Protein AF-A0A1Q7PVW9-F1 (afdb_monomer)

Foldseek 3Di:
DAFEEEEEDDFDPLLVVLQVVDPRYDYDYDYHDDPVVLLVPLCRGQEYAYEDSHAADLSSLVSNLNHAEYFYLADDPVSHPLVSCLQQNHFYFFQNQLLQVLLLVVVVVVVCCLQQVVVVCVVCVVVVHDCVVVRDGDALAAAEEEEEDCPSNVLSNLLVSVVSNYQYEYEDPPDDPVSCVVSVHHYDPDLLVSQLRHLEYEYADADDPCQQQCAALVSLVNHAFQGEYEYLHEARSHDPVSQLVCLVVSSYVAYEDQYHPDPPDDPPHPLVPRSSYHYHPNCSQVDPSSSSSSSNRRSNQVSCCVPVVDSCRGPLFFHQADDCLFRVLLLVQLLLQLLVQLVVCVLQVFPDWQEKEKEAAQLRVRRQRQSLLSNLLSNCPPVDDNSRRDRRHSVVVCVVVNYHGYYDYDDPDDARQKMWMWIDGQPDIWIWIWGRGRPDQTFTQDTRPWGWTGRSDPDKDKFKFFQDPCLVVVLVVLCVVVVKAWPDWTKTDPDHRGIIMIITDIPDDDDVVSVVVNCPDPGTDRQQVVQQVQQAALLPHGARAPEEAEDLDLVVVLSVLQSCLVVVFDEQEAALSHDNPCSQHHNGGYRYYLLNQQDKDQAPLVQQKTKGWQNHAQVVVQVRQVVSQWGPQFDALCRRRGGNQQCQQQLGGDQLCQQQNTQVSFFAKWFWQASNSDTDIFGDDPDDDDDDDDDPPDGPSVVRGNNSQVGTRTTMTMTHIGRRFPWKKKKKFFDLDPVLQLVLQLVLSVDPPFRWSGKDKDAQVLVVQLVVQAPDDQDDPNTGIIIMTMGGDPDDPVVNVVVVVVSSVVRDGPDDMDMQTDPVSVVSVVRSNSSRVVVVSVVVSVCVVVVDDDPDDDDDDDSVCPVVVVVVVVVVCVVVVD

pLDDT: mean 86.73, std 10.55, range [31.95, 98.62]

Mean predicted aligned error: 18.57 Å

Radius of gyration: 44.7 Å; Cα contacts (8 Å, |Δi|>4): 1752; chains: 1; bounding box: 101×56×129 Å

Sequence (882 aa):
MTYRVLVTDEIDAEGVALLSAEPQILVDEVPTLQKDELLSRIAEYDAIVGRSATRISADLLEKGRKLKVVGRAGVGVDNIALDTATSLGVAVINAPAGNTIAVVELFFGTVISLLRHIPRADSSMHAGKWERSALLGSELKGRTLGIVGLGRIGGEVATRARAFGMNVIAYDPYIAQSRFEALRVHETDSLETLLEQSSILTLHTPLTDETTGMIGKREIARLPRQSIVVNMARGGIVDERALLEALASKHLLGAVVDAYEKEPLAVDHPLRTLPNVLLTPHIGASTAEAQRNVAGDVCMAVRDALLSGELSRSINVADVGGQWTEVEPALTLARRAAAVGRAILATQGTRVVQRVDVRSGAALTAARSAILASAARGLLEGTVEQELLNLINARASAEARGIDLSTTETVAQDNPYAVEVRLSGGMQEIAIAGTAQPGAAPRLSRIGAFHVDVQPRDTLLILTNNDVPGVIGRVGTLLGEAGVNIAEYHQARLAQGGQALAAVSVDGDISENVRQSLLRLPDVSSDRAVREAYETDASGLHLVPELVARPESVAEVIELLQLAAADRMPITSAGAQTSTTAASITDRGILLSLRSLDRISAIDERARTITVGAGALVGDVKRMAAASGLLFAPDPTSEEESTIGGAIACNASGARTFKYGATRKHVQRLKVVLANGELAEFRRTNLEKNTVGYAFAHDPIDWFIGSEGTLGIIVEAELALLPLPAHVVGLAIFFQTEADALRFVAETRESRILEPRCIEYFDDQAINIARAAASGGIMPDGAVAMVYVEQEIQDDLDSTLGKWADVIESVASDFEPLVFDGEARLREARKFRHSVPSTMNERGGRYREAGGRKVSTDWAVPYAKLAEAIRIARALATERGI

Structure (mmCIF, N/CA/C/O backbone):
data_AF-A0A1Q7PVW9-F1
#
_entry.id   AF-A0A1Q7PVW9-F1
#
loop_
_atom_site.group_PDB
_atom_site.id
_atom_site.type_symbol
_atom_site.label_atom_id
_atom_site.label_alt_id
_atom_site.label_comp_id
_atom_site.label_asym_id
_atom_site.label_entity_id
_atom_site.label_seq_id
_atom_site.pdbx_PDB_ins_code
_atom_site.Cartn_x
_atom_site.Cartn_y
_atom_site.Cartn_z
_atom_site.occupancy
_atom_site.B_iso_or_equiv
_atom_site.auth_seq_id
_atom_site.auth_comp_id
_atom_site.auth_asym_id
_atom_site.auth_atom_id
_atom_site.pdbx_PDB_model_num
ATOM 1 N N . MET A 1 1 ? 30.109 -21.024 0.059 1.00 62.34 1 MET A N 1
ATOM 2 C CA . MET A 1 1 ? 29.294 -21.583 -1.042 1.00 62.34 1 MET A CA 1
ATOM 3 C C . MET A 1 1 ? 30.062 -21.373 -2.334 1.00 62.34 1 MET A C 1
ATOM 5 O O . MET A 1 1 ? 30.836 -20.426 -2.384 1.00 62.34 1 MET A O 1
ATOM 9 N N . THR A 1 2 ? 29.885 -22.243 -3.324 1.00 90.12 2 THR A N 1
ATOM 10 C CA . THR A 1 2 ? 30.529 -22.120 -4.639 1.00 90.12 2 THR A CA 1
ATOM 11 C C . THR A 1 2 ? 29.435 -21.956 -5.687 1.00 90.12 2 THR A C 1
ATOM 13 O O . THR A 1 2 ? 28.542 -22.799 -5.744 1.00 90.12 2 THR A O 1
ATOM 16 N N . TYR A 1 3 ? 29.489 -20.878 -6.466 1.00 96.81 3 TYR A N 1
ATOM 17 C CA . TYR A 1 3 ? 28.557 -20.578 -7.550 1.00 96.81 3 TYR A CA 1
ATOM 18 C C . TYR A 1 3 ? 29.007 -21.238 -8.850 1.00 96.81 3 TYR A C 1
ATOM 20 O O . TYR A 1 3 ? 30.200 -21.253 -9.147 1.00 96.81 3 TYR A O 1
ATOM 28 N N . ARG A 1 4 ? 28.071 -21.757 -9.646 1.00 97.38 4 ARG A N 1
ATOM 29 C CA . ARG A 1 4 ? 28.349 -22.293 -10.987 1.00 97.38 4 ARG A CA 1
ATOM 30 C C . ARG A 1 4 ? 27.828 -21.353 -12.063 1.00 97.38 4 ARG A C 1
ATOM 32 O O . ARG A 1 4 ? 26.653 -20.993 -12.052 1.00 97.38 4 ARG A O 1
ATOM 39 N N . VAL A 1 5 ? 28.678 -21.002 -13.020 1.00 97.75 5 VAL A N 1
ATOM 40 C CA . VAL A 1 5 ? 28.346 -20.102 -14.129 1.00 97.75 5 VAL A CA 1
ATOM 41 C C . VAL A 1 5 ? 28.509 -20.843 -15.448 1.00 97.75 5 VAL A C 1
ATOM 43 O O . VAL A 1 5 ? 29.594 -21.331 -15.756 1.00 97.75 5 VAL A O 1
ATOM 46 N N . LEU A 1 6 ? 27.429 -20.925 -16.223 1.00 97.12 6 LEU A N 1
ATOM 47 C CA . LEU A 1 6 ? 27.451 -21.453 -17.582 1.00 97.12 6 LEU A CA 1
ATOM 48 C C . LEU A 1 6 ? 27.782 -20.314 -18.541 1.00 97.12 6 LEU A C 1
ATOM 50 O O . LEU A 1 6 ? 26.981 -19.396 -18.705 1.00 97.12 6 LEU A O 1
ATOM 54 N N . VAL A 1 7 ? 28.933 -20.371 -19.193 1.00 96.50 7 VAL A N 1
ATOM 55 C CA . VAL A 1 7 ? 29.276 -19.453 -20.280 1.00 96.50 7 VAL A CA 1
ATOM 56 C C . VAL A 1 7 ? 28.961 -20.165 -21.586 1.00 96.50 7 VAL A C 1
ATOM 58 O O . VAL A 1 7 ? 29.478 -21.245 -21.858 1.00 96.50 7 VAL A O 1
ATOM 61 N N . THR A 1 8 ? 28.059 -19.589 -22.369 1.00 92.88 8 THR A N 1
ATOM 62 C CA . THR A 1 8 ? 27.657 -20.106 -23.676 1.00 92.88 8 THR A CA 1
ATOM 63 C C . THR A 1 8 ? 27.771 -19.025 -24.736 1.00 92.88 8 THR A C 1
ATOM 65 O O . THR A 1 8 ? 27.933 -17.845 -24.429 1.00 92.88 8 THR A O 1
ATOM 68 N N . ASP A 1 9 ? 27.657 -19.429 -25.997 1.00 87.69 9 ASP A N 1
ATOM 69 C CA . ASP A 1 9 ? 28.074 -18.633 -27.146 1.00 87.69 9 ASP A CA 1
ATOM 70 C C . ASP A 1 9 ? 29.575 -18.273 -27.082 1.00 87.69 9 ASP A C 1
ATOM 72 O O . ASP A 1 9 ? 30.289 -18.595 -26.136 1.00 87.69 9 ASP A O 1
ATOM 76 N N . GLU A 1 10 ? 30.092 -17.635 -28.129 1.00 85.94 10 GLU A N 1
ATOM 77 C CA . GLU A 1 10 ? 31.491 -17.197 -28.164 1.00 85.94 10 GLU A CA 1
ATOM 78 C C . GLU A 1 10 ? 31.646 -15.876 -27.386 1.00 85.94 10 GLU A C 1
ATOM 80 O O . GLU A 1 10 ? 31.389 -14.788 -27.923 1.00 85.94 10 GLU A O 1
ATOM 85 N N . ILE A 1 11 ? 31.993 -15.987 -26.098 1.00 91.38 11 ILE A N 1
ATOM 86 C CA . ILE A 1 11 ? 32.322 -14.876 -25.191 1.00 91.38 11 ILE A CA 1
ATOM 87 C C . ILE A 1 11 ? 33.837 -14.664 -25.188 1.00 91.38 11 ILE A C 1
ATOM 89 O O . ILE A 1 11 ? 34.609 -15.613 -25.257 1.00 91.38 11 ILE A O 1
ATOM 93 N N . ASP A 1 12 ? 34.272 -13.406 -25.125 1.00 92.06 12 ASP A N 1
ATOM 94 C CA . ASP A 1 12 ? 35.699 -13.101 -25.107 1.00 92.06 12 ASP A CA 1
ATOM 95 C C . ASP A 1 12 ? 36.374 -13.597 -23.815 1.00 92.06 12 ASP A C 1
ATOM 97 O O . ASP A 1 12 ? 35.885 -13.354 -22.704 1.00 92.06 12 ASP A O 1
ATOM 101 N N . ALA A 1 13 ? 37.522 -14.260 -23.970 1.00 91.25 13 ALA A N 1
ATOM 102 C CA . ALA A 1 13 ? 38.263 -14.890 -22.884 1.00 91.25 13 ALA A CA 1
ATOM 103 C C . ALA A 1 13 ? 38.698 -13.903 -21.785 1.00 91.25 13 ALA A C 1
ATOM 105 O O . ALA A 1 13 ? 38.773 -14.296 -20.620 1.00 91.25 13 ALA A O 1
ATOM 106 N N . GLU A 1 14 ? 38.948 -12.626 -22.112 1.00 90.75 14 GLU A N 1
ATOM 107 C CA . GLU A 1 14 ? 39.280 -11.605 -21.105 1.00 90.75 14 GLU A CA 1
ATOM 108 C C . GLU A 1 14 ? 38.119 -11.389 -20.122 1.00 90.75 14 GLU A C 1
ATOM 110 O O . GLU A 1 14 ? 38.348 -11.234 -18.923 1.00 90.75 14 GLU A O 1
ATOM 115 N N . GLY A 1 15 ? 36.871 -11.434 -20.601 1.00 91.19 15 GLY A N 1
ATOM 116 C CA . GLY A 1 15 ? 35.687 -11.333 -19.748 1.00 91.19 15 GLY A CA 1
ATOM 117 C C . GLY A 1 15 ? 35.511 -12.568 -18.865 1.00 91.19 15 GLY A C 1
ATOM 118 O O . GLY A 1 15 ? 35.320 -12.451 -17.655 1.00 91.19 15 GLY A O 1
ATOM 119 N N . VAL A 1 16 ? 35.649 -13.761 -19.449 1.00 94.81 16 VAL A N 1
ATOM 120 C CA . VAL A 1 16 ? 35.502 -15.045 -18.738 1.00 94.81 16 VAL A CA 1
ATOM 121 C C . VAL A 1 16 ? 36.567 -15.225 -17.650 1.00 94.81 16 VAL A C 1
ATOM 123 O O . VAL A 1 16 ? 36.291 -15.784 -16.581 1.00 94.81 16 VAL A O 1
ATOM 126 N N . ALA A 1 17 ? 37.770 -14.687 -17.865 1.00 94.12 17 ALA A N 1
ATOM 127 C CA . ALA A 1 17 ? 38.839 -14.681 -16.873 1.00 94.12 17 ALA A CA 1
ATOM 128 C C . ALA A 1 17 ? 38.452 -13.939 -15.580 1.00 94.12 17 ALA A C 1
ATOM 130 O O . ALA A 1 17 ? 38.894 -14.339 -14.506 1.00 94.12 17 ALA A O 1
ATOM 131 N N . LEU A 1 18 ? 37.589 -12.917 -15.647 1.00 94.56 18 LEU A N 1
ATOM 132 C CA . LEU A 1 18 ? 37.127 -12.164 -14.470 1.00 94.56 18 LEU A CA 1
ATOM 133 C C . LEU A 1 18 ? 36.229 -13.000 -13.553 1.00 94.56 18 LEU A C 1
ATOM 135 O O . LEU A 1 18 ? 36.230 -12.789 -12.344 1.00 94.56 18 LEU A O 1
ATOM 139 N N . LEU A 1 19 ? 35.483 -13.951 -14.121 1.00 95.56 19 LEU A N 1
ATOM 140 C CA . LEU A 1 19 ? 34.695 -14.925 -13.362 1.00 95.56 19 LEU A CA 1
ATOM 141 C C . LEU A 1 19 ? 35.597 -16.029 -12.806 1.00 95.56 19 LEU A C 1
ATOM 143 O O . LEU A 1 19 ? 35.513 -16.367 -11.630 1.00 95.56 19 LEU A O 1
ATOM 147 N N . SER A 1 20 ? 36.491 -16.553 -13.646 1.00 93.38 20 SER A N 1
ATOM 148 C CA . SER A 1 20 ? 37.379 -17.674 -13.304 1.00 93.38 20 SER A CA 1
ATOM 149 C C . SER A 1 20 ? 38.458 -17.309 -12.275 1.00 93.38 20 SER A C 1
ATOM 151 O O . SER A 1 20 ? 39.026 -18.195 -11.640 1.00 93.38 20 SER A O 1
ATOM 153 N N . ALA A 1 21 ? 38.761 -16.017 -12.111 1.00 94.06 21 ALA A N 1
ATOM 154 C CA . ALA A 1 21 ? 39.705 -15.520 -11.111 1.00 94.06 21 ALA A CA 1
ATOM 155 C C . ALA A 1 21 ? 39.177 -15.630 -9.669 1.00 94.06 21 ALA A C 1
ATOM 157 O O . ALA A 1 21 ? 39.972 -15.613 -8.728 1.00 94.06 21 ALA A O 1
ATOM 158 N N . GLU A 1 22 ? 37.860 -15.751 -9.483 1.00 95.56 22 GLU A N 1
ATOM 159 C CA . GLU A 1 22 ? 37.242 -15.793 -8.162 1.00 95.56 22 GLU A CA 1
ATOM 160 C C . GLU A 1 22 ? 37.124 -17.237 -7.649 1.00 95.56 22 GLU A C 1
ATOM 162 O O . GLU A 1 22 ? 36.429 -18.054 -8.253 1.00 95.56 22 GLU A O 1
ATOM 167 N N . PRO A 1 23 ? 37.701 -17.582 -6.482 1.00 92.75 23 PRO A N 1
ATOM 168 C CA . PRO A 1 23 ? 37.709 -18.961 -5.976 1.00 92.75 23 PRO A CA 1
ATOM 169 C C . PRO A 1 23 ? 36.314 -19.488 -5.600 1.00 92.75 23 PRO A C 1
ATOM 171 O O . PRO A 1 23 ? 36.133 -20.683 -5.369 1.00 92.75 23 PRO A O 1
ATOM 174 N N . GLN A 1 24 ? 35.329 -18.595 -5.493 1.00 95.81 24 GLN A N 1
ATOM 175 C CA . GLN A 1 24 ? 33.940 -18.922 -5.184 1.00 95.81 24 GLN A CA 1
ATOM 176 C C . GLN A 1 24 ? 33.100 -19.189 -6.443 1.00 95.81 24 GLN A C 1
ATOM 178 O O . GLN A 1 24 ? 31.929 -19.535 -6.297 1.00 95.81 24 GLN A O 1
ATOM 183 N N . ILE A 1 25 ? 33.663 -19.052 -7.650 1.00 97.06 25 ILE A N 1
ATOM 184 C CA . ILE A 1 25 ? 32.966 -19.224 -8.928 1.00 97.06 25 ILE A CA 1
ATOM 185 C C . ILE A 1 25 ? 33.615 -20.360 -9.732 1.00 97.06 25 ILE A C 1
ATOM 187 O O . ILE A 1 25 ? 34.820 -20.382 -9.955 1.00 97.06 25 ILE A O 1
ATOM 191 N N . LEU A 1 26 ? 32.799 -21.307 -10.192 1.00 96.69 26 LEU A N 1
ATOM 192 C CA . LEU A 1 26 ? 33.175 -22.341 -11.155 1.00 96.69 26 LEU A CA 1
ATOM 193 C C . LEU A 1 26 ? 32.547 -22.011 -12.505 1.00 96.69 26 LEU A C 1
ATOM 195 O O . LEU A 1 26 ? 31.324 -21.900 -12.605 1.00 96.69 26 LEU A O 1
ATOM 199 N N . VAL A 1 27 ? 33.381 -21.870 -13.530 1.00 96.81 27 VAL A N 1
ATOM 200 C CA . VAL A 1 27 ? 32.951 -21.521 -14.885 1.00 96.81 27 VAL A CA 1
ATOM 201 C C . VAL A 1 27 ? 32.973 -22.761 -15.771 1.00 96.81 27 VAL A C 1
ATOM 203 O O . VAL A 1 27 ? 34.021 -23.382 -15.933 1.00 96.81 27 VAL A O 1
ATOM 206 N N . ASP A 1 28 ? 31.829 -23.084 -16.374 1.00 95.50 28 ASP A N 1
ATOM 207 C CA . ASP A 1 28 ? 31.721 -24.088 -17.432 1.00 95.50 28 ASP A CA 1
ATOM 208 C C . ASP A 1 28 ? 31.485 -23.367 -18.764 1.00 95.50 28 ASP A C 1
ATOM 210 O O . ASP A 1 28 ? 30.413 -22.806 -18.990 1.00 95.50 28 ASP A O 1
ATOM 214 N N . GLU A 1 29 ? 32.487 -23.373 -19.641 1.00 94.56 29 GLU A N 1
ATOM 215 C CA . GLU A 1 29 ? 32.414 -22.736 -20.958 1.00 94.56 29 GLU A CA 1
ATOM 216 C C . GLU A 1 29 ? 32.063 -23.767 -22.038 1.00 94.56 29 GLU A C 1
ATOM 218 O O . GLU A 1 29 ? 32.711 -24.809 -22.174 1.00 94.56 29 GLU A O 1
ATOM 223 N N . VAL A 1 30 ? 30.996 -23.501 -22.792 1.00 92.88 30 VAL A N 1
ATOM 224 C CA . VAL A 1 30 ? 30.458 -24.396 -23.824 1.00 92.88 30 VAL A CA 1
ATOM 225 C C . VAL A 1 30 ? 30.102 -23.610 -25.090 1.00 92.88 30 VAL A C 1
ATOM 227 O O . VAL A 1 30 ? 29.722 -22.444 -25.002 1.00 92.88 30 VAL A O 1
ATOM 230 N N . PRO A 1 31 ? 30.152 -24.223 -26.288 1.00 89.69 31 PRO A N 1
ATOM 231 C CA . PRO A 1 31 ? 29.614 -23.587 -27.491 1.00 89.69 31 PRO A CA 1
ATOM 232 C C . PRO A 1 31 ? 28.099 -23.349 -27.362 1.00 89.69 31 PRO A C 1
ATOM 234 O O . PRO A 1 31 ? 27.455 -23.845 -26.436 1.00 89.69 31 PRO A O 1
ATOM 237 N N . THR A 1 32 ? 27.504 -22.622 -28.313 1.00 89.69 32 THR A N 1
ATOM 238 C CA . THR A 1 32 ? 26.041 -22.477 -28.389 1.00 89.69 32 THR A CA 1
ATOM 239 C C . THR A 1 32 ? 25.376 -23.856 -28.417 1.00 89.69 32 THR A C 1
ATOM 241 O O . THR A 1 32 ? 25.562 -24.633 -29.358 1.00 89.69 32 THR A O 1
ATOM 244 N N . LEU A 1 33 ? 24.601 -24.160 -27.376 1.00 89.38 33 LEU A N 1
ATOM 245 C CA . LEU A 1 33 ? 23.923 -25.444 -27.223 1.00 89.38 33 LEU A CA 1
ATOM 246 C C . LEU A 1 33 ? 22.551 -25.437 -27.903 1.00 89.38 33 LEU A C 1
ATOM 248 O O . LEU A 1 33 ? 21.877 -24.410 -27.996 1.00 89.38 33 LEU A O 1
ATOM 252 N N . GLN A 1 34 ? 22.100 -26.616 -28.336 1.00 89.56 34 GLN A N 1
ATOM 253 C CA . GLN A 1 34 ? 20.711 -26.793 -28.756 1.00 89.56 34 GLN A CA 1
ATOM 254 C C . GLN A 1 34 ? 19.773 -26.676 -27.553 1.00 89.56 34 GLN A C 1
ATOM 256 O O . GLN A 1 34 ? 20.136 -27.021 -26.426 1.00 89.56 34 GLN A O 1
ATOM 261 N N . LYS A 1 35 ? 18.537 -26.232 -27.807 1.00 89.00 35 LYS A N 1
ATOM 262 C CA . LYS A 1 35 ? 17.540 -25.946 -26.767 1.00 89.00 35 LYS A CA 1
ATOM 263 C C . LYS A 1 35 ? 17.397 -27.084 -25.747 1.00 89.00 35 LYS A C 1
ATOM 265 O O . LYS A 1 35 ? 17.509 -26.841 -24.550 1.00 89.00 35 LYS A O 1
ATOM 270 N N . ASP A 1 36 ? 17.181 -28.314 -26.207 1.00 91.12 36 ASP A N 1
ATOM 271 C CA . ASP A 1 36 ? 16.920 -29.454 -25.317 1.00 91.12 36 ASP A CA 1
ATOM 272 C C . ASP A 1 36 ? 18.126 -29.809 -24.436 1.00 91.12 36 ASP A C 1
ATOM 274 O O . ASP A 1 36 ? 17.965 -30.154 -23.263 1.00 91.12 36 ASP A O 1
ATOM 278 N N . GLU A 1 37 ? 19.340 -29.662 -24.970 1.00 92.00 37 GLU A N 1
ATOM 279 C CA . GLU A 1 37 ? 20.573 -29.892 -24.221 1.00 92.00 37 GLU A CA 1
ATOM 280 C C . GLU A 1 37 ? 20.774 -28.818 -23.149 1.00 92.00 37 GLU A C 1
ATOM 282 O O . GLU A 1 37 ? 21.044 -29.145 -21.991 1.00 92.00 37 GLU A O 1
ATOM 287 N N . LEU A 1 38 ? 20.558 -27.549 -23.494 1.00 92.50 38 LEU A N 1
ATOM 288 C CA . LEU A 1 38 ? 20.647 -26.434 -22.555 1.00 92.50 38 LEU A CA 1
ATOM 289 C C . LEU A 1 38 ? 19.640 -26.585 -21.400 1.00 92.50 38 LEU A C 1
ATOM 291 O O . LEU A 1 38 ? 20.003 -26.459 -20.229 1.00 92.50 38 LEU A O 1
ATOM 295 N N . LEU A 1 39 ? 18.395 -26.961 -21.717 1.00 93.19 39 LEU A N 1
ATOM 296 C CA . LEU A 1 39 ? 17.345 -27.231 -20.730 1.00 93.19 39 LEU A CA 1
ATOM 297 C C . LEU A 1 39 ? 17.681 -28.389 -19.779 1.00 93.19 39 LEU A C 1
ATOM 299 O O . LEU A 1 39 ? 17.154 -28.422 -18.668 1.00 93.19 39 LEU A O 1
ATOM 303 N N . SER A 1 40 ? 18.507 -29.351 -20.201 1.00 92.06 40 SER A N 1
ATOM 304 C CA . SER A 1 40 ? 18.904 -30.489 -19.361 1.00 92.06 40 SER A CA 1
ATOM 305 C C . SER A 1 40 ? 19.981 -30.139 -18.328 1.00 92.06 40 SER A C 1
ATOM 307 O O . SER A 1 40 ? 20.092 -30.825 -17.316 1.00 92.06 40 SER A O 1
ATOM 309 N N . ARG A 1 41 ? 20.743 -29.061 -18.558 1.00 92.56 41 ARG A N 1
ATOM 310 C CA . ARG A 1 41 ? 21.899 -28.666 -17.736 1.00 92.56 41 ARG A CA 1
ATOM 311 C C . ARG A 1 41 ? 21.617 -27.479 -16.813 1.00 92.56 41 ARG A C 1
ATOM 313 O O . ARG A 1 41 ? 22.177 -27.407 -15.725 1.00 92.56 41 ARG A O 1
ATOM 320 N N . ILE A 1 42 ? 20.742 -26.556 -17.226 1.00 95.44 42 ILE A N 1
ATOM 321 C CA . ILE A 1 42 ? 20.575 -25.239 -16.582 1.00 95.44 42 ILE A CA 1
ATOM 322 C C . ILE A 1 42 ? 20.211 -25.293 -15.087 1.00 95.44 42 ILE A C 1
ATOM 324 O O . ILE A 1 42 ? 20.562 -24.388 -14.338 1.00 95.44 42 ILE A O 1
ATOM 328 N N . ALA A 1 43 ? 19.559 -26.367 -14.627 1.00 93.62 43 ALA A N 1
ATOM 329 C CA . ALA A 1 43 ? 19.161 -26.540 -13.227 1.00 93.62 43 ALA A CA 1
ATOM 330 C C . ALA A 1 43 ? 20.346 -26.582 -12.239 1.00 93.62 43 ALA A C 1
ATOM 332 O O . 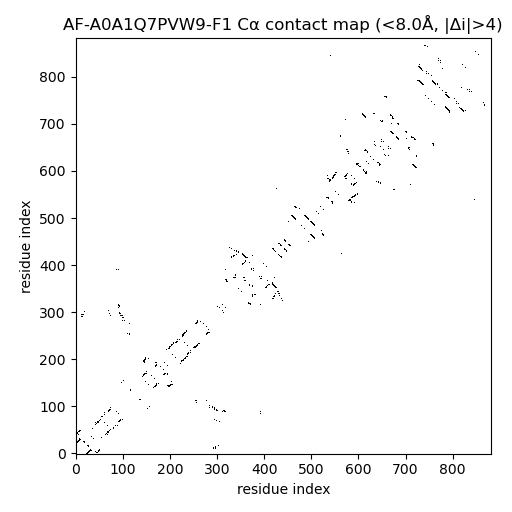ALA A 1 43 ? 20.152 -26.404 -11.034 1.00 93.62 43 ALA A O 1
ATOM 333 N N . GLU A 1 44 ? 21.565 -26.829 -12.725 1.00 93.75 44 GLU A N 1
ATOM 334 C CA . GLU A 1 44 ? 22.769 -26.901 -11.897 1.00 93.75 44 GLU A CA 1
ATOM 335 C C . GLU A 1 44 ? 23.503 -25.564 -11.725 1.00 93.75 44 GLU A C 1
ATOM 337 O O . GLU A 1 44 ? 24.430 -25.508 -10.913 1.00 93.75 44 GLU A O 1
ATOM 342 N N . TYR A 1 45 ? 23.105 -24.518 -12.455 1.00 97.00 45 TYR A N 1
ATOM 343 C CA . TYR A 1 45 ? 23.840 -23.257 -12.559 1.00 97.00 45 TYR A CA 1
ATOM 344 C C . TYR A 1 45 ? 23.176 -22.110 -11.795 1.00 97.00 45 TYR A C 1
ATOM 346 O O . TYR A 1 45 ? 21.955 -21.965 -11.794 1.00 97.00 45 TYR A O 1
ATOM 354 N N . ASP A 1 46 ? 24.008 -21.267 -11.186 1.00 96.81 46 ASP A N 1
ATOM 355 C CA . ASP A 1 46 ? 23.619 -20.028 -10.510 1.00 96.81 46 ASP A CA 1
ATOM 356 C C . ASP A 1 46 ? 23.598 -18.833 -11.470 1.00 96.81 46 ASP A C 1
ATOM 358 O O . ASP A 1 46 ? 22.884 -17.861 -11.236 1.00 96.81 46 ASP A O 1
ATOM 362 N N . ALA A 1 47 ? 24.350 -18.887 -12.571 1.00 97.25 47 ALA A N 1
ATOM 363 C CA . ALA A 1 47 ? 24.245 -17.895 -13.632 1.00 97.25 47 ALA A CA 1
ATOM 364 C C . ALA A 1 47 ? 24.489 -18.491 -15.018 1.00 97.25 47 ALA A C 1
ATOM 366 O O . ALA A 1 47 ? 25.153 -19.517 -15.167 1.00 97.25 47 ALA A O 1
ATOM 367 N N . ILE A 1 48 ? 23.975 -17.806 -16.036 1.00 97.50 48 ILE A N 1
ATOM 368 C CA . ILE A 1 48 ? 24.290 -18.060 -17.442 1.00 97.50 48 ILE A CA 1
ATOM 369 C C . ILE A 1 48 ? 24.761 -16.764 -18.094 1.00 97.50 48 ILE A C 1
ATOM 371 O O . ILE A 1 48 ? 24.117 -15.729 -17.939 1.00 97.50 48 ILE A O 1
ATOM 375 N N . VAL A 1 49 ? 25.873 -16.810 -18.820 1.00 96.75 49 VAL A N 1
ATOM 376 C CA . VAL A 1 49 ? 26.392 -15.696 -19.619 1.00 96.75 49 VAL A CA 1
ATOM 377 C C . VAL A 1 49 ? 26.366 -16.107 -21.081 1.00 96.75 49 VAL A C 1
ATOM 379 O O . VAL A 1 49 ? 26.897 -17.156 -21.429 1.00 96.75 49 VAL A O 1
ATOM 382 N N . GLY A 1 50 ? 25.738 -15.301 -21.933 1.00 93.19 50 GLY A N 1
ATOM 383 C CA . GLY A 1 50 ? 25.596 -15.615 -23.351 1.00 93.19 50 GLY A CA 1
ATOM 384 C C . GLY A 1 50 ? 25.430 -14.399 -24.254 1.00 93.19 50 GLY A C 1
ATOM 385 O O . GLY A 1 50 ? 25.400 -13.242 -23.813 1.00 93.19 50 GLY A O 1
ATOM 386 N N . ARG A 1 51 ? 25.322 -14.671 -25.557 1.00 88.81 51 ARG A N 1
ATOM 387 C CA . ARG A 1 51 ? 25.124 -13.689 -26.625 1.00 88.81 51 ARG A CA 1
ATOM 388 C C . ARG A 1 51 ? 23.720 -13.823 -27.235 1.00 88.81 51 ARG A C 1
ATOM 390 O O . ARG A 1 51 ? 22.750 -14.048 -26.517 1.00 88.81 51 ARG A O 1
ATOM 397 N N . SER A 1 52 ? 23.575 -13.505 -28.527 1.00 83.94 52 SER A N 1
ATOM 398 C CA . SER A 1 52 ? 22.298 -13.513 -29.262 1.00 83.94 52 SER A CA 1
ATOM 399 C C . SER A 1 52 ? 21.887 -14.902 -29.717 1.00 83.94 52 SER A C 1
ATOM 401 O O . SER A 1 52 ? 20.709 -15.101 -30.003 1.00 83.94 52 SER A O 1
ATOM 403 N N . ALA A 1 53 ? 22.835 -15.833 -29.829 1.00 85.25 53 ALA A N 1
ATOM 404 C CA . ALA A 1 53 ? 22.566 -17.152 -30.378 1.00 85.25 53 ALA A CA 1
ATOM 405 C C . ALA A 1 53 ? 21.798 -18.017 -29.371 1.00 85.25 53 ALA A C 1
ATOM 407 O O . ALA A 1 53 ? 20.825 -18.677 -29.740 1.00 85.25 53 ALA A O 1
ATOM 408 N N . THR A 1 54 ? 22.163 -17.949 -28.090 1.00 89.88 54 THR A N 1
ATOM 409 C CA . THR A 1 54 ? 21.418 -18.628 -27.033 1.00 89.88 54 THR A CA 1
ATOM 410 C C . THR A 1 54 ? 20.147 -17.863 -26.662 1.00 89.88 54 THR A C 1
ATOM 412 O O . THR A 1 54 ? 20.183 -16.696 -26.270 1.00 89.88 54 THR A O 1
ATOM 415 N N . ARG A 1 55 ? 18.988 -18.526 -26.762 1.00 90.69 55 ARG A N 1
ATOM 416 C CA . ARG A 1 55 ? 17.692 -17.965 -26.356 1.00 90.69 55 ARG A CA 1
ATOM 417 C C . ARG A 1 55 ? 17.381 -18.322 -24.902 1.00 90.69 55 ARG A C 1
ATOM 419 O O . ARG A 1 55 ? 17.252 -19.496 -24.570 1.00 90.69 55 ARG A O 1
ATOM 426 N N . ILE A 1 56 ? 17.197 -17.307 -24.062 1.00 94.75 56 ILE A N 1
ATOM 427 C CA . ILE A 1 56 ? 16.820 -17.437 -22.648 1.00 94.75 56 ILE A CA 1
ATOM 428 C C . ILE A 1 56 ? 15.291 -17.378 -22.557 1.00 94.75 56 ILE A C 1
ATOM 430 O O . ILE A 1 56 ? 14.694 -16.344 -22.264 1.00 94.75 56 ILE A O 1
ATOM 434 N N . SER A 1 57 ? 14.634 -18.476 -22.920 1.00 93.69 57 SER A N 1
ATOM 435 C CA . SER A 1 57 ? 13.172 -18.586 -22.936 1.00 93.69 57 SER A CA 1
ATOM 436 C C . SER A 1 57 ? 12.577 -18.858 -21.547 1.00 93.69 57 SER A C 1
ATOM 438 O O . SER A 1 57 ? 13.288 -19.230 -20.615 1.00 93.69 57 SER A O 1
ATOM 440 N N . ALA A 1 58 ? 11.258 -18.688 -21.410 1.00 93.81 58 ALA A N 1
ATOM 441 C CA . ALA A 1 58 ? 10.545 -18.908 -20.148 1.00 93.81 58 ALA A CA 1
ATOM 442 C C . ALA A 1 58 ? 10.761 -20.324 -19.580 1.00 93.81 58 ALA A C 1
ATOM 444 O O . ALA A 1 58 ? 11.105 -20.474 -18.414 1.00 93.81 58 ALA A O 1
ATOM 445 N N . ASP A 1 59 ? 10.689 -21.351 -20.430 1.00 93.88 59 ASP A N 1
ATOM 446 C CA . ASP A 1 59 ? 10.937 -22.750 -20.053 1.00 93.88 59 ASP A CA 1
ATOM 447 C C . ASP A 1 59 ? 12.372 -23.016 -19.565 1.00 93.88 59 ASP A C 1
ATOM 449 O O . ASP A 1 59 ? 12.592 -23.902 -18.738 1.00 93.88 59 ASP A O 1
ATOM 453 N N . LEU A 1 60 ? 13.355 -22.251 -20.049 1.00 95.25 60 LEU A N 1
ATOM 454 C CA . LEU A 1 60 ? 14.733 -22.317 -19.567 1.00 95.25 60 LEU A CA 1
ATOM 455 C C . LEU A 1 60 ? 14.865 -21.710 -18.176 1.00 95.25 60 LEU A C 1
ATOM 457 O O . LEU A 1 60 ? 15.473 -22.326 -17.301 1.00 95.25 60 LEU A O 1
ATOM 461 N N . LEU A 1 61 ? 14.270 -20.536 -17.967 1.00 94.69 61 LEU A N 1
ATOM 462 C CA . LEU A 1 61 ? 14.277 -19.849 -16.678 1.00 94.69 61 LEU A CA 1
ATOM 463 C C . LEU A 1 61 ? 13.539 -20.670 -15.609 1.00 94.69 61 LEU A C 1
ATOM 465 O O . LEU A 1 61 ? 14.064 -20.860 -14.518 1.00 94.69 61 LEU A O 1
ATOM 469 N N . GLU A 1 62 ? 12.384 -21.249 -15.944 1.00 92.69 62 GLU A N 1
ATOM 470 C CA . GLU A 1 62 ? 11.602 -22.112 -15.047 1.00 92.69 62 GLU A CA 1
ATOM 471 C C . GLU A 1 62 ? 12.343 -23.403 -14.651 1.00 92.69 62 GLU A C 1
ATOM 473 O O . GLU A 1 62 ? 12.209 -23.892 -13.525 1.00 92.69 62 GLU A O 1
ATOM 478 N N . LYS A 1 63 ? 13.152 -23.974 -15.557 1.00 94.56 63 LYS A N 1
ATOM 479 C CA . LYS A 1 63 ? 14.013 -25.128 -15.238 1.00 94.56 63 LYS A CA 1
ATOM 480 C C . LYS A 1 63 ? 15.261 -24.742 -14.446 1.00 94.56 63 LYS A C 1
ATOM 482 O O . LYS A 1 63 ? 15.777 -25.573 -13.695 1.00 94.56 63 LYS A O 1
ATOM 487 N N . GLY A 1 64 ? 15.746 -23.511 -14.594 1.00 92.38 64 GLY A N 1
ATOM 488 C CA . GLY A 1 64 ? 16.909 -22.958 -13.902 1.00 92.38 64 GLY A CA 1
ATOM 489 C C . GLY A 1 64 ? 16.630 -22.631 -12.436 1.00 92.38 64 GLY A C 1
ATOM 490 O O . GLY A 1 64 ? 16.755 -21.488 -12.028 1.00 92.38 64 GLY A O 1
ATOM 491 N N . ARG A 1 65 ? 16.275 -23.626 -11.615 1.00 86.19 65 ARG A N 1
ATOM 492 C CA . ARG A 1 65 ? 15.838 -23.417 -10.217 1.00 86.19 65 ARG A CA 1
ATOM 493 C C . ARG A 1 65 ? 16.866 -22.734 -9.307 1.00 86.19 65 ARG A C 1
ATOM 495 O O . ARG A 1 65 ? 16.488 -22.197 -8.275 1.00 86.19 65 ARG A O 1
ATOM 502 N N . LYS A 1 66 ? 18.152 -22.798 -9.659 1.00 92.38 66 LYS A N 1
ATOM 503 C CA . LYS A 1 66 ? 19.249 -22.131 -8.938 1.00 92.38 66 LYS A CA 1
ATOM 504 C C . LYS A 1 66 ? 19.656 -20.801 -9.561 1.00 92.38 66 LYS A C 1
ATOM 506 O O . LYS A 1 66 ? 20.481 -20.102 -8.983 1.00 92.38 66 LYS A O 1
ATOM 511 N N . LEU A 1 67 ? 19.125 -20.478 -10.738 1.00 94.62 67 LEU A N 1
ATOM 512 C CA . LEU A 1 67 ? 19.578 -19.354 -11.534 1.00 94.62 67 LEU A CA 1
ATOM 513 C C . LEU A 1 67 ? 19.270 -18.049 -10.797 1.00 94.62 67 LEU A C 1
ATOM 515 O O . LEU A 1 67 ? 18.137 -17.788 -10.411 1.00 94.62 67 LEU A O 1
ATOM 519 N N . LYS A 1 68 ? 20.299 -17.230 -10.609 1.00 93.25 68 LYS A N 1
ATOM 520 C CA . LYS A 1 68 ? 20.244 -15.919 -9.956 1.00 93.25 68 LYS A CA 1
ATOM 521 C C . LYS A 1 68 ? 20.466 -14.795 -10.952 1.00 93.25 68 LYS A C 1
ATOM 523 O O . LYS A 1 68 ? 19.900 -13.720 -10.781 1.00 93.25 68 LYS A O 1
ATOM 528 N N . VAL A 1 69 ? 21.293 -15.031 -11.975 1.00 95.50 69 VAL A N 1
ATOM 529 C CA . VAL A 1 69 ? 21.716 -13.995 -12.925 1.00 95.50 69 VAL A CA 1
ATOM 530 C C . VAL A 1 69 ? 21.792 -14.535 -14.356 1.00 95.50 69 VAL A C 1
ATOM 532 O O . VAL A 1 69 ? 22.335 -15.607 -14.613 1.00 95.50 69 VAL A O 1
ATOM 535 N N . VAL A 1 70 ? 21.292 -13.755 -15.308 1.00 97.06 70 VAL A N 1
ATOM 536 C CA . VAL A 1 70 ? 21.491 -13.914 -16.750 1.00 97.06 70 VAL A CA 1
ATOM 537 C C . VAL A 1 70 ? 22.334 -12.738 -17.235 1.00 97.06 70 VAL A C 1
ATOM 539 O O . VAL A 1 70 ? 21.891 -11.592 -17.208 1.00 97.06 70 VAL A O 1
ATOM 542 N N . GLY A 1 71 ? 23.551 -13.019 -17.689 1.00 95.44 71 GLY A N 1
ATOM 543 C CA . GLY A 1 71 ? 24.436 -12.054 -18.326 1.00 95.44 71 GLY A CA 1
ATOM 544 C C . GLY A 1 71 ? 24.290 -12.082 -19.845 1.00 95.44 71 GLY A C 1
ATOM 545 O O . GLY A 1 71 ? 24.543 -13.098 -20.489 1.00 95.44 71 GLY A O 1
ATOM 546 N N . ARG A 1 72 ? 23.934 -10.950 -20.444 1.00 93.06 72 ARG A N 1
ATOM 547 C CA . ARG A 1 72 ? 23.905 -10.743 -21.889 1.00 93.06 72 ARG A CA 1
ATOM 548 C C . ARG A 1 72 ? 25.106 -9.912 -22.335 1.00 93.06 72 ARG A C 1
ATOM 550 O O . ARG A 1 72 ? 25.134 -8.699 -22.144 1.00 93.06 72 ARG A O 1
ATOM 557 N N . ALA A 1 73 ? 26.070 -10.546 -23.001 1.00 89.31 73 ALA A N 1
ATOM 558 C CA . ALA A 1 73 ? 27.180 -9.862 -23.668 1.00 89.31 73 ALA A CA 1
ATOM 559 C C . ALA A 1 73 ? 26.669 -9.157 -24.939 1.00 89.31 73 ALA A C 1
ATOM 561 O O . ALA A 1 73 ? 26.697 -9.688 -26.054 1.00 89.31 73 ALA A O 1
ATOM 562 N N . GLY A 1 74 ? 26.084 -7.979 -24.743 1.00 83.12 74 GLY A N 1
ATOM 563 C CA . GLY A 1 74 ? 25.451 -7.163 -25.771 1.00 83.12 74 GLY A CA 1
ATOM 564 C C . GLY A 1 74 ? 24.447 -6.183 -25.168 1.00 83.12 74 GLY A C 1
ATOM 565 O O . GLY A 1 74 ? 24.247 -6.149 -23.959 1.00 83.12 74 GLY A O 1
ATOM 566 N N . VAL A 1 75 ? 23.810 -5.379 -26.020 1.00 77.62 75 VAL A N 1
ATOM 567 C CA . VAL A 1 75 ? 22.856 -4.344 -25.577 1.00 77.62 75 VAL A CA 1
ATOM 568 C C . VAL A 1 75 ? 21.414 -4.833 -25.629 1.00 77.62 75 VAL A C 1
ATOM 570 O O . VAL A 1 75 ? 20.649 -4.596 -24.699 1.00 77.62 75 VAL A O 1
ATOM 573 N N . GLY A 1 76 ? 21.037 -5.488 -26.731 1.00 74.62 76 GLY A N 1
ATOM 574 C CA . GLY A 1 76 ? 19.692 -6.026 -26.926 1.00 74.62 76 GLY A CA 1
ATOM 575 C C . GLY A 1 76 ? 19.440 -7.251 -26.056 1.00 74.62 76 GLY A C 1
ATOM 576 O O . GLY A 1 76 ? 20.316 -8.106 -25.913 1.00 74.62 76 GLY A O 1
ATOM 577 N N . VAL A 1 77 ? 18.234 -7.323 -25.498 1.00 82.44 77 VAL A N 1
ATOM 578 C CA . VAL A 1 77 ? 17.761 -8.419 -24.638 1.00 82.44 77 VAL A CA 1
ATOM 579 C C . VAL A 1 77 ? 16.552 -9.135 -25.241 1.00 82.44 77 VAL A C 1
ATOM 581 O O . VAL A 1 77 ? 15.856 -9.871 -24.554 1.00 82.44 77 VAL A O 1
ATOM 584 N N . ASP A 1 78 ? 16.330 -8.967 -26.546 1.00 80.25 78 ASP A N 1
ATOM 585 C CA . ASP A 1 78 ? 15.177 -9.499 -27.290 1.00 80.25 78 ASP A CA 1
ATOM 586 C C . ASP A 1 78 ? 15.115 -11.042 -27.272 1.00 80.25 78 ASP A C 1
ATOM 588 O O . ASP A 1 78 ? 14.068 -11.656 -27.474 1.00 80.25 78 ASP A O 1
ATOM 592 N N . ASN A 1 79 ? 16.249 -11.697 -27.001 1.00 85.62 79 ASN A N 1
ATOM 593 C CA . ASN A 1 79 ? 16.365 -13.145 -26.841 1.00 85.62 79 ASN A CA 1
ATOM 594 C C . ASN A 1 79 ? 16.101 -13.643 -25.406 1.00 85.62 79 ASN A C 1
ATOM 596 O O . ASN A 1 79 ? 16.299 -14.834 -25.152 1.00 85.62 79 ASN A O 1
ATOM 600 N N . ILE A 1 80 ? 15.668 -12.772 -24.487 1.00 91.94 80 ILE A N 1
ATOM 601 C CA . ILE A 1 80 ? 15.431 -13.074 -23.069 1.00 91.94 80 ILE A CA 1
ATOM 602 C C . ILE A 1 80 ? 13.957 -12.845 -22.718 1.00 91.94 80 ILE A C 1
ATOM 604 O O . ILE A 1 80 ? 13.403 -11.779 -22.968 1.00 91.94 80 ILE A O 1
ATOM 608 N N . ALA A 1 81 ? 13.320 -13.836 -22.091 1.00 90.50 81 ALA A N 1
ATOM 609 C CA . ALA A 1 81 ? 11.982 -13.703 -21.516 1.00 90.50 81 ALA A CA 1
ATOM 610 C C . ALA A 1 81 ? 12.034 -12.881 -20.212 1.00 90.50 81 ALA A C 1
ATOM 612 O O . ALA A 1 81 ? 12.069 -13.435 -19.112 1.00 90.50 81 ALA A O 1
ATOM 613 N N . LEU A 1 82 ? 12.087 -11.551 -20.346 1.00 87.25 82 LEU A N 1
ATOM 614 C CA . LEU A 1 82 ? 12.345 -10.619 -19.243 1.00 87.25 82 LEU A CA 1
ATOM 615 C C . LEU A 1 82 ? 11.291 -10.689 -18.130 1.00 87.25 82 LEU A C 1
ATOM 617 O O . LEU A 1 82 ? 11.652 -10.703 -16.955 1.00 87.25 82 LEU A O 1
ATOM 621 N N . ASP A 1 83 ? 10.009 -10.795 -18.478 1.00 82.88 83 ASP A N 1
ATOM 622 C CA . ASP A 1 83 ? 8.923 -10.883 -17.491 1.00 82.88 83 ASP A CA 1
ATOM 623 C C . ASP A 1 83 ? 9.032 -12.157 -16.649 1.00 82.88 83 ASP A C 1
ATOM 625 O O . ASP A 1 83 ? 8.902 -12.120 -15.425 1.00 82.88 83 ASP A O 1
ATOM 629 N N . THR A 1 84 ? 9.357 -13.285 -17.289 1.00 87.94 84 THR A N 1
ATOM 630 C CA . THR A 1 84 ? 9.585 -14.552 -16.590 1.00 87.94 84 THR A CA 1
ATOM 631 C C . THR A 1 84 ? 10.802 -14.451 -15.676 1.00 87.94 84 THR A C 1
ATOM 633 O O . THR A 1 84 ? 10.708 -14.834 -14.510 1.00 87.94 84 THR A O 1
ATOM 636 N N . ALA A 1 85 ? 11.912 -13.880 -16.158 1.00 89.12 85 ALA A N 1
ATOM 637 C CA . ALA A 1 85 ? 13.116 -13.678 -15.351 1.00 89.12 85 ALA A CA 1
ATOM 638 C C . ALA A 1 85 ? 12.805 -12.822 -14.118 1.00 89.12 85 ALA A C 1
ATOM 640 O O . ALA A 1 85 ? 13.151 -13.198 -13.000 1.00 89.12 85 ALA A O 1
ATOM 641 N N . THR A 1 86 ? 12.061 -11.731 -14.311 1.00 84.75 86 THR A N 1
ATOM 642 C CA . THR A 1 86 ? 11.594 -10.864 -13.228 1.00 84.75 86 THR A CA 1
ATOM 643 C C . THR A 1 86 ? 10.728 -11.632 -12.242 1.00 84.75 86 THR A C 1
ATOM 645 O O . THR A 1 86 ? 11.012 -11.590 -11.056 1.00 84.75 86 THR A O 1
ATOM 648 N N . SER A 1 87 ? 9.725 -12.390 -12.691 1.00 80.94 87 SER A N 1
ATOM 649 C CA . SER A 1 87 ? 8.836 -13.145 -11.793 1.00 80.94 87 SER A CA 1
ATOM 650 C C . SER A 1 87 ? 9.582 -14.166 -10.922 1.00 80.94 87 SER A C 1
ATOM 652 O O . SER A 1 87 ? 9.278 -14.314 -9.737 1.00 80.94 87 SER A O 1
ATOM 654 N N . LEU A 1 88 ? 10.614 -14.800 -11.486 1.00 84.44 88 LEU A N 1
ATOM 655 C CA . LEU A 1 88 ? 11.458 -15.792 -10.819 1.00 84.44 88 LEU A CA 1
ATOM 656 C C . LEU A 1 88 ? 12.586 -15.165 -9.985 1.00 84.44 88 LEU A C 1
ATOM 658 O O . LEU A 1 88 ? 13.354 -15.892 -9.363 1.00 84.44 88 LEU A O 1
ATOM 662 N N . GLY A 1 89 ? 12.707 -13.833 -9.964 1.00 83.50 89 GLY A N 1
ATOM 663 C CA . GLY A 1 89 ? 13.761 -13.140 -9.225 1.00 83.50 89 GLY A CA 1
ATOM 664 C C . GLY A 1 89 ? 15.156 -13.308 -9.838 1.00 83.50 89 GLY A C 1
ATOM 665 O O . GLY A 1 89 ? 16.149 -13.192 -9.125 1.00 83.50 89 GLY A O 1
ATOM 666 N N . VAL A 1 90 ? 15.250 -13.573 -11.140 1.00 91.69 90 VAL A N 1
ATOM 667 C CA . VAL A 1 90 ? 16.514 -13.708 -11.873 1.00 91.69 90 VAL A CA 1
ATOM 668 C C . VAL A 1 90 ? 16.938 -12.344 -12.417 1.00 91.69 90 VAL A C 1
ATOM 670 O O . VAL A 1 90 ? 16.212 -11.720 -13.195 1.00 91.69 90 VAL A O 1
ATOM 673 N N . ALA A 1 91 ? 18.124 -11.877 -12.024 1.00 91.19 91 ALA A N 1
ATOM 674 C CA . ALA A 1 91 ? 18.688 -10.618 -12.501 1.00 91.19 91 ALA A CA 1
ATOM 675 C C . ALA A 1 91 ? 19.062 -10.745 -13.977 1.00 91.19 91 ALA A C 1
ATOM 677 O O . ALA A 1 91 ? 19.727 -11.706 -14.357 1.00 91.19 91 ALA A O 1
ATOM 678 N N . VAL A 1 92 ? 18.688 -9.779 -14.810 1.00 93.19 92 VAL A N 1
ATOM 679 C CA . VAL A 1 92 ? 19.130 -9.726 -16.208 1.00 93.19 92 VAL A CA 1
ATOM 680 C C . VAL A 1 92 ? 20.079 -8.554 -16.362 1.00 93.19 92 VAL A C 1
ATOM 682 O O . VAL A 1 92 ? 19.696 -7.410 -16.156 1.00 93.19 92 VAL A O 1
ATOM 685 N N . ILE A 1 93 ? 21.320 -8.831 -16.737 1.00 92.44 93 ILE A N 1
ATOM 686 C CA . ILE A 1 93 ? 22.383 -7.836 -16.871 1.00 92.44 93 ILE A CA 1
ATOM 687 C C . ILE A 1 93 ? 22.808 -7.780 -18.333 1.00 92.44 93 ILE A C 1
ATOM 689 O O . ILE A 1 93 ? 23.055 -8.816 -18.943 1.00 92.44 93 ILE A O 1
ATOM 693 N N . ASN A 1 94 ? 22.922 -6.580 -18.898 1.00 89.31 94 ASN A N 1
ATOM 694 C CA . ASN A 1 94 ? 23.444 -6.364 -20.247 1.00 89.31 94 ASN A CA 1
ATOM 695 C C . ASN A 1 94 ? 24.691 -5.459 -20.224 1.00 89.31 94 ASN A C 1
ATOM 697 O O . ASN A 1 94 ? 25.116 -4.988 -19.170 1.00 89.31 94 ASN A O 1
ATOM 701 N N . ALA A 1 95 ? 25.294 -5.219 -21.390 1.00 84.75 95 ALA A N 1
ATOM 702 C CA . ALA A 1 95 ? 26.492 -4.389 -21.536 1.00 84.75 95 ALA A CA 1
ATOM 703 C C . ALA A 1 95 ? 26.244 -3.225 -22.520 1.00 84.75 95 ALA A C 1
ATOM 705 O O . ALA A 1 95 ? 26.660 -3.284 -23.680 1.00 84.75 95 ALA A O 1
ATOM 706 N N . PRO A 1 96 ? 25.540 -2.158 -22.092 1.00 73.56 96 PRO A N 1
ATOM 707 C CA . PRO A 1 96 ? 25.056 -1.093 -22.974 1.00 73.56 96 PRO A CA 1
ATOM 708 C C . PRO A 1 96 ? 26.149 -0.132 -23.464 1.00 73.56 96 PRO A C 1
ATOM 710 O O . PRO A 1 96 ? 25.922 0.606 -24.420 1.00 73.56 96 PRO A O 1
ATOM 713 N N . ALA A 1 97 ? 27.310 -0.086 -22.804 1.00 73.81 97 ALA A N 1
ATOM 714 C CA . ALA A 1 97 ? 28.390 0.837 -23.150 1.00 73.81 97 ALA A CA 1
ATOM 715 C C . ALA A 1 97 ? 29.351 0.251 -24.196 1.00 73.81 97 ALA A C 1
ATOM 717 O O . ALA A 1 97 ? 29.759 0.969 -25.116 1.00 73.81 97 ALA A O 1
ATOM 718 N N . GLY A 1 98 ? 29.668 -1.044 -24.083 1.00 78.88 98 GLY A N 1
ATOM 719 C CA . GLY A 1 98 ? 30.786 -1.678 -24.783 1.00 78.88 98 GLY A CA 1
ATOM 720 C C . GLY A 1 98 ? 30.752 -1.630 -26.314 1.00 78.88 98 GLY A C 1
ATOM 721 O O . GLY A 1 98 ? 31.809 -1.699 -26.935 1.00 78.88 98 GLY A O 1
ATOM 722 N N . ASN A 1 99 ? 29.584 -1.442 -26.940 1.00 83.88 99 ASN A N 1
ATOM 723 C CA . ASN A 1 99 ? 29.445 -1.402 -28.402 1.00 83.88 99 ASN A CA 1
ATOM 724 C C . ASN A 1 99 ? 29.280 0.006 -29.005 1.00 83.88 99 ASN A C 1
ATOM 726 O O . ASN A 1 99 ? 29.142 0.125 -30.222 1.00 83.88 99 ASN A O 1
ATOM 730 N N . THR A 1 100 ? 29.278 1.067 -28.189 1.00 86.88 100 THR A N 1
ATOM 731 C CA . THR A 1 100 ? 28.906 2.421 -28.643 1.00 86.88 100 THR A CA 1
ATOM 732 C C . THR A 1 100 ? 29.779 2.889 -29.809 1.00 86.88 100 THR A C 1
ATOM 734 O O . THR A 1 100 ? 29.263 3.330 -30.833 1.00 86.88 100 THR A O 1
ATOM 737 N N . ILE A 1 101 ? 31.102 2.765 -29.676 1.00 92.69 101 ILE A N 1
ATOM 738 C CA . ILE A 1 101 ? 32.056 3.261 -30.677 1.00 92.69 101 ILE A CA 1
ATOM 739 C C . ILE A 1 101 ? 31.978 2.467 -31.986 1.00 92.69 101 ILE A C 1
ATOM 741 O O . ILE A 1 101 ? 31.988 3.078 -33.050 1.00 92.69 101 ILE A O 1
ATOM 745 N N . ALA A 1 102 ? 31.801 1.145 -31.916 1.00 93.38 102 ALA A N 1
ATOM 746 C CA . ALA A 1 102 ? 31.678 0.294 -33.100 1.00 93.38 102 ALA A CA 1
ATOM 747 C C . ALA A 1 102 ? 30.491 0.709 -33.990 1.00 93.38 102 ALA A C 1
ATOM 749 O O . ALA A 1 102 ? 30.648 0.872 -35.202 1.00 93.38 102 ALA A O 1
ATOM 750 N N . VAL A 1 103 ? 29.327 0.983 -33.385 1.00 91.88 103 VAL A N 1
ATOM 751 C CA . VAL A 1 103 ? 28.135 1.436 -34.123 1.00 91.88 103 VAL A CA 1
ATOM 752 C C . VAL A 1 103 ? 28.365 2.818 -34.735 1.00 91.88 103 VAL A C 1
ATOM 754 O O . VAL A 1 103 ? 27.986 3.068 -35.877 1.00 91.88 103 VAL A O 1
ATOM 757 N N . VAL A 1 104 ? 29.006 3.724 -33.992 1.00 96.06 104 VAL A N 1
ATOM 758 C CA . VAL A 1 104 ? 29.309 5.088 -34.456 1.00 96.06 104 VAL A CA 1
ATOM 759 C C . VAL A 1 104 ? 30.253 5.059 -35.659 1.00 96.06 104 VAL A C 1
ATOM 761 O O . VAL A 1 104 ? 30.029 5.768 -36.639 1.00 96.06 104 VAL A O 1
ATOM 764 N N . GLU A 1 105 ? 31.299 4.238 -35.617 1.00 96.69 105 GLU A N 1
ATOM 765 C CA . GLU A 1 105 ? 32.240 4.079 -36.728 1.00 96.69 105 GLU A CA 1
ATOM 766 C C . GLU A 1 105 ? 31.562 3.471 -37.958 1.00 96.69 105 GLU A C 1
ATOM 768 O O . GLU A 1 105 ? 31.733 3.983 -39.070 1.00 96.69 105 GLU A O 1
ATOM 773 N N . LEU A 1 106 ? 30.719 2.449 -37.763 1.00 97.38 106 LEU A N 1
ATOM 774 C CA . LEU A 1 106 ? 29.930 1.855 -38.841 1.00 97.38 106 LEU A CA 1
ATOM 775 C C . LEU A 1 106 ? 28.960 2.869 -39.464 1.00 97.38 106 LEU A C 1
ATOM 777 O O . LEU A 1 106 ? 28.838 2.922 -40.690 1.00 97.38 106 LEU A O 1
ATOM 781 N N . PHE A 1 107 ? 28.311 3.715 -38.660 1.00 97.81 107 PHE A N 1
ATOM 782 C CA . PHE A 1 107 ? 27.444 4.788 -39.150 1.00 97.81 107 PHE A CA 1
ATOM 783 C C . PHE A 1 107 ? 28.187 5.697 -40.139 1.00 97.81 107 PHE A C 1
ATOM 785 O O . PHE A 1 107 ? 27.751 5.862 -41.279 1.00 97.81 107 PHE A O 1
ATOM 792 N N . PHE A 1 108 ? 29.349 6.240 -39.761 1.00 97.75 108 PHE A N 1
ATOM 793 C CA . PHE A 1 108 ? 30.113 7.097 -40.674 1.00 97.75 108 PHE A CA 1
ATOM 794 C C . PHE A 1 108 ? 30.624 6.322 -41.890 1.00 97.75 108 PHE A C 1
ATOM 796 O O . PHE A 1 108 ? 30.517 6.815 -43.015 1.00 97.75 108 PHE A O 1
ATOM 803 N N . GLY A 1 109 ? 31.130 5.102 -41.689 1.00 97.12 109 GLY A N 1
ATOM 804 C CA . GLY A 1 109 ? 31.627 4.251 -42.768 1.00 97.12 109 GLY A CA 1
ATOM 805 C C . GLY A 1 109 ? 30.562 3.971 -43.830 1.00 97.12 109 GLY A C 1
ATOM 806 O O . GLY A 1 109 ? 30.816 4.128 -45.026 1.00 97.12 109 GLY A O 1
ATOM 807 N N . THR A 1 110 ? 29.348 3.622 -43.411 1.00 97.25 110 THR A N 1
ATOM 808 C CA . THR A 1 110 ? 28.231 3.298 -44.311 1.00 97.25 110 THR A CA 1
ATOM 809 C C . THR A 1 110 ? 27.632 4.529 -44.981 1.00 97.25 110 THR A C 1
ATOM 811 O O . THR A 1 110 ? 27.396 4.498 -46.188 1.00 97.25 110 THR A O 1
ATOM 814 N N . VAL A 1 111 ? 27.443 5.638 -44.259 1.00 96.88 111 VAL A N 1
ATOM 815 C CA . VAL A 1 111 ? 26.909 6.878 -44.840 1.00 96.88 111 VAL A CA 1
ATOM 816 C C . VAL A 1 111 ? 27.871 7.440 -45.889 1.00 96.88 111 VAL A C 1
ATOM 818 O O . VAL A 1 111 ? 27.444 7.799 -46.989 1.00 96.88 111 VAL A O 1
ATOM 821 N N . ILE A 1 112 ? 29.179 7.460 -45.605 1.00 96.62 112 ILE A N 1
ATOM 822 C CA . ILE A 1 112 ? 30.200 7.857 -46.587 1.00 96.62 112 ILE A CA 1
ATOM 823 C C . ILE A 1 112 ? 30.197 6.885 -47.771 1.00 96.62 112 ILE A C 1
ATOM 825 O O . ILE A 1 112 ? 30.211 7.323 -48.921 1.00 96.62 112 ILE A O 1
ATOM 829 N N . SER A 1 113 ? 30.128 5.577 -47.512 1.00 96.19 113 SER A N 1
ATOM 830 C CA . SER A 1 113 ? 30.082 4.553 -48.562 1.00 96.19 113 SER A CA 1
ATOM 831 C C . SER A 1 113 ? 28.888 4.719 -49.494 1.00 96.19 113 SER A C 1
ATOM 833 O O . SER A 1 113 ? 29.049 4.608 -50.710 1.00 96.19 113 SER A O 1
ATOM 835 N N . LEU A 1 114 ? 27.716 5.043 -48.949 1.00 95.50 114 LEU A N 1
ATOM 836 C CA . LEU A 1 114 ? 26.503 5.301 -49.715 1.00 95.50 114 LEU A CA 1
ATOM 837 C C . LEU A 1 114 ? 26.646 6.572 -50.568 1.00 95.50 114 LEU A C 1
ATOM 839 O O . LEU A 1 114 ? 26.453 6.519 -51.781 1.00 95.50 114 LEU A O 1
ATOM 843 N N . LEU A 1 115 ? 27.061 7.694 -49.965 1.00 95.25 115 LEU A N 1
ATOM 844 C CA . LEU A 1 115 ? 27.222 8.989 -50.648 1.00 95.25 115 LEU A CA 1
ATOM 845 C C . LEU A 1 115 ? 28.309 8.984 -51.728 1.00 95.25 115 LEU A C 1
ATOM 847 O O . LEU A 1 115 ? 28.289 9.823 -52.630 1.00 95.25 115 LEU A O 1
ATOM 851 N N . ARG A 1 116 ? 29.290 8.085 -51.614 1.00 95.06 116 ARG A N 1
ATOM 852 C CA . ARG A 1 116 ? 30.431 7.960 -52.530 1.00 95.06 116 ARG A CA 1
ATOM 853 C C . ARG A 1 116 ? 30.350 6.726 -53.428 1.00 95.06 116 ARG A C 1
ATOM 855 O O . ARG A 1 116 ? 31.277 6.495 -54.198 1.00 95.06 116 ARG A O 1
ATOM 862 N N . HIS A 1 117 ? 29.255 5.969 -53.352 1.00 94.25 117 HIS A N 1
ATOM 863 C CA . HIS A 1 117 ? 29.017 4.742 -54.115 1.00 94.25 117 HIS A CA 1
ATOM 864 C C . HIS A 1 117 ? 30.124 3.684 -53.968 1.00 94.25 117 HIS A C 1
ATOM 866 O O . HIS A 1 117 ? 30.380 2.937 -54.912 1.00 94.25 117 HIS A O 1
ATOM 872 N N . ILE A 1 118 ? 30.778 3.602 -52.803 1.00 95.38 118 ILE A N 1
ATOM 873 C CA . ILE A 1 118 ? 31.954 2.741 -52.585 1.00 95.38 118 ILE A CA 1
ATOM 874 C C . ILE A 1 118 ? 31.669 1.267 -52.922 1.00 95.38 118 ILE A C 1
ATOM 876 O O . ILE A 1 118 ? 32.430 0.716 -53.715 1.00 95.38 118 ILE A O 1
ATOM 880 N N . PRO A 1 119 ? 30.573 0.631 -52.447 1.00 92.88 119 PRO A N 1
ATOM 881 C CA . PRO A 1 119 ? 30.327 -0.786 -52.734 1.00 92.88 119 PRO A CA 1
ATOM 882 C C . PRO A 1 119 ? 30.173 -1.075 -54.232 1.00 92.88 119 PRO A C 1
ATOM 884 O O . PRO A 1 119 ? 30.682 -2.069 -54.745 1.00 92.88 119 PRO A O 1
ATOM 887 N N . ARG A 1 120 ? 29.505 -0.175 -54.966 1.00 92.19 120 ARG A N 1
ATOM 888 C CA . ARG A 1 120 ? 29.357 -0.292 -56.420 1.00 92.19 120 ARG A CA 1
ATOM 889 C C . ARG A 1 120 ? 30.677 -0.034 -57.138 1.00 92.19 120 ARG A C 1
ATOM 891 O O . ARG A 1 120 ? 30.985 -0.748 -58.087 1.00 92.19 120 ARG A O 1
ATOM 898 N N . ALA A 1 121 ? 31.428 0.981 -56.714 1.00 94.44 121 ALA A N 1
ATOM 899 C CA . ALA A 1 121 ? 32.726 1.307 -57.290 1.00 94.44 121 ALA A CA 1
ATOM 900 C C . ALA A 1 121 ? 33.664 0.097 -57.208 1.00 94.44 121 ALA A C 1
ATOM 902 O O . ALA A 1 121 ? 34.171 -0.347 -58.237 1.00 94.44 121 ALA A O 1
ATOM 903 N N . ASP A 1 122 ? 33.794 -0.482 -56.016 1.00 95.69 122 ASP A N 1
ATOM 904 C CA . ASP A 1 122 ? 34.601 -1.671 -55.745 1.00 95.69 122 ASP A CA 1
ATOM 905 C C . ASP A 1 122 ? 34.144 -2.885 -56.571 1.00 95.69 122 ASP A C 1
ATOM 907 O O . ASP A 1 122 ? 34.912 -3.431 -57.368 1.00 95.69 122 ASP A O 1
ATOM 911 N N . SER A 1 123 ? 32.853 -3.228 -56.500 1.00 93.75 123 SER A N 1
ATOM 912 C CA . SER A 1 123 ? 32.279 -4.337 -57.270 1.00 93.75 123 SER A CA 1
ATOM 913 C C . SER A 1 123 ? 32.478 -4.167 -58.783 1.00 93.75 123 SER A C 1
ATOM 915 O O . SER A 1 123 ? 32.800 -5.128 -59.485 1.00 93.75 123 SER A O 1
ATOM 917 N N . SER A 1 124 ? 32.347 -2.941 -59.305 1.00 95.12 124 SER A N 1
ATOM 918 C CA . SER A 1 124 ? 32.552 -2.653 -60.729 1.00 95.12 124 SER A CA 1
ATOM 919 C C . SER A 1 124 ? 34.008 -2.852 -61.158 1.00 95.12 124 SER A C 1
ATOM 921 O O . SER A 1 124 ? 34.247 -3.425 -62.221 1.00 95.12 124 SER A O 1
ATOM 923 N N . MET A 1 125 ? 34.967 -2.459 -60.314 1.00 97.50 125 MET A N 1
ATOM 924 C CA . MET A 1 125 ? 36.398 -2.636 -60.560 1.00 97.50 125 MET A CA 1
ATOM 925 C C . MET A 1 125 ? 36.782 -4.118 -60.548 1.00 97.50 125 MET A C 1
ATOM 927 O O . MET A 1 125 ? 37.465 -4.577 -61.463 1.00 97.50 125 MET A O 1
ATOM 931 N N . HIS A 1 126 ? 36.281 -4.890 -59.578 1.00 97.25 126 HIS A N 1
ATOM 932 C CA . HIS A 1 126 ? 36.453 -6.347 -59.540 1.00 97.25 126 HIS A CA 1
ATOM 933 C C . HIS A 1 126 ? 35.823 -7.052 -60.750 1.00 97.25 126 HIS A C 1
ATOM 935 O O . HIS A 1 126 ? 36.350 -8.055 -61.226 1.00 97.25 126 HIS A O 1
ATOM 941 N N . ALA A 1 127 ? 34.738 -6.499 -61.296 1.00 96.56 127 ALA A N 1
ATOM 942 C CA . ALA A 1 127 ? 34.119 -6.958 -62.537 1.00 96.56 127 ALA A CA 1
ATOM 943 C C . ALA A 1 127 ? 34.824 -6.451 -63.817 1.00 96.56 127 ALA A C 1
ATOM 945 O O . ALA A 1 127 ? 34.309 -6.661 -64.916 1.00 96.56 127 ALA A O 1
ATOM 946 N N . GLY A 1 128 ? 35.969 -5.763 -63.703 1.00 96.44 128 GLY A N 1
ATOM 947 C CA . GLY A 1 128 ? 36.753 -5.252 -64.834 1.00 96.44 128 GLY A CA 1
ATOM 948 C C . GLY A 1 128 ? 36.168 -4.013 -65.525 1.00 96.44 128 GLY A C 1
ATOM 949 O O . GLY A 1 128 ? 36.559 -3.694 -66.647 1.00 96.44 128 GLY A O 1
ATOM 950 N N . LYS A 1 129 ? 35.219 -3.315 -64.892 1.00 96.50 129 LYS A N 1
ATOM 951 C CA . LYS A 1 129 ? 34.594 -2.090 -65.414 1.00 96.50 129 LYS A CA 1
ATOM 952 C C . LYS A 1 129 ? 35.313 -0.841 -64.901 1.00 96.50 129 LYS A C 1
ATOM 954 O O . LYS A 1 129 ? 35.947 -0.858 -63.853 1.00 96.50 129 LYS A O 1
ATOM 959 N N . TRP A 1 130 ? 35.150 0.275 -65.616 1.00 95.31 130 TRP A N 1
ATOM 960 C CA . TRP A 1 130 ? 35.654 1.593 -65.214 1.00 95.31 130 TRP A CA 1
ATOM 961 C C . TRP A 1 130 ? 34.527 2.638 -65.242 1.00 95.31 130 TRP A C 1
ATOM 963 O O . TRP A 1 130 ? 34.331 3.346 -66.229 1.00 95.31 130 TRP A O 1
ATOM 973 N N . GLU A 1 131 ? 33.750 2.727 -64.159 1.00 92.62 131 GLU A N 1
ATOM 974 C CA . GLU A 1 131 ? 32.501 3.513 -64.104 1.00 92.62 131 GLU A CA 1
ATOM 975 C C . GLU A 1 131 ? 32.674 4.956 -63.578 1.00 92.62 131 GLU A C 1
ATOM 977 O O . GLU A 1 131 ? 31.731 5.540 -63.051 1.00 92.62 131 GLU A O 1
ATOM 982 N N . ARG A 1 132 ? 33.857 5.577 -63.728 1.00 93.25 132 ARG A N 1
ATOM 983 C CA . ARG A 1 132 ? 34.175 6.898 -63.132 1.00 93.25 132 ARG A CA 1
ATOM 984 C C . ARG A 1 132 ? 33.105 7.973 -63.376 1.00 93.25 132 ARG A C 1
ATOM 986 O O . ARG A 1 132 ? 32.811 8.744 -62.469 1.00 93.25 132 ARG A O 1
ATOM 993 N N . SER A 1 133 ? 32.546 8.055 -64.583 1.00 91.12 133 SER A N 1
ATOM 994 C CA . SER A 1 133 ? 31.530 9.060 -64.932 1.00 91.12 133 SER A CA 1
ATOM 995 C C . SER A 1 133 ? 30.143 8.776 -64.341 1.00 91.12 133 SER A C 1
ATOM 997 O O . SER A 1 133 ? 29.357 9.706 -64.197 1.00 91.12 133 SER A O 1
ATOM 999 N N . ALA A 1 134 ? 29.838 7.523 -63.986 1.00 87.62 134 ALA A N 1
ATOM 1000 C CA . ALA A 1 134 ? 28.549 7.104 -63.429 1.00 87.62 134 ALA A CA 1
ATOM 1001 C C . ALA A 1 134 ? 28.504 7.141 -61.887 1.00 87.62 134 ALA A C 1
ATOM 1003 O O . ALA A 1 134 ? 27.446 6.912 -61.305 1.00 87.62 134 ALA A O 1
ATOM 1004 N N . LEU A 1 135 ? 29.635 7.424 -61.230 1.00 91.56 135 LEU A N 1
ATOM 1005 C CA . LEU A 1 135 ? 29.813 7.382 -59.773 1.00 91.56 135 LEU A CA 1
ATOM 1006 C C . LEU A 1 135 ? 30.066 8.784 -59.189 1.00 91.56 135 LEU A C 1
ATOM 1008 O O . LEU A 1 135 ? 31.003 9.002 -58.417 1.00 91.56 135 LEU A O 1
ATOM 1012 N N . LEU A 1 136 ? 29.240 9.758 -59.580 1.00 92.25 136 LEU A N 1
ATOM 1013 C CA . LEU A 1 136 ? 29.289 11.111 -59.024 1.00 92.25 136 LEU A CA 1
ATOM 1014 C C . LEU A 1 136 ? 28.671 11.128 -57.617 1.00 92.25 136 LEU A C 1
ATOM 1016 O O . LEU A 1 136 ? 27.454 11.093 -57.473 1.00 92.25 136 LEU A O 1
ATOM 1020 N N . GLY A 1 137 ? 29.521 11.186 -56.592 1.00 92.56 137 GLY A N 1
ATOM 1021 C CA . GLY A 1 137 ? 29.094 11.228 -55.190 1.00 92.56 137 GLY A CA 1
ATOM 1022 C C . GLY A 1 137 ? 28.837 12.636 -54.642 1.00 92.56 137 GLY A C 1
ATOM 1023 O O . GLY A 1 137 ? 28.906 13.631 -55.363 1.00 92.56 137 GLY A O 1
ATOM 1024 N N . SER A 1 138 ? 28.591 12.725 -53.332 1.00 92.88 138 SER A N 1
ATOM 1025 C CA . SER A 1 138 ? 28.418 14.003 -52.621 1.00 92.88 138 SER A CA 1
ATOM 1026 C C . SER A 1 138 ? 29.081 14.028 -51.237 1.00 92.88 138 SER A C 1
ATOM 1028 O O . SER A 1 138 ? 29.525 12.999 -50.727 1.00 92.88 138 SER A O 1
ATOM 1030 N N . GLU A 1 139 ? 29.202 15.225 -50.657 1.00 95.50 139 GLU A N 1
ATOM 1031 C CA . GLU A 1 139 ? 29.913 15.476 -49.396 1.00 95.50 139 GLU A CA 1
ATOM 1032 C C . GLU A 1 139 ? 28.972 15.515 -48.181 1.00 95.50 139 GLU A C 1
ATOM 1034 O O . GLU A 1 139 ? 27.772 15.758 -48.319 1.00 95.50 139 GLU A O 1
ATOM 1039 N N . LEU A 1 140 ? 29.535 15.301 -46.983 1.00 96.81 140 LEU A N 1
ATOM 1040 C CA . LEU A 1 140 ? 28.845 15.484 -45.698 1.00 96.81 140 LEU A CA 1
ATOM 1041 C C . LEU A 1 140 ? 28.830 16.947 -45.233 1.00 96.81 140 LEU A C 1
ATOM 1043 O O . LEU A 1 140 ? 27.876 17.377 -44.591 1.00 96.81 140 LEU A O 1
ATOM 1047 N N . LYS A 1 141 ? 29.877 17.717 -45.549 1.00 97.50 141 LYS A N 1
ATOM 1048 C CA . LYS A 1 141 ? 30.037 19.097 -45.081 1.00 97.50 141 LYS A CA 1
ATOM 1049 C C . LYS A 1 141 ? 28.830 19.954 -45.477 1.00 97.50 141 LYS A C 1
ATOM 1051 O O . LYS A 1 141 ? 28.430 19.972 -46.637 1.00 97.50 141 LYS A O 1
ATOM 1056 N N . GLY A 1 142 ? 28.268 20.678 -44.512 1.00 95.81 142 GLY A N 1
ATOM 1057 C CA . GLY A 1 142 ? 27.112 21.557 -44.706 1.00 95.81 142 GLY A CA 1
ATOM 1058 C C . GLY A 1 142 ? 25.754 20.850 -44.779 1.00 95.81 142 GLY A C 1
ATOM 1059 O O . GLY A 1 142 ? 24.734 21.534 -44.789 1.00 95.81 142 GLY A O 1
ATOM 1060 N N . ARG A 1 143 ? 25.704 19.509 -44.794 1.00 97.25 143 ARG A N 1
ATOM 1061 C CA . ARG A 1 143 ? 24.445 18.760 -44.666 1.00 97.25 143 ARG A CA 1
ATOM 1062 C C . ARG A 1 143 ? 23.922 18.815 -43.234 1.00 97.25 143 ARG A C 1
ATOM 1064 O O . ARG A 1 143 ? 24.702 18.854 -42.282 1.00 97.25 143 ARG A O 1
ATOM 1071 N N . THR A 1 144 ? 22.602 18.753 -43.098 1.00 98.50 144 THR A N 1
ATOM 1072 C CA . THR A 1 144 ? 21.933 18.639 -41.799 1.00 98.50 144 THR A CA 1
ATOM 1073 C C . THR A 1 144 ? 21.714 17.172 -41.445 1.00 98.50 144 THR A C 1
ATOM 1075 O O . THR A 1 144 ? 21.044 16.454 -42.197 1.00 98.50 144 THR A O 1
ATOM 1078 N N . LEU A 1 145 ? 22.287 16.742 -40.320 1.00 98.62 145 LEU A N 1
ATOM 1079 C CA . LEU A 1 145 ? 22.056 15.450 -39.683 1.00 98.62 145 LEU A CA 1
ATOM 1080 C C . LEU A 1 145 ? 20.986 15.612 -38.604 1.00 98.62 145 LEU A C 1
ATOM 1082 O O . LEU A 1 145 ? 21.219 16.315 -37.621 1.00 98.62 145 LEU A O 1
ATOM 1086 N N . GLY A 1 146 ? 19.850 14.948 -38.788 1.00 98.50 146 GLY A N 1
ATOM 1087 C CA . GLY A 1 146 ? 18.835 14.781 -37.759 1.00 98.50 146 GLY A CA 1
ATOM 1088 C C . GLY A 1 146 ? 19.020 13.480 -37.005 1.00 98.50 146 GLY A C 1
ATOM 1089 O O . GLY A 1 146 ? 19.102 12.409 -37.609 1.00 98.50 146 GLY A O 1
ATOM 1090 N N . ILE A 1 147 ? 19.076 13.585 -35.684 1.00 98.38 147 ILE A N 1
ATOM 1091 C CA . ILE A 1 147 ? 19.264 12.466 -34.767 1.00 98.38 147 ILE A CA 1
ATOM 1092 C C . ILE A 1 147 ? 17.988 12.287 -33.945 1.00 98.38 147 ILE A C 1
ATOM 1094 O O . ILE A 1 147 ? 17.620 13.168 -33.171 1.00 98.38 147 ILE A O 1
ATOM 1098 N N . VAL A 1 148 ? 17.329 11.138 -34.088 1.00 95.50 148 VAL A N 1
ATOM 1099 C CA . VAL A 1 148 ? 16.213 10.742 -33.217 1.00 95.50 148 VAL A CA 1
ATOM 1100 C C . VAL A 1 148 ? 16.771 9.833 -32.127 1.00 95.50 148 VAL A C 1
ATOM 1102 O O . VAL A 1 148 ? 17.252 8.736 -32.420 1.00 95.50 148 VAL A O 1
ATOM 1105 N N . GLY A 1 149 ? 16.741 10.309 -30.881 1.00 86.44 149 GLY A N 1
ATOM 1106 C CA . GLY A 1 149 ? 17.392 9.678 -29.729 1.00 86.44 149 GLY A CA 1
ATOM 1107 C C . GLY A 1 149 ? 18.829 10.171 -29.517 1.00 86.44 149 GLY A C 1
ATOM 1108 O O . GLY A 1 149 ? 19.758 9.778 -30.226 1.00 86.44 149 GLY A O 1
ATOM 1109 N N . LEU A 1 150 ? 19.043 10.996 -28.489 1.00 88.06 150 LEU A N 1
ATOM 1110 C CA . LEU A 1 150 ? 20.332 11.594 -28.117 1.00 88.06 150 LEU A CA 1
ATOM 1111 C C . LEU A 1 150 ? 20.985 10.858 -26.931 1.00 88.06 150 LEU A C 1
ATOM 1113 O O . LEU A 1 150 ? 21.626 11.448 -26.053 1.00 88.06 150 LEU A O 1
ATOM 1117 N N . GLY A 1 151 ? 20.850 9.530 -26.929 1.00 81.69 151 GLY A N 1
ATOM 1118 C CA . GLY A 1 151 ? 21.487 8.622 -25.976 1.00 81.69 151 GLY A CA 1
ATOM 1119 C C . GLY A 1 151 ? 23.011 8.522 -26.146 1.00 81.69 151 GLY A C 1
ATOM 1120 O O . GLY A 1 151 ? 23.683 9.460 -26.583 1.00 81.69 151 GLY A O 1
ATOM 1121 N N . ARG A 1 152 ? 23.600 7.376 -25.778 1.00 83.38 152 ARG A N 1
ATOM 1122 C CA . ARG A 1 152 ? 25.059 7.149 -25.879 1.00 83.38 152 ARG A CA 1
ATOM 1123 C C . ARG A 1 152 ? 25.550 7.207 -27.329 1.00 83.38 152 ARG A C 1
ATOM 1125 O O . ARG A 1 152 ? 26.394 8.034 -27.654 1.00 83.38 152 ARG A O 1
ATOM 1132 N N . ILE A 1 153 ? 24.964 6.385 -28.200 1.00 87.19 153 ILE A N 1
ATOM 1133 C CA . ILE A 1 153 ? 25.337 6.312 -29.622 1.00 87.19 153 ILE A CA 1
ATOM 1134 C C . ILE A 1 153 ? 25.016 7.632 -30.331 1.00 87.19 153 ILE A C 1
ATOM 1136 O O . ILE A 1 153 ? 25.900 8.205 -30.961 1.00 87.19 153 ILE A O 1
ATOM 1140 N N . GLY A 1 154 ? 23.796 8.160 -30.167 1.00 91.50 154 GLY A N 1
ATOM 1141 C CA . GLY A 1 154 ? 23.393 9.430 -30.782 1.00 91.50 154 GLY A CA 1
ATOM 1142 C C . GLY A 1 154 ? 24.312 10.600 -30.410 1.00 91.50 154 GLY A C 1
ATOM 1143 O O . GLY A 1 154 ? 24.689 11.385 -31.278 1.00 91.50 154 GLY A O 1
ATOM 1144 N N . GLY A 1 155 ? 24.757 10.687 -29.150 1.00 91.81 155 GLY A N 1
ATOM 1145 C CA . GLY A 1 155 ? 25.705 11.718 -28.715 1.00 91.81 155 GLY A CA 1
ATOM 1146 C C . GLY A 1 155 ? 27.108 11.579 -29.323 1.00 91.81 155 GLY A C 1
ATOM 1147 O O . GLY A 1 155 ? 27.712 12.573 -29.736 1.00 91.81 155 GLY A O 1
ATOM 1148 N N . GLU A 1 156 ? 27.625 10.354 -29.443 1.00 94.81 156 GLU A N 1
ATOM 1149 C CA . GLU A 1 156 ? 28.924 10.089 -30.081 1.00 94.81 156 GLU A CA 1
ATOM 1150 C C . GLU A 1 156 ? 28.884 10.313 -31.604 1.00 94.81 156 GLU A C 1
ATOM 1152 O O . GLU A 1 156 ? 29.857 10.822 -32.181 1.00 94.81 156 GLU A O 1
ATOM 1157 N N . VAL A 1 157 ? 27.749 10.000 -32.245 1.00 97.38 157 VAL A N 1
ATOM 1158 C CA . VAL A 1 157 ? 27.458 10.352 -33.644 1.00 97.38 157 VAL A CA 1
ATOM 1159 C C . VAL A 1 157 ? 27.444 11.870 -33.808 1.00 97.38 157 VAL A C 1
ATOM 1161 O O . VAL A 1 157 ? 28.163 12.393 -34.659 1.00 97.38 157 VAL A O 1
ATOM 1164 N N . ALA A 1 158 ? 26.702 12.596 -32.967 1.00 96.69 158 ALA A N 1
ATOM 1165 C CA . ALA A 1 158 ? 26.626 14.055 -33.011 1.00 96.69 158 ALA A CA 1
ATOM 1166 C C . ALA A 1 158 ? 28.009 14.714 -32.896 1.00 96.69 158 ALA A C 1
ATOM 1168 O O . ALA A 1 158 ? 28.368 15.589 -33.689 1.00 96.69 158 ALA A O 1
ATOM 1169 N N . THR A 1 159 ? 28.812 14.249 -31.937 1.00 95.19 159 THR A N 1
ATOM 1170 C CA . THR A 1 159 ? 30.156 14.774 -31.669 1.00 95.19 159 THR A CA 1
ATOM 1171 C C . THR A 1 159 ? 31.062 14.656 -32.896 1.00 95.19 159 THR A C 1
ATOM 1173 O O . THR A 1 159 ? 31.700 15.633 -33.294 1.00 95.19 159 THR A O 1
ATOM 1176 N N . ARG A 1 160 ? 31.086 13.487 -33.548 1.00 97.19 160 ARG A N 1
ATOM 1177 C CA . ARG A 1 160 ? 31.897 13.254 -34.757 1.00 97.19 160 ARG A CA 1
ATOM 1178 C C . ARG A 1 160 ? 31.313 13.920 -36.000 1.00 97.19 160 ARG A C 1
ATOM 1180 O O . ARG A 1 160 ? 32.076 14.422 -36.820 1.00 97.19 160 ARG A O 1
ATOM 1187 N N . ALA A 1 161 ? 29.990 14.013 -36.129 1.00 97.38 161 ALA A N 1
ATOM 1188 C CA . ALA A 1 161 ? 29.339 14.658 -37.274 1.00 97.38 161 ALA A CA 1
ATOM 1189 C C . ALA A 1 161 ? 29.733 16.138 -37.387 1.00 97.38 161 ALA A C 1
ATOM 1191 O O . ALA A 1 161 ? 29.982 16.649 -38.481 1.00 97.38 161 ALA A O 1
ATOM 1192 N N . ARG A 1 162 ? 29.900 16.814 -36.246 1.00 94.81 162 ARG A N 1
ATOM 1193 C CA . ARG A 1 162 ? 30.417 18.188 -36.199 1.00 94.81 162 ARG A CA 1
ATOM 1194 C C . ARG A 1 162 ? 31.853 18.298 -36.716 1.00 94.81 162 ARG A C 1
ATOM 1196 O O . ARG A 1 162 ? 32.174 19.279 -37.381 1.00 94.81 162 ARG A O 1
ATOM 1203 N N . ALA A 1 163 ? 32.701 17.293 -36.484 1.00 95.19 163 ALA A N 1
ATOM 1204 C CA . ALA A 1 163 ? 34.057 17.257 -37.041 1.00 95.19 163 ALA A CA 1
ATOM 1205 C C . ALA A 1 163 ? 34.060 17.121 -38.578 1.00 95.19 163 ALA A C 1
ATOM 1207 O O . ALA A 1 163 ? 34.954 17.647 -39.237 1.00 95.19 163 ALA A O 1
ATOM 1208 N N . PHE A 1 164 ? 33.022 16.509 -39.161 1.00 96.38 164 PHE A N 1
ATOM 1209 C CA . PHE A 1 164 ? 32.777 16.500 -40.611 1.00 96.38 164 PHE A CA 1
ATOM 1210 C C . PHE A 1 164 ? 32.153 17.806 -41.148 1.00 96.38 164 PHE A C 1
ATOM 1212 O O . PHE A 1 164 ? 31.900 17.922 -42.348 1.00 96.38 164 PHE A O 1
ATOM 1219 N N . GLY A 1 165 ? 31.916 18.805 -40.291 1.00 96.56 165 GLY A N 1
ATOM 1220 C CA . GLY A 1 165 ? 31.327 20.090 -40.672 1.00 96.56 165 GLY A CA 1
ATOM 1221 C C . GLY A 1 165 ? 29.835 20.011 -41.005 1.00 96.56 165 GLY A C 1
ATOM 1222 O O . GLY A 1 165 ? 29.366 20.775 -41.849 1.00 96.56 165 GLY A O 1
ATOM 1223 N N . MET A 1 166 ? 29.109 19.066 -40.404 1.00 98.19 166 MET A N 1
ATOM 1224 C CA . MET A 1 166 ? 27.654 18.939 -40.535 1.00 98.19 166 MET A CA 1
ATOM 1225 C C . MET A 1 166 ? 26.919 19.873 -39.566 1.00 98.19 166 MET A C 1
ATOM 1227 O O . MET A 1 166 ? 27.420 20.170 -38.479 1.00 98.19 166 MET A O 1
ATOM 1231 N N . ASN A 1 167 ? 25.698 20.267 -39.929 1.00 97.69 167 ASN A N 1
ATOM 1232 C CA . ASN A 1 167 ? 24.750 20.876 -38.996 1.00 97.69 167 ASN A CA 1
ATOM 1233 C C . ASN A 1 167 ? 24.029 19.746 -38.254 1.00 97.69 167 ASN A C 1
ATOM 1235 O O . ASN A 1 167 ? 23.447 18.881 -38.904 1.00 97.69 167 ASN A O 1
ATOM 1239 N N . VAL A 1 168 ? 24.080 19.715 -36.923 1.00 98.25 168 VAL A N 1
ATOM 1240 C CA . VAL A 1 168 ? 23.489 18.619 -36.137 1.00 98.25 168 VAL A CA 1
ATOM 1241 C C . VAL A 1 168 ? 22.281 19.130 -35.367 1.00 98.25 168 VAL A C 1
ATOM 1243 O O . VAL A 1 168 ? 22.411 20.038 -34.543 1.00 98.25 168 VAL A O 1
ATOM 1246 N N . ILE A 1 169 ? 21.130 18.520 -35.643 1.00 98.19 169 ILE A N 1
ATOM 1247 C CA . ILE A 1 169 ? 19.874 18.727 -34.924 1.00 98.19 169 ILE A CA 1
ATOM 1248 C C . ILE A 1 169 ? 19.433 17.404 -34.290 1.00 98.19 169 ILE A C 1
ATOM 1250 O O . ILE A 1 169 ? 19.716 16.332 -34.834 1.00 98.19 169 ILE A O 1
ATOM 1254 N N . ALA A 1 170 ? 18.760 17.456 -33.146 1.00 97.12 170 ALA A N 1
ATOM 1255 C CA . ALA A 1 170 ? 18.292 16.254 -32.466 1.00 97.12 170 ALA A CA 1
ATOM 1256 C C . ALA A 1 170 ? 16.936 16.442 -31.785 1.00 97.12 170 ALA A C 1
ATOM 1258 O O . ALA A 1 170 ? 16.599 17.535 -31.335 1.00 97.12 170 ALA A O 1
ATOM 1259 N N . TYR A 1 171 ? 16.204 15.336 -31.684 1.00 94.19 171 TYR A N 1
ATOM 1260 C CA . TYR A 1 171 ? 14.955 15.220 -30.943 1.00 94.19 171 TYR A CA 1
ATOM 1261 C C . TYR A 1 171 ? 15.055 14.027 -29.992 1.00 94.19 171 TYR A C 1
ATOM 1263 O O . TYR A 1 171 ? 15.304 12.896 -30.427 1.00 94.19 171 TYR A O 1
ATOM 1271 N N . ASP A 1 172 ? 14.881 14.287 -28.699 1.00 88.12 172 ASP A N 1
ATOM 1272 C CA . ASP A 1 172 ? 14.795 13.267 -27.657 1.00 88.12 172 ASP A CA 1
ATOM 1273 C C . ASP A 1 172 ? 14.002 13.826 -26.461 1.00 88.12 172 ASP A C 1
ATOM 1275 O O . ASP A 1 172 ? 14.546 14.637 -25.710 1.00 88.12 172 ASP A O 1
ATOM 1279 N N . PRO A 1 173 ? 12.733 13.422 -26.269 1.00 78.88 173 PRO A N 1
ATOM 1280 C CA . PRO A 1 173 ? 11.891 13.962 -25.201 1.00 78.88 173 PRO A CA 1
ATOM 1281 C C . PRO A 1 173 ? 12.311 13.488 -23.798 1.00 78.88 173 PRO A C 1
ATOM 1283 O O . PRO A 1 173 ? 11.780 13.977 -22.803 1.00 78.88 173 PRO A O 1
ATOM 1286 N N . TYR A 1 174 ? 13.252 12.543 -23.702 1.00 75.94 174 TYR A N 1
ATOM 1287 C CA . TYR A 1 174 ? 13.673 11.904 -22.454 1.00 75.94 174 TYR A CA 1
ATOM 1288 C C . TYR A 1 174 ? 15.043 12.385 -21.958 1.00 75.94 174 TYR A C 1
ATOM 1290 O O . TYR A 1 174 ? 15.579 11.860 -20.979 1.00 75.94 174 TYR A O 1
ATOM 1298 N N . ILE A 1 175 ? 15.629 13.388 -22.615 1.00 72.94 175 ILE A N 1
ATOM 1299 C CA . ILE A 1 175 ? 16.937 13.948 -22.281 1.00 72.94 175 ILE A CA 1
ATOM 1300 C C . ILE A 1 175 ? 16.803 15.409 -21.846 1.00 72.94 175 ILE A C 1
ATOM 1302 O O . ILE A 1 175 ? 16.111 16.205 -22.465 1.00 72.94 175 ILE A O 1
ATOM 1306 N N . ALA A 1 176 ? 17.527 15.785 -20.790 1.00 71.69 176 ALA A N 1
ATOM 1307 C CA . ALA A 1 176 ? 17.557 17.163 -20.307 1.00 71.69 176 ALA A CA 1
ATOM 1308 C C . ALA A 1 176 ? 18.288 18.118 -21.272 1.00 71.69 176 ALA A C 1
ATOM 1310 O O . ALA A 1 176 ? 19.319 17.756 -21.851 1.00 71.69 176 ALA A O 1
ATOM 1311 N N . GLN A 1 177 ? 17.832 19.377 -21.320 1.00 76.62 177 GLN A N 1
ATOM 1312 C CA . GLN A 1 177 ? 18.413 20.475 -22.115 1.00 76.62 177 GLN A CA 1
ATOM 1313 C C . GLN A 1 177 ? 19.945 20.551 -22.028 1.00 76.62 177 GLN A C 1
ATOM 1315 O O . GLN A 1 177 ? 20.641 20.721 -23.029 1.00 76.62 177 GLN A O 1
ATOM 1320 N N . SER A 1 178 ? 20.486 20.376 -20.820 1.00 77.25 178 SER A N 1
ATOM 1321 C CA . SER A 1 178 ? 21.920 20.475 -20.537 1.00 77.25 178 SER A CA 1
ATOM 1322 C C . SER A 1 178 ? 22.768 19.499 -21.358 1.00 77.25 178 SER A C 1
ATOM 1324 O O . SER A 1 178 ? 23.925 19.791 -21.664 1.00 77.25 178 SER A O 1
ATOM 1326 N N . ARG A 1 179 ? 22.215 18.349 -21.770 1.00 77.12 179 ARG A N 1
ATOM 1327 C CA . ARG A 1 179 ? 22.916 17.390 -22.635 1.00 77.12 179 ARG A CA 1
ATOM 1328 C C . ARG A 1 179 ? 23.025 17.891 -24.075 1.00 77.12 179 ARG A C 1
ATOM 1330 O O . ARG A 1 179 ? 24.080 17.712 -24.683 1.00 77.12 179 ARG A O 1
ATOM 1337 N N . PHE A 1 180 ? 21.987 18.536 -24.609 1.00 87.94 180 PHE A N 1
ATOM 1338 C CA . PHE A 1 180 ? 22.028 19.163 -25.936 1.00 87.94 180 PHE A CA 1
ATOM 1339 C C . PHE A 1 180 ? 23.084 20.271 -25.977 1.00 87.94 180 PHE A C 1
ATOM 1341 O O . PHE A 1 180 ? 23.929 20.300 -26.876 1.00 87.94 180 PHE A O 1
ATOM 1348 N N . GLU A 1 181 ? 23.108 21.118 -24.944 1.00 88.75 181 GLU A N 1
ATOM 1349 C CA . GLU A 1 181 ? 24.101 22.183 -24.778 1.00 88.75 181 GLU A CA 1
ATOM 1350 C C . GLU A 1 181 ? 25.529 21.629 -24.689 1.00 88.75 181 GLU A C 1
ATOM 1352 O O . GLU A 1 181 ? 26.421 22.088 -25.408 1.00 88.75 181 GLU A O 1
ATOM 1357 N N . ALA A 1 182 ? 25.744 20.596 -23.864 1.00 84.19 182 ALA A N 1
ATOM 1358 C CA . ALA A 1 182 ? 27.051 19.964 -23.684 1.00 84.19 182 ALA A CA 1
ATOM 1359 C C . ALA A 1 182 ? 27.602 19.375 -24.992 1.00 84.19 182 ALA A C 1
ATOM 1361 O O . ALA A 1 182 ? 28.784 19.539 -25.307 1.00 84.19 182 ALA A O 1
ATOM 1362 N N . LEU A 1 183 ? 26.742 18.733 -25.787 1.00 88.94 183 LEU A N 1
ATOM 1363 C CA . LEU A 1 183 ? 27.105 18.162 -27.088 1.00 88.94 183 LEU A CA 1
ATOM 1364 C C . LEU A 1 183 ? 27.155 19.213 -28.212 1.00 88.94 183 LEU A C 1
ATOM 1366 O O . LEU A 1 183 ? 27.654 18.927 -29.307 1.00 88.94 183 LEU A O 1
ATOM 1370 N N . ARG A 1 184 ? 26.706 20.446 -27.935 1.00 92.19 184 ARG A N 1
ATOM 1371 C CA . ARG A 1 184 ? 26.540 21.546 -28.899 1.00 92.19 184 ARG A CA 1
ATOM 1372 C C . ARG A 1 184 ? 25.676 21.123 -30.088 1.00 92.19 184 ARG A C 1
ATOM 1374 O O . ARG A 1 184 ? 26.050 21.329 -31.245 1.00 92.19 184 ARG A O 1
ATOM 1381 N N . VAL A 1 185 ? 24.556 20.484 -29.772 1.00 93.75 185 VAL A N 1
ATOM 1382 C CA . VAL A 1 185 ? 23.534 20.030 -30.716 1.00 93.75 185 VAL A CA 1
ATOM 1383 C C . VAL A 1 185 ? 22.317 20.928 -30.568 1.00 93.75 185 VAL A C 1
ATOM 1385 O O . VAL A 1 185 ? 21.936 21.274 -29.454 1.00 93.75 185 VAL A O 1
ATOM 1388 N N . HIS A 1 186 ? 21.710 21.306 -31.689 1.00 93.75 186 HIS A N 1
ATOM 1389 C CA . HIS A 1 186 ? 20.465 22.060 -31.662 1.00 93.75 186 H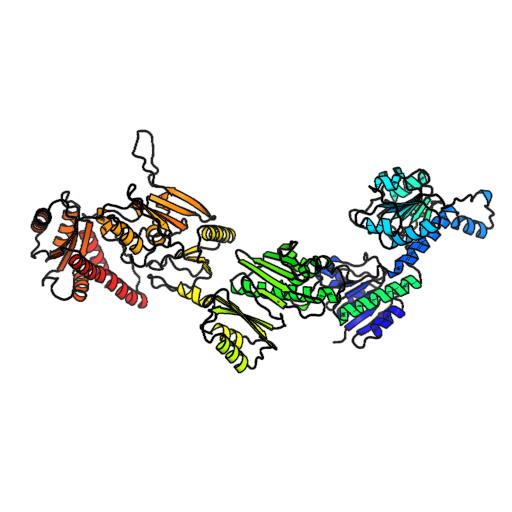IS A CA 1
ATOM 1390 C C . HIS A 1 186 ? 19.298 21.110 -31.395 1.00 93.75 186 HIS A C 1
ATOM 1392 O O . HIS A 1 186 ? 19.048 20.189 -32.171 1.00 93.75 186 HIS A O 1
ATOM 1398 N N . GLU A 1 187 ? 18.599 21.327 -30.292 1.00 94.25 187 GLU A N 1
ATOM 1399 C CA . GLU A 1 187 ? 17.341 20.643 -30.025 1.00 94.25 187 GLU A CA 1
ATOM 1400 C C . GLU A 1 187 ? 16.236 21.171 -30.942 1.00 94.25 187 GLU A C 1
ATOM 1402 O O . GLU A 1 187 ? 16.205 22.356 -31.284 1.00 94.25 187 GLU A O 1
ATOM 1407 N N . THR A 1 188 ? 15.335 20.285 -31.349 1.00 94.50 188 THR A N 1
ATOM 1408 C CA . THR A 1 188 ? 14.120 20.638 -32.085 1.00 94.50 188 THR A CA 1
ATOM 1409 C C . THR A 1 188 ? 12.890 20.401 -31.221 1.00 94.50 188 THR A C 1
ATOM 1411 O O . THR A 1 188 ? 12.776 19.335 -30.624 1.00 94.50 188 THR A O 1
ATOM 1414 N N . ASP A 1 189 ? 11.924 21.318 -31.263 1.00 87.62 189 ASP A N 1
ATOM 1415 C CA . ASP A 1 189 ? 10.700 21.259 -30.443 1.00 87.62 189 ASP A CA 1
ATOM 1416 C C . ASP A 1 189 ? 9.821 20.018 -30.696 1.00 87.62 189 ASP A C 1
ATOM 1418 O O . ASP A 1 189 ? 8.977 19.658 -29.878 1.00 87.62 189 ASP A O 1
ATOM 1422 N N . SER A 1 190 ? 9.971 19.376 -31.857 1.00 93.69 190 SER A N 1
ATOM 1423 C CA . SER A 1 190 ? 9.210 18.186 -32.238 1.00 93.69 190 SER A CA 1
ATOM 1424 C C . SER A 1 190 ? 9.995 17.300 -33.202 1.00 93.69 190 SER A C 1
ATOM 1426 O O . SER A 1 190 ? 10.847 17.786 -33.958 1.00 93.69 190 SER A O 1
ATOM 1428 N N . LEU A 1 191 ? 9.645 16.007 -33.234 1.00 93.69 191 LEU A N 1
ATOM 1429 C CA . LEU A 1 191 ? 10.090 15.082 -34.280 1.00 93.69 191 LEU A CA 1
ATOM 1430 C C . LEU A 1 191 ? 9.759 15.658 -35.658 1.00 93.69 191 LEU A C 1
ATOM 1432 O O . LEU A 1 191 ? 10.546 15.566 -36.599 1.00 93.69 191 LEU A O 1
ATOM 1436 N N . GLU A 1 192 ? 8.606 16.311 -35.768 1.00 97.19 192 GLU A N 1
ATOM 1437 C CA . GLU A 1 192 ? 8.162 16.933 -36.986 1.00 97.19 192 GLU A CA 1
ATOM 1438 C C . GLU A 1 192 ? 9.151 17.967 -37.539 1.00 97.19 192 GLU A C 1
ATOM 1440 O O . GLU A 1 192 ? 9.505 17.905 -38.721 1.00 97.19 192 GLU A O 1
ATOM 1445 N N . THR A 1 193 ? 9.586 18.905 -36.702 1.00 97.25 193 THR A N 1
ATOM 1446 C CA . THR A 1 193 ? 10.554 19.943 -37.076 1.00 97.25 193 THR A CA 1
ATOM 1447 C C . THR A 1 193 ? 11.891 19.326 -37.478 1.00 97.25 193 THR A C 1
ATOM 1449 O O . THR A 1 193 ? 12.508 19.761 -38.453 1.00 97.25 193 THR A O 1
ATOM 1452 N N . LEU A 1 194 ? 12.327 18.279 -36.769 1.00 98.25 194 LEU A N 1
ATOM 1453 C CA . LEU A 1 194 ? 13.551 17.558 -37.102 1.00 98.25 194 LEU A CA 1
ATOM 1454 C C . LEU A 1 194 ? 13.483 16.954 -38.504 1.00 98.25 194 LEU A C 1
ATOM 1456 O O . LEU A 1 194 ? 14.398 17.158 -39.304 1.00 98.25 194 LEU A O 1
ATOM 1460 N N . LEU A 1 195 ? 12.404 16.237 -38.825 1.00 98.44 195 LEU A N 1
ATOM 1461 C CA . LEU A 1 195 ? 12.243 15.572 -40.120 1.00 98.44 195 LEU A CA 1
ATOM 1462 C C . LEU A 1 195 ? 12.326 16.572 -41.282 1.00 98.44 195 LEU A C 1
ATOM 1464 O O . LEU A 1 195 ? 13.072 16.343 -42.230 1.00 98.44 195 LEU A O 1
ATOM 1468 N N . GLU A 1 196 ? 11.646 17.715 -41.186 1.00 98.19 196 GLU A N 1
ATOM 1469 C CA . GLU A 1 196 ? 11.623 18.729 -42.255 1.00 98.19 196 GLU A CA 1
ATOM 1470 C C . GLU A 1 196 ? 13.001 19.333 -42.564 1.00 98.19 196 GLU A C 1
ATOM 1472 O O . GLU A 1 196 ? 13.248 19.793 -43.678 1.00 98.19 196 GLU A O 1
ATOM 1477 N N . GLN A 1 197 ? 13.918 19.312 -41.597 1.00 97.69 197 GLN A N 1
ATOM 1478 C CA . GLN A 1 197 ? 15.260 19.885 -41.723 1.00 97.69 197 GLN A CA 1
ATOM 1479 C C . GLN A 1 197 ? 16.342 18.830 -42.010 1.00 97.69 197 GLN A C 1
ATOM 1481 O O . GLN A 1 197 ? 17.477 19.178 -42.346 1.00 97.69 197 GLN A O 1
ATOM 1486 N N . SER A 1 198 ? 16.016 17.540 -41.898 1.00 98.38 198 SER A N 1
ATOM 1487 C CA . SER A 1 198 ? 16.983 16.439 -41.940 1.00 98.38 198 SER A CA 1
ATOM 1488 C C . SER A 1 198 ? 17.315 15.994 -43.360 1.00 98.38 198 SER A C 1
ATOM 1490 O O . SER A 1 198 ? 16.543 15.297 -44.017 1.00 98.38 198 SER A O 1
ATOM 1492 N N . SER A 1 199 ? 18.523 16.314 -43.823 1.00 97.56 199 SER A N 1
ATOM 1493 C CA . SER A 1 199 ? 19.053 15.749 -45.076 1.00 97.56 199 SER A CA 1
ATOM 1494 C C . SER A 1 199 ? 19.591 14.322 -44.902 1.00 97.56 199 SER A C 1
ATOM 1496 O O . SER A 1 199 ? 19.634 13.541 -45.852 1.00 97.56 199 SER A O 1
ATOM 1498 N N . ILE A 1 200 ? 19.994 13.971 -43.681 1.00 98.56 200 ILE A N 1
ATOM 1499 C CA . ILE A 1 200 ? 20.315 12.611 -43.248 1.00 98.56 200 ILE A CA 1
ATOM 1500 C C . ILE A 1 200 ? 19.592 12.416 -41.919 1.00 98.56 200 ILE A C 1
ATOM 1502 O O . ILE A 1 200 ? 19.804 13.204 -41.002 1.00 98.56 200 ILE A O 1
ATOM 1506 N N . LEU A 1 201 ? 18.733 11.408 -41.831 1.00 98.62 201 LEU A N 1
ATOM 1507 C CA . LEU A 1 201 ? 18.023 11.012 -40.619 1.00 98.62 201 LEU A CA 1
ATOM 1508 C C . LEU A 1 201 ? 18.673 9.746 -40.062 1.00 98.62 201 LEU A C 1
ATOM 1510 O O . LEU A 1 201 ? 18.808 8.766 -40.794 1.00 98.62 201 LEU A O 1
ATOM 1514 N N . THR A 1 202 ? 19.043 9.748 -38.784 1.00 98.44 202 THR A N 1
ATOM 1515 C CA . THR A 1 202 ? 19.550 8.564 -38.080 1.00 98.44 202 THR A CA 1
ATOM 1516 C C . THR A 1 202 ? 18.771 8.308 -36.799 1.00 98.44 202 THR A C 1
ATOM 1518 O O . THR A 1 202 ? 18.375 9.244 -36.101 1.00 98.44 202 THR A O 1
ATOM 1521 N N . LEU A 1 203 ? 18.550 7.030 -36.506 1.00 96.94 203 LEU A N 1
ATOM 1522 C CA . LEU A 1 203 ? 17.715 6.567 -35.403 1.00 96.94 203 LEU A CA 1
ATOM 1523 C C . LEU A 1 203 ? 18.581 5.845 -34.374 1.00 96.94 203 LEU A C 1
ATOM 1525 O O . LEU A 1 203 ? 19.337 4.937 -34.721 1.00 96.94 203 LEU A O 1
ATOM 1529 N N . HIS A 1 204 ? 18.457 6.247 -33.111 1.00 91.75 204 HIS A N 1
ATOM 1530 C CA . HIS A 1 204 ? 19.186 5.687 -31.972 1.00 91.75 204 HIS A CA 1
ATOM 1531 C C . HIS A 1 204 ? 18.273 5.506 -30.754 1.00 91.75 204 HIS A C 1
ATOM 1533 O O . HIS A 1 204 ? 18.677 5.746 -29.615 1.00 91.75 204 HIS A O 1
ATOM 1539 N N . THR A 1 205 ? 17.037 5.080 -31.003 1.00 84.62 205 THR A N 1
ATOM 1540 C CA . THR A 1 205 ? 16.031 4.786 -29.980 1.00 84.62 205 THR A CA 1
ATOM 1541 C C . THR A 1 205 ? 15.909 3.275 -29.737 1.00 84.62 205 THR A C 1
ATOM 1543 O O . THR A 1 205 ? 16.222 2.474 -30.623 1.00 84.62 205 THR A O 1
ATOM 1546 N N . PRO A 1 206 ? 15.487 2.843 -28.534 1.00 79.38 206 PRO A N 1
ATOM 1547 C CA . PRO A 1 206 ? 15.048 1.465 -28.320 1.00 79.38 206 PRO A CA 1
ATOM 1548 C C . PRO A 1 206 ? 13.759 1.178 -29.109 1.00 79.38 206 PRO A C 1
ATOM 1550 O O . PRO A 1 206 ? 13.058 2.111 -29.501 1.00 79.38 206 PRO A O 1
ATOM 1553 N N . LEU A 1 207 ? 13.430 -0.102 -29.309 1.00 81.12 207 LEU A N 1
ATOM 1554 C CA . LEU A 1 207 ? 12.125 -0.515 -29.831 1.00 81.12 207 LEU A CA 1
ATOM 1555 C C . LEU A 1 207 ? 11.134 -0.644 -28.665 1.00 81.12 207 LEU A C 1
ATOM 1557 O O . LEU A 1 207 ? 11.354 -1.437 -27.753 1.00 81.12 207 LEU A O 1
ATOM 1561 N N . THR A 1 208 ? 10.076 0.155 -28.691 1.00 76.50 208 THR A N 1
ATOM 1562 C CA . THR A 1 208 ? 8.986 0.210 -27.710 1.00 76.50 208 THR A CA 1
ATOM 1563 C C . THR A 1 208 ? 7.662 0.384 -28.453 1.00 76.50 208 THR A C 1
ATOM 1565 O O . THR A 1 208 ? 7.660 0.606 -29.667 1.00 76.50 208 THR A O 1
ATOM 1568 N N . ASP A 1 209 ? 6.532 0.345 -27.748 1.00 74.62 209 ASP A N 1
ATOM 1569 C CA . ASP A 1 209 ? 5.225 0.638 -28.354 1.00 74.62 209 ASP A CA 1
ATOM 1570 C C . ASP A 1 209 ? 5.172 2.048 -28.976 1.00 74.62 209 ASP A C 1
ATOM 1572 O O . ASP A 1 209 ? 4.523 2.248 -29.999 1.00 74.62 209 ASP A O 1
ATOM 1576 N N . GLU A 1 210 ? 5.905 3.014 -28.411 1.00 77.25 210 GLU A N 1
ATOM 1577 C CA . GLU A 1 210 ? 5.995 4.387 -28.931 1.00 77.25 210 GLU A CA 1
ATOM 1578 C C . GLU A 1 210 ? 6.883 4.508 -30.176 1.00 77.25 210 GLU A C 1
ATOM 1580 O O . GLU A 1 210 ? 6.639 5.357 -31.032 1.00 77.25 210 GLU A O 1
ATOM 1585 N N . THR A 1 211 ? 7.945 3.701 -30.272 1.00 86.56 211 THR A N 1
ATOM 1586 C CA . THR A 1 211 ? 8.931 3.798 -31.363 1.00 86.56 211 THR A CA 1
ATOM 1587 C C . THR A 1 211 ? 8.689 2.805 -32.493 1.00 86.56 211 THR A C 1
ATOM 1589 O O . THR A 1 211 ? 9.275 2.952 -33.567 1.00 86.56 211 THR A O 1
ATOM 1592 N N . THR A 1 212 ? 7.809 1.823 -32.290 1.00 90.00 212 THR A N 1
ATOM 1593 C CA . THR A 1 212 ? 7.401 0.865 -33.321 1.00 90.00 212 THR A CA 1
ATOM 1594 C C . THR A 1 212 ? 6.666 1.588 -34.448 1.00 90.00 212 THR A C 1
ATOM 1596 O O . THR A 1 212 ? 5.632 2.216 -34.240 1.00 90.00 212 THR A O 1
ATOM 1599 N N . GLY A 1 213 ? 7.208 1.510 -35.663 1.00 91.75 213 GLY A N 1
ATOM 1600 C CA . GLY A 1 213 ? 6.668 2.169 -36.849 1.00 91.75 213 GLY A CA 1
ATOM 1601 C C . GLY A 1 213 ? 6.724 3.698 -36.798 1.00 91.75 213 GLY A C 1
ATOM 1602 O O . GLY A 1 213 ? 6.052 4.346 -37.598 1.00 91.75 213 GLY A O 1
ATOM 1603 N N . MET A 1 214 ? 7.511 4.281 -35.883 1.00 93.81 214 MET A N 1
ATOM 1604 C CA . MET A 1 214 ? 7.601 5.732 -35.681 1.00 93.81 214 MET A CA 1
ATOM 1605 C C . MET A 1 214 ? 7.979 6.476 -36.963 1.00 93.81 214 MET A C 1
ATOM 1607 O O . MET A 1 214 ? 7.496 7.580 -37.193 1.00 93.81 214 MET A O 1
ATOM 1611 N N . ILE A 1 215 ? 8.835 5.890 -37.804 1.00 97.81 215 ILE A N 1
ATOM 1612 C CA . ILE A 1 215 ? 9.177 6.450 -39.113 1.00 97.81 215 ILE A CA 1
ATOM 1613 C C . ILE A 1 215 ? 8.390 5.704 -40.190 1.00 97.81 215 ILE A C 1
ATOM 1615 O O . ILE A 1 215 ? 8.878 4.750 -40.803 1.00 97.81 215 ILE A O 1
ATOM 1619 N N . GLY A 1 216 ? 7.152 6.150 -40.402 1.00 97.50 216 GLY A N 1
ATOM 1620 C CA . GLY A 1 216 ? 6.235 5.618 -41.400 1.00 97.50 216 GLY A CA 1
ATOM 1621 C C . GLY A 1 216 ? 6.181 6.446 -42.685 1.00 97.50 216 GLY A C 1
ATOM 1622 O O . GLY A 1 216 ? 6.997 7.331 -42.959 1.00 97.50 216 GLY A O 1
ATOM 1623 N N . LYS A 1 217 ? 5.162 6.175 -43.507 1.00 97.75 217 LYS A N 1
ATOM 1624 C CA . LYS A 1 217 ? 4.942 6.863 -44.793 1.00 97.75 217 LYS A CA 1
ATOM 1625 C C . LYS A 1 217 ? 4.768 8.375 -44.643 1.00 97.75 217 LYS A C 1
ATOM 1627 O O . LYS A 1 217 ? 5.269 9.132 -45.475 1.00 97.75 217 LYS A O 1
ATOM 1632 N N . ARG A 1 218 ? 4.050 8.813 -43.605 1.00 97.81 218 ARG A N 1
ATOM 1633 C CA . ARG A 1 218 ? 3.809 10.234 -43.324 1.00 97.81 218 ARG A CA 1
ATOM 1634 C C . ARG A 1 218 ? 5.117 10.932 -42.958 1.00 97.81 218 ARG A C 1
ATOM 1636 O O . ARG A 1 218 ? 5.391 12.010 -43.474 1.00 97.81 218 ARG A O 1
ATOM 1643 N N . GLU A 1 219 ? 5.929 10.314 -42.115 1.00 98.19 219 GLU A N 1
ATOM 1644 C CA . GLU A 1 219 ? 7.164 10.891 -41.589 1.00 98.19 219 GLU A CA 1
ATOM 1645 C C . GLU A 1 219 ? 8.228 10.972 -42.683 1.00 98.19 219 GLU A C 1
ATOM 1647 O O . GLU A 1 219 ? 8.840 12.023 -42.876 1.00 98.19 219 GLU A O 1
ATOM 1652 N N . ILE A 1 220 ? 8.365 9.915 -43.491 1.00 98.31 220 ILE A N 1
ATOM 1653 C CA . ILE A 1 220 ? 9.261 9.910 -44.652 1.00 98.31 220 ILE A CA 1
ATOM 1654 C C . ILE A 1 220 ? 8.870 10.993 -45.667 1.00 98.31 220 ILE A C 1
ATOM 1656 O O . ILE A 1 220 ? 9.745 11.647 -46.235 1.00 98.31 220 ILE A O 1
ATOM 1660 N N . ALA A 1 221 ? 7.573 11.236 -45.884 1.00 97.50 221 ALA A N 1
ATOM 1661 C CA . ALA A 1 221 ? 7.114 12.283 -46.798 1.00 97.50 221 ALA A CA 1
ATOM 1662 C C . ALA A 1 221 ? 7.493 13.705 -46.343 1.00 97.50 221 ALA A C 1
ATOM 1664 O O . ALA A 1 221 ? 7.552 14.608 -47.178 1.00 97.50 221 ALA A O 1
ATOM 1665 N N . ARG A 1 222 ? 7.763 13.907 -45.046 1.00 98.06 222 ARG A N 1
ATOM 1666 C CA . ARG A 1 222 ? 8.179 15.200 -44.476 1.00 98.06 222 ARG A CA 1
ATOM 1667 C C . ARG A 1 222 ? 9.681 15.438 -44.575 1.00 98.06 222 ARG A C 1
ATOM 1669 O O . ARG A 1 222 ? 10.107 16.585 -44.494 1.00 98.06 222 ARG A O 1
ATOM 1676 N N . LEU A 1 223 ? 10.473 14.388 -44.799 1.00 98.38 223 LEU A N 1
ATOM 1677 C CA . LEU A 1 223 ? 11.888 14.551 -45.115 1.00 98.38 223 LEU A CA 1
ATOM 1678 C C . LEU A 1 223 ? 12.052 15.334 -46.431 1.00 98.38 223 LEU A C 1
ATOM 1680 O O . LEU A 1 223 ? 11.303 15.093 -47.388 1.00 98.38 223 LEU A O 1
ATOM 1684 N N . PRO A 1 224 ? 13.063 16.217 -46.529 1.00 97.94 224 PRO A N 1
ATOM 1685 C CA . PRO A 1 224 ? 13.484 16.795 -47.795 1.00 97.94 224 PRO A CA 1
ATOM 1686 C C . PRO A 1 224 ? 13.664 15.732 -48.887 1.00 97.94 224 PRO A C 1
ATOM 1688 O O . PRO A 1 224 ? 14.098 14.603 -48.646 1.00 97.94 224 PRO A O 1
ATOM 1691 N N . ARG A 1 225 ? 13.364 16.098 -50.138 1.00 96.69 225 ARG A N 1
ATOM 1692 C CA . ARG A 1 225 ? 13.671 15.217 -51.273 1.00 96.69 225 ARG A CA 1
ATOM 1693 C C . ARG A 1 225 ? 15.177 14.980 -51.332 1.00 96.69 225 ARG A C 1
ATOM 1695 O O . ARG A 1 225 ? 15.954 15.908 -51.126 1.00 96.69 225 ARG A O 1
ATOM 1702 N N . GLN A 1 226 ? 15.573 13.766 -51.705 1.00 95.25 226 GLN A N 1
ATOM 1703 C CA . GLN A 1 226 ? 16.966 13.309 -51.724 1.00 95.25 226 GLN A CA 1
ATOM 1704 C C . GLN A 1 226 ? 17.607 13.193 -50.324 1.00 95.25 226 GLN A C 1
ATOM 1706 O O . GLN A 1 226 ? 18.834 13.231 -50.210 1.00 95.25 226 GLN A O 1
ATOM 1711 N N . SER A 1 227 ? 16.808 13.016 -49.267 1.00 97.94 227 SER A N 1
ATOM 1712 C CA . SER A 1 227 ? 17.324 12.665 -47.937 1.00 97.94 227 SER A CA 1
ATOM 1713 C C . SER A 1 227 ? 17.769 11.202 -47.843 1.00 97.94 227 SER A C 1
ATOM 1715 O O . SER A 1 227 ? 17.383 10.361 -48.660 1.00 97.94 227 SER A O 1
ATOM 1717 N N . ILE A 1 228 ? 18.589 10.897 -46.836 1.00 98.44 228 ILE A N 1
ATOM 1718 C CA . ILE A 1 228 ? 19.012 9.534 -46.481 1.00 98.44 228 ILE A CA 1
ATOM 1719 C C . ILE A 1 228 ? 18.385 9.142 -45.145 1.00 98.44 228 ILE A C 1
ATOM 1721 O O . ILE A 1 228 ? 18.395 9.945 -44.216 1.00 98.44 228 ILE A O 1
ATOM 1725 N N . VAL A 1 229 ? 17.894 7.907 -45.036 1.00 98.56 229 VAL A N 1
ATOM 1726 C CA . VAL A 1 229 ? 17.422 7.323 -43.769 1.00 98.56 229 VAL A CA 1
ATOM 1727 C C . VAL A 1 229 ? 18.378 6.220 -43.322 1.00 98.56 229 VAL A C 1
ATOM 1729 O O . VAL A 1 229 ? 18.725 5.340 -44.108 1.00 98.56 229 VAL A O 1
ATOM 1732 N N . VAL A 1 230 ? 18.808 6.264 -42.063 1.00 98.56 230 VAL A N 1
ATOM 1733 C CA . VAL A 1 230 ? 19.732 5.298 -41.462 1.00 98.56 230 VAL A CA 1
ATOM 1734 C C . VAL A 1 230 ? 19.081 4.660 -40.240 1.00 98.56 230 VAL A C 1
ATOM 1736 O O . VAL A 1 230 ? 18.772 5.349 -39.268 1.00 98.56 230 VAL A O 1
ATOM 1739 N N . ASN A 1 231 ? 18.909 3.338 -40.276 1.00 96.75 231 ASN A N 1
ATOM 1740 C CA . ASN A 1 231 ? 18.478 2.554 -39.124 1.00 96.75 231 ASN A CA 1
ATOM 1741 C C . ASN A 1 231 ? 19.534 1.504 -38.759 1.00 96.75 231 ASN A C 1
ATOM 1743 O O . ASN A 1 231 ? 19.667 0.468 -39.412 1.00 96.75 231 ASN A O 1
ATOM 1747 N N . MET A 1 232 ? 20.267 1.791 -37.685 1.00 93.81 232 MET A N 1
ATOM 1748 C CA . MET A 1 232 ? 21.222 0.876 -37.048 1.00 93.81 232 MET A CA 1
ATOM 1749 C C . MET A 1 232 ? 20.866 0.610 -35.581 1.00 93.81 232 MET A C 1
ATOM 1751 O O . MET A 1 232 ? 21.714 0.191 -34.796 1.00 93.81 232 MET A O 1
ATOM 1755 N N . ALA A 1 233 ? 19.632 0.929 -35.185 1.00 88.69 233 ALA A N 1
ATOM 1756 C CA . ALA A 1 233 ? 19.179 0.784 -33.812 1.00 88.69 233 ALA A CA 1
ATOM 1757 C C . ALA A 1 233 ? 18.452 -0.546 -33.619 1.00 88.69 233 ALA A C 1
ATOM 1759 O O . ALA A 1 233 ? 19.003 -1.462 -33.007 1.00 88.69 233 ALA A O 1
ATOM 1760 N N . ARG A 1 234 ? 17.223 -0.660 -34.127 1.00 88.12 234 ARG A N 1
ATOM 1761 C CA . ARG A 1 234 ? 16.386 -1.863 -34.033 1.00 88.12 234 ARG A CA 1
ATOM 1762 C C . ARG A 1 234 ? 15.482 -1.990 -35.255 1.00 88.12 234 ARG A C 1
ATOM 1764 O O . ARG A 1 234 ? 15.055 -0.983 -35.825 1.00 88.12 234 ARG A O 1
ATOM 1771 N N . GLY A 1 235 ? 15.175 -3.228 -35.632 1.00 90.56 235 GLY A N 1
ATOM 1772 C CA . GLY A 1 235 ? 14.137 -3.524 -36.615 1.00 90.56 235 GLY A CA 1
ATOM 1773 C C . GLY A 1 235 ? 12.773 -3.012 -36.158 1.00 90.56 235 GLY A C 1
ATOM 1774 O O . GLY A 1 235 ? 12.507 -2.968 -34.962 1.00 90.56 235 GLY A O 1
ATOM 1775 N N . GLY A 1 236 ? 11.924 -2.594 -37.095 1.00 90.94 236 GLY A N 1
ATOM 1776 C CA . GLY A 1 236 ? 10.567 -2.121 -36.800 1.00 90.94 236 GLY A CA 1
ATOM 1777 C C . GLY A 1 236 ? 10.435 -0.654 -36.380 1.00 90.94 236 GLY A C 1
ATOM 1778 O O . GLY A 1 236 ? 9.313 -0.175 -36.297 1.00 90.94 236 GLY A O 1
ATOM 1779 N N . ILE A 1 237 ? 11.525 0.099 -36.166 1.00 94.69 237 ILE A N 1
ATOM 1780 C CA . ILE A 1 237 ? 11.430 1.560 -35.929 1.00 94.69 237 ILE A CA 1
ATOM 1781 C C . ILE A 1 237 ? 11.035 2.300 -37.221 1.00 94.69 237 ILE A C 1
ATOM 1783 O O . ILE A 1 237 ? 10.244 3.246 -37.205 1.00 94.69 237 ILE A O 1
ATOM 1787 N N . VAL A 1 238 ? 11.595 1.864 -38.351 1.00 97.31 238 VAL A N 1
ATOM 1788 C CA . VAL A 1 238 ? 11.219 2.332 -39.691 1.00 97.31 238 VAL A CA 1
ATOM 1789 C C . VAL A 1 238 ? 10.289 1.304 -40.306 1.00 97.31 238 VAL A C 1
ATOM 1791 O O . VAL A 1 238 ? 10.653 0.133 -40.365 1.00 97.31 238 VAL A O 1
ATOM 1794 N N . ASP A 1 239 ? 9.141 1.747 -40.815 1.00 96.38 239 ASP A N 1
ATOM 1795 C CA . ASP A 1 239 ? 8.261 0.898 -41.619 1.00 96.38 239 ASP A CA 1
ATOM 1796 C C . ASP A 1 239 ? 8.989 0.507 -42.917 1.00 96.38 239 ASP A C 1
ATOM 1798 O O . ASP A 1 239 ? 9.236 1.343 -43.799 1.00 96.38 239 ASP A O 1
ATOM 1802 N N . GLU A 1 240 ? 9.350 -0.775 -43.042 1.00 94.25 240 GLU A N 1
ATOM 1803 C CA . GLU A 1 240 ? 10.123 -1.275 -44.183 1.00 94.25 240 GLU A CA 1
ATOM 1804 C C . GLU A 1 240 ? 9.373 -1.113 -45.517 1.00 94.25 240 GLU A C 1
ATOM 1806 O O . GLU A 1 240 ? 9.998 -0.896 -46.561 1.00 94.25 240 GLU A O 1
ATOM 1811 N N . ARG A 1 241 ? 8.033 -1.147 -45.513 1.00 94.06 241 ARG A N 1
ATOM 1812 C CA . ARG A 1 241 ? 7.216 -0.932 -46.719 1.00 94.06 241 ARG A CA 1
ATOM 1813 C C . ARG A 1 241 ? 7.237 0.532 -47.130 1.00 94.06 241 ARG A C 1
ATOM 1815 O O . ARG A 1 241 ? 7.437 0.831 -48.308 1.00 94.06 241 ARG A O 1
ATOM 1822 N N . ALA A 1 242 ? 7.080 1.444 -46.175 1.00 96.62 242 ALA A N 1
ATOM 1823 C CA . ALA A 1 242 ? 7.165 2.878 -46.434 1.00 96.62 242 ALA A CA 1
ATOM 1824 C C . ALA A 1 242 ? 8.558 3.273 -46.954 1.00 96.62 242 ALA A C 1
ATOM 1826 O O . ALA A 1 242 ? 8.671 4.058 -47.902 1.00 96.62 242 ALA A O 1
ATOM 1827 N N . LEU A 1 243 ? 9.615 2.679 -46.390 1.00 96.94 243 LEU A N 1
ATOM 1828 C CA . LEU A 1 243 ? 10.991 2.864 -46.845 1.00 96.94 243 LEU A CA 1
ATOM 1829 C C . LEU A 1 243 ? 11.170 2.406 -48.300 1.00 96.94 243 LEU A C 1
ATOM 1831 O O . LEU A 1 243 ? 11.715 3.148 -49.121 1.00 96.94 243 LEU A O 1
ATOM 1835 N N . LEU A 1 244 ? 10.665 1.216 -48.644 1.00 95.69 244 LEU A N 1
ATOM 1836 C CA . LEU A 1 244 ? 10.697 0.676 -50.005 1.00 95.69 244 LEU A CA 1
ATOM 1837 C C . LEU A 1 244 ? 9.987 1.587 -51.016 1.00 95.69 244 LEU A C 1
ATOM 1839 O O . LEU A 1 244 ? 10.554 1.892 -52.068 1.00 95.69 244 LEU A O 1
ATOM 1843 N N . GLU A 1 245 ? 8.778 2.059 -50.702 1.00 95.25 245 GLU A N 1
ATOM 1844 C CA . GLU A 1 245 ? 8.018 2.977 -51.564 1.00 95.25 245 GLU A CA 1
ATOM 1845 C C . GLU A 1 245 ? 8.774 4.296 -51.807 1.00 95.25 245 GLU A C 1
ATOM 1847 O O . GLU A 1 245 ? 8.835 4.806 -52.934 1.00 95.25 245 GLU A O 1
ATOM 1852 N N . ALA A 1 246 ? 9.389 4.851 -50.763 1.00 96.81 246 ALA A N 1
ATOM 1853 C CA . ALA A 1 246 ? 10.116 6.114 -50.840 1.00 96.81 246 ALA A CA 1
ATOM 1854 C C . ALA A 1 246 ? 11.434 6.005 -51.626 1.00 96.81 246 ALA A C 1
ATOM 1856 O O . ALA A 1 246 ? 11.812 6.936 -52.345 1.00 96.81 246 ALA A O 1
ATOM 1857 N N . LEU A 1 247 ? 12.114 4.859 -51.541 1.00 96.12 247 LEU A N 1
ATOM 1858 C CA . LEU A 1 247 ? 13.299 4.554 -52.345 1.00 96.12 247 LEU A CA 1
ATOM 1859 C C . LEU A 1 247 ? 12.933 4.322 -53.816 1.00 96.12 247 LEU A C 1
ATOM 1861 O O . LEU A 1 247 ? 13.566 4.893 -54.704 1.00 96.12 247 LEU A O 1
ATOM 1865 N N . ALA A 1 248 ? 11.879 3.545 -54.086 1.00 92.75 248 ALA A N 1
ATOM 1866 C CA . ALA A 1 248 ? 11.411 3.264 -55.444 1.00 92.75 248 ALA A CA 1
ATOM 1867 C C . ALA A 1 248 ? 10.941 4.537 -56.174 1.00 92.75 248 ALA A C 1
ATOM 1869 O O . ALA A 1 248 ? 11.231 4.729 -57.356 1.00 92.75 248 ALA A O 1
ATOM 1870 N N . SER A 1 249 ? 10.267 5.443 -55.459 1.00 93.94 249 SER A N 1
ATOM 1871 C CA . SER A 1 249 ? 9.827 6.746 -55.982 1.00 93.94 249 SER A CA 1
ATOM 1872 C C . SER A 1 249 ? 10.945 7.793 -56.088 1.00 93.94 249 SER A C 1
ATOM 1874 O O . SER A 1 249 ? 10.701 8.891 -56.594 1.00 93.94 249 SER A O 1
ATOM 1876 N N . LYS A 1 250 ? 12.172 7.469 -55.648 1.00 93.81 250 LYS A N 1
ATOM 1877 C CA . LYS A 1 250 ? 13.329 8.383 -55.578 1.00 93.81 250 LYS A CA 1
ATOM 1878 C C . LYS A 1 250 ? 13.079 9.627 -54.719 1.00 93.81 250 LYS A C 1
ATOM 1880 O O . LYS A 1 250 ? 13.717 10.664 -54.926 1.00 93.81 250 LYS A O 1
ATOM 1885 N N . HIS A 1 251 ? 12.141 9.544 -53.774 1.00 96.44 251 HIS A N 1
ATOM 1886 C CA . HIS A 1 251 ? 11.978 10.568 -52.745 1.00 96.44 251 HIS A CA 1
ATOM 1887 C C . HIS A 1 251 ? 13.200 10.580 -51.827 1.00 96.44 251 HIS A C 1
ATOM 1889 O O . HIS A 1 251 ? 13.757 11.644 -51.570 1.00 96.44 251 HIS A O 1
ATOM 1895 N N . LEU A 1 252 ? 13.673 9.395 -51.432 1.00 97.81 252 LEU A N 1
ATOM 1896 C CA . LEU A 1 252 ? 14.939 9.220 -50.724 1.00 97.81 252 LEU A CA 1
ATOM 1897 C C . LEU A 1 252 ? 16.095 9.030 -51.710 1.00 97.81 252 LEU A C 1
ATOM 1899 O O . LEU A 1 252 ? 15.971 8.316 -52.707 1.00 97.81 252 LEU A O 1
ATOM 1903 N N . LEU A 1 253 ? 17.239 9.645 -51.401 1.00 95.81 253 LEU A N 1
ATOM 1904 C CA . LEU A 1 253 ? 18.495 9.413 -52.119 1.00 95.81 253 LEU A CA 1
ATOM 1905 C C . LEU A 1 253 ? 18.982 7.981 -51.882 1.00 95.81 253 LEU A C 1
ATOM 1907 O O . LEU A 1 253 ? 19.452 7.331 -52.813 1.00 95.81 253 LEU A O 1
ATOM 1911 N N . GLY A 1 254 ? 18.834 7.482 -50.656 1.00 96.56 254 GLY A N 1
ATOM 1912 C CA . GLY A 1 254 ? 19.190 6.121 -50.286 1.00 96.56 254 GLY A CA 1
ATOM 1913 C C . GLY A 1 254 ? 18.893 5.808 -48.825 1.00 96.56 254 GLY A C 1
ATOM 1914 O O . GLY A 1 254 ? 18.384 6.658 -48.093 1.00 96.56 254 GLY A O 1
ATOM 1915 N N . ALA A 1 255 ? 19.218 4.589 -48.407 1.00 98.00 255 ALA A N 1
ATOM 1916 C CA . ALA A 1 255 ? 19.052 4.152 -47.026 1.00 98.00 255 ALA A CA 1
ATOM 1917 C C . ALA A 1 255 ? 20.205 3.258 -46.559 1.00 98.00 255 ALA A C 1
ATOM 1919 O O . ALA A 1 255 ? 20.854 2.594 -47.369 1.00 98.00 255 ALA A O 1
ATOM 1920 N N . VAL A 1 256 ? 20.438 3.230 -45.248 1.00 97.88 256 VAL A N 1
ATOM 1921 C CA . VAL A 1 256 ? 21.323 2.258 -44.597 1.00 97.88 256 VAL A CA 1
ATOM 1922 C C . VAL A 1 256 ? 20.523 1.498 -43.548 1.00 97.88 256 VAL A C 1
ATOM 1924 O O . VAL A 1 256 ? 19.902 2.122 -42.688 1.00 97.88 256 VAL A O 1
ATOM 1927 N N . VAL A 1 257 ? 20.533 0.168 -43.623 1.00 97.25 257 VAL A N 1
ATOM 1928 C CA . VAL A 1 257 ? 19.784 -0.703 -42.709 1.00 97.25 257 VAL A CA 1
ATOM 1929 C C . VAL A 1 257 ? 20.718 -1.784 -42.171 1.00 97.25 257 VAL A C 1
ATOM 1931 O O . VAL A 1 257 ? 21.273 -2.564 -42.946 1.00 97.25 257 VAL A O 1
ATOM 1934 N N . ASP A 1 258 ? 20.897 -1.806 -40.850 1.00 95.62 258 ASP A N 1
ATOM 1935 C CA . ASP A 1 258 ? 21.664 -2.843 -40.140 1.00 95.62 258 ASP A CA 1
ATOM 1936 C C . ASP A 1 258 ? 20.763 -3.757 -39.293 1.00 95.62 258 ASP A C 1
ATOM 1938 O O . ASP A 1 258 ? 21.115 -4.910 -39.086 1.00 95.62 258 ASP A O 1
ATOM 1942 N N . ALA A 1 259 ? 19.589 -3.281 -38.861 1.00 91.62 259 ALA A N 1
ATOM 1943 C CA . ALA A 1 259 ? 18.620 -4.054 -38.079 1.00 91.62 259 ALA A CA 1
ATOM 1944 C C . ALA A 1 259 ? 17.269 -4.152 -38.808 1.00 91.62 259 ALA A C 1
ATOM 1946 O O . ALA A 1 259 ? 16.798 -3.158 -39.368 1.00 91.62 259 ALA A O 1
ATOM 1947 N N . TYR A 1 260 ? 16.643 -5.331 -38.780 1.00 93.25 260 TYR A N 1
ATOM 1948 C CA . TYR A 1 260 ? 15.473 -5.676 -39.606 1.00 93.25 260 TYR A CA 1
ATOM 1949 C C . TYR A 1 260 ? 14.301 -6.160 -38.752 1.00 93.25 260 TYR A C 1
ATOM 1951 O O . TYR A 1 260 ? 14.513 -6.748 -37.695 1.00 93.25 260 TYR A O 1
ATOM 1959 N N . GLU A 1 261 ? 13.059 -5.965 -39.209 1.00 90.38 261 GLU A N 1
ATOM 1960 C CA . GLU A 1 261 ? 11.863 -6.484 -38.514 1.00 90.38 261 GLU A CA 1
ATOM 1961 C C . GLU A 1 261 ? 11.938 -8.000 -38.299 1.00 90.38 261 GLU A C 1
ATOM 1963 O O . GLU A 1 261 ? 11.516 -8.527 -37.268 1.00 90.38 261 GLU A O 1
ATOM 1968 N N . LYS A 1 262 ? 12.501 -8.711 -39.280 1.00 89.69 262 LYS A N 1
ATOM 1969 C CA . LYS A 1 262 ? 12.744 -10.147 -39.212 1.00 89.69 262 LYS A CA 1
ATOM 1970 C C . LYS A 1 262 ? 14.180 -10.468 -39.593 1.00 89.69 262 LYS A C 1
ATOM 1972 O O . LYS A 1 262 ? 14.589 -10.287 -40.739 1.00 89.69 262 LYS A O 1
ATOM 1977 N N . GLU A 1 263 ? 14.905 -11.041 -38.641 1.00 85.94 263 GLU A N 1
ATOM 1978 C CA . GLU A 1 263 ? 16.289 -11.472 -38.815 1.00 85.94 263 GLU A CA 1
ATOM 1979 C C . GLU A 1 263 ? 16.394 -13.008 -38.750 1.00 85.94 263 GLU A C 1
ATOM 1981 O O . GLU A 1 263 ? 15.814 -13.616 -37.846 1.00 85.94 263 GLU A O 1
ATOM 1986 N N . PRO A 1 264 ? 17.112 -13.668 -39.684 1.00 90.06 264 PRO A N 1
ATOM 1987 C CA . PRO A 1 264 ? 17.827 -13.104 -40.838 1.00 90.06 264 PRO A CA 1
ATOM 1988 C C . PRO A 1 264 ? 16.908 -12.546 -41.940 1.00 90.06 264 PRO A C 1
ATOM 1990 O O . PRO A 1 264 ? 15.821 -13.075 -42.178 1.00 90.06 264 PRO A O 1
ATOM 1993 N N . LEU A 1 265 ? 17.388 -11.531 -42.670 1.00 91.44 265 LEU A N 1
ATOM 1994 C CA . LEU A 1 265 ? 16.659 -10.936 -43.796 1.00 91.44 265 LEU A CA 1
ATOM 1995 C C . LEU A 1 265 ? 16.394 -11.978 -44.896 1.00 91.44 265 LEU A C 1
ATOM 1997 O O . LEU A 1 265 ? 17.336 -12.599 -45.401 1.00 91.44 265 LEU A O 1
ATOM 2001 N N . ALA A 1 266 ? 15.136 -12.123 -45.322 1.00 93.31 266 ALA A N 1
ATOM 2002 C CA . ALA A 1 266 ? 14.730 -13.096 -46.340 1.00 93.31 266 ALA A CA 1
ATOM 2003 C C . ALA A 1 266 ? 15.513 -12.939 -47.658 1.00 93.31 266 ALA A C 1
ATOM 2005 O O . ALA A 1 266 ? 15.881 -11.830 -48.048 1.00 93.31 266 ALA A O 1
ATOM 2006 N N . VAL A 1 267 ? 15.793 -14.052 -48.345 1.00 93.06 267 VAL A N 1
ATOM 2007 C CA . VAL A 1 267 ? 16.628 -14.078 -49.567 1.00 93.06 267 VAL A CA 1
ATOM 2008 C C . VAL A 1 267 ? 16.000 -13.275 -50.709 1.00 93.06 267 VAL A C 1
ATOM 2010 O O . VAL A 1 267 ? 16.710 -12.616 -51.462 1.00 93.06 267 VAL A O 1
ATOM 2013 N N . ASP A 1 268 ? 14.677 -13.297 -50.807 1.00 92.88 268 ASP A N 1
ATOM 2014 C CA . ASP A 1 268 ? 13.853 -12.616 -51.805 1.00 92.88 268 ASP A CA 1
ATOM 2015 C C . ASP A 1 268 ? 13.380 -11.220 -51.358 1.00 92.88 268 ASP A C 1
ATOM 2017 O O . ASP A 1 268 ? 12.551 -10.601 -52.025 1.00 92.88 268 ASP A O 1
ATOM 2021 N N . HIS A 1 269 ? 13.911 -10.693 -50.248 1.00 93.75 269 HIS A N 1
ATOM 2022 C CA . HIS A 1 269 ? 13.479 -9.402 -49.719 1.00 93.75 269 HIS A CA 1
ATOM 2023 C C . HIS A 1 269 ? 13.756 -8.245 -50.706 1.00 93.75 269 HIS A C 1
ATOM 2025 O O . HIS A 1 269 ? 14.909 -8.085 -51.129 1.00 93.75 269 HIS A O 1
ATOM 2031 N N . PRO A 1 270 ? 12.775 -7.370 -51.024 1.00 92.81 270 PRO A N 1
ATOM 2032 C CA . PRO A 1 270 ? 12.926 -6.337 -52.057 1.00 92.81 270 PRO A CA 1
ATOM 2033 C C . PRO A 1 270 ? 14.105 -5.376 -51.847 1.00 92.81 270 PRO A C 1
ATOM 2035 O O . PRO A 1 270 ? 14.750 -4.981 -52.822 1.00 92.81 270 PRO A O 1
ATOM 2038 N N . LEU A 1 271 ? 14.445 -5.055 -50.588 1.00 91.56 271 LEU A N 1
ATOM 2039 C CA . LEU A 1 271 ? 15.580 -4.178 -50.251 1.00 91.56 271 LEU A CA 1
ATOM 2040 C C . LEU A 1 271 ? 16.906 -4.666 -50.853 1.00 91.56 271 LEU A C 1
ATOM 2042 O O . LEU A 1 271 ? 17.746 -3.844 -51.207 1.00 91.56 271 LEU A O 1
ATOM 2046 N N . ARG A 1 272 ? 17.087 -5.985 -51.020 1.00 92.44 272 ARG A N 1
ATOM 2047 C CA . ARG A 1 272 ? 18.325 -6.583 -51.551 1.00 92.44 272 ARG A CA 1
ATOM 2048 C C . ARG A 1 272 ? 18.614 -6.203 -53.005 1.00 92.44 272 ARG A C 1
ATOM 2050 O O . ARG A 1 272 ? 19.741 -6.369 -53.458 1.00 92.44 272 ARG A O 1
ATOM 2057 N N . THR A 1 273 ? 17.611 -5.726 -53.741 1.00 88.94 273 THR A N 1
ATOM 2058 C CA . THR A 1 273 ? 17.726 -5.401 -55.173 1.00 88.94 273 THR A CA 1
ATOM 2059 C C . THR A 1 273 ? 17.913 -3.909 -55.451 1.00 88.94 273 THR A C 1
ATOM 2061 O O . THR A 1 273 ? 18.205 -3.528 -56.587 1.00 88.94 273 THR A O 1
ATOM 2064 N N . LEU A 1 274 ? 17.758 -3.049 -54.438 1.00 89.94 274 LEU A N 1
ATOM 2065 C CA . LEU A 1 274 ? 17.810 -1.602 -54.616 1.00 89.94 274 LEU A CA 1
ATOM 2066 C C . LEU A 1 274 ? 19.265 -1.095 -54.643 1.00 89.94 274 LEU A C 1
ATOM 2068 O O . LEU A 1 274 ? 20.011 -1.317 -53.693 1.00 89.94 274 LEU A O 1
ATOM 2072 N N . PRO A 1 275 ? 19.688 -0.365 -55.695 1.00 83.25 275 PRO A N 1
ATOM 2073 C CA . PRO A 1 275 ? 21.089 0.031 -55.879 1.00 83.25 275 PRO A CA 1
ATOM 2074 C C . PRO A 1 275 ? 21.551 1.167 -54.951 1.00 83.25 275 PRO A C 1
ATOM 2076 O O . PRO A 1 275 ? 22.743 1.457 -54.882 1.00 83.25 275 PRO A O 1
ATOM 2079 N N . ASN A 1 276 ? 20.618 1.845 -54.284 1.00 86.38 276 ASN A N 1
ATOM 2080 C CA . ASN A 1 276 ? 20.850 2.966 -53.375 1.00 86.38 276 ASN A CA 1
ATOM 2081 C C . ASN A 1 276 ? 20.546 2.605 -51.910 1.00 86.38 276 ASN A C 1
ATOM 2083 O O . ASN A 1 276 ? 20.200 3.476 -51.114 1.00 86.38 276 ASN A O 1
ATOM 2087 N N . VAL A 1 277 ? 20.674 1.326 -51.556 1.00 94.69 277 VAL A N 1
ATOM 2088 C CA . VAL A 1 277 ? 20.521 0.837 -50.185 1.00 94.69 277 VAL A CA 1
ATOM 2089 C C . VAL A 1 277 ? 21.780 0.085 -49.778 1.00 94.69 277 VAL A C 1
ATOM 2091 O O . VAL A 1 277 ? 22.268 -0.766 -50.519 1.00 94.69 277 VAL A O 1
ATOM 2094 N N . LEU A 1 278 ? 22.308 0.401 -48.598 1.00 95.69 278 LEU A N 1
ATOM 2095 C CA . LEU A 1 278 ? 23.392 -0.352 -47.978 1.00 95.69 278 LEU A CA 1
ATOM 2096 C C . LEU A 1 278 ? 22.795 -1.228 -46.876 1.00 95.69 278 LEU A C 1
ATOM 2098 O O . LEU A 1 278 ? 22.191 -0.722 -45.933 1.00 95.69 278 LEU A O 1
ATOM 2102 N N . LEU A 1 279 ? 22.953 -2.540 -47.033 1.00 95.62 279 LEU A N 1
ATOM 2103 C CA . LEU A 1 279 ? 22.455 -3.548 -46.105 1.00 95.62 279 LEU A CA 1
ATOM 2104 C C . LEU A 1 279 ? 23.630 -4.215 -45.405 1.00 95.62 279 LEU A C 1
ATOM 2106 O O . LEU A 1 279 ? 24.538 -4.720 -46.070 1.00 95.62 279 LEU A O 1
ATOM 2110 N N . THR A 1 280 ? 23.592 -4.258 -44.082 1.00 96.06 280 THR A N 1
ATOM 2111 C CA . THR A 1 280 ? 24.548 -5.015 -43.273 1.00 96.06 280 THR A CA 1
ATOM 2112 C C . THR A 1 280 ? 23.806 -6.001 -42.368 1.00 96.06 280 THR A C 1
ATOM 2114 O O . THR A 1 280 ? 22.663 -5.737 -41.997 1.00 96.06 280 THR A O 1
ATOM 2117 N N . PRO A 1 281 ? 24.370 -7.188 -42.076 1.00 93.62 281 PRO A N 1
ATOM 2118 C CA . PRO A 1 281 ? 23.661 -8.234 -41.341 1.00 93.62 281 PRO A CA 1
ATOM 2119 C C . PRO A 1 281 ? 23.804 -8.047 -39.821 1.00 93.62 281 PRO A C 1
ATOM 2121 O O . PRO A 1 281 ? 24.374 -8.906 -39.153 1.00 93.62 281 PRO A O 1
ATOM 2124 N N . HIS A 1 282 ? 23.319 -6.922 -39.292 1.00 91.06 282 HIS A N 1
ATOM 2125 C CA . HIS A 1 282 ? 23.336 -6.583 -37.864 1.00 91.06 282 HIS A CA 1
ATOM 2126 C C . HIS A 1 282 ? 24.738 -6.625 -37.239 1.00 91.06 282 HIS A C 1
ATOM 2128 O O . HIS A 1 282 ? 24.993 -7.281 -36.227 1.00 91.06 282 HIS A O 1
ATOM 2134 N N . ILE A 1 283 ? 25.681 -5.921 -37.867 1.00 91.62 283 ILE A N 1
ATOM 2135 C CA . ILE A 1 283 ? 27.102 -5.922 -37.487 1.00 91.62 283 ILE A CA 1
ATOM 2136 C C . ILE A 1 283 ? 27.530 -4.682 -36.702 1.00 91.62 283 ILE A C 1
ATOM 2138 O O . ILE A 1 283 ? 28.721 -4.535 -36.438 1.00 91.62 283 ILE A O 1
ATOM 2142 N N . GLY A 1 284 ? 26.607 -3.808 -36.290 1.00 88.62 284 GLY A N 1
ATOM 2143 C CA . GLY A 1 284 ? 26.931 -2.589 -35.540 1.00 88.62 284 GLY A CA 1
ATOM 2144 C C . GLY A 1 284 ? 27.837 -2.805 -34.322 1.00 88.62 284 GLY A C 1
ATOM 2145 O O . GLY A 1 284 ? 28.665 -1.955 -34.016 1.00 88.62 284 GLY A O 1
ATOM 2146 N N . ALA A 1 285 ? 27.731 -3.953 -33.649 1.00 83.75 285 ALA A N 1
ATOM 2147 C CA . ALA A 1 285 ? 28.564 -4.314 -32.497 1.00 83.75 285 ALA A CA 1
ATOM 2148 C C . ALA A 1 285 ? 29.667 -5.347 -32.813 1.00 83.75 285 ALA A C 1
ATOM 2150 O O . ALA A 1 285 ? 30.327 -5.847 -31.901 1.00 83.75 285 ALA A O 1
ATOM 2151 N N . SER A 1 286 ? 29.858 -5.723 -34.077 1.00 87.88 286 SER A N 1
ATOM 2152 C CA . SER A 1 286 ? 30.709 -6.852 -34.477 1.00 87.88 286 SER A CA 1
ATOM 2153 C C . SER A 1 286 ? 32.166 -6.435 -34.703 1.00 87.88 286 SER A C 1
ATOM 2155 O O . SER A 1 286 ? 32.705 -6.606 -35.793 1.00 87.88 286 SER A O 1
ATOM 2157 N N . THR A 1 287 ? 32.813 -5.899 -33.665 1.00 90.12 287 THR A N 1
ATOM 2158 C CA . THR A 1 287 ? 34.260 -5.602 -33.640 1.00 90.12 287 THR A CA 1
ATOM 2159 C C . THR A 1 287 ? 34.941 -6.296 -32.463 1.00 90.12 287 THR A C 1
ATOM 2161 O O . THR A 1 287 ? 34.295 -6.567 -31.451 1.00 90.12 287 THR A O 1
ATOM 2164 N N . ALA A 1 288 ? 36.243 -6.577 -32.5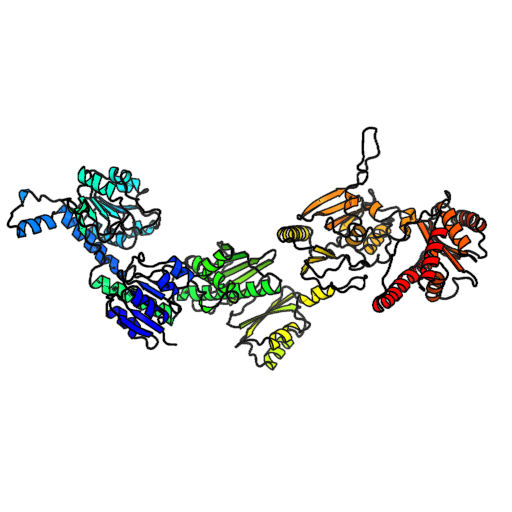68 1.00 89.69 288 ALA A N 1
ATOM 2165 C CA . ALA A 1 288 ? 36.995 -7.242 -31.500 1.00 89.69 288 ALA A CA 1
ATOM 2166 C C . ALA A 1 288 ? 36.992 -6.423 -30.195 1.00 89.69 288 ALA A C 1
ATOM 2168 O O . ALA A 1 288 ? 36.859 -6.971 -29.106 1.00 89.69 288 ALA A O 1
ATOM 2169 N N . GLU A 1 289 ? 37.091 -5.098 -30.296 1.00 91.44 289 GLU A N 1
ATOM 2170 C CA . GLU A 1 289 ? 37.004 -4.164 -29.173 1.00 91.44 289 GLU A CA 1
ATOM 2171 C C . GLU A 1 289 ? 35.624 -4.210 -28.520 1.00 91.44 289 GLU A C 1
ATOM 2173 O O . GLU A 1 289 ? 35.528 -4.304 -27.299 1.00 91.44 289 GLU A O 1
ATOM 2178 N N . ALA A 1 290 ? 34.552 -4.180 -29.319 1.00 88.56 290 ALA A N 1
ATOM 2179 C CA . ALA A 1 290 ? 33.201 -4.240 -28.784 1.00 88.56 290 ALA A CA 1
ATOM 2180 C C . ALA A 1 290 ? 32.945 -5.574 -28.081 1.00 88.56 290 ALA A C 1
ATOM 2182 O O . ALA A 1 290 ? 32.370 -5.559 -26.997 1.00 88.56 290 ALA A O 1
ATOM 2183 N N . GLN A 1 291 ? 33.405 -6.697 -28.648 1.00 88.44 291 GLN A N 1
ATOM 2184 C CA . GLN A 1 291 ? 33.271 -8.018 -28.026 1.00 88.44 291 GLN A CA 1
ATOM 2185 C C . GLN A 1 291 ? 34.008 -8.119 -26.690 1.00 88.44 291 GLN A C 1
ATOM 2187 O O . GLN A 1 291 ? 33.409 -8.560 -25.709 1.00 88.44 291 GLN A O 1
ATOM 2192 N N . ARG A 1 292 ? 35.251 -7.629 -26.617 1.00 89.44 292 ARG A N 1
ATOM 2193 C CA . ARG A 1 292 ? 36.006 -7.556 -25.358 1.00 89.44 292 ARG A CA 1
ATOM 2194 C C . ARG A 1 292 ? 35.304 -6.702 -24.311 1.00 89.44 292 ARG A C 1
ATOM 2196 O O . ARG A 1 292 ? 35.094 -7.152 -23.188 1.00 89.44 292 ARG A O 1
ATOM 2203 N N . ASN A 1 293 ? 34.876 -5.498 -24.688 1.00 88.19 293 ASN A N 1
ATOM 2204 C CA . ASN A 1 293 ? 34.234 -4.570 -23.760 1.00 88.19 293 ASN A CA 1
ATOM 2205 C C . ASN A 1 293 ? 32.921 -5.135 -23.204 1.00 88.19 293 ASN A C 1
ATOM 2207 O O . ASN A 1 293 ? 32.710 -5.113 -21.995 1.00 88.19 293 ASN A O 1
ATOM 2211 N N . VAL A 1 294 ? 32.044 -5.675 -24.064 1.00 89.38 294 VAL A N 1
ATOM 2212 C CA . VAL A 1 294 ? 30.758 -6.223 -23.597 1.00 89.38 294 VAL A CA 1
ATOM 2213 C C . VAL A 1 294 ? 30.932 -7.488 -22.759 1.00 89.38 294 VAL A C 1
ATOM 2215 O O . VAL A 1 294 ? 30.160 -7.693 -21.824 1.00 89.38 294 VAL A O 1
ATOM 2218 N N . ALA A 1 295 ? 31.934 -8.320 -23.065 1.00 91.38 295 ALA A N 1
ATOM 2219 C CA . ALA A 1 295 ? 32.268 -9.497 -22.270 1.00 91.38 295 ALA A CA 1
ATOM 2220 C C . ALA A 1 295 ? 32.800 -9.104 -20.885 1.00 91.38 295 ALA A C 1
ATOM 2222 O O . ALA A 1 295 ? 32.332 -9.640 -19.882 1.00 91.38 295 ALA A O 1
ATOM 2223 N N . GLY A 1 296 ? 33.721 -8.138 -20.815 1.00 91.50 296 GLY A N 1
ATOM 2224 C CA . GLY A 1 296 ? 34.241 -7.607 -19.555 1.00 91.50 296 GLY A CA 1
ATOM 2225 C C . GLY A 1 296 ? 33.140 -7.001 -18.686 1.00 91.50 296 GLY A C 1
ATOM 2226 O O . GLY A 1 296 ? 32.969 -7.413 -17.538 1.00 91.50 296 GLY A O 1
ATOM 2227 N N . ASP A 1 297 ? 32.350 -6.079 -19.245 1.00 88.44 297 ASP A N 1
ATOM 2228 C CA . ASP A 1 297 ? 31.259 -5.394 -18.540 1.00 88.44 297 ASP A CA 1
ATOM 2229 C C . ASP A 1 297 ? 30.270 -6.387 -17.916 1.00 88.44 297 ASP A C 1
ATOM 2231 O O . ASP A 1 297 ? 29.946 -6.286 -16.727 1.00 88.44 297 ASP A O 1
ATOM 2235 N N . VAL A 1 298 ? 29.809 -7.366 -18.706 1.00 92.88 298 VAL A N 1
ATOM 2236 C CA . VAL A 1 298 ? 28.803 -8.328 -18.246 1.00 92.88 298 VAL A CA 1
ATOM 2237 C C . VAL A 1 298 ? 29.380 -9.324 -17.244 1.00 92.88 298 VAL A C 1
ATOM 2239 O O . VAL A 1 298 ? 28.729 -9.613 -16.245 1.00 92.88 298 VAL A O 1
ATOM 2242 N N . CYS A 1 299 ? 30.600 -9.826 -17.455 1.00 95.00 299 CYS A N 1
ATOM 2243 C CA . CYS A 1 299 ? 31.206 -10.811 -16.560 1.00 95.00 299 CYS A CA 1
ATOM 2244 C C . CYS A 1 299 ? 31.536 -10.198 -15.194 1.00 95.00 299 CYS A C 1
ATOM 2246 O O . CYS A 1 299 ? 31.261 -10.823 -14.172 1.00 95.00 299 CYS A O 1
ATOM 2248 N N . MET A 1 300 ? 32.031 -8.952 -15.154 1.00 93.44 300 MET A N 1
ATOM 2249 C CA . MET A 1 300 ? 32.199 -8.216 -13.893 1.00 93.44 300 MET A CA 1
ATOM 2250 C C . MET A 1 300 ? 30.868 -8.044 -13.170 1.00 93.44 300 MET A C 1
ATOM 2252 O O . MET A 1 300 ? 30.772 -8.304 -11.979 1.00 93.44 300 MET A O 1
ATOM 2256 N N . ALA A 1 301 ? 29.830 -7.626 -13.890 1.00 90.50 301 ALA A N 1
ATOM 2257 C CA . ALA A 1 301 ? 28.526 -7.381 -13.296 1.00 90.50 301 ALA A CA 1
ATOM 2258 C C . ALA A 1 301 ? 27.867 -8.670 -12.768 1.00 90.50 301 ALA A C 1
ATOM 2260 O O . ALA A 1 301 ? 27.275 -8.659 -11.694 1.00 90.50 301 ALA A O 1
ATOM 2261 N N . VAL A 1 302 ? 28.010 -9.794 -13.479 1.00 95.25 302 VAL A N 1
ATOM 2262 C CA . VAL A 1 302 ? 27.549 -11.116 -13.019 1.00 95.25 302 VAL A CA 1
ATOM 2263 C C . VAL A 1 302 ? 28.324 -11.563 -11.780 1.00 95.25 302 VAL A C 1
ATOM 2265 O O . VAL A 1 302 ? 27.713 -12.040 -10.825 1.00 95.25 302 VAL A O 1
ATOM 2268 N N . ARG A 1 303 ? 29.650 -11.377 -11.759 1.00 95.06 303 ARG A N 1
ATOM 2269 C CA . ARG A 1 303 ? 30.485 -11.644 -10.580 1.00 95.06 303 ARG A CA 1
ATOM 2270 C C . ARG A 1 303 ? 29.994 -10.847 -9.373 1.00 95.06 303 ARG A C 1
ATOM 2272 O O . ARG A 1 303 ? 29.743 -11.433 -8.324 1.00 95.06 303 ARG A O 1
ATOM 2279 N N . ASP A 1 304 ? 29.843 -9.535 -9.524 1.00 91.06 304 ASP A N 1
ATOM 2280 C CA . ASP A 1 304 ? 29.440 -8.637 -8.439 1.00 91.06 304 ASP A CA 1
ATOM 2281 C C . ASP A 1 304 ? 28.028 -9.010 -7.938 1.00 91.06 304 ASP A C 1
ATOM 2283 O O . ASP A 1 304 ? 27.815 -9.195 -6.740 1.00 91.06 304 ASP A O 1
ATOM 2287 N N . ALA A 1 305 ? 27.085 -9.289 -8.843 1.00 90.44 305 ALA A N 1
ATOM 2288 C CA . ALA A 1 305 ? 25.745 -9.755 -8.484 1.00 90.44 305 ALA A CA 1
ATOM 2289 C C . ALA A 1 305 ? 25.746 -11.074 -7.683 1.00 90.44 305 ALA A C 1
ATOM 2291 O O . ALA A 1 305 ? 24.950 -11.229 -6.757 1.00 90.44 305 ALA A O 1
ATOM 2292 N N . LEU A 1 306 ? 26.635 -12.021 -8.001 1.00 92.00 306 LEU A N 1
ATOM 2293 C CA . LEU A 1 306 ? 26.742 -13.292 -7.276 1.00 92.00 306 LEU A CA 1
ATOM 2294 C C . LEU A 1 306 ? 27.447 -13.148 -5.918 1.00 92.00 306 LEU A C 1
ATOM 2296 O O . LEU A 1 306 ? 27.026 -13.770 -4.940 1.00 92.00 306 LEU A O 1
ATOM 2300 N N . LEU A 1 307 ? 28.522 -12.358 -5.851 1.00 90.88 307 LEU A N 1
ATOM 2301 C CA . LEU A 1 307 ? 29.386 -12.272 -4.669 1.00 90.88 307 LEU A CA 1
ATOM 2302 C C . LEU A 1 307 ? 28.923 -11.225 -3.651 1.00 90.88 307 LEU A C 1
ATOM 2304 O O . LEU A 1 307 ? 28.940 -11.500 -2.452 1.00 90.88 307 LEU A O 1
ATOM 2308 N N . SER A 1 308 ? 28.518 -10.038 -4.107 1.00 80.75 308 SER A N 1
ATOM 2309 C CA . SER A 1 308 ? 28.106 -8.920 -3.246 1.00 80.75 308 SER A CA 1
ATOM 2310 C C . SER A 1 308 ? 26.597 -8.669 -3.257 1.00 80.75 308 SER A C 1
ATOM 2312 O O . SER A 1 308 ? 26.096 -7.943 -2.399 1.00 80.75 308 SER A O 1
ATOM 2314 N N . GLY A 1 309 ? 25.860 -9.264 -4.202 1.00 80.69 309 GLY A N 1
ATOM 2315 C CA . GLY A 1 309 ? 24.442 -8.966 -4.400 1.00 80.69 309 GLY A CA 1
ATOM 2316 C C . GLY A 1 309 ? 24.202 -7.602 -5.052 1.00 80.69 309 GLY A C 1
ATOM 2317 O O . GLY A 1 309 ? 23.091 -7.079 -4.963 1.00 80.69 309 GLY A O 1
ATOM 2318 N N . GLU A 1 310 ? 25.222 -7.006 -5.680 1.00 81.25 310 GLU A N 1
ATOM 2319 C CA . GLU A 1 310 ? 25.088 -5.733 -6.383 1.00 81.25 310 GLU A CA 1
ATOM 2320 C C . GLU A 1 310 ? 24.273 -5.914 -7.668 1.00 81.25 310 GLU A C 1
ATOM 2322 O O . GLU A 1 310 ? 24.715 -6.524 -8.640 1.00 81.25 310 GLU A O 1
ATOM 2327 N N . LEU A 1 311 ? 23.068 -5.344 -7.682 1.00 81.69 311 LEU A N 1
ATOM 2328 C CA . LEU A 1 311 ? 22.130 -5.465 -8.800 1.00 81.69 311 LEU A CA 1
ATOM 2329 C C . LEU A 1 311 ? 21.926 -4.152 -9.571 1.00 81.69 311 LEU A C 1
ATOM 2331 O O . LEU A 1 311 ? 21.028 -4.058 -10.405 1.00 81.69 311 LEU A O 1
ATOM 2335 N N . SER A 1 312 ? 22.769 -3.145 -9.325 1.00 73.12 312 SER A N 1
ATOM 2336 C CA . SER A 1 312 ? 22.699 -1.804 -9.936 1.00 73.12 312 SER A CA 1
ATOM 2337 C C . SER A 1 312 ? 22.749 -1.821 -11.472 1.00 73.12 312 SER A C 1
ATOM 2339 O O . SER A 1 312 ? 22.240 -0.912 -12.123 1.00 73.12 312 SER A O 1
ATOM 2341 N N . ARG A 1 313 ? 23.353 -2.862 -12.058 1.00 79.81 313 ARG A N 1
ATOM 2342 C CA . ARG A 1 313 ? 23.502 -3.056 -13.512 1.00 79.81 313 ARG A CA 1
ATOM 2343 C C . ARG A 1 313 ? 22.428 -3.965 -14.120 1.00 79.81 313 ARG A C 1
ATOM 2345 O O . ARG A 1 313 ? 22.501 -4.286 -15.305 1.00 79.81 313 ARG A O 1
ATOM 2352 N N . SER A 1 314 ? 21.462 -4.411 -13.319 1.00 85.31 314 SER A N 1
ATOM 2353 C CA . SER A 1 314 ? 20.366 -5.263 -13.774 1.00 85.31 314 SER A CA 1
ATOM 2354 C C . SER A 1 314 ? 19.278 -4.426 -14.441 1.00 85.31 314 SER A C 1
ATOM 2356 O O . SER A 1 314 ? 18.799 -3.452 -13.871 1.00 85.31 314 SER A O 1
ATOM 2358 N N . ILE A 1 315 ? 18.843 -4.824 -15.635 1.00 83.19 315 ILE A N 1
ATOM 2359 C CA . ILE A 1 315 ? 17.832 -4.099 -16.418 1.00 83.19 315 ILE A CA 1
ATOM 2360 C C . ILE A 1 315 ? 16.400 -4.321 -15.922 1.00 83.19 315 ILE A C 1
ATOM 2362 O O . ILE A 1 315 ? 15.512 -3.545 -16.254 1.00 83.19 315 ILE A O 1
ATOM 2366 N N . ASN A 1 316 ? 16.166 -5.380 -15.145 1.00 83.31 316 ASN A N 1
ATOM 2367 C CA . ASN A 1 316 ? 14.871 -5.695 -14.540 1.00 83.31 316 ASN A CA 1
ATOM 2368 C C . ASN A 1 316 ? 14.827 -5.429 -13.030 1.00 83.31 316 ASN A C 1
ATOM 2370 O O . ASN A 1 316 ? 13.958 -5.944 -12.333 1.00 83.31 316 ASN A O 1
ATOM 2374 N N . VAL A 1 317 ? 15.765 -4.635 -12.514 1.00 79.19 317 VAL A N 1
ATOM 2375 C CA . VAL A 1 317 ? 15.711 -4.122 -11.142 1.00 79.19 317 VAL A CA 1
ATOM 2376 C C . VAL A 1 317 ? 15.206 -2.693 -11.174 1.00 79.19 317 VAL A C 1
ATOM 2378 O O . VAL A 1 317 ? 15.500 -1.933 -12.094 1.00 79.19 317 VAL A O 1
ATOM 2381 N N . ALA A 1 318 ? 14.421 -2.333 -10.162 1.00 67.00 318 ALA A N 1
ATOM 2382 C CA . ALA A 1 318 ? 14.013 -0.958 -9.940 1.00 67.00 318 ALA A CA 1
ATOM 2383 C C . ALA A 1 318 ? 15.246 -0.037 -9.903 1.00 67.00 318 ALA A C 1
ATOM 2385 O O . ALA A 1 318 ? 16.190 -0.337 -9.175 1.00 67.00 318 ALA A O 1
ATOM 2386 N N . ASP A 1 319 ? 15.224 1.062 -10.667 1.00 68.75 319 ASP A N 1
ATOM 2387 C CA . ASP A 1 319 ? 16.362 1.985 -10.763 1.00 68.75 319 ASP A CA 1
ATOM 2388 C C . ASP A 1 319 ? 16.887 2.354 -9.367 1.00 68.75 319 ASP A C 1
ATOM 2390 O O . ASP A 1 319 ? 16.146 2.841 -8.501 1.00 68.75 319 ASP A O 1
ATOM 2394 N N . VAL A 1 320 ? 18.161 2.027 -9.151 1.00 65.38 320 VAL A N 1
ATOM 2395 C CA . VAL A 1 320 ? 18.848 2.203 -7.874 1.00 65.38 320 VAL A CA 1
ATOM 2396 C C . VAL A 1 320 ? 19.370 3.630 -7.739 1.00 65.38 320 VAL A C 1
ATOM 2398 O O . VAL A 1 320 ? 19.560 4.060 -6.611 1.00 65.38 320 VAL A O 1
ATOM 2401 N N . GLY A 1 321 ? 19.550 4.364 -8.847 1.00 58.53 321 GLY A N 1
ATOM 2402 C CA . GLY A 1 321 ? 19.920 5.780 -8.883 1.00 58.53 321 GLY A CA 1
ATOM 2403 C C . GLY A 1 321 ? 21.088 6.181 -7.970 1.00 58.53 321 GLY A C 1
ATOM 2404 O O . GLY A 1 321 ? 20.883 6.519 -6.810 1.00 58.53 321 GLY A O 1
ATOM 2405 N N . GLY A 1 322 ? 22.308 6.242 -8.510 1.00 65.44 322 GLY A N 1
ATOM 2406 C CA . GLY A 1 322 ? 23.525 6.584 -7.752 1.00 65.44 322 GLY A CA 1
ATOM 2407 C C . GLY A 1 322 ? 24.461 5.386 -7.566 1.00 65.44 322 GLY A C 1
ATOM 2408 O O . GLY A 1 322 ? 24.296 4.358 -8.225 1.00 65.44 322 GLY A O 1
ATOM 2409 N N . GLN A 1 323 ? 25.483 5.513 -6.711 1.00 74.44 323 GLN A N 1
ATOM 2410 C CA . GLN A 1 323 ? 26.377 4.388 -6.404 1.00 74.44 323 GLN A CA 1
ATOM 2411 C C . GLN A 1 323 ? 25.722 3.439 -5.395 1.00 74.44 323 GLN A C 1
ATOM 2413 O O . GLN A 1 323 ? 25.124 3.884 -4.417 1.00 74.44 323 GLN A O 1
ATOM 2418 N N . TRP A 1 324 ? 25.885 2.123 -5.578 1.00 79.12 324 TRP A N 1
ATOM 2419 C CA . TRP A 1 324 ? 25.293 1.117 -4.684 1.00 79.12 324 TRP A CA 1
ATOM 2420 C C . TRP A 1 324 ? 25.646 1.355 -3.209 1.00 79.12 324 TRP A C 1
ATOM 2422 O O . TRP A 1 324 ? 24.780 1.289 -2.343 1.00 79.12 324 TRP A O 1
ATOM 2432 N N . THR A 1 325 ? 26.898 1.719 -2.926 1.00 78.44 325 THR A N 1
ATOM 2433 C CA . THR A 1 325 ? 27.398 2.015 -1.573 1.00 78.44 325 THR A CA 1
ATOM 2434 C C . THR A 1 325 ? 26.727 3.215 -0.902 1.00 78.44 325 THR A C 1
ATOM 2436 O O . THR A 1 325 ? 26.739 3.309 0.322 1.00 78.44 325 THR A O 1
ATOM 2439 N N . GLU A 1 326 ? 26.158 4.142 -1.674 1.00 82.75 326 GLU A N 1
ATOM 2440 C CA . GLU A 1 326 ? 25.430 5.304 -1.145 1.00 82.75 326 GLU A CA 1
ATOM 2441 C C . GLU A 1 326 ? 23.980 4.953 -0.792 1.00 82.75 326 GLU A C 1
ATOM 2443 O O . GLU A 1 326 ? 23.401 5.538 0.121 1.00 82.75 326 GLU A O 1
ATOM 2448 N N . VAL A 1 327 ? 23.399 3.983 -1.502 1.00 85.94 327 VAL A N 1
ATOM 2449 C CA . VAL A 1 327 ? 21.970 3.651 -1.437 1.00 85.94 327 VAL A CA 1
ATOM 2450 C C . VAL A 1 327 ? 21.698 2.420 -0.568 1.00 85.94 327 VAL A C 1
ATOM 2452 O O . VAL A 1 327 ? 20.634 2.330 0.045 1.00 85.94 327 VAL A O 1
ATOM 2455 N N . GLU A 1 328 ? 22.651 1.490 -0.457 1.00 88.81 328 GLU A N 1
ATOM 2456 C CA . GLU A 1 328 ? 22.527 0.242 0.313 1.00 88.81 328 GLU A CA 1
ATOM 2457 C C . GLU A 1 328 ? 21.990 0.452 1.743 1.00 88.81 328 GLU A C 1
ATOM 2459 O O . GLU A 1 328 ? 21.015 -0.227 2.091 1.00 88.81 328 GLU A O 1
ATOM 2464 N N . PRO A 1 329 ? 22.471 1.436 2.536 1.00 91.56 329 PRO A N 1
ATOM 2465 C CA . PRO A 1 329 ? 21.938 1.662 3.878 1.00 91.56 329 PRO A CA 1
ATOM 2466 C C . PRO A 1 329 ? 20.439 1.997 3.875 1.00 91.56 329 PRO A C 1
ATOM 2468 O O . PRO A 1 329 ? 19.703 1.579 4.772 1.00 91.56 329 PRO A O 1
ATOM 2471 N N . ALA A 1 330 ? 19.964 2.724 2.856 1.00 92.25 330 ALA A N 1
ATOM 2472 C CA . ALA A 1 330 ? 18.561 3.104 2.711 1.00 92.25 330 ALA A CA 1
ATOM 2473 C C . ALA A 1 330 ? 17.690 1.914 2.288 1.00 92.25 330 ALA A C 1
ATOM 2475 O O . ALA A 1 330 ? 16.575 1.766 2.793 1.00 92.25 330 ALA A O 1
ATOM 2476 N N . LEU A 1 331 ? 18.204 1.030 1.423 1.00 92.19 331 LEU A N 1
ATOM 2477 C CA . LEU A 1 331 ? 17.528 -0.221 1.064 1.00 92.19 331 LEU A CA 1
ATOM 2478 C C . LEU A 1 331 ? 17.370 -1.118 2.293 1.00 92.19 331 LEU A C 1
ATOM 2480 O O . LEU A 1 331 ? 16.271 -1.621 2.547 1.00 92.19 331 LEU A O 1
ATOM 2484 N N . THR A 1 332 ? 18.439 -1.278 3.075 1.00 91.38 332 THR A N 1
ATOM 2485 C CA . THR A 1 332 ? 18.437 -2.058 4.317 1.00 91.38 332 THR A CA 1
ATOM 2486 C C . THR A 1 332 ? 17.446 -1.479 5.326 1.00 91.38 332 THR A C 1
ATOM 2488 O O . THR A 1 332 ? 16.621 -2.216 5.873 1.00 91.38 332 THR A O 1
ATOM 2491 N N . LEU A 1 333 ? 17.451 -0.157 5.520 1.00 94.19 333 LEU A N 1
ATOM 2492 C CA . LEU A 1 333 ? 16.512 0.527 6.406 1.00 94.19 333 LEU A CA 1
ATOM 2493 C C . LEU A 1 333 ? 15.053 0.322 5.977 1.00 94.19 333 LEU A C 1
ATOM 2495 O O . LEU A 1 333 ? 14.231 -0.053 6.808 1.00 94.19 333 LEU A O 1
ATOM 2499 N N . ALA A 1 334 ? 14.729 0.518 4.696 1.00 95.06 334 ALA A N 1
ATOM 2500 C CA . ALA A 1 334 ? 13.365 0.391 4.182 1.00 95.06 334 ALA A CA 1
ATOM 2501 C C . ALA A 1 334 ? 12.811 -1.033 4.326 1.00 95.06 334 ALA A C 1
ATOM 2503 O O . ALA A 1 334 ? 11.683 -1.221 4.785 1.00 95.06 334 ALA A O 1
ATOM 2504 N N . ARG A 1 335 ? 13.628 -2.045 4.008 1.00 93.62 335 ARG A N 1
ATOM 2505 C CA . ARG A 1 335 ? 13.281 -3.459 4.207 1.00 93.62 335 ARG A CA 1
ATOM 2506 C C . ARG A 1 335 ? 12.952 -3.744 5.670 1.00 93.62 335 ARG A C 1
ATOM 2508 O O . ARG A 1 335 ? 11.912 -4.325 5.976 1.00 93.62 335 ARG A O 1
ATOM 2515 N N . ARG A 1 336 ? 13.826 -3.327 6.591 1.00 92.00 336 ARG A N 1
ATOM 2516 C CA . ARG A 1 336 ? 13.638 -3.575 8.029 1.00 92.00 336 ARG A CA 1
ATOM 2517 C C . ARG A 1 336 ? 12.454 -2.796 8.592 1.00 92.00 336 ARG A C 1
ATOM 2519 O O . ARG A 1 336 ? 11.676 -3.359 9.353 1.00 92.00 336 ARG A O 1
ATOM 2526 N N . ALA A 1 337 ? 12.273 -1.545 8.180 1.00 94.44 337 ALA A N 1
ATOM 2527 C CA . ALA A 1 337 ? 11.135 -0.717 8.560 1.00 94.44 337 ALA A CA 1
ATOM 2528 C C . ALA A 1 337 ? 9.801 -1.361 8.144 1.00 94.44 337 ALA A C 1
ATOM 2530 O O . ALA A 1 337 ? 8.886 -1.453 8.962 1.00 94.44 337 ALA A O 1
ATOM 2531 N N . ALA A 1 338 ? 9.713 -1.893 6.920 1.00 94.06 338 ALA A N 1
ATOM 2532 C CA . ALA A 1 338 ? 8.538 -2.630 6.459 1.00 94.06 338 ALA A CA 1
ATOM 2533 C C . ALA A 1 338 ? 8.297 -3.920 7.266 1.00 94.06 338 ALA A C 1
ATOM 2535 O O . ALA A 1 338 ? 7.167 -4.205 7.659 1.00 94.06 338 ALA A O 1
ATOM 2536 N N . ALA A 1 339 ? 9.350 -4.684 7.571 1.00 89.62 339 ALA A N 1
ATOM 2537 C CA . ALA A 1 339 ? 9.230 -5.894 8.386 1.00 89.62 339 ALA A CA 1
ATOM 2538 C C . ALA A 1 339 ? 8.738 -5.591 9.816 1.00 89.62 339 ALA A C 1
ATOM 2540 O O . ALA A 1 339 ? 7.864 -6.294 10.328 1.00 89.62 339 ALA A O 1
ATOM 2541 N N . VAL A 1 340 ? 9.251 -4.521 10.438 1.00 90.44 340 VAL A N 1
ATOM 2542 C CA . VAL A 1 340 ? 8.813 -4.036 11.759 1.00 90.44 340 VAL A CA 1
ATOM 2543 C C . VAL A 1 340 ? 7.357 -3.583 11.715 1.00 90.44 340 VAL A C 1
ATOM 2545 O O . VAL A 1 340 ? 6.556 -4.025 12.537 1.00 90.44 340 VAL A O 1
ATOM 2548 N N . GLY A 1 341 ? 6.993 -2.746 10.741 1.00 90.00 341 GLY A N 1
ATOM 2549 C CA . GLY A 1 341 ? 5.622 -2.268 10.587 1.00 90.00 341 GLY A CA 1
ATOM 2550 C C . GLY A 1 341 ? 4.634 -3.422 10.397 1.00 90.00 341 GLY A C 1
ATOM 2551 O O . GLY A 1 341 ? 3.613 -3.466 11.078 1.00 90.00 341 GLY A O 1
ATOM 2552 N N . ARG A 1 342 ? 4.970 -4.411 9.554 1.00 88.19 342 ARG A N 1
ATOM 2553 C CA . ARG A 1 342 ? 4.160 -5.624 9.377 1.00 88.19 342 ARG A CA 1
ATOM 2554 C C . ARG A 1 342 ? 3.992 -6.375 10.691 1.00 88.19 342 ARG A C 1
ATOM 2556 O O . ARG A 1 342 ? 2.881 -6.782 11.012 1.00 88.19 342 ARG A O 1
ATOM 2563 N N . ALA A 1 343 ? 5.081 -6.597 11.429 1.00 81.38 343 ALA A N 1
ATOM 2564 C CA . ALA A 1 343 ? 5.028 -7.326 12.690 1.00 81.38 343 ALA A CA 1
ATOM 2565 C C . ALA A 1 343 ? 4.106 -6.629 13.702 1.00 81.38 343 ALA A C 1
ATOM 2567 O O . ALA A 1 343 ? 3.297 -7.297 14.341 1.00 81.38 343 ALA A O 1
ATOM 2568 N N . ILE A 1 344 ? 4.167 -5.297 13.797 1.00 84.81 344 ILE A N 1
ATOM 2569 C CA . ILE A 1 344 ? 3.294 -4.514 14.681 1.00 84.81 344 ILE A CA 1
ATOM 2570 C C . ILE A 1 344 ? 1.833 -4.595 14.222 1.00 84.81 344 ILE A C 1
ATOM 2572 O O . ILE A 1 344 ? 0.970 -4.934 15.029 1.00 84.81 344 ILE A O 1
ATOM 2576 N N . LEU A 1 345 ? 1.549 -4.382 12.934 1.00 78.81 345 LEU A N 1
ATOM 2577 C CA . LEU A 1 345 ? 0.195 -4.527 12.382 1.00 78.81 345 LEU A CA 1
ATOM 2578 C C . LEU A 1 345 ? -0.379 -5.930 12.643 1.00 78.81 345 LEU A C 1
ATOM 2580 O O . LEU A 1 345 ? -1.530 -6.067 13.050 1.00 78.81 345 LEU A O 1
ATOM 2584 N N . ALA A 1 346 ? 0.439 -6.977 12.515 1.00 71.75 346 ALA A N 1
ATOM 2585 C CA . ALA A 1 346 ? 0.029 -8.343 12.828 1.00 71.75 346 ALA A CA 1
ATOM 2586 C C . ALA A 1 346 ? -0.344 -8.526 14.310 1.00 71.75 346 ALA A C 1
ATOM 2588 O O . ALA A 1 346 ? -1.315 -9.221 14.608 1.00 71.75 346 ALA A O 1
ATOM 2589 N N . THR A 1 347 ? 0.376 -7.888 15.246 1.00 67.50 347 THR A N 1
ATOM 2590 C CA . THR A 1 347 ? 0.005 -7.914 16.679 1.00 67.50 347 THR A CA 1
ATOM 2591 C C . THR A 1 347 ? -1.298 -7.183 16.978 1.00 67.50 347 THR A C 1
ATOM 2593 O O . THR A 1 347 ? -1.964 -7.526 17.947 1.00 67.50 347 THR A O 1
ATOM 2596 N N . GLN A 1 348 ? -1.678 -6.230 16.129 1.00 71.19 348 GLN A N 1
ATOM 2597 C CA . GLN A 1 348 ? -2.925 -5.475 16.219 1.00 71.19 348 GLN A CA 1
ATOM 25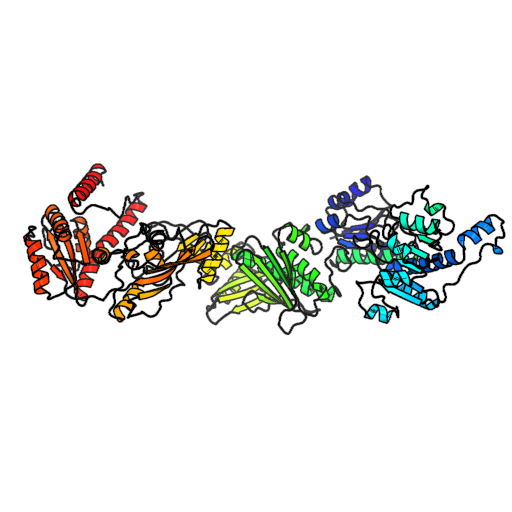98 C C . GLN A 1 348 ? -4.082 -6.154 15.454 1.00 71.19 348 GLN A C 1
ATOM 2600 O O . GLN A 1 348 ? -5.161 -5.583 15.317 1.00 71.19 348 GLN A O 1
ATOM 2605 N N . GLY A 1 349 ? -3.879 -7.377 14.946 1.00 63.16 349 GLY A N 1
ATOM 2606 C CA . GLY A 1 349 ? -4.907 -8.165 14.259 1.00 63.16 349 GLY A CA 1
ATOM 2607 C C . GLY A 1 349 ? -4.971 -7.974 12.740 1.00 63.16 349 GLY A C 1
ATOM 2608 O O . GLY A 1 349 ? -5.735 -8.679 12.076 1.00 63.16 349 GLY A O 1
ATOM 2609 N N . THR A 1 350 ? -4.145 -7.101 12.157 1.00 69.00 350 THR A N 1
ATOM 2610 C CA . THR A 1 350 ? -4.087 -6.898 10.702 1.00 69.00 350 THR A CA 1
ATOM 2611 C C . THR A 1 350 ? -3.347 -8.050 10.026 1.00 69.00 350 THR A C 1
ATOM 2613 O O . THR A 1 350 ? -2.131 -8.199 10.142 1.00 69.00 350 THR A O 1
ATOM 2616 N N . ARG A 1 351 ? -4.094 -8.882 9.289 1.00 66.50 351 ARG A N 1
ATOM 2617 C CA . ARG A 1 351 ? -3.545 -10.042 8.559 1.00 66.50 351 ARG A CA 1
ATOM 2618 C C . ARG A 1 351 ? -3.077 -9.717 7.142 1.00 66.50 351 ARG A C 1
ATOM 2620 O O . ARG A 1 351 ? -2.242 -10.441 6.609 1.00 66.50 351 ARG A O 1
ATOM 2627 N N . VAL A 1 352 ? -3.620 -8.663 6.532 1.00 73.50 352 VAL A N 1
ATOM 2628 C CA . VAL A 1 352 ? -3.324 -8.265 5.150 1.00 73.50 352 VAL A CA 1
ATOM 2629 C C . VAL A 1 352 ? -3.007 -6.775 5.124 1.00 73.50 352 VAL A C 1
ATOM 2631 O O . VAL A 1 352 ? -3.831 -5.955 5.519 1.00 73.50 352 VAL A O 1
ATOM 2634 N N . VAL A 1 353 ? -1.810 -6.432 4.651 1.00 84.75 353 VAL A N 1
ATOM 2635 C CA . VAL A 1 353 ? -1.430 -5.047 4.344 1.00 84.75 353 VAL A CA 1
ATOM 2636 C C . VAL A 1 353 ? -1.923 -4.736 2.936 1.00 84.75 353 VAL A C 1
ATOM 2638 O O . VAL A 1 353 ? -1.641 -5.492 2.013 1.00 84.75 353 VAL A O 1
ATOM 2641 N N . GLN A 1 354 ? -2.672 -3.650 2.779 1.00 88.12 354 GLN A N 1
ATOM 2642 C CA . GLN A 1 354 ? -3.262 -3.222 1.508 1.00 88.12 354 GLN A CA 1
ATOM 2643 C C . GLN A 1 354 ? -2.398 -2.185 0.790 1.00 88.12 354 GLN A C 1
ATOM 2645 O O . GLN A 1 354 ? -2.475 -2.083 -0.429 1.00 88.12 354 GLN A O 1
ATOM 2650 N N . ARG A 1 355 ? -1.576 -1.421 1.523 1.00 91.75 355 ARG A N 1
ATOM 2651 C CA . ARG A 1 355 ? -0.749 -0.355 0.947 1.00 91.75 355 ARG A CA 1
ATOM 2652 C C . ARG A 1 355 ? 0.623 -0.236 1.608 1.00 91.75 355 ARG A C 1
ATOM 2654 O O . ARG A 1 355 ? 0.738 -0.361 2.828 1.00 91.75 355 ARG A O 1
ATOM 2661 N N . VAL A 1 356 ? 1.637 0.064 0.795 1.00 95.56 356 VAL A N 1
ATOM 2662 C CA . VAL A 1 356 ? 2.982 0.497 1.202 1.00 95.56 356 VAL A CA 1
ATOM 2663 C C . VAL A 1 356 ? 3.278 1.851 0.568 1.00 95.56 356 VAL A C 1
ATOM 2665 O O . VAL A 1 356 ? 3.351 1.957 -0.654 1.00 95.56 356 VAL A O 1
ATOM 2668 N N . ASP A 1 357 ? 3.496 2.872 1.391 1.00 94.56 357 ASP A N 1
ATOM 2669 C CA . ASP A 1 357 ? 3.996 4.176 0.952 1.00 94.56 357 ASP A CA 1
ATOM 2670 C C . ASP A 1 357 ? 5.423 4.388 1.461 1.00 94.56 357 ASP A C 1
ATOM 2672 O O . ASP A 1 357 ? 5.713 4.187 2.643 1.00 94.56 357 ASP A O 1
ATOM 2676 N N . VAL A 1 358 ? 6.322 4.800 0.569 1.00 94.50 358 VAL A N 1
ATOM 2677 C CA . VAL A 1 358 ? 7.702 5.157 0.916 1.00 94.50 358 VAL A CA 1
ATOM 2678 C C . VAL A 1 358 ? 7.936 6.640 0.682 1.00 94.50 358 VAL A C 1
ATOM 2680 O O . VAL A 1 358 ? 7.690 7.169 -0.404 1.00 94.50 358 VAL A O 1
ATOM 2683 N N . ARG A 1 359 ? 8.496 7.300 1.695 1.00 91.75 359 ARG A N 1
ATOM 2684 C CA . ARG A 1 359 ? 8.962 8.687 1.634 1.00 91.75 359 ARG A CA 1
ATOM 2685 C C . ARG A 1 359 ? 10.463 8.716 1.849 1.00 91.75 359 ARG A C 1
ATOM 2687 O O . ARG A 1 359 ? 10.972 8.095 2.780 1.00 91.75 359 ARG A O 1
ATOM 2694 N N . SER A 1 360 ? 11.172 9.451 1.000 1.00 89.44 360 SER A N 1
ATOM 2695 C CA . SER A 1 360 ? 12.630 9.561 1.057 1.00 89.44 360 SER A CA 1
ATOM 2696 C C . SER A 1 360 ? 13.081 11.021 1.071 1.00 89.44 360 SER A C 1
ATOM 2698 O O . SER A 1 360 ? 12.438 11.893 0.482 1.00 89.44 360 SER A O 1
ATOM 2700 N N . GLY A 1 361 ? 14.215 11.282 1.719 1.00 88.06 361 GLY A N 1
ATOM 2701 C CA . GLY A 1 361 ? 14.889 12.577 1.691 1.00 88.06 361 GLY A CA 1
ATOM 2702 C C . GLY A 1 361 ? 15.453 12.928 0.309 1.00 88.06 361 GLY A C 1
ATOM 2703 O O . GLY A 1 361 ? 15.538 12.086 -0.591 1.00 88.06 361 GLY A O 1
ATOM 2704 N N . ALA A 1 362 ? 15.847 14.194 0.141 1.00 85.81 362 ALA A N 1
ATOM 2705 C CA . ALA A 1 362 ? 16.254 14.751 -1.149 1.00 85.81 362 ALA A CA 1
ATOM 2706 C C . ALA A 1 362 ? 17.442 14.013 -1.795 1.00 85.81 362 ALA A C 1
ATOM 2708 O O . ALA A 1 362 ? 17.419 13.798 -3.008 1.00 85.81 362 ALA A O 1
ATOM 2709 N N . ALA A 1 363 ? 18.429 13.568 -1.004 1.00 86.00 363 ALA A N 1
ATOM 2710 C CA . ALA A 1 363 ? 19.607 12.860 -1.517 1.00 86.00 363 ALA A CA 1
ATOM 2711 C C . ALA A 1 363 ? 19.292 11.439 -2.015 1.00 86.00 363 ALA A C 1
ATOM 2713 O O . ALA A 1 363 ? 20.056 10.883 -2.794 1.00 86.00 363 ALA A O 1
ATOM 2714 N N . LEU A 1 364 ? 18.151 10.869 -1.618 1.00 87.50 364 LEU A N 1
ATOM 2715 C CA . LEU A 1 364 ? 17.711 9.525 -2.003 1.00 87.50 364 LEU A CA 1
ATOM 2716 C C . LEU A 1 364 ? 16.671 9.538 -3.135 1.00 87.50 364 LEU A C 1
ATOM 2718 O O . LEU A 1 364 ? 16.094 8.504 -3.466 1.00 87.50 364 LEU A O 1
ATOM 2722 N N . THR A 1 365 ? 16.413 10.702 -3.740 1.00 83.12 365 THR A N 1
ATOM 2723 C CA . THR A 1 365 ? 15.376 10.869 -4.771 1.00 83.12 365 THR A CA 1
ATOM 2724 C C . THR A 1 365 ? 15.596 9.966 -5.983 1.00 83.12 365 THR A C 1
ATOM 2726 O O . THR A 1 365 ? 14.640 9.371 -6.475 1.00 83.12 365 THR A O 1
ATOM 2729 N N . ALA A 1 366 ? 16.846 9.813 -6.426 1.00 81.19 366 ALA A N 1
ATOM 2730 C CA . ALA A 1 366 ? 17.184 8.951 -7.558 1.00 81.19 366 ALA A CA 1
ATOM 2731 C C . ALA A 1 366 ? 16.934 7.457 -7.264 1.00 81.19 366 ALA A C 1
ATOM 2733 O O . ALA A 1 366 ? 16.632 6.699 -8.176 1.00 81.19 366 ALA A O 1
ATOM 2734 N N . ALA A 1 367 ? 16.986 7.051 -5.992 1.00 86.19 367 ALA A N 1
ATOM 2735 C CA . ALA A 1 367 ? 16.876 5.662 -5.551 1.00 86.19 367 ALA A CA 1
ATOM 2736 C C . ALA A 1 367 ? 15.461 5.235 -5.116 1.00 86.19 367 ALA A C 1
ATOM 2738 O O . ALA A 1 367 ? 15.266 4.114 -4.640 1.00 86.19 367 ALA A O 1
ATOM 2739 N N . ARG A 1 368 ? 14.452 6.112 -5.229 1.00 87.25 368 ARG A N 1
ATOM 2740 C CA . ARG A 1 368 ? 13.095 5.890 -4.679 1.00 87.25 368 ARG A CA 1
ATOM 2741 C C . ARG A 1 368 ? 12.477 4.558 -5.097 1.00 87.25 368 ARG A C 1
ATOM 2743 O O . ARG A 1 368 ? 11.878 3.875 -4.270 1.00 87.25 368 ARG A O 1
ATOM 2750 N N . SER A 1 369 ? 12.642 4.188 -6.365 1.00 86.69 369 SER A N 1
ATOM 2751 C CA . SER A 1 369 ? 12.085 2.951 -6.917 1.00 86.69 369 SER A CA 1
ATOM 2752 C C . SER A 1 369 ? 12.691 1.713 -6.245 1.00 86.69 369 SER A C 1
ATOM 2754 O O . SER A 1 369 ? 11.959 0.805 -5.844 1.00 86.69 369 SER A O 1
ATOM 2756 N N . ALA A 1 370 ? 14.013 1.697 -6.052 1.00 88.81 370 ALA A N 1
ATOM 2757 C CA . ALA A 1 370 ? 14.708 0.620 -5.354 1.00 88.81 370 ALA A CA 1
ATOM 2758 C C . ALA A 1 370 ? 14.364 0.571 -3.857 1.00 88.81 370 ALA A C 1
ATOM 2760 O O . ALA A 1 370 ? 14.169 -0.514 -3.307 1.00 88.81 370 ALA A O 1
ATOM 2761 N N . ILE A 1 371 ? 14.215 1.726 -3.198 1.00 93.06 371 ILE A N 1
ATOM 2762 C CA . ILE A 1 371 ? 13.796 1.799 -1.788 1.00 93.06 371 ILE A CA 1
ATOM 2763 C C . ILE A 1 371 ? 12.377 1.233 -1.625 1.00 93.06 371 ILE A C 1
ATOM 2765 O O . ILE A 1 371 ? 12.144 0.431 -0.721 1.00 93.06 371 ILE A O 1
ATOM 2769 N N . LEU A 1 372 ? 11.450 1.570 -2.531 1.00 93.62 372 LEU A N 1
ATOM 2770 C CA . LEU A 1 372 ? 10.100 0.997 -2.563 1.00 93.62 372 LEU A CA 1
ATOM 2771 C C . LEU A 1 372 ? 10.129 -0.522 -2.771 1.00 93.62 372 LEU A C 1
ATOM 2773 O O . LEU A 1 372 ? 9.455 -1.251 -2.046 1.00 93.62 372 LEU A O 1
ATOM 2777 N N . ALA A 1 373 ? 10.940 -1.014 -3.712 1.00 91.00 373 ALA A N 1
ATOM 2778 C CA . ALA A 1 373 ? 11.121 -2.450 -3.922 1.00 91.00 373 ALA A CA 1
ATOM 2779 C C . ALA A 1 373 ? 11.676 -3.149 -2.670 1.00 91.00 373 ALA A C 1
ATOM 2781 O O . ALA A 1 373 ? 11.224 -4.237 -2.312 1.00 91.00 373 ALA A O 1
ATOM 2782 N N . SER A 1 374 ? 12.608 -2.506 -1.964 1.00 93.38 374 SER A N 1
ATOM 2783 C CA . SER A 1 374 ? 13.170 -3.018 -0.714 1.00 93.38 374 SER A CA 1
ATOM 2784 C C . SER A 1 374 ? 12.142 -3.045 0.422 1.00 93.38 374 SER A C 1
ATOM 2786 O O . SER A 1 374 ? 12.065 -4.029 1.157 1.00 93.38 374 SER A O 1
ATOM 2788 N N . ALA A 1 375 ? 11.295 -2.017 0.537 1.00 95.31 375 ALA A N 1
ATOM 2789 C CA . ALA A 1 375 ? 10.176 -2.004 1.478 1.00 95.31 375 ALA A CA 1
ATOM 2790 C C . ALA A 1 375 ? 9.159 -3.115 1.162 1.00 95.31 375 ALA A C 1
ATOM 2792 O O . ALA A 1 375 ? 8.776 -3.867 2.056 1.00 95.31 375 ALA A O 1
ATOM 2793 N N . ALA A 1 376 ? 8.781 -3.287 -0.110 1.00 91.88 376 ALA A N 1
ATOM 2794 C CA . ALA A 1 376 ? 7.902 -4.374 -0.547 1.00 91.88 376 ALA A CA 1
ATOM 2795 C C . ALA A 1 376 ? 8.496 -5.755 -0.218 1.00 91.88 376 ALA A C 1
ATOM 2797 O O . ALA A 1 376 ? 7.797 -6.635 0.281 1.00 91.88 376 ALA A O 1
ATOM 2798 N N . ARG A 1 377 ? 9.810 -5.931 -0.412 1.00 91.06 377 ARG A N 1
ATOM 2799 C CA . ARG A 1 377 ? 10.530 -7.149 -0.018 1.00 91.06 377 ARG A CA 1
ATOM 2800 C C . ARG A 1 377 ? 10.415 -7.385 1.489 1.00 91.06 377 ARG A C 1
ATOM 2802 O O . ARG A 1 377 ? 9.984 -8.451 1.918 1.00 91.06 377 ARG A O 1
ATOM 2809 N N . GLY A 1 378 ? 10.731 -6.358 2.276 1.00 88.81 378 GLY A N 1
ATOM 2810 C CA . GLY A 1 378 ? 10.641 -6.388 3.731 1.00 88.81 378 GLY A CA 1
ATOM 2811 C C . GLY A 1 378 ? 9.248 -6.736 4.237 1.00 88.81 378 GLY A C 1
ATOM 2812 O O . GLY A 1 378 ? 9.140 -7.497 5.193 1.00 88.81 378 GLY A O 1
ATOM 2813 N N . LEU A 1 379 ? 8.195 -6.255 3.567 1.00 90.56 379 LEU A N 1
ATOM 2814 C CA . LEU A 1 379 ? 6.798 -6.596 3.844 1.00 90.56 379 LEU A CA 1
ATOM 2815 C C . LEU A 1 379 ? 6.466 -8.060 3.517 1.00 90.56 379 LEU A C 1
ATOM 2817 O O . LEU A 1 379 ? 5.722 -8.693 4.261 1.00 90.56 379 LEU A O 1
ATOM 2821 N N . LEU A 1 380 ? 6.998 -8.622 2.438 1.00 83.69 380 LEU A N 1
ATOM 2822 C CA . LEU A 1 380 ? 6.654 -9.982 2.007 1.00 83.69 380 LEU A CA 1
ATOM 2823 C C . LEU A 1 380 ? 7.464 -11.078 2.730 1.00 83.69 380 LEU A C 1
ATOM 2825 O O . LEU A 1 380 ? 7.055 -12.243 2.752 1.00 83.69 380 LEU A O 1
ATOM 2829 N N . GLU A 1 381 ? 8.575 -10.729 3.377 1.00 77.44 381 GLU A N 1
ATOM 2830 C CA . GLU A 1 381 ? 9.404 -11.665 4.148 1.00 77.44 381 GLU A CA 1
ATOM 2831 C C . GLU A 1 381 ? 8.626 -12.407 5.247 1.00 77.44 381 GLU A C 1
ATOM 2833 O O . GLU A 1 381 ? 8.049 -11.803 6.141 1.00 77.44 381 GLU A O 1
ATOM 2838 N N . GLY A 1 382 ? 8.618 -13.742 5.210 1.00 63.72 382 GLY A N 1
ATOM 2839 C CA . GLY A 1 382 ? 7.868 -14.569 6.168 1.00 63.72 382 GLY A CA 1
ATOM 2840 C C . GLY A 1 382 ? 6.413 -14.853 5.769 1.00 63.72 382 GLY A C 1
ATOM 2841 O O . GLY A 1 382 ? 5.746 -15.623 6.451 1.00 63.72 382 GLY A O 1
ATOM 2842 N N . THR A 1 383 ? 5.938 -14.287 4.653 1.00 62.06 383 THR A N 1
ATOM 2843 C CA . THR A 1 383 ? 4.660 -14.661 4.004 1.00 62.06 383 THR A CA 1
ATOM 2844 C C . THR A 1 383 ? 4.860 -15.417 2.687 1.00 62.06 383 THR A C 1
ATOM 2846 O O . THR A 1 383 ? 3.961 -16.115 2.224 1.00 62.06 383 THR A O 1
ATOM 2849 N N . VAL A 1 384 ? 6.049 -15.294 2.093 1.00 59.06 384 VAL A N 1
ATOM 2850 C CA . VAL A 1 384 ? 6.480 -15.952 0.855 1.00 59.06 384 VAL A CA 1
ATOM 2851 C C . VAL A 1 384 ? 7.760 -16.741 1.145 1.00 59.06 384 VAL A C 1
ATOM 2853 O O . VAL A 1 384 ? 8.544 -16.334 2.008 1.00 59.06 384 VAL A O 1
ATOM 2856 N N . GLU A 1 385 ? 7.981 -17.857 0.442 1.00 51.56 385 GLU A N 1
ATOM 2857 C CA . GLU A 1 385 ? 9.250 -18.594 0.503 1.00 51.56 385 GLU A CA 1
ATOM 2858 C C . GLU A 1 385 ? 10.425 -17.651 0.195 1.00 51.56 385 GLU A C 1
ATOM 2860 O O . GLU A 1 385 ? 10.474 -17.006 -0.855 1.00 51.56 385 GLU A O 1
ATOM 2865 N N . GLN A 1 386 ? 11.363 -17.543 1.142 1.00 51.69 386 GLN A N 1
ATOM 2866 C CA . GLN A 1 386 ? 12.429 -16.534 1.119 1.00 51.69 386 GLN A CA 1
ATOM 2867 C C . GLN A 1 386 ? 13.387 -16.677 -0.071 1.00 51.69 386 GLN A C 1
ATOM 2869 O O . GLN A 1 386 ? 14.002 -15.689 -0.467 1.00 51.69 386 GLN A O 1
ATOM 2874 N N . GLU A 1 387 ? 13.514 -17.877 -0.642 1.00 49.72 387 GLU A N 1
ATOM 2875 C CA . GLU A 1 387 ? 14.477 -18.166 -1.712 1.00 49.72 387 GLU A CA 1
ATOM 2876 C C . GLU A 1 387 ? 14.122 -17.498 -3.047 1.00 49.72 387 GLU A C 1
ATOM 2878 O O . GLU A 1 387 ? 15.008 -17.283 -3.871 1.00 49.72 387 GLU A O 1
ATOM 2883 N N . LEU A 1 388 ? 12.859 -17.102 -3.239 1.00 57.72 388 LEU A N 1
ATOM 2884 C CA . LEU A 1 388 ? 12.388 -16.499 -4.486 1.00 57.72 388 LEU A CA 1
ATOM 2885 C C . LEU A 1 388 ? 12.232 -14.979 -4.404 1.00 57.72 388 LEU A C 1
ATOM 2887 O O . LEU A 1 388 ? 12.092 -14.348 -5.441 1.00 57.72 388 LEU A O 1
ATOM 2891 N N . LEU A 1 389 ? 12.241 -14.365 -3.215 1.00 75.62 389 LEU A N 1
ATOM 2892 C CA . LEU A 1 389 ? 11.892 -12.951 -3.038 1.00 75.62 389 LEU A CA 1
ATOM 2893 C C . LEU A 1 389 ? 13.129 -12.038 -2.923 1.00 75.62 389 LEU A C 1
ATOM 2895 O O . LEU A 1 389 ? 13.886 -12.090 -1.947 1.00 75.62 389 LEU A O 1
ATOM 2899 N N . ASN A 1 390 ? 13.299 -11.118 -3.874 1.00 81.12 390 ASN A N 1
ATOM 2900 C CA . ASN A 1 390 ? 14.412 -10.163 -3.904 1.00 81.12 390 ASN A CA 1
ATOM 2901 C C . ASN A 1 390 ? 14.009 -8.800 -4.514 1.00 81.12 390 ASN A C 1
ATOM 2903 O O . ASN A 1 390 ? 12.836 -8.545 -4.762 1.00 81.12 390 ASN A O 1
ATOM 2907 N N . LEU A 1 391 ? 14.971 -7.888 -4.721 1.00 82.62 391 LEU A N 1
ATOM 2908 C CA . LEU A 1 391 ? 14.702 -6.530 -5.232 1.00 82.62 391 LEU A CA 1
ATOM 2909 C C . LEU A 1 391 ? 14.114 -6.497 -6.654 1.00 82.62 391 LEU A C 1
ATOM 2911 O O . LEU A 1 391 ? 13.519 -5.490 -7.029 1.00 82.62 391 LEU A O 1
ATOM 2915 N N . ILE A 1 392 ? 14.272 -7.575 -7.426 1.00 81.12 392 ILE A N 1
ATOM 2916 C CA . ILE A 1 392 ? 13.763 -7.702 -8.797 1.00 81.12 392 ILE A CA 1
ATOM 2917 C C . ILE A 1 392 ? 12.253 -7.922 -8.754 1.00 81.12 392 ILE A C 1
ATOM 2919 O O . ILE A 1 392 ? 11.483 -7.208 -9.390 1.00 81.12 392 ILE A O 1
ATOM 2923 N N . ASN A 1 393 ? 11.818 -8.906 -7.966 1.00 77.62 393 ASN A N 1
ATOM 2924 C CA . ASN A 1 393 ? 10.451 -9.406 -8.028 1.00 77.62 393 ASN A CA 1
ATOM 2925 C C . ASN A 1 393 ? 9.561 -8.951 -6.871 1.00 77.62 393 ASN A C 1
ATOM 2927 O O . ASN A 1 393 ? 8.362 -9.223 -6.898 1.00 77.62 393 ASN A O 1
ATOM 2931 N N . ALA A 1 394 ? 10.107 -8.253 -5.871 1.00 85.75 394 ALA A N 1
ATOM 2932 C CA . ALA A 1 394 ? 9.354 -7.819 -4.699 1.00 85.75 394 ALA A CA 1
ATOM 2933 C C . ALA A 1 394 ? 8.160 -6.924 -5.045 1.00 85.75 394 ALA A C 1
ATOM 2935 O O . ALA A 1 394 ? 7.081 -7.119 -4.489 1.00 85.75 394 ALA A O 1
ATOM 2936 N N . ARG A 1 395 ? 8.327 -5.980 -5.982 1.00 85.94 395 ARG A N 1
ATOM 2937 C CA . ARG A 1 395 ? 7.236 -5.085 -6.402 1.00 85.94 395 ARG A CA 1
ATOM 2938 C C . ARG A 1 395 ? 6.124 -5.847 -7.106 1.00 85.94 395 ARG A C 1
ATOM 2940 O O . ARG A 1 395 ? 4.999 -5.853 -6.621 1.00 85.94 395 ARG A O 1
ATOM 2947 N N . ALA A 1 396 ? 6.472 -6.573 -8.168 1.00 77.00 396 ALA A N 1
ATOM 2948 C CA . ALA A 1 396 ? 5.523 -7.392 -8.916 1.00 77.00 396 ALA A CA 1
ATOM 2949 C C . ALA A 1 396 ? 4.817 -8.419 -8.010 1.00 77.00 396 ALA A C 1
ATOM 2951 O O . ALA A 1 396 ? 3.615 -8.636 -8.122 1.00 77.00 396 ALA A O 1
ATOM 2952 N N . SER A 1 397 ? 5.544 -9.012 -7.057 1.00 78.88 397 SER A N 1
ATOM 2953 C CA . SER A 1 397 ? 4.983 -9.952 -6.081 1.00 78.88 397 SER A CA 1
ATOM 2954 C C . SER A 1 397 ? 3.991 -9.299 -5.120 1.00 78.88 397 SER A C 1
ATOM 2956 O O . SER A 1 397 ? 3.028 -9.956 -4.718 1.00 78.88 397 SER A O 1
ATOM 2958 N N . ALA A 1 398 ? 4.224 -8.048 -4.723 1.00 82.25 398 ALA A N 1
ATOM 2959 C CA . ALA A 1 398 ? 3.320 -7.303 -3.855 1.00 82.25 398 ALA A CA 1
ATOM 2960 C C . ALA A 1 398 ? 2.071 -6.846 -4.625 1.00 82.25 398 ALA A C 1
ATOM 2962 O O . ALA A 1 398 ? 0.953 -7.114 -4.190 1.00 82.25 398 ALA A O 1
ATOM 2963 N N . GLU A 1 399 ? 2.250 -6.263 -5.810 1.00 80.62 399 GLU A N 1
ATOM 2964 C CA . GLU A 1 399 ? 1.162 -5.811 -6.688 1.00 80.62 399 GLU A CA 1
ATOM 2965 C C . GLU A 1 399 ? 0.248 -6.980 -7.101 1.00 80.62 399 GLU A C 1
ATOM 2967 O O . GLU A 1 399 ? -0.974 -6.877 -7.015 1.00 80.62 399 GLU A O 1
ATOM 2972 N N . ALA A 1 400 ? 0.816 -8.150 -7.428 1.00 71.62 400 ALA A N 1
ATOM 2973 C CA . ALA A 1 400 ? 0.052 -9.367 -7.733 1.00 71.62 400 ALA A CA 1
ATOM 2974 C C . ALA A 1 400 ? -0.796 -9.882 -6.553 1.00 71.62 400 ALA A C 1
ATOM 2976 O O . ALA A 1 400 ? -1.723 -10.666 -6.750 1.00 71.62 400 ALA A O 1
ATOM 2977 N N . ARG A 1 401 ? -0.490 -9.451 -5.323 1.00 77.31 401 ARG A N 1
ATOM 2978 C CA . ARG A 1 401 ? -1.260 -9.746 -4.103 1.00 77.31 401 ARG A CA 1
ATOM 2979 C C . ARG A 1 401 ? -2.253 -8.634 -3.750 1.00 77.31 401 ARG A C 1
ATOM 2981 O O . ARG A 1 401 ? -2.855 -8.687 -2.683 1.00 77.31 401 ARG A O 1
ATOM 2988 N N . GLY A 1 402 ? -2.436 -7.653 -4.636 1.00 74.56 402 GLY A N 1
ATOM 2989 C CA . GLY A 1 402 ? -3.340 -6.522 -4.435 1.00 74.56 402 GLY A CA 1
ATOM 2990 C C . GLY A 1 402 ? -2.799 -5.460 -3.479 1.00 74.56 402 GLY A C 1
ATOM 2991 O O . GLY A 1 402 ? -3.590 -4.701 -2.927 1.00 74.56 402 GLY A O 1
ATOM 2992 N N . ILE A 1 403 ? -1.481 -5.419 -3.256 1.00 86.69 403 ILE A N 1
ATOM 2993 C CA . ILE A 1 403 ? -0.841 -4.405 -2.414 1.00 86.69 403 ILE A CA 1
ATOM 2994 C C . ILE A 1 403 ? -0.528 -3.186 -3.278 1.00 86.69 403 ILE A C 1
ATOM 2996 O O . ILE A 1 403 ? 0.246 -3.277 -4.230 1.00 86.69 403 ILE A O 1
ATOM 3000 N N . ASP A 1 404 ? -1.105 -2.046 -2.920 1.00 87.38 404 ASP A N 1
ATOM 3001 C CA . ASP A 1 404 ? -0.824 -0.758 -3.545 1.00 87.38 404 ASP A CA 1
ATOM 3002 C C . ASP A 1 404 ? 0.558 -0.250 -3.107 1.00 87.38 404 ASP A C 1
ATOM 3004 O O . ASP A 1 404 ? 0.850 -0.155 -1.912 1.00 87.38 404 ASP A O 1
ATOM 3008 N N . LEU A 1 405 ? 1.429 0.054 -4.069 1.00 91.31 405 LEU A N 1
ATOM 3009 C CA . LEU A 1 405 ? 2.783 0.542 -3.821 1.00 91.31 405 LEU A CA 1
ATOM 3010 C C . LEU A 1 405 ? 2.900 1.986 -4.305 1.00 91.31 405 LEU A C 1
ATOM 3012 O O . LEU A 1 405 ? 2.791 2.259 -5.499 1.00 91.31 405 LEU A O 1
ATOM 3016 N N . SER A 1 406 ? 3.195 2.909 -3.393 1.00 91.38 406 SER A N 1
ATOM 3017 C CA . SER A 1 406 ? 3.365 4.323 -3.724 1.00 91.38 406 SER A CA 1
ATOM 3018 C C . SER A 1 406 ? 4.662 4.910 -3.183 1.00 91.38 406 SER A C 1
ATOM 3020 O O . SER A 1 406 ? 5.216 4.475 -2.175 1.00 91.38 406 SER A O 1
ATOM 3022 N N . THR A 1 407 ? 5.141 5.949 -3.861 1.00 87.81 407 THR A N 1
ATOM 3023 C CA . THR A 1 407 ? 6.188 6.834 -3.346 1.00 87.81 407 THR A CA 1
ATOM 3024 C C . THR A 1 407 ? 5.641 8.242 -3.264 1.00 87.81 407 THR A C 1
ATOM 3026 O O . THR A 1 407 ? 5.124 8.748 -4.261 1.00 87.81 407 THR A O 1
ATOM 3029 N N . THR A 1 408 ? 5.807 8.887 -2.116 1.00 78.19 408 THR A N 1
ATOM 3030 C CA . THR A 1 408 ? 5.399 10.280 -1.921 1.00 78.19 408 THR A CA 1
ATOM 3031 C C . THR A 1 408 ? 6.630 11.162 -1.731 1.00 78.19 408 THR A C 1
ATOM 3033 O O . THR A 1 408 ? 7.608 10.767 -1.089 1.00 78.19 408 THR A O 1
ATOM 3036 N N . GLU A 1 409 ? 6.601 12.368 -2.300 1.00 63.97 409 GLU A N 1
ATOM 3037 C CA . GLU A 1 409 ? 7.691 13.322 -2.132 1.00 63.97 409 GLU A CA 1
ATOM 3038 C C . GLU A 1 409 ? 7.690 13.930 -0.728 1.00 63.97 409 GLU A C 1
ATOM 3040 O O . GLU A 1 409 ? 6.666 14.405 -0.244 1.00 63.97 409 GLU A O 1
ATOM 3045 N N . THR A 1 410 ? 8.891 14.041 -0.159 1.00 57.69 410 THR A N 1
ATOM 3046 C CA . THR A 1 410 ? 9.227 14.918 0.973 1.00 57.69 410 THR A CA 1
ATOM 3047 C C . THR A 1 410 ? 8.700 14.467 2.340 1.00 57.69 410 THR A C 1
ATOM 3049 O O . THR A 1 410 ? 7.513 14.530 2.651 1.00 57.69 410 THR A O 1
ATOM 3052 N N . VAL A 1 411 ? 9.629 14.121 3.236 1.00 52.88 411 VAL A N 1
ATOM 3053 C CA . VAL A 1 411 ? 9.407 14.310 4.674 1.00 52.88 411 VAL A CA 1
ATOM 3054 C C . VAL A 1 411 ? 9.666 15.789 4.954 1.00 52.88 411 VAL A C 1
ATOM 3056 O O . VAL A 1 411 ? 10.736 16.296 4.623 1.00 52.88 411 VAL A O 1
ATOM 3059 N N . ALA A 1 412 ? 8.709 16.501 5.544 1.00 48.66 412 ALA A N 1
ATOM 3060 C CA . ALA A 1 412 ? 8.960 17.840 6.066 1.00 48.66 412 ALA A CA 1
ATOM 3061 C C . ALA A 1 412 ? 9.848 17.733 7.326 1.00 48.66 412 ALA A C 1
ATOM 3063 O O . ALA A 1 412 ? 9.307 17.722 8.425 1.00 48.66 412 ALA A O 1
ATOM 3064 N N . GLN A 1 413 ? 11.175 17.562 7.166 1.00 51.97 413 GLN A N 1
ATOM 3065 C CA . GLN A 1 413 ? 12.223 17.705 8.203 1.00 51.97 413 GLN A CA 1
ATOM 3066 C C . GLN A 1 413 ? 13.664 17.598 7.630 1.00 51.97 413 GLN A C 1
ATOM 3068 O O . GLN A 1 413 ? 13.898 16.943 6.618 1.00 51.97 413 GLN A O 1
ATOM 3073 N N . ASP A 1 414 ? 14.629 18.224 8.317 1.00 61.66 414 ASP A N 1
ATOM 3074 C CA . ASP A 1 414 ? 15.994 18.637 7.911 1.00 61.66 414 ASP A CA 1
ATOM 3075 C C . ASP A 1 414 ? 17.024 17.566 7.442 1.00 61.66 414 ASP A C 1
ATOM 3077 O O . ASP A 1 414 ? 18.195 17.904 7.255 1.00 61.66 414 ASP A O 1
ATOM 3081 N N . ASN A 1 415 ? 16.667 16.286 7.241 1.00 82.44 415 ASN A N 1
ATOM 3082 C CA . ASN A 1 415 ? 17.648 15.228 6.916 1.00 82.44 415 ASN A CA 1
ATOM 3083 C C . ASN A 1 415 ? 17.550 14.710 5.458 1.00 82.44 415 ASN A C 1
ATOM 3085 O O . ASN A 1 415 ? 16.572 14.043 5.106 1.00 82.44 415 ASN A O 1
ATOM 3089 N N . PRO A 1 416 ? 18.584 14.915 4.612 1.00 87.12 416 PRO A N 1
ATOM 3090 C CA . PRO A 1 416 ? 18.564 14.502 3.206 1.00 87.12 416 PRO A CA 1
ATOM 3091 C C . PRO A 1 416 ? 18.567 12.978 2.984 1.00 87.12 416 PRO A C 1
ATOM 3093 O O . PRO A 1 416 ? 18.208 12.544 1.891 1.00 87.12 416 PRO A O 1
ATOM 3096 N N . TYR A 1 417 ? 18.918 12.184 4.002 1.00 90.38 417 TYR A N 1
ATOM 3097 C CA . TYR A 1 417 ? 18.985 10.716 3.973 1.00 90.38 417 TYR A CA 1
ATOM 3098 C C . TYR A 1 417 ? 17.895 10.042 4.827 1.00 90.38 417 TYR A C 1
ATOM 3100 O O . TYR A 1 417 ? 18.054 8.901 5.268 1.00 90.38 417 TYR A O 1
ATOM 3108 N N . ALA A 1 418 ? 16.798 10.748 5.114 1.00 92.06 418 ALA A N 1
ATOM 3109 C CA . ALA A 1 418 ? 15.655 10.171 5.814 1.00 92.06 418 ALA A CA 1
ATOM 3110 C C . ALA A 1 418 ? 14.898 9.164 4.932 1.00 92.06 418 ALA A C 1
ATOM 3112 O O . ALA A 1 418 ? 14.734 9.378 3.729 1.00 92.06 418 ALA A O 1
ATOM 3113 N N . VAL A 1 419 ? 14.388 8.099 5.550 1.00 94.00 419 VAL A N 1
ATOM 3114 C CA . VAL A 1 419 ? 13.463 7.136 4.937 1.00 94.00 419 VAL A CA 1
ATOM 3115 C C . VAL A 1 419 ? 12.306 6.904 5.904 1.00 94.00 419 VAL A C 1
ATOM 3117 O O . VAL A 1 419 ? 12.532 6.597 7.072 1.00 94.00 419 VAL A O 1
ATOM 3120 N N . GLU A 1 420 ? 11.072 7.031 5.425 1.00 94.56 420 GLU A N 1
ATOM 3121 C CA . GLU A 1 420 ? 9.855 6.645 6.141 1.00 94.56 420 GLU A CA 1
ATOM 3122 C C . GLU A 1 420 ? 9.093 5.617 5.303 1.00 94.56 420 GLU A C 1
ATOM 3124 O O . GLU A 1 420 ? 8.810 5.846 4.128 1.00 94.56 420 GLU A O 1
ATOM 3129 N N . VAL A 1 421 ? 8.769 4.482 5.920 1.00 96.62 421 VAL A N 1
ATOM 3130 C CA . VAL A 1 421 ? 7.919 3.436 5.353 1.00 96.62 421 VAL A CA 1
ATOM 3131 C C . VAL A 1 421 ? 6.607 3.430 6.115 1.00 96.62 421 VAL A C 1
ATOM 3133 O O . VAL A 1 421 ? 6.589 3.295 7.340 1.00 96.62 421 VAL A O 1
ATOM 3136 N N . ARG A 1 422 ? 5.507 3.559 5.387 1.00 95.88 422 ARG A N 1
ATOM 3137 C CA . ARG A 1 422 ? 4.152 3.559 5.918 1.00 95.88 422 ARG A CA 1
ATOM 3138 C C . ARG A 1 422 ? 3.394 2.367 5.365 1.00 95.88 422 ARG A C 1
ATOM 3140 O O . ARG A 1 422 ? 3.390 2.140 4.159 1.00 95.88 422 ARG A O 1
ATOM 3147 N N . LEU A 1 423 ? 2.788 1.602 6.261 1.00 94.44 423 LEU A N 1
ATOM 3148 C CA . LEU A 1 423 ? 1.996 0.425 5.935 1.00 94.44 423 LEU A CA 1
ATOM 3149 C C . LEU A 1 423 ? 0.572 0.636 6.421 1.00 94.44 423 LEU A C 1
ATOM 3151 O O . LEU A 1 423 ? 0.382 1.047 7.567 1.00 94.44 423 LEU A O 1
ATOM 3155 N N . SER A 1 424 ? -0.398 0.289 5.582 1.00 89.62 424 SER A N 1
ATOM 3156 C CA . SER A 1 424 ? -1.821 0.428 5.898 1.00 89.62 424 SER A CA 1
ATOM 3157 C C . SER A 1 424 ? -2.552 -0.883 5.596 1.00 89.62 424 SER A C 1
ATOM 3159 O O . SER A 1 424 ? -2.315 -1.509 4.558 1.00 89.62 424 SER A O 1
ATOM 3161 N N . GLY A 1 425 ? -3.433 -1.318 6.496 1.00 77.69 425 GLY A N 1
ATOM 3162 C CA . GLY A 1 425 ? -4.282 -2.498 6.323 1.00 77.69 425 GLY A CA 1
ATOM 3163 C C . GLY A 1 425 ? -5.572 -2.368 7.129 1.00 77.69 425 GLY A C 1
ATOM 3164 O O . GLY A 1 425 ? -5.535 -2.249 8.353 1.00 77.69 425 GLY A O 1
ATOM 3165 N N . GLY A 1 426 ? -6.718 -2.367 6.443 1.00 74.38 426 GLY A N 1
ATOM 3166 C CA . GLY A 1 426 ? -8.001 -2.058 7.076 1.00 74.38 426 GLY A CA 1
ATOM 3167 C C . GLY A 1 426 ? -7.992 -0.646 7.671 1.00 74.38 426 GLY A C 1
ATOM 3168 O O . GLY A 1 426 ? -7.648 0.313 6.989 1.00 74.38 426 GLY A O 1
ATOM 3169 N N . MET A 1 427 ? -8.333 -0.536 8.957 1.00 69.88 427 MET A N 1
ATOM 3170 C CA . MET A 1 427 ? -8.352 0.723 9.724 1.00 69.88 427 MET A CA 1
ATOM 3171 C C . MET A 1 427 ? -6.990 1.101 10.326 1.00 69.88 427 MET A C 1
ATOM 3173 O O . MET A 1 427 ? -6.851 2.140 10.964 1.00 69.88 427 MET A O 1
ATOM 3177 N N . GLN A 1 428 ? -5.998 0.216 10.220 1.00 79.38 428 GLN A N 1
ATOM 3178 C CA . GLN A 1 428 ? -4.727 0.373 10.912 1.00 79.38 428 GLN A CA 1
ATOM 3179 C C . GLN A 1 428 ? -3.659 0.891 9.962 1.00 79.38 428 GLN A C 1
ATOM 3181 O O . GLN A 1 428 ? -3.480 0.393 8.849 1.00 79.38 428 GLN A O 1
ATOM 3186 N N . GLU A 1 429 ? -2.906 1.872 10.443 1.00 88.69 429 GLU A N 1
ATOM 3187 C CA . GLU A 1 429 ? -1.732 2.402 9.771 1.00 88.69 429 GLU A CA 1
ATOM 3188 C C . GLU A 1 429 ? -0.568 2.471 10.756 1.00 88.69 429 GLU A C 1
ATOM 3190 O O . GLU A 1 429 ? -0.729 2.809 11.931 1.00 88.69 429 GLU A O 1
ATOM 3195 N N . ILE A 1 430 ? 0.633 2.190 10.259 1.00 92.25 430 ILE A N 1
ATOM 3196 C CA . ILE A 1 430 ? 1.861 2.462 10.990 1.00 92.25 430 ILE A CA 1
ATOM 3197 C C . ILE A 1 430 ? 2.918 3.068 10.077 1.00 92.25 430 ILE A C 1
ATOM 3199 O O . ILE A 1 430 ? 3.140 2.610 8.958 1.00 92.25 430 ILE A O 1
ATOM 3203 N N . ALA A 1 431 ? 3.604 4.089 10.587 1.00 94.62 431 ALA A N 1
ATOM 3204 C CA . ALA A 1 431 ? 4.745 4.712 9.933 1.00 94.62 431 ALA A CA 1
ATOM 3205 C C . ALA A 1 431 ? 6.019 4.454 10.740 1.00 94.62 431 ALA A C 1
ATOM 3207 O O . ALA A 1 431 ? 6.080 4.759 11.935 1.00 94.62 431 ALA A O 1
ATOM 3208 N N . ILE A 1 432 ? 7.036 3.921 10.073 1.00 95.31 432 ILE A N 1
ATOM 3209 C CA . ILE A 1 432 ? 8.358 3.636 10.623 1.00 95.31 432 ILE A CA 1
ATOM 3210 C C . ILE A 1 432 ? 9.365 4.515 9.887 1.00 95.31 432 ILE A C 1
ATOM 3212 O O . ILE A 1 432 ? 9.456 4.444 8.663 1.00 95.31 432 ILE A O 1
ATOM 3216 N N . ALA A 1 433 ? 10.110 5.345 10.612 1.00 94.19 433 ALA A N 1
ATOM 3217 C CA . ALA A 1 433 ? 11.085 6.258 10.027 1.00 94.19 433 ALA A CA 1
ATOM 3218 C C . ALA A 1 433 ? 12.493 6.018 10.571 1.00 94.19 433 ALA A C 1
ATOM 3220 O O . ALA A 1 433 ? 12.682 5.515 11.682 1.00 94.19 433 ALA A O 1
ATOM 3221 N N . GLY A 1 434 ? 13.486 6.396 9.774 1.00 93.75 434 GLY A N 1
ATOM 3222 C CA . GLY A 1 434 ? 14.892 6.288 10.116 1.00 93.75 434 GLY A CA 1
ATOM 3223 C C . GLY A 1 434 ? 15.787 7.136 9.225 1.00 93.75 434 GLY A C 1
ATOM 3224 O O . GLY A 1 434 ? 15.325 7.848 8.331 1.00 93.75 434 GLY A O 1
ATOM 3225 N N . THR A 1 435 ? 17.087 7.042 9.475 1.00 93.25 435 THR A N 1
ATOM 3226 C CA . THR A 1 435 ? 18.133 7.745 8.731 1.00 93.25 435 THR A CA 1
ATOM 3227 C C . THR A 1 435 ? 19.164 6.747 8.211 1.00 93.25 435 THR A C 1
ATOM 3229 O O . THR A 1 435 ? 19.552 5.803 8.903 1.00 93.25 435 THR A O 1
ATOM 3232 N N . ALA A 1 436 ? 19.587 6.937 6.962 1.00 91.12 436 ALA A N 1
ATOM 3233 C CA . ALA A 1 436 ? 20.469 6.020 6.245 1.00 91.12 436 ALA A CA 1
ATOM 3234 C C . ALA A 1 436 ? 21.609 6.783 5.557 1.00 91.12 436 ALA A C 1
ATOM 3236 O O . ALA A 1 436 ? 21.641 6.928 4.338 1.00 91.12 436 ALA A O 1
ATOM 3237 N N . GLN A 1 437 ? 22.523 7.331 6.357 1.00 89.06 437 GLN A N 1
ATOM 3238 C CA . GLN A 1 437 ? 23.632 8.124 5.837 1.00 89.06 437 GLN A CA 1
ATOM 3239 C C . GLN A 1 437 ? 24.720 7.220 5.222 1.00 89.06 437 GLN A C 1
ATOM 3241 O O . GLN A 1 437 ? 25.124 6.252 5.871 1.00 89.06 437 GLN A O 1
ATOM 3246 N N . PRO A 1 438 ? 25.237 7.534 4.017 1.00 86.44 438 PRO A N 1
ATOM 3247 C CA . PRO A 1 438 ? 26.312 6.768 3.393 1.00 86.44 438 PRO A CA 1
ATOM 3248 C C . PRO A 1 438 ? 27.524 6.614 4.318 1.00 86.44 438 PRO A C 1
ATOM 3250 O O . PRO A 1 438 ? 27.982 7.584 4.924 1.00 86.44 438 PRO A O 1
ATOM 3253 N N . GLY A 1 439 ? 28.043 5.389 4.430 1.00 83.25 439 GLY A N 1
ATOM 3254 C CA . GLY A 1 439 ? 29.191 5.065 5.286 1.00 83.25 439 GLY A CA 1
ATOM 3255 C C . GLY A 1 439 ? 28.886 4.932 6.785 1.00 83.25 439 GLY A C 1
ATOM 3256 O O . GLY A 1 439 ? 29.796 4.625 7.553 1.00 83.25 439 GLY A O 1
ATOM 3257 N N . ALA A 1 440 ? 27.634 5.120 7.211 1.00 85.94 440 ALA A N 1
ATOM 3258 C CA . ALA A 1 440 ? 27.178 4.868 8.575 1.00 85.94 440 ALA A CA 1
ATOM 3259 C C . ALA A 1 440 ? 26.128 3.747 8.606 1.00 85.94 440 ALA A C 1
ATOM 3261 O O . ALA A 1 440 ? 25.425 3.497 7.628 1.00 85.94 440 ALA A O 1
ATOM 3262 N N . ALA A 1 441 ? 26.002 3.072 9.749 1.00 86.94 441 ALA A N 1
ATOM 3263 C CA . ALA A 1 441 ? 24.946 2.084 9.936 1.00 86.94 441 ALA A CA 1
ATOM 3264 C C . ALA A 1 441 ? 23.562 2.768 9.945 1.00 86.94 441 ALA A C 1
ATOM 3266 O O . ALA A 1 441 ? 23.404 3.781 10.634 1.00 86.94 441 ALA A O 1
ATOM 3267 N N . PRO A 1 442 ? 22.551 2.224 9.239 1.00 92.31 442 PRO A N 1
ATOM 3268 C CA . PRO A 1 442 ? 21.209 2.792 9.248 1.00 92.31 442 PRO A CA 1
ATOM 3269 C C . PRO A 1 442 ? 20.590 2.697 10.644 1.00 92.31 442 PRO A C 1
ATOM 3271 O O . PRO A 1 442 ? 20.823 1.724 11.369 1.00 92.31 442 PRO A O 1
ATOM 3274 N N . ARG A 1 443 ? 19.774 3.686 11.019 1.00 93.00 443 ARG A N 1
ATOM 3275 C CA . ARG A 1 443 ? 19.096 3.720 12.325 1.00 93.00 443 ARG A CA 1
ATOM 3276 C C . ARG A 1 443 ? 17.612 4.007 12.172 1.00 93.00 443 ARG A C 1
ATOM 3278 O O . ARG A 1 443 ? 17.222 4.844 11.361 1.00 93.00 443 ARG A O 1
ATOM 3285 N N . LEU A 1 444 ? 16.789 3.334 12.971 1.00 94.00 444 LEU A N 1
ATOM 3286 C CA . LEU A 1 444 ? 15.386 3.693 13.155 1.00 94.00 444 LEU A CA 1
ATOM 3287 C C . LEU A 1 444 ? 15.314 4.893 14.096 1.00 94.00 444 LEU A C 1
ATOM 3289 O O . LEU A 1 444 ? 15.846 4.824 15.199 1.00 94.00 444 LEU A O 1
ATOM 3293 N N . SER A 1 445 ? 14.647 5.959 13.662 1.00 93.19 445 SER A N 1
ATOM 3294 C CA . SER A 1 445 ? 14.437 7.187 14.435 1.00 93.19 445 SER A CA 1
ATOM 3295 C C . SER A 1 445 ? 13.016 7.292 15.004 1.00 93.19 445 SER A C 1
ATOM 3297 O O . SER A 1 445 ? 12.760 8.040 15.950 1.00 93.19 445 SER A O 1
ATOM 3299 N N . ARG A 1 446 ? 12.055 6.553 14.429 1.00 93.00 446 ARG A N 1
ATOM 3300 C CA . ARG A 1 446 ? 10.649 6.599 14.846 1.00 93.00 446 ARG A CA 1
ATOM 3301 C C . ARG A 1 446 ? 9.898 5.310 14.520 1.00 93.00 446 ARG A C 1
ATOM 3303 O O . ARG A 1 446 ? 10.013 4.783 13.418 1.00 93.00 446 ARG A O 1
ATOM 3310 N N . ILE A 1 447 ? 9.071 4.846 15.454 1.00 93.50 447 ILE A N 1
ATOM 3311 C CA . ILE A 1 447 ? 8.138 3.721 15.288 1.00 93.50 447 ILE A CA 1
ATOM 3312 C C . ILE A 1 447 ? 6.753 4.204 15.725 1.00 93.50 447 ILE A C 1
ATOM 3314 O O . ILE A 1 447 ? 6.509 4.411 16.914 1.00 93.50 447 ILE A O 1
ATOM 3318 N N . GLY A 1 448 ? 5.843 4.436 14.776 1.00 90.00 448 GLY A N 1
ATOM 3319 C CA . GLY A 1 448 ? 4.548 5.054 15.067 1.00 90.00 448 GLY A CA 1
ATOM 3320 C C . GLY A 1 448 ? 4.728 6.433 15.711 1.00 90.00 448 GLY A C 1
ATOM 3321 O O . GLY A 1 448 ? 5.381 7.309 15.141 1.00 90.00 448 GLY A O 1
ATOM 3322 N N . ALA A 1 449 ? 4.181 6.624 16.911 1.00 86.81 449 ALA A N 1
ATOM 3323 C CA . ALA A 1 449 ? 4.334 7.861 17.683 1.00 86.81 449 ALA A CA 1
ATOM 3324 C C . ALA A 1 449 ? 5.634 7.927 18.518 1.00 86.81 449 ALA A C 1
ATOM 3326 O O . ALA A 1 449 ? 5.976 8.984 19.049 1.00 86.81 449 ALA A O 1
ATOM 3327 N N . PHE A 1 450 ? 6.368 6.819 18.654 1.00 89.88 450 PHE A N 1
ATOM 3328 C CA . PHE A 1 450 ? 7.525 6.722 19.544 1.00 89.88 450 PHE A CA 1
ATOM 3329 C C . PHE A 1 450 ? 8.815 7.123 18.828 1.00 89.88 450 PHE A C 1
ATOM 3331 O O . PHE A 1 450 ? 9.146 6.566 17.782 1.00 89.88 450 PHE A O 1
ATOM 3338 N N . HIS A 1 451 ? 9.565 8.056 19.417 1.00 91.12 451 HIS A N 1
ATOM 3339 C CA . HIS A 1 451 ? 10.912 8.401 18.963 1.00 91.12 451 HIS A CA 1
ATOM 3340 C C . HIS A 1 451 ? 11.897 7.380 19.516 1.00 91.12 451 HIS A C 1
ATOM 3342 O O . HIS A 1 451 ? 11.995 7.213 20.729 1.00 91.12 451 HIS A O 1
ATOM 3348 N N . VAL A 1 452 ? 12.597 6.695 18.622 1.00 92.00 452 VAL A N 1
ATOM 3349 C CA . VAL A 1 452 ? 13.586 5.668 18.954 1.00 92.00 452 VAL A CA 1
ATOM 3350 C C . VAL A 1 452 ? 14.909 6.024 18.292 1.00 92.00 452 VAL A C 1
ATOM 3352 O O . VAL A 1 452 ? 14.991 6.944 17.493 1.00 92.00 452 VAL A O 1
ATOM 3355 N N . ASP A 1 453 ? 15.960 5.314 18.652 1.00 91.56 453 ASP A N 1
ATOM 3356 C CA . ASP A 1 453 ? 17.284 5.453 18.062 1.00 91.56 453 ASP A CA 1
ATOM 3357 C C . ASP A 1 453 ? 17.982 4.114 18.255 1.00 91.56 453 ASP A C 1
ATOM 3359 O O . ASP A 1 453 ? 18.518 3.837 19.327 1.00 91.56 453 ASP A O 1
ATOM 3363 N N . VAL A 1 454 ? 17.812 3.228 17.276 1.00 91.38 454 VAL A N 1
ATOM 3364 C CA . VAL A 1 454 ? 18.290 1.844 17.340 1.00 91.38 454 VAL A CA 1
ATOM 3365 C C . VAL A 1 454 ? 18.702 1.369 15.955 1.00 91.38 454 VAL A C 1
ATOM 3367 O O . VAL A 1 454 ? 18.051 1.679 14.952 1.00 91.38 454 VAL A O 1
ATOM 3370 N N . GLN A 1 455 ? 19.783 0.599 15.878 1.00 90.25 455 GLN A N 1
ATOM 3371 C CA . GLN A 1 455 ? 20.159 -0.068 14.634 1.00 90.25 455 GLN A CA 1
ATOM 3372 C C . GLN A 1 455 ? 19.224 -1.270 14.382 1.00 90.25 455 GLN A C 1
ATOM 3374 O O . GLN A 1 455 ? 19.158 -2.158 15.238 1.00 90.25 455 GLN A O 1
ATOM 3379 N N . PRO A 1 456 ? 18.540 -1.367 13.224 1.00 82.50 456 PRO A N 1
ATOM 3380 C CA . PRO A 1 456 ? 17.674 -2.497 12.902 1.00 82.50 456 PRO A CA 1
ATOM 3381 C C . PRO A 1 456 ? 18.505 -3.718 12.473 1.00 82.50 456 PRO A C 1
ATOM 3383 O O . PRO A 1 456 ? 18.657 -4.005 11.283 1.00 82.50 456 PRO A O 1
ATOM 3386 N N . ARG A 1 457 ? 19.087 -4.409 13.459 1.00 81.88 457 ARG A N 1
ATOM 3387 C CA . ARG A 1 457 ? 19.858 -5.651 13.281 1.00 81.88 457 ARG A CA 1
ATOM 3388 C C . ARG A 1 457 ? 18.952 -6.830 12.902 1.00 81.88 457 ARG A C 1
ATOM 3390 O O . ARG A 1 457 ? 17.744 -6.668 12.742 1.00 81.88 457 ARG A O 1
ATOM 3397 N N . ASP A 1 458 ? 19.545 -8.012 12.736 1.00 74.88 458 ASP A N 1
ATOM 3398 C CA . ASP A 1 458 ? 18.826 -9.221 12.319 1.00 74.88 458 ASP A CA 1
ATOM 3399 C C . ASP A 1 458 ? 17.646 -9.559 13.232 1.00 74.88 458 ASP A C 1
ATOM 3401 O O . ASP A 1 458 ? 16.547 -9.790 12.722 1.00 74.88 458 ASP A O 1
ATOM 3405 N N . THR A 1 459 ? 17.847 -9.460 14.549 1.00 83.75 459 THR A N 1
ATOM 3406 C CA . THR A 1 459 ? 16.806 -9.677 15.558 1.00 83.75 459 THR A CA 1
ATOM 3407 C C . THR A 1 459 ? 16.548 -8.396 16.347 1.00 83.75 459 THR A C 1
ATOM 3409 O O . THR A 1 459 ? 17.376 -7.952 17.146 1.00 83.75 459 THR A O 1
ATOM 3412 N N . LEU A 1 460 ? 15.369 -7.811 16.132 1.00 86.38 460 LEU A N 1
ATOM 3413 C CA . LEU A 1 460 ? 14.882 -6.621 16.827 1.00 86.38 460 LEU A CA 1
ATOM 3414 C C . LEU A 1 460 ? 13.580 -6.957 17.560 1.00 86.38 460 LEU A C 1
ATOM 3416 O O . LEU A 1 460 ? 12.574 -7.296 16.937 1.00 86.38 460 LEU A O 1
ATOM 3420 N N . LEU A 1 461 ? 13.596 -6.847 18.886 1.00 86.62 461 LEU A N 1
ATOM 3421 C CA . LEU A 1 461 ? 12.420 -6.986 19.736 1.00 86.62 461 LEU A CA 1
ATOM 3422 C C . LEU A 1 461 ? 11.739 -5.629 19.906 1.00 86.62 461 LEU A C 1
ATOM 3424 O O . LEU A 1 461 ? 12.380 -4.658 20.304 1.00 86.62 461 LEU A O 1
ATOM 3428 N N . ILE A 1 462 ? 10.432 -5.582 19.650 1.00 87.25 462 ILE A N 1
ATOM 3429 C CA . ILE A 1 462 ? 9.582 -4.421 19.925 1.00 87.25 462 ILE A CA 1
ATOM 3430 C C . ILE A 1 462 ? 8.583 -4.811 21.013 1.00 87.25 462 ILE A C 1
ATOM 3432 O O . ILE A 1 462 ? 7.796 -5.738 20.826 1.00 87.25 462 ILE A O 1
ATOM 3436 N N . LEU A 1 463 ? 8.623 -4.118 22.150 1.00 85.19 463 LEU A N 1
ATOM 3437 C CA . LEU A 1 463 ? 7.747 -4.367 23.296 1.00 85.19 463 LEU A CA 1
ATOM 3438 C C . LEU A 1 463 ? 6.972 -3.093 23.627 1.00 85.19 463 LEU A C 1
ATOM 3440 O O . LEU A 1 463 ? 7.577 -2.054 23.875 1.00 85.19 463 LEU A O 1
ATOM 3444 N N . THR A 1 464 ? 5.644 -3.175 23.670 1.00 83.06 464 THR A N 1
ATOM 3445 C CA . THR A 1 464 ? 4.788 -2.095 24.179 1.00 83.06 464 THR A CA 1
ATOM 3446 C C . THR A 1 464 ? 4.484 -2.323 25.652 1.00 83.06 464 THR A C 1
ATOM 3448 O O . THR A 1 464 ? 4.005 -3.393 26.035 1.00 83.06 464 THR A O 1
ATOM 3451 N N . ASN A 1 465 ? 4.745 -1.322 26.483 1.00 77.69 465 ASN A N 1
ATOM 3452 C CA . ASN A 1 465 ? 4.599 -1.403 27.932 1.00 77.69 465 ASN A CA 1
ATOM 3453 C C . ASN A 1 465 ? 4.047 -0.098 28.519 1.00 77.69 465 ASN A C 1
ATOM 3455 O O . ASN A 1 465 ? 3.973 0.923 27.840 1.00 77.69 465 ASN A O 1
ATOM 3459 N N . ASN A 1 466 ? 3.694 -0.121 29.802 1.00 77.50 466 ASN A N 1
ATOM 3460 C CA . ASN A 1 466 ? 3.481 1.106 30.575 1.00 77.50 466 ASN A CA 1
ATOM 3461 C C . ASN A 1 466 ? 4.804 1.540 31.234 1.00 77.50 466 ASN A C 1
ATOM 3463 O O . ASN A 1 466 ? 5.578 0.688 31.684 1.00 77.50 466 ASN A O 1
ATOM 3467 N N . ASP A 1 467 ? 5.084 2.847 31.282 1.00 80.50 467 ASP A N 1
ATOM 3468 C CA . ASP A 1 467 ? 6.294 3.426 31.897 1.00 80.50 467 ASP A CA 1
ATOM 3469 C C . ASP A 1 467 ? 6.218 3.360 33.433 1.00 80.50 467 ASP A C 1
ATOM 3471 O O . ASP A 1 467 ? 5.930 4.350 34.106 1.00 80.50 467 ASP A O 1
ATOM 3475 N N . VAL A 1 468 ? 6.439 2.168 33.996 1.00 79.88 468 VAL A N 1
ATOM 3476 C CA . VAL A 1 468 ? 6.424 1.914 35.444 1.00 79.88 468 VAL A CA 1
ATOM 3477 C C . VAL A 1 468 ? 7.778 1.396 35.950 1.00 79.88 468 VAL A C 1
ATOM 3479 O O . VAL A 1 468 ? 8.544 0.787 35.195 1.00 79.88 468 VAL A O 1
ATOM 3482 N N . PRO A 1 469 ? 8.116 1.601 37.238 1.00 81.75 469 PRO A N 1
ATOM 3483 C CA . PRO A 1 469 ? 9.376 1.118 37.788 1.00 81.75 469 PRO A CA 1
ATOM 3484 C C . PRO A 1 469 ? 9.602 -0.394 37.598 1.00 81.75 469 PRO A C 1
ATOM 3486 O O . PRO A 1 469 ? 8.770 -1.244 37.928 1.00 81.75 469 PRO A O 1
ATOM 3489 N N . GLY A 1 470 ? 10.794 -0.730 37.100 1.00 83.12 470 GLY A N 1
ATOM 3490 C CA . GLY A 1 470 ? 11.308 -2.098 37.023 1.00 83.12 470 GLY A CA 1
ATOM 3491 C C . GLY A 1 470 ? 11.065 -2.849 35.710 1.00 83.12 470 GLY A C 1
ATOM 3492 O O . GLY A 1 470 ? 11.607 -3.943 35.577 1.00 83.12 470 GLY A O 1
ATOM 3493 N N . VAL A 1 471 ? 10.343 -2.290 34.729 1.00 81.06 471 VAL A N 1
ATOM 3494 C CA . VAL A 1 471 ? 10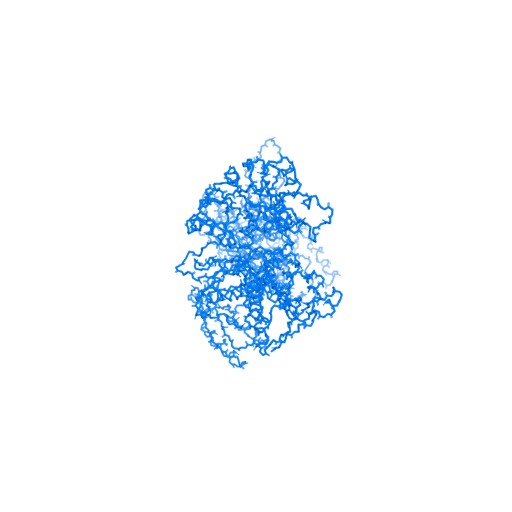.094 -2.973 33.437 1.00 81.06 471 VAL A CA 1
ATOM 3495 C C . VAL A 1 471 ? 11.394 -3.302 32.704 1.00 81.06 471 VAL A C 1
ATOM 3497 O O . VAL A 1 471 ? 11.626 -4.459 32.364 1.00 81.06 471 VAL A O 1
ATOM 3500 N N . ILE A 1 472 ? 12.283 -2.314 32.543 1.00 88.12 472 ILE A N 1
ATOM 3501 C CA . ILE A 1 472 ? 13.594 -2.498 31.891 1.00 88.12 472 ILE A CA 1
ATOM 3502 C C . ILE A 1 472 ? 14.402 -3.596 32.598 1.00 88.12 472 ILE A C 1
ATOM 3504 O O . ILE A 1 472 ? 14.977 -4.467 31.950 1.00 88.12 472 ILE A O 1
ATOM 3508 N N . GLY A 1 473 ? 14.404 -3.594 33.937 1.00 87.75 473 GLY A N 1
ATOM 3509 C CA . GLY A 1 473 ? 15.114 -4.597 34.733 1.00 87.75 473 GLY A CA 1
ATOM 3510 C C . GLY A 1 473 ? 14.558 -6.009 34.542 1.00 87.75 473 GLY A C 1
ATOM 3511 O O . GLY A 1 473 ? 15.333 -6.949 34.385 1.00 87.75 473 GLY A O 1
ATOM 3512 N N . ARG A 1 474 ? 13.228 -6.163 34.500 1.00 87.31 474 ARG A N 1
ATOM 3513 C CA . ARG A 1 474 ? 12.563 -7.455 34.263 1.00 87.31 474 ARG A CA 1
ATOM 3514 C C . ARG A 1 474 ? 12.863 -8.002 32.868 1.00 87.31 474 ARG A C 1
ATOM 3516 O O . ARG A 1 474 ? 13.240 -9.164 32.753 1.00 87.31 474 ARG A O 1
ATOM 3523 N N . VAL A 1 475 ? 12.759 -7.165 31.833 1.00 87.94 475 VAL A N 1
ATOM 3524 C CA . VAL A 1 475 ? 13.087 -7.546 30.447 1.00 87.94 475 VAL A CA 1
ATOM 3525 C C . VAL A 1 475 ? 14.558 -7.951 30.331 1.00 87.94 475 VAL A C 1
ATOM 3527 O O . VAL A 1 475 ? 14.858 -9.021 29.805 1.00 87.94 475 VAL A O 1
ATOM 3530 N N . GLY A 1 476 ? 15.473 -7.139 30.869 1.00 90.31 476 GLY A N 1
ATOM 3531 C CA . GLY A 1 476 ? 16.908 -7.426 30.839 1.00 90.31 476 GLY A CA 1
ATOM 3532 C C . GLY A 1 476 ? 17.284 -8.705 31.590 1.00 90.31 476 GLY A C 1
ATOM 3533 O O . GLY A 1 476 ? 18.066 -9.503 31.082 1.00 90.31 476 GLY A O 1
ATOM 3534 N N . THR A 1 477 ? 16.688 -8.935 32.764 1.00 91.31 477 THR A N 1
ATOM 3535 C CA . THR A 1 477 ? 16.926 -10.154 33.558 1.00 91.31 477 THR A CA 1
ATOM 3536 C C . THR A 1 477 ? 16.463 -11.395 32.803 1.00 91.31 477 THR A C 1
ATOM 3538 O O . THR A 1 477 ? 17.226 -12.345 32.682 1.00 91.31 477 THR A O 1
ATOM 3541 N N . LEU A 1 478 ? 15.259 -11.364 32.224 1.00 89.94 478 LEU A N 1
ATOM 3542 C CA . LEU A 1 478 ? 14.695 -12.496 31.487 1.00 89.94 478 LEU A CA 1
ATOM 3543 C C . LEU A 1 478 ? 15.546 -12.865 30.263 1.00 89.94 478 LEU A C 1
ATOM 3545 O O . LEU A 1 478 ? 15.824 -14.042 30.036 1.00 89.94 478 LEU A O 1
ATOM 3549 N N . LEU A 1 479 ? 15.995 -11.870 29.490 1.00 90.25 479 LEU A N 1
ATOM 3550 C CA . LEU A 1 479 ? 16.890 -12.102 28.351 1.00 90.25 479 LEU A CA 1
ATOM 3551 C C . LEU A 1 479 ? 18.250 -12.653 28.804 1.00 90.25 479 LEU A C 1
ATOM 3553 O O . LEU A 1 479 ? 18.742 -13.616 28.217 1.00 90.25 479 LEU A O 1
ATOM 3557 N N . GLY A 1 480 ? 18.819 -12.105 29.881 1.00 91.31 480 GLY A N 1
ATOM 3558 C CA . GLY A 1 480 ? 20.084 -12.574 30.448 1.00 91.31 480 GLY A CA 1
ATOM 3559 C C . GLY A 1 480 ? 20.018 -14.012 30.972 1.00 91.31 480 GLY A C 1
ATOM 3560 O O . GLY A 1 480 ? 20.909 -14.809 30.686 1.00 91.31 480 GLY A O 1
ATOM 3561 N N . GLU A 1 481 ? 18.946 -14.379 31.678 1.00 91.44 481 GLU A N 1
ATOM 3562 C CA . GLU A 1 481 ? 18.696 -15.750 32.152 1.00 91.44 481 GLU A CA 1
ATOM 3563 C C . GLU A 1 481 ? 18.527 -16.744 30.997 1.00 91.44 481 GLU A C 1
ATOM 3565 O O . GLU A 1 481 ? 18.924 -17.904 31.106 1.00 91.44 481 GLU A O 1
ATOM 3570 N N . ALA A 1 482 ? 17.987 -16.284 29.867 1.00 89.12 482 ALA A N 1
ATOM 3571 C CA . ALA A 1 482 ? 17.880 -17.064 28.641 1.00 89.12 482 ALA A CA 1
ATOM 3572 C C . ALA A 1 482 ? 19.191 -17.139 27.832 1.00 89.12 482 ALA A C 1
ATOM 3574 O O . ALA A 1 482 ? 19.215 -17.777 26.780 1.00 89.12 482 ALA A O 1
ATOM 3575 N N . GLY A 1 483 ? 20.269 -16.496 28.295 1.00 90.94 483 GLY A N 1
ATOM 3576 C CA . GLY A 1 483 ? 21.555 -16.448 27.598 1.00 90.94 483 GLY A CA 1
ATOM 3577 C C . GLY A 1 483 ? 21.557 -15.564 26.347 1.00 90.94 483 GLY A C 1
ATOM 3578 O O . GLY A 1 483 ? 22.424 -15.730 25.492 1.00 90.94 483 GLY A O 1
ATOM 3579 N N . VAL A 1 484 ? 20.599 -14.642 26.221 1.00 91.00 484 VAL A N 1
ATOM 3580 C CA . VAL A 1 484 ? 20.484 -13.721 25.084 1.00 91.00 484 VAL A CA 1
ATOM 3581 C C . VAL A 1 484 ? 21.210 -12.417 25.406 1.00 91.00 484 VAL A C 1
ATOM 3583 O O . VAL A 1 484 ? 20.848 -11.711 26.349 1.00 91.00 484 VAL A O 1
ATOM 3586 N N . ASN A 1 485 ? 22.216 -12.068 24.601 1.00 91.75 485 ASN A N 1
ATOM 3587 C CA . ASN A 1 485 ? 22.932 -10.805 24.755 1.00 91.75 485 ASN A CA 1
ATOM 3588 C C . ASN A 1 485 ? 22.151 -9.638 24.130 1.00 91.75 485 ASN A C 1
ATOM 3590 O O . ASN A 1 485 ? 21.631 -9.751 23.019 1.00 91.75 485 ASN A O 1
ATOM 3594 N N . ILE A 1 486 ? 22.097 -8.503 24.830 1.00 91.81 486 ILE A N 1
ATOM 3595 C CA . ILE A 1 486 ? 21.460 -7.273 24.346 1.00 91.81 486 ILE A CA 1
ATOM 3596 C C . ILE A 1 486 ? 22.538 -6.392 23.712 1.00 91.81 486 ILE A C 1
ATOM 3598 O O . ILE A 1 486 ? 23.418 -5.889 24.410 1.00 91.81 486 ILE A O 1
ATOM 3602 N N . ALA A 1 487 ? 22.460 -6.193 22.398 1.00 90.69 487 ALA A N 1
ATOM 3603 C CA . ALA A 1 487 ? 23.381 -5.335 21.657 1.00 90.69 487 ALA A CA 1
ATOM 3604 C C . ALA A 1 487 ? 23.023 -3.851 21.815 1.00 90.69 487 ALA A C 1
ATOM 3606 O O . ALA A 1 487 ? 23.903 -3.007 21.966 1.00 90.69 487 ALA A O 1
ATOM 3607 N N . GLU A 1 488 ? 21.729 -3.530 21.784 1.00 90.94 488 GLU A N 1
ATOM 3608 C CA . GLU A 1 488 ? 21.230 -2.171 21.967 1.00 90.94 488 GLU A CA 1
ATOM 3609 C C . GLU A 1 488 ? 19.833 -2.193 22.599 1.00 90.94 488 GLU A C 1
ATOM 3611 O O . GLU A 1 488 ? 19.009 -3.038 22.259 1.00 90.94 488 GLU A O 1
ATOM 3616 N N . TYR A 1 489 ? 19.558 -1.264 23.515 1.00 91.50 489 TYR A N 1
ATOM 3617 C CA . TYR A 1 489 ? 18.256 -1.120 24.166 1.00 91.50 489 TYR A CA 1
ATOM 3618 C C . TYR A 1 489 ? 17.863 0.353 24.173 1.00 91.50 489 TYR A C 1
ATOM 3620 O O . TYR A 1 489 ? 18.545 1.169 24.792 1.00 91.50 489 TYR A O 1
ATOM 3628 N N . HIS A 1 490 ? 16.724 0.686 23.568 1.00 92.38 490 HIS A N 1
ATOM 3629 C CA . HIS A 1 490 ? 16.149 2.023 23.650 1.00 92.38 490 HIS A CA 1
ATOM 3630 C C . HIS A 1 490 ? 14.717 1.963 24.185 1.00 92.38 490 HIS A C 1
ATOM 3632 O O . HIS A 1 490 ? 13.843 1.336 23.590 1.00 92.38 490 HIS A O 1
ATOM 3638 N N . GLN A 1 491 ? 14.476 2.646 25.308 1.00 90.44 491 GLN A N 1
ATOM 3639 C CA . GLN A 1 491 ? 13.137 2.894 25.838 1.00 90.44 491 GLN A CA 1
ATOM 3640 C C . GLN A 1 491 ? 12.616 4.264 25.387 1.00 90.44 491 GLN A C 1
ATOM 3642 O O . GLN A 1 491 ? 13.144 5.296 25.797 1.00 90.44 491 GLN A O 1
ATOM 3647 N N . ALA A 1 492 ? 11.539 4.271 24.612 1.00 88.88 492 ALA A N 1
ATOM 3648 C CA . ALA A 1 492 ? 10.801 5.468 24.237 1.00 88.88 492 ALA A CA 1
ATOM 3649 C C . ALA A 1 492 ? 9.514 5.588 25.062 1.00 88.88 492 ALA A C 1
ATOM 3651 O O . ALA A 1 492 ? 8.879 4.582 25.378 1.00 88.88 492 ALA A O 1
ATOM 3652 N N . ARG A 1 493 ? 9.096 6.813 25.391 1.00 84.81 493 ARG A N 1
ATOM 3653 C CA . ARG A 1 493 ? 7.831 7.097 26.091 1.00 84.81 493 ARG A CA 1
ATOM 3654 C C . ARG A 1 493 ? 7.148 8.323 25.500 1.00 84.81 493 ARG A C 1
ATOM 3656 O O . ARG A 1 493 ? 7.834 9.263 25.108 1.00 84.81 493 ARG A O 1
ATOM 3663 N N . LEU A 1 494 ? 5.816 8.320 25.461 1.00 77.00 494 LEU A N 1
ATOM 3664 C CA . LEU A 1 494 ? 5.030 9.475 24.994 1.00 77.00 494 LEU A CA 1
ATOM 3665 C C . LEU A 1 494 ? 4.835 10.518 26.100 1.00 77.00 494 LEU A C 1
ATOM 3667 O O . LEU A 1 494 ? 4.886 11.718 25.848 1.00 77.00 494 LEU A O 1
ATOM 3671 N N . ALA A 1 495 ? 4.654 10.056 27.336 1.00 73.56 495 ALA A N 1
ATOM 3672 C CA . ALA A 1 495 ? 4.550 10.878 28.533 1.00 73.56 495 ALA A CA 1
ATOM 3673 C C . ALA A 1 495 ? 5.075 10.092 29.741 1.00 73.56 495 ALA A C 1
ATOM 3675 O O . ALA A 1 495 ? 5.106 8.860 29.726 1.00 73.56 495 ALA A O 1
ATOM 3676 N N . GLN A 1 496 ? 5.490 10.795 30.795 1.00 70.44 496 GLN A N 1
ATOM 3677 C CA . GLN A 1 496 ? 5.907 10.156 32.044 1.00 70.44 496 GLN A CA 1
ATOM 3678 C C . GLN A 1 496 ? 4.745 9.349 32.642 1.00 70.44 496 GLN A C 1
ATOM 3680 O O . GLN A 1 496 ? 3.663 9.895 32.843 1.00 70.44 496 GLN A O 1
ATOM 3685 N N . GLY A 1 497 ? 4.971 8.062 32.930 1.00 61.88 497 GLY A N 1
ATOM 3686 C CA . GLY A 1 497 ? 3.941 7.167 33.477 1.00 61.88 497 GLY A CA 1
ATOM 3687 C C . GLY A 1 497 ? 2.878 6.700 32.471 1.00 61.88 497 GLY A C 1
ATOM 3688 O O . GLY A 1 497 ? 1.928 6.032 32.870 1.00 61.88 497 GLY A O 1
ATOM 3689 N N . GLY A 1 498 ? 3.012 7.059 31.189 1.00 72.62 498 GLY A N 1
ATOM 3690 C CA . GLY A 1 498 ? 2.099 6.664 30.114 1.00 72.62 498 GLY A CA 1
ATOM 3691 C C . GLY A 1 498 ? 2.580 5.439 29.332 1.00 72.62 498 GLY A C 1
ATOM 3692 O O . GLY A 1 498 ? 3.381 4.638 29.816 1.00 72.62 498 GLY A O 1
ATOM 3693 N N . GLN A 1 499 ? 2.108 5.310 28.090 1.00 80.75 499 GLN A N 1
ATOM 3694 C CA . GLN A 1 499 ? 2.577 4.271 27.173 1.00 80.75 499 GLN A CA 1
ATOM 3695 C C . GLN A 1 499 ? 4.049 4.467 26.799 1.00 80.75 499 GLN A C 1
ATOM 3697 O O . GLN A 1 499 ? 4.526 5.587 26.566 1.00 80.75 499 GLN A O 1
ATOM 3702 N N . ALA A 1 500 ? 4.744 3.345 26.685 1.00 83.81 500 ALA A N 1
ATOM 3703 C CA . ALA A 1 500 ? 6.145 3.264 26.345 1.00 83.81 500 ALA A CA 1
ATOM 3704 C C . ALA A 1 500 ? 6.398 2.115 25.354 1.00 83.81 500 ALA A C 1
ATOM 3706 O O . ALA A 1 500 ? 5.626 1.158 25.261 1.00 83.81 500 ALA A O 1
ATOM 3707 N N . LEU A 1 501 ? 7.479 2.242 24.590 1.00 90.62 501 LEU A N 1
ATOM 3708 C CA . LEU A 1 501 ? 7.928 1.258 23.616 1.00 90.62 501 LEU A CA 1
ATOM 3709 C C . LEU A 1 501 ? 9.413 0.988 23.841 1.00 90.62 501 LEU A C 1
ATOM 3711 O O . LEU A 1 501 ? 10.226 1.911 23.798 1.00 90.62 501 LEU A O 1
ATOM 3715 N N . ALA A 1 502 ? 9.765 -0.272 24.073 1.00 89.94 502 ALA A N 1
ATOM 3716 C CA . ALA A 1 502 ? 11.146 -0.724 24.088 1.00 89.94 502 ALA A CA 1
ATOM 3717 C C . ALA A 1 502 ? 11.505 -1.311 22.721 1.00 89.94 502 ALA A C 1
ATOM 3719 O O . ALA A 1 502 ? 10.840 -2.236 22.249 1.00 89.94 502 ALA A O 1
ATOM 3720 N N . ALA A 1 503 ? 12.563 -0.790 22.106 1.00 91.00 503 ALA A N 1
ATOM 3721 C CA . ALA A 1 503 ? 13.194 -1.372 20.931 1.00 91.00 503 ALA A CA 1
ATOM 3722 C C . ALA A 1 503 ? 14.547 -1.960 21.351 1.00 91.00 503 ALA A C 1
ATOM 3724 O O . ALA A 1 503 ? 15.437 -1.229 21.791 1.00 91.00 503 ALA A O 1
ATOM 3725 N N . VAL A 1 504 ? 14.676 -3.284 21.271 1.00 90.19 504 VAL A N 1
ATOM 3726 C CA . VAL A 1 504 ? 15.815 -4.031 21.821 1.00 90.19 504 VAL A CA 1
ATOM 3727 C C . VAL A 1 504 ? 16.437 -4.889 20.728 1.00 90.19 504 VAL A C 1
ATOM 3729 O O . VAL A 1 504 ? 15.844 -5.872 20.285 1.00 90.19 504 VAL A O 1
ATOM 3732 N N . SER A 1 505 ? 17.636 -4.522 20.292 1.00 89.06 505 SER A N 1
ATOM 3733 C CA . SER A 1 505 ? 18.440 -5.333 19.379 1.00 89.06 505 SER A CA 1
ATOM 3734 C C . SER A 1 505 ? 19.230 -6.353 20.185 1.00 89.06 505 SER A C 1
ATOM 3736 O O . SER A 1 505 ? 19.929 -5.996 21.136 1.00 89.06 505 SER A O 1
ATOM 3738 N N . VAL A 1 506 ? 19.136 -7.620 19.799 1.00 89.25 506 VAL A N 1
ATOM 3739 C CA . VAL A 1 506 ? 19.786 -8.741 20.489 1.00 89.25 506 VAL A CA 1
ATOM 3740 C C . VAL A 1 506 ? 20.706 -9.501 19.543 1.00 89.25 506 VAL A C 1
ATOM 3742 O O . VAL A 1 506 ? 20.532 -9.450 18.324 1.00 89.25 506 VAL A O 1
ATOM 3745 N N . ASP A 1 507 ? 21.679 -10.210 20.107 1.00 87.25 507 ASP A N 1
ATOM 3746 C CA . ASP A 1 507 ? 22.536 -11.108 19.339 1.00 87.25 507 ASP A CA 1
ATOM 3747 C C . ASP A 1 507 ? 21.888 -12.497 19.235 1.00 87.25 507 ASP A C 1
ATOM 3749 O O . ASP A 1 507 ? 21.559 -13.119 20.248 1.00 87.25 507 ASP A O 1
ATOM 3753 N N . GLY A 1 508 ? 21.737 -12.997 18.006 1.00 82.06 508 GLY A N 1
ATOM 3754 C CA . GLY A 1 508 ? 21.138 -14.304 17.720 1.00 82.06 508 GLY A CA 1
ATOM 3755 C C . GLY A 1 508 ? 19.606 -14.301 17.668 1.00 82.06 508 GLY A C 1
ATOM 3756 O O . GLY A 1 508 ? 18.960 -13.252 17.656 1.00 82.06 508 GLY A O 1
ATOM 3757 N N . ASP A 1 509 ? 19.021 -15.496 17.600 1.00 79.56 509 ASP A N 1
ATOM 3758 C CA . ASP A 1 509 ? 17.573 -15.693 17.502 1.00 79.56 509 ASP A CA 1
ATOM 3759 C C . ASP A 1 509 ? 16.907 -15.813 18.880 1.00 79.56 509 ASP A C 1
ATOM 3761 O O . ASP A 1 509 ? 17.472 -16.351 19.835 1.00 79.56 509 ASP A O 1
ATOM 3765 N N . ILE A 1 510 ? 15.651 -15.370 18.974 1.00 80.94 510 ILE A N 1
ATOM 3766 C CA . ILE A 1 510 ? 14.828 -15.514 20.180 1.00 80.94 510 ILE A CA 1
ATOM 3767 C C . ILE A 1 510 ? 13.975 -16.776 20.071 1.00 80.94 510 ILE A C 1
ATOM 3769 O O . ILE A 1 510 ? 13.143 -16.904 19.175 1.00 80.94 510 ILE A O 1
ATOM 3773 N N . SER A 1 511 ? 14.135 -17.696 21.025 1.00 81.69 511 SER A N 1
ATOM 3774 C CA . SER A 1 511 ? 13.272 -18.878 21.099 1.00 81.69 511 SER A CA 1
ATOM 3775 C C . SER A 1 511 ? 11.825 -18.510 21.454 1.00 81.69 511 SER A C 1
ATOM 3777 O O . SER A 1 511 ? 11.566 -17.567 22.208 1.00 81.69 511 SER A O 1
ATOM 3779 N N . GLU A 1 512 ? 10.863 -19.309 20.985 1.00 74.25 512 GLU A N 1
ATOM 3780 C CA . GLU A 1 512 ? 9.440 -19.092 21.286 1.00 74.25 512 GLU A CA 1
ATOM 3781 C C . GLU A 1 512 ? 9.156 -19.115 22.802 1.00 74.25 512 GLU A C 1
ATOM 3783 O O . GLU A 1 512 ? 8.319 -18.361 23.288 1.00 74.25 512 GLU A O 1
ATOM 3788 N N . ASN A 1 513 ? 9.902 -19.900 23.588 1.00 74.88 513 ASN A N 1
ATOM 3789 C CA . ASN A 1 513 ? 9.742 -19.927 25.047 1.00 74.88 513 ASN A CA 1
ATOM 3790 C C . ASN A 1 513 ? 10.116 -18.583 25.708 1.00 74.88 513 ASN A C 1
ATOM 3792 O O . ASN A 1 513 ? 9.417 -18.095 26.601 1.00 74.88 513 ASN A O 1
ATOM 3796 N N . VAL A 1 514 ? 11.195 -17.949 25.238 1.00 80.00 514 VAL A N 1
ATOM 3797 C CA . VAL A 1 514 ? 11.615 -16.618 25.707 1.00 80.00 514 VAL A CA 1
ATOM 3798 C C . VAL A 1 514 ? 10.572 -15.575 25.313 1.00 80.00 514 VAL A C 1
ATOM 3800 O O . VAL A 1 514 ? 10.156 -14.779 26.154 1.00 80.00 514 VAL A O 1
ATOM 3803 N N . ARG A 1 515 ? 10.060 -15.642 24.078 1.00 77.75 515 ARG A N 1
ATOM 3804 C CA . ARG A 1 515 ? 8.977 -14.773 23.596 1.00 77.75 515 ARG A CA 1
ATOM 3805 C C . ARG A 1 515 ? 7.719 -14.872 24.465 1.00 77.75 515 ARG A C 1
ATOM 3807 O O . ARG A 1 515 ? 7.207 -13.850 24.912 1.00 77.75 515 ARG A O 1
ATOM 3814 N N . GLN A 1 516 ? 7.246 -16.083 24.758 1.00 71.31 516 GLN A N 1
ATOM 3815 C CA . GLN A 1 516 ? 6.081 -16.303 25.627 1.00 71.31 516 GLN A CA 1
ATOM 3816 C C . GLN A 1 516 ? 6.313 -15.808 27.058 1.00 71.31 516 GLN A C 1
ATOM 3818 O O . GLN A 1 516 ? 5.387 -15.378 27.741 1.00 71.31 516 GLN A O 1
ATOM 3823 N N . SER A 1 517 ? 7.550 -15.867 27.542 1.00 76.31 517 SER A N 1
ATOM 3824 C CA . SER A 1 517 ? 7.893 -15.384 28.880 1.00 76.31 517 SER A CA 1
ATOM 3825 C C . SER A 1 517 ? 7.922 -13.855 28.942 1.00 76.31 517 SER A C 1
ATOM 3827 O O . SER A 1 517 ? 7.406 -13.291 29.903 1.00 76.31 517 SER A O 1
ATOM 3829 N N . LEU A 1 518 ? 8.403 -13.181 27.890 1.00 75.94 518 LEU A N 1
ATOM 3830 C CA . LEU A 1 518 ? 8.309 -11.722 27.752 1.00 75.94 518 LEU A CA 1
ATOM 3831 C C . LEU A 1 518 ? 6.850 -11.239 27.710 1.00 75.94 518 LEU A C 1
ATOM 3833 O O . LEU A 1 518 ? 6.514 -10.270 28.382 1.00 75.94 518 LEU A O 1
ATOM 3837 N N . LEU A 1 519 ? 5.971 -11.938 26.980 1.00 69.44 519 LEU A N 1
ATOM 3838 C CA . LEU A 1 519 ? 4.540 -11.602 26.884 1.00 69.44 519 LEU A CA 1
ATOM 3839 C C . LEU A 1 519 ? 3.765 -11.794 28.197 1.00 69.44 519 LEU A C 1
ATOM 3841 O O . LEU A 1 519 ? 2.683 -11.236 28.352 1.00 69.44 519 LEU A O 1
ATOM 3845 N N . ARG A 1 520 ? 4.298 -12.586 29.134 1.00 71.50 520 ARG A N 1
ATOM 3846 C CA . ARG A 1 520 ? 3.707 -12.815 30.462 1.00 71.50 520 ARG A CA 1
ATOM 3847 C C . ARG A 1 520 ? 4.153 -11.795 31.508 1.00 71.50 520 ARG A C 1
ATOM 3849 O O . ARG A 1 520 ? 3.678 -11.858 32.642 1.00 71.50 520 ARG A O 1
ATOM 3856 N N . LEU A 1 521 ? 5.066 -10.882 31.169 1.00 68.75 521 LEU A N 1
ATOM 3857 C CA . LEU A 1 521 ? 5.450 -9.815 32.086 1.00 68.75 521 LEU A CA 1
ATOM 3858 C C . LEU A 1 521 ? 4.239 -8.894 32.326 1.00 68.75 521 LEU A C 1
ATOM 3860 O O . LEU A 1 521 ? 3.643 -8.427 31.359 1.00 68.75 521 LEU A O 1
ATOM 3864 N N . PRO A 1 522 ? 3.883 -8.596 33.588 1.00 54.78 522 PRO A N 1
ATOM 3865 C CA . PRO A 1 522 ? 2.642 -7.893 33.937 1.00 54.78 522 PRO A CA 1
ATOM 3866 C C . PRO A 1 522 ? 2.554 -6.465 33.378 1.00 54.78 522 PRO A C 1
ATOM 3868 O O . PRO A 1 522 ? 1.471 -5.898 33.288 1.00 54.78 522 PRO A O 1
ATOM 3871 N N . ASP A 1 523 ? 3.691 -5.881 33.006 1.00 63.88 523 ASP A N 1
ATOM 3872 C CA . ASP A 1 523 ? 3.788 -4.519 32.479 1.00 63.88 523 ASP A CA 1
ATOM 3873 C C . ASP A 1 523 ? 3.859 -4.464 30.948 1.00 63.88 523 ASP A C 1
ATOM 3875 O O . ASP A 1 523 ? 3.803 -3.376 30.369 1.00 63.88 523 ASP A O 1
ATOM 3879 N N . VAL A 1 524 ? 4.028 -5.622 30.299 1.00 52.06 524 VAL A N 1
ATOM 3880 C CA . VAL A 1 524 ? 4.027 -5.757 28.843 1.00 52.06 524 VAL A CA 1
ATOM 3881 C C . VAL A 1 524 ? 2.575 -5.893 28.407 1.00 52.06 524 VAL A C 1
ATOM 3883 O O . VAL A 1 524 ? 1.880 -6.841 28.765 1.00 52.06 524 VAL A O 1
ATOM 3886 N N . SER A 1 525 ? 2.100 -4.910 27.646 1.00 55.91 525 SER A N 1
ATOM 3887 C CA . SER A 1 525 ? 0.728 -4.896 27.152 1.00 55.91 525 SER A CA 1
ATOM 3888 C C . SER A 1 525 ? 0.548 -6.020 26.131 1.00 55.91 525 SER A C 1
ATOM 3890 O O . SER A 1 525 ? 1.200 -6.015 25.086 1.00 55.91 525 SER A O 1
ATOM 3892 N N . SER A 1 526 ? -0.330 -6.981 26.429 1.00 52.12 526 SER A N 1
ATOM 3893 C CA . SER A 1 526 ? -0.799 -7.983 25.472 1.00 52.12 526 SER A CA 1
ATOM 3894 C C . SER A 1 526 ? -2.310 -7.833 25.277 1.00 52.12 526 SER A C 1
ATOM 3896 O O . SER A 1 526 ? -3.077 -7.794 26.237 1.00 52.12 526 SER A O 1
ATOM 3898 N N . ASP A 1 527 ? -2.741 -7.740 24.016 1.00 61.47 527 ASP A N 1
ATOM 3899 C CA . ASP A 1 527 ? -4.132 -7.497 23.585 1.00 61.47 527 ASP A CA 1
ATOM 3900 C C . ASP A 1 527 ? -5.142 -8.470 24.242 1.00 61.47 527 ASP A C 1
ATOM 3902 O O . ASP A 1 527 ? -6.275 -8.126 24.574 1.00 61.47 527 ASP A O 1
ATOM 3906 N N . ARG A 1 528 ? -4.694 -9.689 24.567 1.00 60.44 528 ARG A N 1
ATOM 3907 C CA . ARG A 1 528 ? -5.512 -10.714 25.223 1.00 60.44 528 ARG A CA 1
ATOM 3908 C C . ARG A 1 528 ? -6.111 -10.269 26.562 1.00 60.44 528 ARG A C 1
ATOM 3910 O O . ARG A 1 528 ? -7.291 -10.518 26.770 1.00 60.44 528 ARG A O 1
ATOM 3917 N N . ALA A 1 529 ? -5.356 -9.589 27.425 1.00 60.94 529 ALA A N 1
ATOM 3918 C CA . ALA A 1 529 ? -5.872 -9.154 28.728 1.00 60.94 529 ALA A CA 1
ATOM 3919 C C . ALA A 1 529 ? -6.990 -8.105 28.585 1.00 60.94 529 ALA A C 1
ATOM 3921 O O . ALA A 1 529 ? -7.920 -8.060 29.387 1.00 60.94 529 ALA A O 1
ATOM 3922 N N . VAL A 1 530 ? -6.927 -7.281 27.532 1.00 68.00 530 VAL A N 1
ATOM 3923 C CA . VAL A 1 530 ? -7.987 -6.317 27.214 1.00 68.00 530 VAL A CA 1
ATOM 3924 C C . VAL A 1 530 ? -9.235 -7.049 26.733 1.00 68.00 530 VAL A C 1
ATOM 3926 O O . VAL A 1 530 ? -10.323 -6.713 27.179 1.00 68.00 530 VAL A O 1
ATOM 3929 N N . ARG A 1 531 ? -9.100 -8.072 25.880 1.00 80.44 531 ARG A N 1
ATOM 3930 C CA . ARG A 1 531 ? -10.243 -8.874 25.404 1.00 80.44 531 ARG A CA 1
ATOM 3931 C C . ARG A 1 531 ? -10.880 -9.708 26.517 1.00 80.44 531 ARG A C 1
ATOM 3933 O O . ARG A 1 531 ? -12.102 -9.756 26.598 1.00 80.44 531 ARG A O 1
ATOM 3940 N N . GLU A 1 532 ? -10.079 -10.282 27.413 1.00 80.12 532 GLU A N 1
ATOM 3941 C CA . GLU A 1 532 ? -10.560 -11.022 28.592 1.00 80.12 532 GLU A CA 1
ATOM 3942 C C . GLU A 1 532 ? -11.339 -10.117 29.567 1.00 80.12 532 GLU A C 1
ATOM 3944 O O . GLU A 1 532 ? -12.302 -10.566 30.175 1.00 80.12 53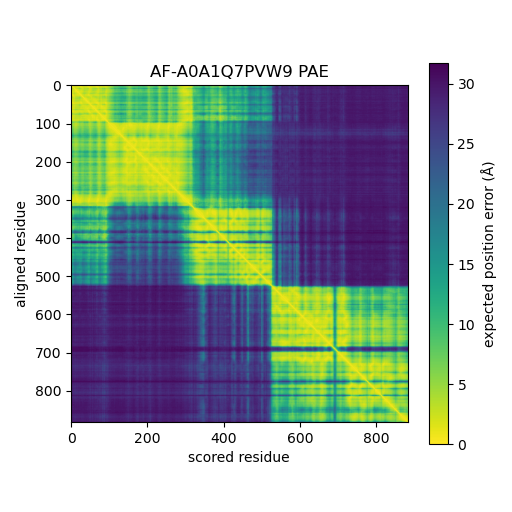2 GLU A O 1
ATOM 3949 N N . ALA A 1 533 ? -11.047 -8.812 29.645 1.00 78.69 533 ALA A N 1
ATOM 3950 C CA . ALA A 1 533 ? -11.860 -7.877 30.438 1.00 78.69 533 ALA A CA 1
ATOM 3951 C C . ALA A 1 533 ? -13.309 -7.717 29.919 1.00 78.69 533 ALA A C 1
ATOM 3953 O O . ALA A 1 533 ? -14.186 -7.259 30.654 1.00 78.69 533 ALA A O 1
ATOM 3954 N N . TYR A 1 534 ? -13.569 -8.103 28.665 1.00 84.44 534 TYR A N 1
ATOM 3955 C CA . TYR A 1 534 ? -14.892 -8.063 28.044 1.00 84.44 534 TYR A CA 1
ATOM 3956 C C . TYR A 1 534 ? -15.551 -9.445 27.919 1.00 84.44 534 TYR A C 1
ATOM 3958 O O . TYR A 1 534 ? -16.548 -9.581 27.215 1.00 84.44 534 TYR A O 1
ATOM 3966 N N . GLU A 1 535 ? -15.020 -10.471 28.594 1.00 86.19 535 GLU A N 1
ATOM 3967 C CA . GLU A 1 535 ? -15.481 -11.850 28.400 1.00 86.19 535 GLU A CA 1
ATOM 3968 C C . GLU A 1 535 ? -16.829 -12.172 29.061 1.00 86.19 535 GLU A C 1
ATOM 3970 O O . GLU A 1 535 ? -17.487 -13.137 28.680 1.00 86.19 535 GLU A O 1
ATOM 3975 N N . THR A 1 536 ? -17.250 -11.384 30.054 1.00 84.62 536 THR A N 1
ATOM 3976 C CA . THR A 1 536 ? -18.463 -11.639 30.848 1.00 84.62 536 THR A CA 1
ATOM 3977 C C . THR A 1 536 ? -19.367 -10.420 30.950 1.00 84.62 536 THR A C 1
ATOM 3979 O O . THR A 1 536 ? -18.894 -9.284 31.003 1.00 84.62 536 THR A O 1
ATOM 3982 N N . ASP A 1 537 ? -20.667 -10.670 31.081 1.00 84.62 537 ASP A N 1
ATOM 3983 C CA . ASP A 1 537 ? -21.650 -9.735 31.630 1.00 84.62 537 ASP A CA 1
ATOM 3984 C C . ASP A 1 537 ? -22.482 -10.415 32.736 1.00 84.62 537 ASP A C 1
ATOM 3986 O O . ASP A 1 537 ? -22.209 -11.551 33.139 1.00 84.62 537 ASP A O 1
ATOM 3990 N N . ALA A 1 538 ? -23.509 -9.739 33.256 1.00 79.19 538 ALA A N 1
ATOM 3991 C CA . ALA A 1 538 ? -24.351 -10.263 34.335 1.00 79.19 538 ALA A CA 1
ATOM 3992 C C . ALA A 1 538 ? -25.236 -11.473 33.938 1.00 79.19 538 ALA A C 1
ATOM 3994 O O . ALA A 1 538 ? -25.993 -11.986 34.772 1.00 79.19 538 ALA A O 1
ATOM 3995 N N . SER A 1 539 ? -25.163 -11.969 32.695 1.00 77.31 539 SER A N 1
ATOM 3996 C CA . SER A 1 539 ? -25.839 -13.206 32.275 1.00 77.31 539 SER A CA 1
ATOM 3997 C C . SER A 1 539 ? -25.216 -14.469 32.878 1.00 77.31 539 SER A C 1
ATOM 3999 O O . SER A 1 539 ? -25.925 -15.463 33.078 1.00 77.31 539 SER A O 1
ATOM 4001 N N . GLY A 1 540 ? -23.919 -14.421 33.205 1.00 71.06 540 GLY A N 1
ATOM 4002 C CA . GLY A 1 540 ? -23.118 -15.575 33.623 1.00 71.06 540 GLY A CA 1
ATOM 4003 C C . GLY A 1 540 ? -22.554 -16.409 32.466 1.00 71.06 540 GLY A C 1
ATOM 4004 O O . GLY A 1 540 ? -22.075 -17.515 32.704 1.00 71.06 540 GLY A O 1
ATOM 4005 N N . LEU A 1 541 ? -22.631 -15.924 31.220 1.00 77.38 541 LEU A N 1
ATOM 4006 C CA . LEU A 1 541 ? -21.913 -16.511 30.085 1.00 77.38 541 LEU A CA 1
ATOM 4007 C C . LEU A 1 541 ? -20.495 -15.932 29.968 1.00 77.38 541 LEU A C 1
ATOM 4009 O O . LEU A 1 541 ? -20.246 -14.794 30.360 1.00 77.38 541 LEU A O 1
ATOM 4013 N N . HIS A 1 542 ? -19.591 -16.731 29.394 1.00 83.50 542 HIS A N 1
ATOM 4014 C CA . HIS A 1 542 ? -18.192 -16.380 29.148 1.00 83.50 542 HIS A CA 1
ATOM 4015 C C . HIS A 1 542 ? -17.895 -16.488 27.648 1.00 83.50 542 HIS A C 1
ATOM 4017 O O . HIS A 1 542 ? -17.828 -17.596 27.113 1.00 83.50 542 HIS A O 1
ATOM 4023 N N . LEU A 1 543 ? -17.744 -15.351 26.970 1.00 85.00 543 LEU A N 1
ATOM 4024 C CA . LEU A 1 543 ? -17.483 -15.242 25.535 1.00 85.00 543 LEU A CA 1
ATOM 4025 C C . LEU A 1 543 ? -16.366 -14.219 25.305 1.00 85.00 543 LEU A C 1
ATOM 4027 O O . LEU A 1 543 ? -16.581 -13.023 25.473 1.00 85.00 543 LEU A O 1
ATOM 4031 N N . VAL A 1 544 ? -15.171 -14.684 24.932 1.00 86.12 544 VAL A N 1
ATOM 4032 C CA . VAL A 1 544 ? -14.015 -13.802 24.705 1.00 86.12 544 VAL A CA 1
ATOM 4033 C C . VAL A 1 544 ? -14.079 -13.228 23.284 1.00 86.12 544 VAL A C 1
ATOM 4035 O O . VAL A 1 544 ? -13.991 -14.009 22.332 1.00 86.12 544 VAL A O 1
ATOM 4038 N N . PRO A 1 545 ? -14.165 -11.898 23.103 1.00 81.56 545 PRO A N 1
ATOM 4039 C CA . PRO A 1 545 ? -14.289 -11.296 21.779 1.00 81.56 545 PRO A CA 1
ATOM 4040 C C . PRO A 1 545 ? -13.036 -11.485 20.917 1.00 81.56 545 PRO A C 1
ATOM 4042 O O . PRO A 1 545 ? -11.903 -11.517 21.414 1.00 81.56 545 PRO A O 1
ATOM 4045 N N . GLU A 1 546 ? -13.226 -11.569 19.595 1.00 79.12 546 GLU A N 1
ATOM 4046 C CA . GLU A 1 546 ? -12.118 -11.607 18.630 1.00 79.12 546 GLU A CA 1
ATOM 4047 C C . GLU A 1 546 ? -11.372 -10.269 18.616 1.00 79.12 546 GLU A C 1
ATOM 4049 O O . GLU A 1 546 ? -10.141 -10.258 18.637 1.00 79.12 546 GLU A O 1
ATOM 4054 N N . LEU A 1 547 ? -12.117 -9.158 18.653 1.00 75.19 547 LEU A N 1
ATOM 4055 C CA . LEU A 1 547 ? -11.611 -7.787 18.696 1.00 75.19 547 LEU A CA 1
ATOM 4056 C C . LEU A 1 547 ? -12.415 -6.945 19.694 1.00 75.19 547 LEU A C 1
ATOM 4058 O O . LEU A 1 547 ? -13.627 -7.111 19.823 1.00 75.19 547 LEU A O 1
ATOM 4062 N N . VAL A 1 548 ? -11.754 -5.992 20.353 1.00 82.94 548 VAL A N 1
ATOM 4063 C CA . VAL A 1 548 ? -12.410 -4.979 21.193 1.00 82.94 548 VAL A CA 1
ATOM 4064 C C . VAL A 1 548 ? -12.079 -3.596 20.657 1.00 82.94 548 VAL A C 1
ATOM 4066 O O . VAL A 1 548 ? -10.912 -3.217 20.576 1.00 82.94 548 VAL A O 1
ATOM 4069 N N . ALA A 1 549 ? -13.109 -2.818 20.347 1.00 81.38 549 ALA A N 1
ATOM 4070 C CA . ALA A 1 549 ? -12.983 -1.428 19.945 1.00 81.38 549 ALA A CA 1
ATOM 4071 C C . ALA A 1 549 ? -13.477 -0.490 21.047 1.00 81.38 549 ALA A C 1
ATOM 4073 O O . ALA A 1 549 ? -14.525 -0.716 21.652 1.00 81.38 549 ALA A O 1
ATOM 4074 N N . ARG A 1 550 ? -12.718 0.577 21.304 1.00 85.81 550 ARG A N 1
ATOM 4075 C CA . ARG A 1 550 ? -12.998 1.577 22.347 1.00 85.81 550 ARG A CA 1
ATOM 4076 C C . ARG A 1 550 ? -12.892 2.982 21.749 1.00 85.81 550 ARG A C 1
ATOM 4078 O O . ARG A 1 550 ? -11.919 3.670 22.043 1.00 85.81 550 ARG A O 1
ATOM 4085 N N . PRO A 1 551 ? -13.824 3.368 20.865 1.00 81.31 551 PRO A N 1
ATOM 4086 C CA . PRO A 1 551 ? -13.764 4.658 20.196 1.00 81.31 551 PRO A CA 1
ATOM 4087 C C . PRO A 1 551 ? -13.864 5.800 21.208 1.00 81.31 551 PRO A C 1
ATOM 4089 O O . PRO A 1 551 ? -14.706 5.770 22.108 1.00 81.31 551 PRO A O 1
ATOM 4092 N N . GLU A 1 552 ? -13.032 6.820 21.037 1.00 84.94 552 GLU A N 1
ATOM 4093 C CA . GLU A 1 552 ? -13.039 8.042 21.848 1.00 84.94 552 GLU A CA 1
ATOM 4094 C C . GLU A 1 552 ? -13.936 9.129 21.234 1.00 84.94 552 GLU A C 1
ATOM 4096 O O . GLU A 1 552 ? -14.262 10.125 21.881 1.00 84.94 552 GLU A O 1
ATOM 4101 N N . SER A 1 553 ? -14.392 8.929 19.993 1.00 89.75 553 SER A N 1
ATOM 4102 C CA . SER A 1 553 ? -15.211 9.889 19.255 1.00 89.75 553 SER A CA 1
ATOM 4103 C C . SER A 1 553 ? -16.311 9.233 18.411 1.00 89.75 553 SER A C 1
ATOM 4105 O O . SER A 1 553 ? -16.241 8.066 18.032 1.00 89.75 553 SER A O 1
ATOM 4107 N N . VAL A 1 554 ? -17.347 10.009 18.064 1.00 92.88 554 VAL A N 1
ATOM 4108 C CA . VAL A 1 554 ? -18.413 9.557 17.143 1.00 92.88 554 VAL A CA 1
ATOM 4109 C C . VAL A 1 554 ? -17.862 9.273 15.739 1.00 92.88 554 VAL A C 1
ATOM 4111 O O . VAL A 1 554 ? -18.381 8.402 15.047 1.00 92.88 554 VAL A O 1
ATOM 4114 N N . ALA A 1 555 ? -16.805 9.978 15.324 1.00 93.00 555 ALA A N 1
ATOM 4115 C CA . ALA A 1 555 ? -16.158 9.759 14.033 1.00 93.00 555 ALA A CA 1
ATOM 4116 C C . ALA A 1 555 ? -15.522 8.362 13.950 1.00 93.00 555 ALA A C 1
ATOM 4118 O O . ALA A 1 555 ? -15.737 7.661 12.967 1.00 93.00 555 ALA A O 1
ATOM 4119 N N . GLU A 1 556 ? -14.839 7.925 15.011 1.00 86.12 556 GLU A N 1
ATOM 4120 C CA . GLU A 1 556 ? -14.278 6.569 15.095 1.00 86.12 556 GLU A CA 1
ATOM 4121 C C . GLU A 1 556 ? -15.365 5.489 15.101 1.00 86.12 556 GLU A C 1
ATOM 4123 O O . GLU A 1 556 ? -15.184 4.430 14.508 1.00 86.12 556 GLU A O 1
ATOM 4128 N N . VAL A 1 557 ? -16.522 5.751 15.726 1.00 88.19 557 VAL A N 1
ATOM 4129 C CA . VAL A 1 557 ? -17.679 4.841 15.639 1.00 88.19 557 VAL A CA 1
ATOM 4130 C C . VAL A 1 557 ? -18.137 4.707 14.181 1.00 88.19 557 VAL A C 1
ATOM 4132 O O . VAL A 1 557 ? -18.324 3.593 13.703 1.00 88.19 557 VAL A O 1
ATOM 4135 N N . ILE A 1 558 ? -18.291 5.822 13.460 1.00 95.25 558 ILE A N 1
ATOM 4136 C CA . ILE A 1 558 ? -18.690 5.826 12.042 1.00 95.25 558 ILE A CA 1
ATOM 4137 C C . ILE A 1 558 ? -17.708 5.021 11.192 1.00 95.25 558 ILE A C 1
ATOM 4139 O O . ILE A 1 558 ? -18.133 4.118 10.475 1.00 95.25 558 ILE A O 1
ATOM 4143 N N . GLU A 1 559 ? -16.414 5.314 11.301 1.00 87.44 559 GLU A N 1
ATOM 4144 C CA . GLU A 1 559 ? -15.361 4.637 10.541 1.00 87.44 559 GLU A CA 1
ATOM 4145 C C . GLU A 1 559 ? -15.360 3.125 10.804 1.00 87.44 559 GLU A C 1
ATOM 4147 O O . GLU A 1 559 ? -15.354 2.316 9.873 1.00 87.44 559 GLU A O 1
ATOM 4152 N N . LEU A 1 560 ? -15.482 2.735 12.074 1.00 84.44 560 LEU A N 1
ATOM 4153 C CA . LEU A 1 560 ? -15.519 1.338 12.476 1.00 84.44 560 LEU A CA 1
ATOM 4154 C C . LEU A 1 560 ? -16.727 0.590 11.906 1.00 84.44 560 LEU A C 1
ATOM 4156 O O . LEU A 1 560 ? -16.578 -0.542 11.443 1.00 84.44 560 LEU A O 1
ATOM 4160 N N . LEU A 1 561 ? -17.917 1.199 11.914 1.00 89.12 561 LEU A N 1
ATOM 4161 C CA . LEU A 1 561 ? -19.109 0.587 11.324 1.00 89.12 561 LEU A CA 1
ATOM 4162 C C . LEU A 1 561 ? -19.022 0.501 9.796 1.00 89.12 561 LEU A C 1
ATOM 4164 O O . LEU A 1 561 ? -19.434 -0.513 9.238 1.00 89.12 561 LEU A O 1
ATOM 4168 N N . GLN A 1 562 ? -18.440 1.495 9.115 1.00 90.62 562 GLN A N 1
ATOM 4169 C CA . GLN A 1 562 ? -18.211 1.431 7.662 1.00 90.62 562 GLN A CA 1
ATOM 4170 C C . GLN A 1 562 ? -17.312 0.252 7.286 1.00 90.62 562 GLN A C 1
ATOM 4172 O O . GLN A 1 562 ? -17.611 -0.483 6.343 1.00 90.62 562 GLN A O 1
ATOM 4177 N N . LEU A 1 563 ? -16.241 0.040 8.048 1.00 77.00 563 LEU A N 1
ATOM 4178 C CA . LEU A 1 563 ? -15.305 -1.055 7.811 1.00 77.00 563 LEU A CA 1
ATOM 4179 C C . LEU A 1 563 ? -15.907 -2.412 8.153 1.00 77.00 563 LEU A C 1
ATOM 4181 O O . LEU A 1 563 ? -15.826 -3.341 7.352 1.00 77.00 563 LEU A O 1
ATOM 4185 N N . ALA A 1 564 ? -16.596 -2.518 9.288 1.00 81.88 564 ALA A N 1
ATOM 4186 C CA . ALA A 1 564 ? -17.304 -3.741 9.637 1.00 81.88 564 ALA A CA 1
ATOM 4187 C C . ALA A 1 564 ? -18.381 -4.096 8.600 1.00 81.88 564 ALA A C 1
ATOM 4189 O O . ALA A 1 564 ? -18.543 -5.268 8.267 1.00 81.88 564 ALA A O 1
ATOM 4190 N N . ALA A 1 565 ? -19.080 -3.108 8.035 1.00 87.31 565 ALA A N 1
ATOM 4191 C CA . ALA A 1 565 ? -20.043 -3.330 6.961 1.00 87.31 565 ALA A CA 1
ATOM 4192 C C . ALA A 1 565 ? -19.384 -3.803 5.661 1.00 87.31 565 ALA A C 1
ATOM 4194 O O . ALA A 1 565 ? -19.899 -4.728 5.026 1.00 87.31 565 ALA A O 1
ATOM 4195 N N . ALA A 1 566 ? -18.254 -3.200 5.277 1.00 83.44 566 ALA A N 1
ATOM 4196 C CA . ALA A 1 566 ? -17.490 -3.595 4.095 1.00 83.44 566 ALA A CA 1
ATOM 4197 C C . ALA A 1 566 ? -17.020 -5.058 4.190 1.00 83.44 566 ALA A C 1
ATOM 4199 O O . ALA A 1 566 ? -17.189 -5.824 3.239 1.00 83.44 566 ALA A O 1
ATOM 4200 N N . ASP A 1 567 ? -16.544 -5.463 5.369 1.00 80.06 567 ASP A N 1
ATOM 4201 C CA . ASP A 1 567 ? -15.999 -6.801 5.623 1.00 80.06 567 ASP A CA 1
ATOM 4202 C C . ASP A 1 567 ? -17.044 -7.813 6.122 1.00 80.06 567 ASP A C 1
ATOM 4204 O O . ASP A 1 567 ? -16.732 -8.986 6.338 1.00 80.06 567 ASP A O 1
ATOM 4208 N N . ARG A 1 568 ? -18.303 -7.384 6.294 1.00 87.81 568 ARG A N 1
ATOM 4209 C CA . ARG A 1 568 ? -19.393 -8.168 6.909 1.00 87.81 568 ARG A CA 1
ATOM 4210 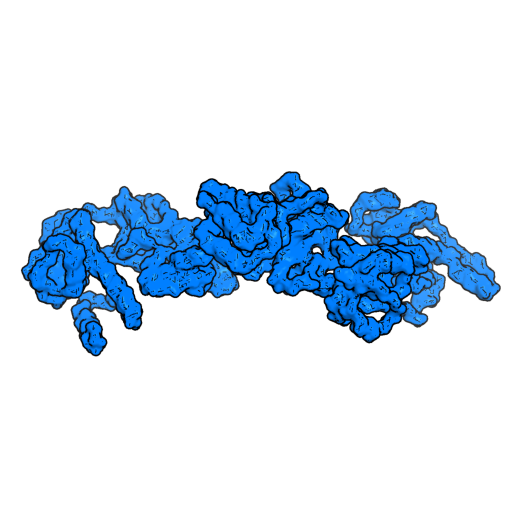C C . ARG A 1 568 ? -19.021 -8.729 8.288 1.00 87.81 568 ARG A C 1
ATOM 4212 O O . ARG A 1 568 ? -19.423 -9.837 8.647 1.00 87.81 568 ARG A O 1
ATOM 4219 N N . MET A 1 569 ? -18.260 -7.956 9.056 1.00 83.94 569 MET A N 1
ATOM 4220 C CA . MET A 1 569 ? -17.861 -8.288 10.417 1.00 83.94 569 MET A CA 1
ATOM 4221 C C . MET A 1 569 ? -19.016 -7.987 11.387 1.00 83.94 569 MET A C 1
ATOM 4223 O O . MET A 1 569 ? -19.530 -6.866 11.378 1.00 83.94 569 MET A O 1
ATOM 4227 N N . PRO A 1 570 ? -19.448 -8.940 12.234 1.00 89.50 570 PRO A N 1
ATOM 4228 C CA . PRO A 1 570 ? -20.473 -8.658 13.229 1.00 89.50 570 PRO A CA 1
ATOM 4229 C C . PRO A 1 570 ? -19.947 -7.686 14.293 1.00 89.50 570 PRO A C 1
ATOM 4231 O O . PRO A 1 570 ? -18.780 -7.748 14.685 1.00 89.50 570 PRO A O 1
ATOM 4234 N N . ILE A 1 571 ? -20.825 -6.798 14.764 1.00 90.06 571 ILE A N 1
ATOM 4235 C CA . ILE A 1 571 ? -20.555 -5.873 15.867 1.00 90.06 571 ILE A CA 1
ATOM 4236 C C . ILE A 1 571 ? -21.534 -6.163 16.999 1.00 90.06 571 ILE A C 1
ATOM 4238 O O . ILE A 1 571 ? -22.742 -6.225 16.773 1.00 90.06 571 ILE A O 1
ATOM 4242 N N . THR A 1 572 ? -21.010 -6.238 18.219 1.00 92.12 572 THR A N 1
ATOM 4243 C CA . THR A 1 572 ? -21.801 -6.275 19.451 1.00 92.12 572 THR A CA 1
ATOM 4244 C C . THR A 1 572 ? -21.476 -5.048 20.285 1.00 92.12 572 THR A C 1
ATOM 4246 O O . THR A 1 572 ? -20.329 -4.846 20.681 1.00 92.12 572 THR A O 1
ATOM 4249 N N . SER A 1 573 ? -22.471 -4.207 20.571 1.00 91.44 573 SER A N 1
ATOM 4250 C CA . SER A 1 573 ? -22.269 -3.049 21.442 1.00 91.44 573 SER A CA 1
ATOM 4251 C C . SER A 1 573 ? -22.135 -3.473 22.900 1.00 91.44 573 SER A C 1
ATOM 4253 O O . SER A 1 573 ? -23.026 -4.113 23.455 1.00 91.44 573 SER A O 1
ATOM 4255 N N . ALA A 1 574 ? -21.064 -3.037 23.548 1.00 86.25 574 ALA A N 1
ATOM 4256 C CA . ALA A 1 574 ? -20.851 -3.197 24.972 1.00 86.25 574 ALA A CA 1
ATOM 4257 C C . ALA A 1 574 ? -21.068 -1.859 25.688 1.00 86.25 574 ALA A C 1
ATOM 4259 O O . ALA A 1 574 ? -20.334 -0.886 25.503 1.00 86.25 574 ALA A O 1
ATOM 4260 N N . GLY A 1 575 ? -22.107 -1.815 26.524 1.00 78.00 575 GLY A N 1
ATOM 4261 C CA . GLY A 1 575 ? -22.277 -0.766 27.526 1.00 78.00 575 GLY A CA 1
ATOM 4262 C C . GLY A 1 575 ? -21.394 -1.037 28.747 1.00 78.00 575 GLY A C 1
ATOM 4263 O O . GLY A 1 575 ? -20.196 -1.295 28.637 1.00 78.00 575 GLY A O 1
ATOM 4264 N N . ALA A 1 576 ? -22.004 -1.035 29.930 1.00 82.12 576 ALA A N 1
ATOM 4265 C CA . ALA A 1 576 ? -21.311 -1.347 31.178 1.00 82.12 576 ALA A CA 1
ATOM 4266 C C . ALA A 1 576 ? -21.175 -2.852 31.494 1.00 82.12 576 ALA A C 1
ATOM 4268 O O . ALA A 1 576 ? -20.658 -3.190 32.554 1.00 82.12 576 ALA A O 1
ATOM 4269 N N . GLN A 1 577 ? -21.623 -3.740 30.595 1.00 85.25 577 GLN A N 1
ATOM 4270 C CA . GLN A 1 577 ? -21.706 -5.200 30.807 1.00 85.25 577 GLN A CA 1
ATOM 4271 C C . GLN A 1 577 ? -22.588 -5.610 32.001 1.00 85.25 577 GLN A C 1
ATOM 4273 O O . GLN A 1 577 ? -22.395 -6.644 32.633 1.00 85.25 577 GLN A O 1
ATOM 4278 N N . THR A 1 578 ? -23.616 -4.811 32.286 1.00 83.44 578 THR A N 1
ATOM 4279 C CA . THR A 1 578 ? -24.632 -5.092 33.312 1.00 83.44 578 THR A CA 1
ATOM 4280 C C . THR A 1 578 ? -25.827 -5.887 32.767 1.00 83.44 578 THR A C 1
ATOM 4282 O O . THR A 1 578 ? -26.803 -6.107 33.486 1.00 83.44 578 THR A O 1
ATOM 4285 N N . SER A 1 579 ? -25.786 -6.310 31.495 1.00 80.81 579 SER A N 1
ATOM 4286 C CA . SER A 1 579 ? -26.874 -7.069 30.869 1.00 80.81 579 SER A CA 1
ATOM 4287 C C . SER A 1 579 ? -26.998 -8.468 31.468 1.00 80.81 579 SER A C 1
ATOM 4289 O O . SER A 1 579 ? -26.003 -9.127 31.750 1.00 80.81 579 SER A O 1
ATOM 4291 N N . THR A 1 580 ? -28.234 -8.945 31.627 1.00 76.25 580 THR A N 1
ATOM 4292 C CA . THR A 1 580 ? -28.527 -10.301 32.124 1.00 76.25 580 THR A CA 1
ATOM 4293 C C . THR A 1 580 ? -28.889 -11.287 31.009 1.00 76.25 580 THR A C 1
ATOM 4295 O O . THR A 1 580 ? -29.187 -12.448 31.295 1.00 76.25 580 THR A O 1
ATOM 4298 N N . THR A 1 581 ? -28.850 -10.843 29.747 1.00 77.00 581 THR A N 1
ATOM 4299 C CA . THR A 1 581 ? -29.261 -11.607 28.554 1.00 77.00 581 THR A CA 1
ATOM 4300 C C . THR A 1 581 ? -28.099 -11.977 27.629 1.00 77.00 581 THR A C 1
ATOM 4302 O O . THR A 1 581 ? -28.342 -12.592 26.596 1.00 77.00 581 THR A O 1
ATOM 4305 N N . ALA A 1 582 ? -26.856 -11.639 27.996 1.00 82.19 582 ALA A N 1
ATOM 4306 C CA . ALA A 1 582 ? -25.648 -11.787 27.175 1.00 82.19 582 ALA A CA 1
ATOM 4307 C C . ALA A 1 582 ? -25.574 -10.840 25.963 1.00 82.19 582 ALA A C 1
ATOM 4309 O O . ALA A 1 582 ? -24.720 -11.000 25.096 1.00 82.19 582 ALA A O 1
ATOM 4310 N N . ALA A 1 583 ? -26.441 -9.822 25.908 1.00 83.69 583 ALA A N 1
ATOM 4311 C CA . ALA A 1 583 ? -26.502 -8.864 24.801 1.00 83.69 583 ALA A CA 1
ATOM 4312 C C . ALA A 1 583 ? -25.244 -7.985 24.648 1.00 83.69 583 ALA A C 1
ATOM 4314 O O . ALA A 1 583 ? -25.082 -7.310 23.636 1.00 83.69 583 ALA A O 1
ATOM 4315 N N . SER A 1 584 ? -24.366 -7.959 25.658 1.00 87.75 584 SER A N 1
ATOM 4316 C CA . SER A 1 584 ? -23.190 -7.078 25.698 1.00 87.75 584 SER A CA 1
ATOM 4317 C C . SER A 1 584 ? -21.844 -7.797 25.563 1.00 87.75 584 SER A C 1
ATOM 4319 O O . SER A 1 584 ? -20.806 -7.177 25.788 1.00 87.75 584 SER A O 1
ATOM 4321 N N . ILE A 1 585 ? -21.861 -9.080 25.188 1.00 90.44 585 ILE A N 1
ATOM 4322 C CA . ILE A 1 585 ? -20.680 -9.939 25.018 1.00 90.44 585 ILE A CA 1
ATOM 4323 C C . ILE A 1 585 ? -20.772 -10.744 23.713 1.00 90.44 585 ILE A C 1
ATOM 4325 O O . ILE A 1 585 ? -21.859 -10.976 23.189 1.00 90.44 585 ILE A O 1
ATOM 4329 N N . THR A 1 586 ? -19.631 -11.146 23.150 1.00 89.94 586 THR A N 1
ATOM 4330 C CA . THR A 1 586 ? -19.562 -11.924 21.900 1.00 89.94 586 THR A CA 1
ATOM 4331 C C . THR A 1 586 ? -18.247 -12.691 21.814 1.00 89.94 586 THR A C 1
ATOM 4333 O O . THR A 1 586 ? -17.235 -12.228 22.328 1.00 89.94 586 THR A O 1
ATOM 4336 N N . ASP A 1 587 ? -18.248 -13.838 21.138 1.00 88.25 587 ASP A N 1
ATOM 4337 C CA . ASP A 1 587 ? -17.049 -14.592 20.752 1.00 88.25 587 ASP A CA 1
ATOM 4338 C C . ASP A 1 587 ? -16.697 -14.419 19.262 1.00 88.25 587 ASP A C 1
ATOM 4340 O O . ASP A 1 587 ? -15.796 -15.083 18.752 1.00 88.25 587 ASP A O 1
ATOM 4344 N N . ARG A 1 588 ? -17.417 -13.541 18.550 1.00 85.31 588 ARG A N 1
ATOM 4345 C CA . ARG A 1 588 ? -17.253 -13.279 17.114 1.00 85.31 588 ARG A CA 1
ATOM 4346 C C . ARG A 1 588 ? -17.301 -11.793 16.799 1.00 85.31 588 ARG A C 1
ATOM 4348 O O . ARG A 1 588 ? -18.167 -11.072 17.299 1.00 85.31 588 ARG A O 1
ATOM 4355 N N . GLY A 1 589 ? -16.424 -11.371 15.897 1.00 84.25 589 GLY A N 1
ATOM 4356 C CA . GLY A 1 589 ? -16.336 -10.008 15.402 1.00 84.25 589 GLY A CA 1
ATOM 4357 C C . GLY A 1 589 ? -15.865 -9.005 16.447 1.00 84.25 589 GLY A C 1
ATOM 4358 O O . GLY A 1 589 ? -14.987 -9.288 17.264 1.00 84.25 589 GLY A O 1
ATOM 4359 N N . ILE A 1 590 ? -16.418 -7.797 16.370 1.00 85.25 590 ILE A N 1
ATOM 4360 C CA . ILE A 1 590 ? -15.966 -6.653 17.158 1.00 85.25 590 ILE A CA 1
ATOM 4361 C C . ILE A 1 590 ? -16.928 -6.418 18.315 1.00 85.25 590 ILE A C 1
ATOM 4363 O O . ILE A 1 590 ? -18.113 -6.149 18.121 1.00 85.25 590 ILE A O 1
ATOM 4367 N N . LEU A 1 591 ? -16.393 -6.421 19.529 1.00 91.56 591 LEU A N 1
ATOM 4368 C CA . LEU A 1 591 ? -17.078 -5.879 20.689 1.00 91.56 591 LEU A CA 1
ATOM 4369 C C . LEU A 1 591 ? -16.791 -4.375 20.785 1.00 91.56 591 LEU A C 1
ATOM 4371 O O . LEU A 1 591 ? -15.644 -3.954 20.926 1.00 91.56 591 LEU A O 1
ATOM 4375 N N . LEU A 1 592 ? -17.834 -3.553 20.683 1.00 92.44 592 LEU A N 1
ATOM 4376 C CA . LEU A 1 592 ? -17.749 -2.094 20.609 1.00 92.44 592 LEU A CA 1
ATOM 4377 C C . LEU A 1 592 ? -18.115 -1.449 21.949 1.00 92.44 592 LEU A C 1
ATOM 4379 O O . LEU A 1 592 ? -19.291 -1.322 22.284 1.00 92.44 592 LEU A O 1
ATOM 4383 N N . SER A 1 593 ? -17.118 -1.002 22.705 1.00 91.00 593 SER A N 1
ATOM 4384 C CA . SER A 1 593 ? -17.304 -0.343 23.999 1.00 91.00 593 SER A CA 1
ATOM 4385 C C . SER A 1 593 ? -17.477 1.168 23.843 1.00 91.00 593 SER A C 1
ATOM 4387 O O . SER A 1 593 ? -16.515 1.878 23.565 1.00 91.00 593 SER A O 1
ATOM 4389 N N . LEU A 1 594 ? -18.675 1.681 24.132 1.00 89.69 594 LEU A N 1
ATOM 4390 C CA . LEU A 1 594 ? -19.010 3.115 24.018 1.00 89.69 594 LEU A CA 1
ATOM 4391 C C . LEU A 1 594 ? -18.731 3.923 25.294 1.00 89.69 594 LEU A C 1
ATOM 4393 O O . LEU A 1 594 ? -19.149 5.075 25.398 1.00 89.69 594 LEU A O 1
ATOM 4397 N N . ARG A 1 595 ? -18.062 3.322 26.285 1.00 87.50 595 ARG A N 1
ATOM 4398 C CA . ARG A 1 595 ? -17.827 3.931 27.605 1.00 87.50 595 ARG A CA 1
ATOM 4399 C C . ARG A 1 595 ? -17.125 5.288 27.524 1.00 87.50 595 ARG A C 1
ATOM 4401 O O . ARG A 1 595 ? -17.470 6.164 28.299 1.00 87.50 595 ARG A O 1
ATOM 4408 N N . SER A 1 596 ? -16.210 5.478 26.574 1.00 86.75 596 SER A N 1
ATOM 4409 C CA . SER A 1 596 ? -15.486 6.745 26.397 1.00 86.75 596 SER A CA 1
ATOM 4410 C C . SER A 1 596 ? -16.365 7.894 25.880 1.00 86.75 596 SER A C 1
ATOM 4412 O O . SER A 1 596 ? -15.963 9.049 25.943 1.00 86.75 596 SER A O 1
ATOM 4414 N N . LEU A 1 597 ? -17.577 7.614 25.382 1.00 91.94 597 LEU A N 1
ATOM 4415 C CA . LEU A 1 597 ? -18.553 8.634 24.984 1.00 91.94 597 LEU A CA 1
ATOM 4416 C C . LEU A 1 597 ? -19.398 9.076 26.192 1.00 91.94 597 LEU A C 1
ATOM 4418 O O . LEU A 1 597 ? -20.627 9.048 26.141 1.00 91.94 597 LEU A O 1
ATOM 4422 N N . ASP A 1 598 ? -18.754 9.447 27.297 1.00 93.50 598 ASP A N 1
ATOM 4423 C CA . ASP A 1 598 ? -19.372 9.723 28.606 1.00 93.50 598 ASP A CA 1
ATOM 4424 C C . ASP A 1 598 ? -19.771 11.189 28.838 1.00 93.50 598 ASP A C 1
ATOM 4426 O O . ASP A 1 598 ? -20.240 11.559 29.915 1.00 93.50 598 ASP A O 1
ATOM 4430 N N . ARG A 1 599 ? -19.634 12.035 27.816 1.00 94.69 599 ARG A N 1
ATOM 4431 C CA . ARG A 1 599 ? -19.911 13.469 27.918 1.00 94.69 599 ARG A CA 1
ATOM 4432 C C . ARG A 1 599 ? -21.350 13.749 28.359 1.00 94.69 599 ARG A C 1
ATOM 4434 O O . ARG A 1 599 ? -22.305 13.355 27.695 1.00 94.69 599 ARG A O 1
ATOM 4441 N N . ILE A 1 600 ? -21.500 14.561 29.400 1.00 94.81 600 ILE A N 1
ATOM 4442 C CA . ILE A 1 600 ? -22.785 15.100 29.861 1.00 94.81 600 ILE A CA 1
ATOM 4443 C C . ILE A 1 600 ? -22.798 16.612 29.596 1.00 94.81 600 ILE A C 1
ATOM 4445 O O . ILE A 1 600 ? -21.876 17.330 29.986 1.00 94.81 600 ILE A O 1
ATOM 4449 N N . SER A 1 601 ? -23.807 17.104 28.875 1.00 91.00 601 SER A N 1
ATOM 4450 C CA . SER A 1 601 ? -23.980 18.544 28.625 1.00 91.00 601 SER A CA 1
ATOM 4451 C C . SER A 1 601 ? -24.653 19.260 29.801 1.00 91.00 601 SER A C 1
ATOM 4453 O O . SER A 1 601 ? -25.199 18.628 30.703 1.00 91.00 601 SER A O 1
ATOM 4455 N N . ALA A 1 602 ? -24.633 20.595 29.786 1.00 86.94 602 ALA A N 1
ATOM 4456 C CA . ALA A 1 602 ? -25.423 21.385 30.725 1.00 86.94 602 ALA A CA 1
ATOM 4457 C C . ALA A 1 602 ? -26.930 21.164 30.499 1.00 86.94 602 ALA A C 1
ATOM 4459 O O . ALA A 1 602 ? -27.380 20.968 29.369 1.00 86.94 602 ALA A O 1
ATOM 4460 N N . ILE A 1 603 ? -27.703 21.224 31.581 1.00 93.94 603 ILE A N 1
ATOM 4461 C CA . ILE A 1 603 ? -29.159 21.097 31.538 1.00 93.94 603 ILE A CA 1
ATOM 4462 C C . ILE A 1 603 ? -29.763 22.356 30.912 1.00 93.94 603 ILE A C 1
ATOM 4464 O O . ILE A 1 603 ? -29.465 23.473 31.336 1.00 93.94 603 ILE A O 1
ATOM 4468 N N . ASP A 1 604 ? -30.661 22.177 29.946 1.00 93.12 604 ASP A N 1
ATOM 4469 C CA . ASP A 1 604 ? -31.571 23.238 29.524 1.00 93.12 604 ASP A CA 1
ATOM 4470 C C . ASP A 1 604 ? -32.752 23.263 30.498 1.00 93.12 604 ASP A C 1
ATOM 4472 O O . ASP A 1 604 ? -33.686 22.468 30.390 1.00 93.12 604 ASP A O 1
ATOM 4476 N N . GLU A 1 605 ? -32.701 24.155 31.486 1.00 89.69 605 GLU A N 1
ATOM 4477 C CA . GLU A 1 605 ? -33.739 24.270 32.517 1.00 89.69 605 GLU A CA 1
ATOM 4478 C C . GLU A 1 605 ? -35.096 24.702 31.944 1.00 89.69 605 GLU A C 1
ATOM 4480 O O . GLU A 1 605 ? -36.147 24.336 32.477 1.00 89.69 605 GLU A O 1
ATOM 4485 N N . ARG A 1 606 ? -35.091 25.455 30.835 1.00 89.62 606 ARG A N 1
ATOM 4486 C CA . ARG A 1 606 ? -36.311 25.955 30.197 1.00 89.62 606 ARG A CA 1
ATOM 4487 C C . ARG A 1 606 ? -37.012 24.848 29.420 1.00 89.62 606 ARG A C 1
ATOM 4489 O O . ARG A 1 606 ? -38.228 24.713 29.532 1.00 89.62 606 ARG A O 1
ATOM 4496 N N . ALA A 1 607 ? -36.258 24.078 28.641 1.00 90.19 607 ALA A N 1
ATOM 4497 C CA . ALA A 1 607 ? -36.771 22.922 27.909 1.00 90.19 607 ALA A CA 1
ATOM 4498 C C . ALA A 1 607 ? -36.915 21.673 28.797 1.00 90.19 607 ALA A C 1
ATOM 4500 O O . ALA A 1 607 ? -37.612 20.735 28.419 1.00 90.19 607 ALA A O 1
ATOM 4501 N N . ARG A 1 608 ? -36.294 21.676 29.986 1.00 95.62 608 ARG A N 1
ATOM 4502 C CA . ARG A 1 608 ? -36.138 20.525 30.889 1.00 95.62 608 ARG A CA 1
ATOM 4503 C C . ARG A 1 608 ? -35.537 19.331 30.162 1.00 95.62 608 ARG A C 1
ATOM 4505 O O . ARG A 1 608 ? -36.060 18.221 30.225 1.00 95.62 608 ARG A O 1
ATOM 4512 N N . THR A 1 609 ? -34.435 19.561 29.462 1.00 96.19 609 THR A N 1
ATOM 4513 C CA . THR A 1 609 ? -33.735 18.518 28.707 1.00 96.19 609 THR A CA 1
ATOM 4514 C C . THR A 1 609 ? -32.252 18.484 29.030 1.00 96.19 609 THR A C 1
ATOM 4516 O O . THR A 1 609 ? -31.657 19.505 29.369 1.00 96.19 609 THR A O 1
ATOM 4519 N N . ILE A 1 610 ? -31.639 17.313 28.874 1.00 97.06 610 ILE A N 1
ATOM 4520 C CA . ILE A 1 610 ? -30.191 17.125 28.976 1.00 97.06 610 ILE A CA 1
ATOM 4521 C C . ILE A 1 610 ? -29.693 16.295 27.794 1.00 97.06 610 ILE A C 1
ATOM 4523 O O . ILE A 1 610 ? -30.279 15.263 27.471 1.00 97.06 610 ILE A O 1
ATOM 4527 N N . THR A 1 611 ? -28.624 16.744 27.135 1.00 97.44 611 THR A N 1
ATOM 4528 C CA . THR A 1 611 ? -27.946 15.950 26.099 1.00 97.44 611 THR A CA 1
ATOM 4529 C C . THR A 1 611 ? -26.771 15.194 26.708 1.00 97.44 611 THR A C 1
ATOM 4531 O O . THR A 1 611 ? -25.969 15.768 27.448 1.00 97.44 611 THR A O 1
ATOM 4534 N N . VAL A 1 612 ? -26.663 13.908 26.407 1.00 97.38 612 VAL A N 1
ATOM 4535 C CA . VAL A 1 612 ? -25.674 13.005 27.000 1.00 97.38 612 VAL A CA 1
ATOM 4536 C C . VAL A 1 612 ? -25.130 12.048 25.950 1.00 97.38 612 VAL A C 1
ATOM 4538 O O . VAL A 1 612 ? -25.854 11.616 25.052 1.00 97.38 612 VAL A O 1
ATOM 4541 N N . GLY A 1 613 ? -23.850 11.717 26.056 1.00 96.69 613 GLY A N 1
ATOM 4542 C CA . GLY A 1 613 ? -23.229 10.660 25.273 1.00 96.69 613 GLY A CA 1
ATOM 4543 C C . GLY A 1 613 ? -23.684 9.277 25.743 1.00 96.69 613 GLY A C 1
ATOM 4544 O O . GLY A 1 613 ? -24.136 9.090 26.875 1.00 96.69 613 GLY A O 1
ATOM 4545 N N . ALA A 1 614 ? -23.576 8.288 24.859 1.00 95.19 614 ALA A N 1
ATOM 4546 C CA . ALA A 1 614 ? -24.027 6.924 25.132 1.00 95.19 614 ALA A CA 1
ATOM 4547 C C . ALA A 1 614 ? -23.283 6.230 26.290 1.00 95.19 614 ALA A C 1
ATOM 4549 O O . ALA A 1 614 ? -23.839 5.318 26.904 1.00 95.19 614 ALA A O 1
ATOM 4550 N N . GLY A 1 615 ? -22.055 6.652 26.596 1.00 94.12 615 GLY A N 1
ATOM 4551 C CA . GLY A 1 615 ? -21.231 6.132 27.687 1.00 94.12 615 GLY A CA 1
ATOM 4552 C C . GLY A 1 615 ? -21.551 6.717 29.065 1.00 94.12 615 GLY A C 1
ATOM 4553 O O . GLY A 1 615 ? -21.128 6.139 30.061 1.00 94.12 615 GLY A O 1
ATOM 4554 N N . ALA A 1 616 ? -22.315 7.813 29.149 1.00 95.00 616 ALA A N 1
ATOM 4555 C CA . ALA A 1 616 ? -22.605 8.488 30.417 1.00 95.00 616 ALA A CA 1
ATOM 4556 C C . ALA A 1 616 ? -23.384 7.570 31.371 1.00 95.00 616 ALA A C 1
ATOM 4558 O O . ALA A 1 616 ? -24.270 6.842 30.923 1.00 95.00 616 ALA A O 1
ATOM 4559 N N . LEU A 1 617 ? -23.105 7.608 32.677 1.00 93.88 617 LEU A N 1
ATOM 4560 C CA . LEU A 1 617 ? -23.801 6.769 33.659 1.00 93.88 617 LEU A CA 1
ATOM 4561 C C . LEU A 1 617 ? -25.187 7.323 34.005 1.00 93.88 617 LEU A C 1
ATOM 4563 O O . LEU A 1 617 ? -25.367 8.531 34.183 1.00 93.88 617 LEU A O 1
ATOM 4567 N N . VAL A 1 618 ? -26.175 6.435 34.165 1.00 93.38 618 VAL A N 1
ATOM 4568 C CA . VAL A 1 618 ? -27.543 6.818 34.561 1.00 93.38 618 VAL A CA 1
ATOM 4569 C C . VAL A 1 618 ? -27.537 7.560 35.903 1.00 93.38 618 VAL A C 1
ATOM 4571 O O . VAL A 1 618 ? -28.183 8.602 36.030 1.00 93.38 618 VAL A O 1
ATOM 4574 N N . GLY A 1 619 ? -26.778 7.068 36.887 1.00 91.62 619 GLY A N 1
ATOM 4575 C CA . GLY A 1 619 ? -26.630 7.699 38.202 1.00 91.62 619 GLY A CA 1
ATOM 4576 C C . GLY A 1 619 ? -26.105 9.137 38.138 1.00 91.62 619 GLY A C 1
ATOM 4577 O O . GLY A 1 619 ? -26.638 10.016 38.820 1.00 91.62 619 GLY A O 1
ATOM 4578 N N . ASP A 1 620 ? -25.127 9.417 37.271 1.00 93.69 620 ASP A N 1
ATOM 4579 C CA . ASP A 1 620 ? -24.561 10.764 37.111 1.00 93.69 620 ASP A CA 1
ATOM 4580 C C . ASP A 1 620 ? -25.566 11.742 36.507 1.00 93.69 620 ASP A C 1
ATOM 4582 O O . ASP A 1 620 ? -25.756 12.844 37.027 1.00 93.69 620 ASP A O 1
ATOM 4586 N N . VAL A 1 621 ? -26.289 11.314 35.469 1.00 94.94 621 VAL A N 1
ATOM 4587 C CA . VAL A 1 621 ? -27.361 12.112 34.857 1.00 94.94 621 VAL A CA 1
ATOM 4588 C C . VAL A 1 621 ? -28.448 12.443 35.882 1.00 94.94 621 VAL A C 1
ATOM 4590 O O . VAL A 1 621 ? -28.926 13.577 35.940 1.00 94.94 621 VAL A O 1
ATOM 4593 N N . LYS A 1 622 ? -28.814 11.484 36.741 1.00 93.69 622 LYS A N 1
ATOM 4594 C CA . LYS A 1 622 ? -29.812 11.690 37.802 1.00 93.69 622 LYS A CA 1
ATOM 4595 C C . LYS A 1 622 ? -29.337 12.675 38.863 1.00 93.69 622 LYS A C 1
ATOM 4597 O O . LYS A 1 622 ? -30.113 13.545 39.251 1.00 93.69 622 LYS A O 1
ATOM 4602 N N . ARG A 1 623 ? -28.084 12.565 39.317 1.00 92.94 623 ARG A N 1
ATOM 4603 C CA . ARG A 1 623 ? -27.486 13.509 40.275 1.00 92.94 623 ARG A CA 1
ATOM 4604 C C . ARG A 1 623 ? -27.437 14.924 39.707 1.00 92.94 623 ARG A C 1
ATOM 4606 O O . ARG A 1 623 ? -27.808 15.865 40.404 1.00 92.94 623 ARG A O 1
ATOM 4613 N N . MET A 1 624 ? -27.048 15.065 38.440 1.00 94.31 624 MET A N 1
ATOM 4614 C CA . MET A 1 624 ? -27.016 16.359 37.763 1.00 94.31 624 MET A CA 1
ATOM 4615 C C . MET A 1 624 ? -28.418 16.960 37.616 1.00 94.31 624 MET A C 1
ATOM 4617 O O . MET A 1 624 ? -28.615 18.125 37.946 1.00 94.31 624 MET A O 1
ATOM 4621 N N . ALA A 1 625 ? -29.411 16.163 37.204 1.00 94.31 625 ALA A N 1
ATOM 4622 C CA . ALA A 1 625 ? -30.804 16.607 37.133 1.00 94.31 625 ALA A CA 1
ATOM 4623 C C . ALA A 1 625 ? -31.328 17.066 38.503 1.00 94.31 625 ALA A C 1
ATOM 4625 O O . ALA A 1 625 ? -31.905 18.149 38.608 1.00 94.31 625 ALA A O 1
ATOM 4626 N N . ALA A 1 626 ? -31.072 16.284 39.557 1.00 92.19 626 ALA A N 1
ATOM 4627 C CA . ALA A 1 626 ? -31.518 16.594 40.913 1.00 92.19 626 ALA A CA 1
ATOM 4628 C C . ALA A 1 626 ? -30.902 17.893 41.455 1.00 92.19 626 ALA A C 1
ATOM 4630 O O . ALA A 1 626 ? -31.599 18.658 42.120 1.00 92.19 626 ALA A O 1
ATOM 4631 N N . ALA A 1 627 ? -29.635 18.178 41.131 1.00 91.75 627 ALA A N 1
ATOM 4632 C CA . ALA A 1 627 ? -28.972 19.429 41.506 1.00 91.75 627 ALA A CA 1
ATOM 4633 C C . ALA A 1 627 ? -29.655 20.677 40.908 1.00 91.75 627 ALA A C 1
ATOM 4635 O O . ALA A 1 627 ? -29.611 21.742 41.517 1.00 91.75 627 ALA A O 1
ATOM 4636 N N . SER A 1 628 ? -30.339 20.529 39.769 1.00 92.06 628 SER A N 1
ATOM 4637 C CA . SER A 1 628 ? -31.159 21.569 39.128 1.00 92.06 628 SER A CA 1
ATOM 4638 C C . SER A 1 628 ? -32.652 21.482 39.486 1.00 92.06 628 SER A C 1
ATOM 4640 O O . SER A 1 628 ? -33.485 22.082 38.812 1.00 92.06 628 SER A O 1
ATOM 4642 N N . GLY A 1 629 ? -33.032 20.717 40.518 1.00 93.81 629 GLY A N 1
ATOM 4643 C CA . GLY A 1 629 ? -34.437 20.551 40.918 1.00 93.81 629 GLY A CA 1
ATOM 4644 C C . GLY A 1 629 ? -35.283 19.753 39.917 1.00 93.81 629 GLY A C 1
ATOM 4645 O O . GLY A 1 629 ? -36.511 19.867 39.897 1.00 93.81 629 GLY A O 1
ATOM 4646 N N . LEU A 1 630 ? -34.638 18.941 39.078 1.00 96.50 630 LEU A N 1
ATOM 4647 C CA . LEU A 1 630 ? -35.268 18.103 38.065 1.00 96.50 630 LEU A CA 1
ATOM 4648 C C . LEU A 1 630 ? -35.034 16.607 38.344 1.00 96.50 630 LEU A C 1
ATOM 4650 O O . LEU A 1 630 ? -34.209 16.206 39.158 1.00 96.50 630 LEU A O 1
ATOM 4654 N N . LEU A 1 631 ? -35.781 15.755 37.654 1.00 93.75 631 LEU A N 1
ATOM 4655 C CA . LEU A 1 631 ? -35.806 14.309 37.815 1.00 93.75 631 LEU A CA 1
ATOM 4656 C C . LEU A 1 631 ? -35.677 13.638 36.448 1.00 93.75 631 LEU A C 1
ATOM 4658 O O . LEU A 1 631 ? -36.577 13.733 35.613 1.00 93.75 631 LEU A O 1
ATOM 4662 N N . PHE A 1 632 ? -34.608 12.868 36.254 1.00 95.06 632 PHE A N 1
ATOM 4663 C CA . PHE A 1 632 ? -34.615 11.790 35.269 1.00 95.06 632 PHE A CA 1
ATOM 4664 C C . PHE A 1 632 ? -35.238 10.552 35.929 1.00 95.06 632 PHE A C 1
ATOM 4666 O O . PHE A 1 632 ? -34.690 9.996 36.886 1.00 95.06 632 PHE A O 1
ATOM 4673 N N . ALA A 1 633 ? -36.451 10.199 35.501 1.00 92.00 633 ALA A N 1
ATOM 4674 C CA . ALA A 1 633 ? -37.286 9.237 36.217 1.00 92.00 633 ALA A CA 1
ATOM 4675 C C . ALA A 1 633 ? -36.795 7.781 36.167 1.00 92.00 633 ALA A C 1
ATOM 4677 O O . ALA A 1 633 ? -36.913 7.138 37.215 1.00 92.00 633 ALA A O 1
ATOM 4678 N N . PRO A 1 634 ? -36.250 7.264 35.041 1.00 91.94 634 PRO A N 1
ATOM 4679 C CA . PRO A 1 634 ? -35.781 5.885 34.970 1.00 91.94 634 PRO A CA 1
ATOM 4680 C C . PRO A 1 634 ? -34.807 5.518 36.094 1.00 91.94 634 PRO A C 1
ATOM 4682 O O . PRO A 1 634 ? -33.911 6.284 36.457 1.00 91.94 634 PRO A O 1
ATOM 4685 N N . ASP A 1 635 ? -35.016 4.346 36.679 1.00 88.62 635 ASP A N 1
ATOM 4686 C CA . ASP A 1 635 ? -34.329 3.852 37.874 1.00 88.62 635 ASP A CA 1
ATOM 4687 C C . ASP A 1 635 ? -34.039 2.344 37.793 1.00 88.62 635 ASP A C 1
ATOM 4689 O O . ASP A 1 635 ? -34.506 1.581 38.640 1.00 88.62 635 ASP A O 1
ATOM 4693 N N . PRO A 1 636 ? -33.303 1.877 36.765 1.00 85.56 636 PRO A N 1
ATOM 4694 C CA . PRO A 1 636 ? -32.921 0.472 36.694 1.00 85.56 636 PRO A CA 1
ATOM 4695 C C . PRO A 1 636 ? -32.127 0.068 37.941 1.00 85.56 636 PRO A C 1
ATOM 4697 O O . PRO A 1 636 ? -31.376 0.864 38.497 1.00 85.56 636 PRO A O 1
ATOM 4700 N N . THR A 1 637 ? -32.233 -1.195 38.358 1.00 78.31 637 THR A N 1
ATOM 4701 C CA . THR A 1 637 ? -31.528 -1.695 39.554 1.00 78.31 637 THR A CA 1
ATOM 4702 C C . THR A 1 637 ? -30.008 -1.486 39.482 1.00 78.31 637 THR A C 1
ATOM 4704 O O . THR A 1 637 ? -29.366 -1.300 40.509 1.00 78.31 637 THR A O 1
ATOM 4707 N N . SER A 1 638 ? -29.440 -1.462 38.273 1.00 77.81 638 SER A N 1
ATOM 4708 C CA . SER A 1 638 ? -28.025 -1.197 37.993 1.00 77.81 638 SER A CA 1
ATOM 4709 C C . SER A 1 638 ? -27.727 0.280 37.677 1.00 77.81 638 SER A C 1
ATOM 4711 O O . SER A 1 638 ? -26.824 0.555 36.895 1.00 77.81 638 SER A O 1
ATOM 4713 N N . GLU A 1 639 ? -28.501 1.248 38.178 1.00 83.25 639 GLU A N 1
ATOM 4714 C CA . GLU A 1 639 ? -28.387 2.665 37.775 1.00 83.25 639 GLU A CA 1
ATOM 4715 C C . GLU A 1 639 ? -27.013 3.310 38.012 1.00 83.25 639 GLU A C 1
ATOM 4717 O O . GLU A 1 639 ? -26.630 4.197 37.251 1.00 83.25 639 GLU A O 1
ATOM 4722 N N . GLU A 1 640 ? -26.259 2.863 39.018 1.00 85.00 640 GLU A N 1
ATOM 4723 C CA . GLU A 1 640 ? -24.912 3.386 39.299 1.00 85.00 640 GLU A CA 1
ATOM 4724 C C . GLU A 1 640 ? -23.847 2.852 38.328 1.00 85.00 640 GLU A C 1
ATOM 4726 O O . GLU A 1 640 ? -22.780 3.441 38.199 1.00 85.00 640 GLU A O 1
ATOM 4731 N N . GLU A 1 641 ? -24.141 1.762 37.618 1.00 84.19 641 GLU A N 1
ATOM 4732 C CA . GLU A 1 641 ? -23.210 1.108 36.692 1.00 84.19 641 GLU A CA 1
ATOM 4733 C C . GLU A 1 641 ? -23.659 1.239 35.232 1.00 84.19 641 GLU A C 1
ATOM 4735 O O . GLU A 1 641 ? -22.834 1.283 34.327 1.00 84.19 641 GLU A O 1
ATOM 4740 N N . SER A 1 642 ? -24.966 1.309 34.977 1.00 88.69 642 SER A N 1
ATOM 4741 C CA . SER A 1 642 ? -25.537 1.336 33.632 1.00 88.69 642 SER A CA 1
ATOM 4742 C C . SER A 1 642 ? -25.206 2.634 32.909 1.00 88.69 642 SER A C 1
ATOM 4744 O O . SER A 1 642 ? -25.414 3.728 33.436 1.00 88.69 642 SER A O 1
ATOM 4746 N N . THR A 1 643 ? -24.818 2.517 31.641 1.00 94.38 643 THR A N 1
ATOM 4747 C CA . THR A 1 643 ? -24.700 3.670 30.747 1.00 94.38 643 THR A CA 1
ATOM 4748 C C . THR A 1 643 ? -26.063 4.072 30.177 1.00 94.38 643 THR A C 1
ATOM 4750 O O . THR A 1 643 ? -26.992 3.258 30.125 1.00 94.38 643 THR A O 1
ATOM 4753 N N . ILE A 1 644 ? -26.196 5.316 29.714 1.00 95.31 644 ILE A N 1
ATOM 4754 C CA . ILE A 1 644 ? -27.403 5.830 29.058 1.00 95.31 644 ILE A CA 1
ATOM 4755 C C . ILE A 1 644 ? -27.668 5.084 27.752 1.00 95.31 644 ILE A C 1
ATOM 4757 O O . ILE A 1 644 ? -28.799 4.674 27.510 1.00 95.31 644 ILE A O 1
ATOM 4761 N N . GLY A 1 645 ? -26.640 4.857 26.932 1.00 93.81 645 GLY A N 1
ATOM 4762 C CA . GLY A 1 645 ? -26.768 4.103 25.687 1.00 93.81 645 GLY A CA 1
ATOM 4763 C C . GLY A 1 645 ? -27.308 2.697 25.936 1.00 93.81 645 GLY A C 1
ATOM 4764 O O . GLY A 1 645 ? -28.271 2.295 25.290 1.00 93.81 645 GLY A O 1
ATOM 4765 N N . GLY A 1 646 ? -26.766 1.992 26.937 1.00 91.94 646 GLY A N 1
ATOM 4766 C CA . GLY A 1 646 ? -27.254 0.671 27.344 1.00 91.94 646 GLY A CA 1
ATOM 4767 C C . GLY A 1 646 ? -28.683 0.708 27.889 1.00 91.94 646 GLY A C 1
ATOM 4768 O O . GLY A 1 646 ? -29.515 -0.109 27.493 1.00 91.94 646 GLY A O 1
ATOM 4769 N N . ALA A 1 647 ? -29.003 1.692 28.736 1.00 92.06 647 ALA A N 1
ATOM 4770 C CA . ALA A 1 647 ? -30.345 1.857 29.290 1.00 92.06 647 ALA A CA 1
ATOM 4771 C C . ALA A 1 647 ? -31.394 2.138 28.202 1.00 92.06 647 ALA A C 1
ATOM 4773 O O . ALA A 1 647 ? -32.496 1.601 28.255 1.00 92.06 647 ALA A O 1
ATOM 4774 N N . ILE A 1 648 ? -31.061 2.933 27.184 1.00 94.12 648 ILE A N 1
ATOM 4775 C CA . ILE A 1 648 ? -31.950 3.193 26.047 1.00 94.12 648 ILE A CA 1
ATOM 4776 C C . ILE A 1 648 ? -32.042 1.959 25.143 1.00 94.12 648 ILE A C 1
ATOM 4778 O O . ILE A 1 648 ? -33.147 1.536 24.800 1.00 94.12 648 ILE A O 1
ATOM 4782 N N . ALA A 1 649 ? -30.908 1.347 24.794 1.00 91.94 649 ALA A N 1
ATOM 4783 C CA . ALA A 1 649 ? -30.855 0.171 23.930 1.00 91.94 649 ALA A CA 1
ATOM 4784 C C . ALA A 1 649 ? -31.655 -1.004 24.503 1.00 91.94 649 ALA A C 1
ATOM 4786 O O . ALA A 1 649 ? -32.302 -1.706 23.740 1.00 91.94 649 ALA A O 1
ATOM 4787 N N . CYS A 1 650 ? -31.694 -1.174 25.826 1.00 89.19 650 CYS A N 1
ATOM 4788 C CA . CYS A 1 650 ? -32.487 -2.216 26.490 1.00 89.19 650 CYS A CA 1
ATOM 4789 C C . CYS A 1 650 ? -33.874 -1.730 26.949 1.00 89.19 650 CYS A C 1
ATOM 4791 O O . CYS A 1 650 ? -34.619 -2.489 27.561 1.00 89.19 650 CYS A O 1
ATOM 4793 N N . ASN A 1 651 ? -34.211 -0.451 26.730 1.00 91.31 651 ASN A N 1
ATOM 4794 C CA . ASN A 1 651 ? -35.354 0.223 27.359 1.00 91.31 651 ASN A CA 1
ATOM 4795 C C . ASN A 1 651 ? -35.428 -0.035 28.884 1.00 91.31 651 ASN A C 1
ATOM 4797 O O . ASN A 1 651 ? -36.509 -0.197 29.458 1.00 91.31 651 ASN A O 1
ATOM 4801 N N . ALA A 1 652 ? -34.259 -0.098 29.528 1.00 87.75 652 ALA A N 1
ATOM 4802 C CA . ALA A 1 652 ? -34.101 -0.428 30.933 1.00 87.75 652 ALA A CA 1
ATOM 4803 C C . ALA A 1 652 ? -34.887 0.565 31.781 1.00 87.75 652 ALA A C 1
ATOM 4805 O O . ALA A 1 652 ? -34.853 1.771 31.546 1.00 87.75 652 ALA A O 1
ATOM 4806 N N . SER A 1 653 ? -35.619 0.064 32.760 1.00 84.69 653 SER A N 1
ATOM 4807 C CA . SER A 1 653 ? -36.531 0.864 33.564 1.00 84.69 653 SER A CA 1
ATOM 4808 C C . SER A 1 653 ? -36.554 0.319 34.990 1.00 84.69 653 SER A C 1
ATOM 4810 O O . SER A 1 653 ? -35.870 -0.663 35.279 1.00 84.69 653 SER A O 1
ATOM 4812 N N . GLY A 1 654 ? -37.296 0.956 35.888 1.00 85.94 654 GLY A N 1
ATOM 4813 C CA . GLY A 1 654 ? -37.409 0.491 37.267 1.00 85.94 654 GLY A CA 1
ATOM 4814 C C . GLY A 1 654 ? -38.784 0.747 37.857 1.00 85.94 654 GLY A C 1
ATOM 4815 O O . GLY A 1 654 ? -39.770 0.906 37.131 1.00 85.94 654 GLY A O 1
ATOM 4816 N N . ALA A 1 655 ? -38.860 0.783 39.182 1.00 83.88 655 ALA A N 1
ATOM 4817 C CA . ALA A 1 655 ? -40.121 0.874 39.907 1.00 83.88 655 ALA A CA 1
ATOM 4818 C C . ALA A 1 655 ? -40.915 2.148 39.562 1.00 83.88 655 ALA A C 1
ATOM 4820 O O . ALA A 1 655 ? -42.147 2.127 39.520 1.00 83.88 655 ALA A O 1
ATOM 4821 N N . ARG A 1 656 ? -40.218 3.246 39.230 1.00 89.06 656 ARG A N 1
ATOM 4822 C CA . ARG A 1 656 ? -40.819 4.544 38.865 1.00 89.06 656 ARG A CA 1
ATOM 4823 C C . ARG A 1 656 ? -41.557 4.536 37.530 1.00 89.06 656 ARG A C 1
ATOM 4825 O O . ARG A 1 656 ? -42.349 5.445 37.262 1.00 89.06 656 ARG A O 1
ATOM 4832 N N . THR A 1 657 ? -41.340 3.504 36.716 1.00 85.50 657 THR A N 1
ATOM 4833 C CA . THR A 1 657 ? -42.030 3.276 35.438 1.00 85.50 657 THR A CA 1
ATOM 4834 C C . THR A 1 657 ? -43.541 3.301 35.585 1.00 85.50 657 THR A C 1
ATOM 4836 O O . THR A 1 657 ? -44.236 3.688 34.647 1.00 85.50 657 THR A O 1
ATOM 4839 N N . PHE A 1 658 ? -44.055 2.931 36.760 1.00 84.81 658 PHE A N 1
ATOM 4840 C CA . PHE A 1 658 ? -45.482 2.935 37.048 1.00 84.81 658 PHE A CA 1
ATOM 4841 C C . PHE A 1 658 ? -46.137 4.288 36.736 1.00 84.81 658 PHE A C 1
ATOM 4843 O O . PHE A 1 658 ? -47.121 4.328 36.002 1.00 84.81 658 PHE A O 1
ATOM 4850 N N . LYS A 1 659 ? -45.578 5.388 37.259 1.00 89.12 659 LYS A N 1
ATOM 4851 C CA . LYS A 1 659 ? -46.113 6.745 37.057 1.00 89.12 659 LYS A CA 1
ATOM 4852 C C . LYS A 1 659 ? -45.507 7.429 35.841 1.00 89.12 659 LYS A C 1
ATOM 4854 O O . LYS A 1 659 ? -46.212 8.065 35.065 1.00 89.12 659 LYS A O 1
ATOM 4859 N N . TYR A 1 660 ? -44.197 7.290 35.661 1.00 90.56 660 TYR A N 1
ATOM 4860 C CA . TYR A 1 660 ? -43.455 8.086 34.683 1.00 90.56 660 TYR A CA 1
ATOM 4861 C C . TYR A 1 660 ? -43.290 7.402 33.321 1.00 90.56 660 TYR A C 1
ATOM 4863 O O . TYR A 1 660 ? -43.054 8.062 32.311 1.00 90.56 660 TYR A O 1
ATOM 4871 N N . GLY A 1 661 ? -43.530 6.093 33.257 1.00 88.62 661 GLY A N 1
ATOM 4872 C CA . GLY A 1 661 ? -43.250 5.264 32.093 1.00 88.62 661 GLY A CA 1
ATOM 4873 C C . GLY A 1 661 ? -41.781 4.860 31.983 1.00 88.62 661 GLY A C 1
ATOM 4874 O O . GLY A 1 661 ? -40.928 5.284 32.757 1.00 88.62 661 GLY A O 1
ATOM 4875 N N . ALA A 1 662 ? -41.511 3.970 31.028 1.00 88.56 662 ALA A N 1
ATOM 4876 C CA . ALA A 1 662 ? -40.177 3.424 30.808 1.00 88.56 662 ALA A CA 1
ATOM 4877 C C . ALA A 1 662 ? -39.254 4.459 30.149 1.00 88.56 662 ALA A C 1
ATOM 4879 O O . ALA A 1 662 ? -39.726 5.472 29.620 1.00 88.56 662 ALA A O 1
ATOM 4880 N N . THR A 1 663 ? -37.952 4.161 30.101 1.00 91.62 663 THR A N 1
ATOM 4881 C CA . THR A 1 663 ? -36.916 5.017 29.495 1.00 91.62 663 THR A CA 1
ATOM 4882 C C . THR A 1 663 ? -37.313 5.569 28.135 1.00 91.62 663 THR A C 1
ATOM 4884 O O . THR A 1 663 ? -37.128 6.760 27.902 1.00 91.62 663 THR A O 1
ATOM 4887 N N . ARG A 1 664 ? -37.978 4.772 27.288 1.00 91.56 664 ARG A N 1
ATOM 4888 C CA . ARG A 1 664 ? -38.560 5.207 26.010 1.00 91.56 664 ARG A CA 1
ATOM 4889 C C . ARG A 1 664 ? -39.262 6.567 26.069 1.00 91.56 664 ARG A C 1
ATOM 4891 O O . ARG A 1 664 ? -39.001 7.410 25.215 1.00 91.56 664 ARG A O 1
ATOM 4898 N N . LYS A 1 665 ? -40.127 6.808 27.063 1.00 88.81 665 LYS A N 1
ATOM 4899 C CA . LYS A 1 665 ? -40.899 8.063 27.179 1.00 88.81 665 LYS A CA 1
ATOM 4900 C C . LYS A 1 665 ? -40.028 9.286 27.464 1.00 88.81 665 LYS A C 1
ATOM 4902 O O . LYS A 1 665 ? -40.437 10.407 27.181 1.00 88.81 665 LYS A O 1
ATOM 4907 N N . HIS A 1 666 ? -38.842 9.066 28.017 1.00 93.81 666 HIS A N 1
ATOM 4908 C CA . HIS A 1 666 ? -37.910 10.120 28.389 1.00 93.81 666 HIS A CA 1
ATOM 4909 C C . HIS A 1 666 ? -36.909 10.446 27.281 1.00 93.81 666 HIS A C 1
ATOM 4911 O O . HIS A 1 666 ? -36.192 11.429 27.406 1.00 93.81 666 HIS A O 1
ATOM 4917 N N . VAL A 1 667 ? -36.861 9.685 26.186 1.00 95.06 667 VAL A N 1
ATOM 4918 C CA . VAL A 1 667 ? -35.968 9.970 25.056 1.00 95.06 667 VAL A CA 1
ATOM 4919 C C . VAL A 1 667 ? -36.662 10.912 24.068 1.00 95.06 667 VAL A C 1
ATOM 4921 O O . VAL A 1 667 ? -37.699 10.563 23.497 1.00 95.06 667 VAL A O 1
ATOM 4924 N N . GLN A 1 668 ? -36.082 12.099 23.871 1.00 94.00 668 GLN A N 1
ATOM 4925 C CA . GLN A 1 668 ? -36.571 13.131 22.947 1.00 94.00 668 GLN A CA 1
ATOM 4926 C C . GLN A 1 668 ? -35.826 13.118 21.614 1.00 94.00 668 GLN A C 1
ATOM 4928 O O . GLN A 1 668 ? -36.429 13.373 20.574 1.00 94.00 668 GLN A O 1
ATOM 4933 N N . ARG A 1 669 ? -34.528 12.802 21.626 1.00 95.44 669 ARG A N 1
ATOM 4934 C CA . ARG A 1 669 ? -33.685 12.731 20.426 1.00 95.44 669 ARG A CA 1
ATOM 4935 C C . ARG A 1 669 ? -32.625 11.650 20.584 1.00 95.44 669 ARG A C 1
ATOM 4937 O O . ARG A 1 669 ? -32.092 11.489 21.679 1.00 95.44 669 ARG A O 1
ATOM 4944 N N . LEU A 1 670 ? -32.288 10.967 19.497 1.00 96.94 670 LEU A N 1
ATOM 4945 C CA . LEU A 1 670 ? -31.147 10.061 19.394 1.00 96.94 670 LEU A CA 1
ATOM 4946 C C . LEU A 1 670 ? -30.301 10.433 18.182 1.00 96.94 670 LEU A C 1
ATOM 4948 O O . LEU A 1 670 ? -30.841 10.648 17.099 1.00 96.94 670 LEU A O 1
ATOM 4952 N N . LYS A 1 671 ? -28.980 10.425 18.352 1.00 97.50 671 LYS A N 1
ATOM 4953 C CA . LYS A 1 671 ? -28.052 10.209 17.241 1.00 97.50 671 LYS A CA 1
ATOM 4954 C C . LYS A 1 671 ? -27.634 8.752 17.247 1.00 97.50 671 LYS A C 1
ATOM 4956 O O . LYS A 1 671 ? -27.171 8.237 18.269 1.00 97.50 671 LYS A O 1
ATOM 4961 N N . VAL A 1 672 ? -27.797 8.113 16.101 1.00 97.12 672 VAL A N 1
ATOM 4962 C CA . VAL A 1 672 ? -27.527 6.696 15.900 1.00 97.12 672 VAL A CA 1
ATOM 4963 C C . VAL A 1 672 ? -26.632 6.546 14.682 1.00 97.12 672 VAL A C 1
ATOM 4965 O O . VAL A 1 672 ? -26.917 7.113 13.631 1.00 97.12 672 VAL A O 1
ATOM 4968 N N . VAL A 1 673 ? -25.561 5.776 14.818 1.00 97.25 673 VAL A N 1
ATOM 4969 C CA . VAL A 1 673 ? -24.758 5.331 13.681 1.00 97.25 673 VAL A CA 1
ATOM 4970 C C . VAL A 1 673 ? -25.347 4.015 13.184 1.00 97.25 673 VAL A C 1
ATOM 4972 O O . VAL A 1 673 ? -25.408 3.030 13.923 1.00 97.25 673 VAL A O 1
ATOM 4975 N N . LEU A 1 674 ? -25.847 4.018 11.953 1.00 95.81 674 LEU A N 1
ATOM 4976 C CA . LEU A 1 674 ? -26.435 2.850 11.303 1.00 95.81 674 LEU A CA 1
ATOM 4977 C C . LEU A 1 674 ? -25.347 1.863 10.869 1.00 95.81 674 LEU A C 1
ATOM 4979 O O . LEU A 1 674 ? -24.167 2.198 10.818 1.00 95.81 674 LEU A O 1
ATOM 4983 N N . ALA A 1 675 ? -25.751 0.640 10.515 1.00 91.50 675 ALA A N 1
ATOM 4984 C CA . ALA A 1 675 ? -24.822 -0.426 10.139 1.00 91.50 675 ALA A CA 1
ATOM 4985 C C . ALA A 1 675 ? -23.880 -0.041 8.983 1.00 91.50 675 ALA A C 1
ATOM 4987 O O . ALA A 1 675 ? -22.736 -0.459 8.978 1.00 91.50 675 ALA A O 1
ATOM 4988 N N . ASN A 1 676 ? -24.331 0.785 8.034 1.00 92.06 676 ASN A N 1
ATOM 4989 C CA . ASN A 1 676 ? -23.522 1.310 6.923 1.00 92.06 676 ASN A CA 1
ATOM 4990 C C . ASN A 1 676 ? -22.591 2.478 7.326 1.00 92.06 676 ASN A C 1
ATOM 4992 O O . ASN A 1 676 ? -21.966 3.081 6.456 1.00 92.06 676 ASN A O 1
ATOM 4996 N N . GLY A 1 677 ? -22.548 2.842 8.610 1.00 93.69 677 GLY A N 1
ATOM 4997 C CA . GLY A 1 677 ? -21.824 3.994 9.140 1.00 93.69 677 GLY A CA 1
ATOM 4998 C C . GLY A 1 677 ? -22.515 5.344 8.941 1.00 93.69 677 GLY A C 1
ATOM 4999 O O . GLY A 1 677 ? -21.939 6.379 9.261 1.00 93.69 677 GLY A O 1
ATOM 5000 N N . GLU A 1 678 ? -23.737 5.383 8.414 1.00 96.94 678 GLU A N 1
ATOM 5001 C CA . GLU A 1 678 ? -24.493 6.629 8.300 1.00 96.94 678 GLU A CA 1
ATOM 5002 C C . GLU A 1 678 ? -24.899 7.135 9.689 1.00 96.94 678 GLU A C 1
ATOM 5004 O O . GLU A 1 678 ? -25.520 6.414 10.472 1.00 96.94 678 GLU A O 1
ATOM 5009 N N . LEU A 1 679 ? -24.565 8.389 9.996 1.00 97.50 679 LEU A N 1
ATOM 5010 C CA . LEU A 1 679 ? -25.041 9.054 11.203 1.00 97.50 679 LEU A CA 1
ATOM 5011 C C . LEU A 1 679 ? -26.439 9.619 10.950 1.00 97.50 679 LEU A C 1
ATOM 5013 O O . LEU A 1 679 ? -26.597 10.613 10.243 1.00 97.50 679 LEU A O 1
ATOM 5017 N N . ALA A 1 680 ? -27.439 9.012 11.574 1.00 95.62 680 ALA A N 1
ATOM 5018 C CA . ALA A 1 680 ? -28.821 9.452 11.516 1.00 95.62 680 ALA A CA 1
ATOM 5019 C C . ALA A 1 680 ? -29.244 10.095 12.842 1.00 95.62 680 ALA A C 1
ATOM 5021 O O . ALA A 1 680 ? -28.881 9.641 13.931 1.00 95.62 680 ALA A O 1
ATOM 5022 N N . GLU A 1 681 ? -30.039 11.158 12.752 1.00 95.94 681 GLU A N 1
ATOM 5023 C CA . GLU A 1 681 ? -30.661 11.794 13.908 1.00 95.94 681 GLU A CA 1
ATOM 5024 C C . GLU A 1 681 ? -32.173 11.580 13.870 1.00 95.94 681 GLU A C 1
ATOM 5026 O O . GLU A 1 681 ? -32.840 11.884 12.882 1.00 95.94 681 GLU A O 1
ATOM 5031 N N . PHE A 1 682 ? -32.716 11.083 14.978 1.00 92.56 682 PHE A N 1
ATOM 5032 C CA . PHE A 1 682 ? -34.141 10.852 15.166 1.00 92.56 682 PHE A CA 1
ATOM 5033 C C . PHE A 1 682 ? -34.627 11.709 16.320 1.00 92.56 682 PHE A C 1
ATOM 5035 O O . PHE A 1 682 ? -34.045 11.681 17.404 1.00 92.56 682 PHE A O 1
ATOM 5042 N N . ARG A 1 683 ? -35.707 12.459 16.106 1.00 90.56 683 ARG A N 1
ATOM 5043 C CA . ARG A 1 683 ? -36.321 13.293 17.137 1.00 90.56 683 ARG A CA 1
ATOM 5044 C C . ARG A 1 683 ? -37.790 12.952 17.268 1.00 90.56 683 ARG A C 1
ATOM 5046 O O . ARG A 1 683 ? -38.485 12.844 16.260 1.00 90.56 683 ARG A O 1
ATOM 5053 N N . ARG A 1 684 ? -38.246 12.824 18.512 1.00 86.62 684 ARG A N 1
ATOM 5054 C CA . ARG A 1 684 ? -39.640 12.548 18.822 1.00 86.62 684 ARG A CA 1
ATOM 5055 C C . ARG A 1 684 ? -40.495 13.706 18.307 1.00 86.62 684 ARG A C 1
ATOM 5057 O O . ARG A 1 684 ? -40.206 14.874 18.575 1.00 86.62 684 ARG A O 1
ATOM 5064 N N . THR A 1 685 ? -41.515 13.398 17.517 1.00 69.81 685 THR A N 1
ATOM 5065 C CA . THR A 1 685 ? -42.363 14.432 16.905 1.00 69.81 685 THR A CA 1
ATOM 5066 C C . THR A 1 685 ? -43.408 14.931 17.904 1.00 69.81 685 THR A C 1
ATOM 5068 O O . THR A 1 685 ? -44.284 14.185 18.327 1.00 69.81 685 THR A O 1
ATOM 5071 N N . ASN A 1 686 ? -43.372 16.222 18.251 1.00 59.22 686 ASN A N 1
ATOM 5072 C CA . ASN A 1 686 ? -44.409 16.884 19.065 1.00 59.22 686 ASN A CA 1
ATOM 5073 C C . ASN A 1 686 ? -45.690 17.198 18.255 1.00 59.22 686 ASN A C 1
ATOM 5075 O O . ASN A 1 686 ? -46.352 18.207 18.493 1.00 59.22 686 ASN A O 1
ATOM 5079 N N . LEU A 1 687 ? -46.024 16.384 17.247 1.00 49.09 687 LEU A N 1
ATOM 5080 C CA . LEU A 1 687 ? -47.204 16.601 16.411 1.00 49.09 687 LEU A CA 1
ATOM 5081 C C . LEU A 1 687 ? -48.468 16.171 17.167 1.00 49.09 687 LEU A C 1
ATOM 5083 O O . LEU A 1 687 ? -48.847 15.001 17.177 1.00 49.09 687 LEU A O 1
ATOM 5087 N N . GLU A 1 688 ? -49.144 17.144 17.778 1.00 40.25 688 GLU A N 1
ATOM 5088 C CA . GLU A 1 688 ? -50.552 17.014 18.145 1.00 40.25 688 GLU A CA 1
ATOM 5089 C C . GLU A 1 688 ? -51.428 16.922 16.879 1.00 40.25 688 GLU A C 1
ATOM 5091 O O . GLU A 1 688 ? -51.296 17.688 15.925 1.00 40.25 688 GLU A O 1
ATOM 5096 N N . LYS A 1 689 ? -52.339 15.947 16.897 1.00 31.95 689 LYS A N 1
ATOM 5097 C CA . LYS A 1 689 ? -53.368 15.615 15.901 1.00 31.95 689 LYS A CA 1
ATOM 5098 C C . LYS A 1 689 ? -54.007 16.830 15.200 1.00 31.95 689 LYS A C 1
ATOM 5100 O O . LYS A 1 689 ? -54.633 17.663 15.850 1.00 31.95 689 LYS A O 1
ATOM 5105 N N . ASN A 1 690 ? -54.053 16.814 13.866 1.00 40.44 690 ASN A N 1
ATOM 5106 C CA . ASN A 1 690 ? -55.075 17.524 13.089 1.00 40.44 690 ASN A CA 1
ATOM 5107 C C . ASN A 1 690 ? -55.669 16.633 11.975 1.00 40.44 690 ASN A C 1
ATOM 5109 O O . ASN A 1 690 ? -55.277 15.484 11.788 1.00 40.44 690 ASN A O 1
ATOM 5113 N N . THR A 1 691 ? -56.732 17.125 11.338 1.00 36.16 691 THR A N 1
ATOM 5114 C CA . THR A 1 691 ? -57.822 16.372 10.682 1.00 36.16 691 THR A CA 1
ATOM 5115 C C . THR A 1 691 ? -57.456 15.590 9.407 1.00 36.16 691 THR A C 1
ATOM 5117 O O . THR A 1 691 ? -58.352 15.111 8.717 1.00 36.16 691 THR A O 1
ATOM 5120 N N . VAL A 1 692 ? -56.174 15.431 9.070 1.00 39.25 692 VAL A N 1
ATOM 5121 C CA . VAL A 1 692 ? -55.714 14.813 7.815 1.00 39.25 692 VAL A CA 1
ATOM 5122 C C . VAL A 1 692 ? -54.620 13.772 8.090 1.00 39.25 692 VAL A C 1
ATOM 5124 O O . VAL A 1 692 ? -53.440 14.058 7.991 1.00 39.25 692 VAL A O 1
ATOM 5127 N N . GLY A 1 693 ? -55.042 12.550 8.428 1.00 36.12 693 GLY A N 1
ATOM 5128 C CA . GLY A 1 693 ? -54.367 11.301 8.036 1.00 36.12 693 GLY A CA 1
ATOM 5129 C C . GLY A 1 693 ? -52.992 10.945 8.631 1.00 36.12 693 GLY A C 1
ATOM 5130 O O . GLY A 1 693 ? -51.975 11.509 8.262 1.00 36.12 693 GLY A O 1
ATOM 5131 N N . TYR A 1 694 ? -53.002 9.866 9.425 1.00 37.06 694 TYR A N 1
ATOM 5132 C CA . TYR A 1 694 ? -51.911 8.938 9.774 1.00 37.06 694 TYR A CA 1
ATOM 5133 C C . TYR A 1 694 ? -50.605 9.514 10.351 1.00 37.06 694 TYR A C 1
ATOM 5135 O O . TYR A 1 694 ? -49.635 9.774 9.646 1.00 37.06 694 TYR A O 1
ATOM 5143 N N . ALA A 1 695 ? -50.531 9.516 11.685 1.00 43.16 695 ALA A N 1
ATOM 5144 C CA . ALA A 1 695 ? -49.272 9.233 12.364 1.00 43.16 695 ALA A CA 1
ATOM 5145 C C . ALA A 1 695 ? -48.783 7.834 11.942 1.00 43.16 695 ALA A C 1
ATOM 5147 O O . ALA A 1 695 ? -49.594 6.904 11.847 1.00 43.16 695 ALA A O 1
ATOM 5148 N N . PHE A 1 696 ? -47.474 7.647 11.745 1.00 48.62 696 PHE A N 1
ATOM 5149 C CA . PHE A 1 696 ? -46.908 6.308 11.904 1.00 48.62 696 PHE A CA 1
ATOM 5150 C C . PHE A 1 696 ? -47.366 5.804 13.278 1.00 48.62 696 PHE A C 1
ATOM 5152 O O . PHE A 1 696 ? -47.276 6.537 14.261 1.00 48.62 696 PHE A O 1
ATOM 5159 N N . ALA A 1 697 ? -47.893 4.582 13.372 1.00 54.28 697 ALA A N 1
ATOM 5160 C CA . ALA A 1 697 ? -48.353 4.036 14.654 1.00 54.28 697 ALA A CA 1
AT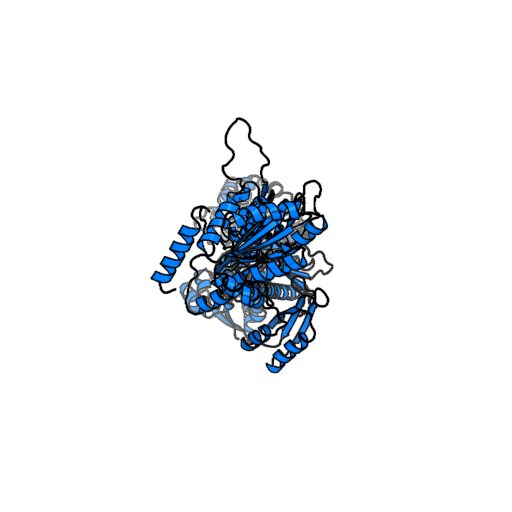OM 5161 C C . ALA A 1 697 ? -47.240 4.023 15.733 1.00 54.28 697 ALA A C 1
ATOM 5163 O O . ALA A 1 697 ? -47.533 3.896 16.922 1.00 54.28 697 ALA A O 1
ATOM 5164 N N . HIS A 1 698 ? -45.975 4.196 15.321 1.00 64.06 698 HIS A N 1
ATOM 5165 C CA . HIS A 1 698 ? -44.788 4.304 16.160 1.00 64.06 698 HIS A CA 1
ATOM 5166 C C . HIS A 1 698 ? -43.846 5.407 15.646 1.00 64.06 698 HIS A C 1
ATOM 5168 O O . HIS A 1 698 ? -43.667 5.547 14.437 1.00 64.06 698 HIS A O 1
ATOM 5174 N N . ASP A 1 699 ? -43.241 6.169 16.560 1.00 78.81 699 ASP A N 1
ATOM 5175 C CA . ASP A 1 699 ? -42.205 7.159 16.243 1.00 78.81 699 ASP A CA 1
ATOM 5176 C C . ASP A 1 699 ? -40.906 6.418 15.848 1.00 78.81 699 ASP A C 1
ATOM 5178 O O . ASP A 1 699 ? -40.531 5.491 16.571 1.00 78.81 699 ASP A O 1
ATOM 5182 N N . PRO A 1 700 ? -40.214 6.760 14.740 1.00 85.50 700 PRO A N 1
ATOM 5183 C CA . PRO A 1 700 ? -39.002 6.056 14.296 1.00 85.50 700 PRO A CA 1
ATOM 5184 C C . PRO A 1 700 ? -37.903 5.945 15.359 1.00 85.50 700 PRO A C 1
ATOM 5186 O O . PRO A 1 700 ? -37.145 4.977 15.360 1.00 85.50 700 PRO A O 1
ATOM 5189 N N . ILE A 1 701 ? -37.843 6.893 16.303 1.00 89.44 701 ILE A N 1
ATOM 5190 C CA . ILE A 1 701 ? -36.918 6.825 17.443 1.00 89.44 701 ILE A CA 1
ATOM 5191 C C . ILE A 1 701 ? -37.102 5.533 18.254 1.00 89.44 701 ILE A C 1
ATOM 5193 O O . ILE A 1 701 ? -36.141 4.983 18.785 1.00 89.44 701 ILE A O 1
ATOM 5197 N N . ASP A 1 702 ? -38.331 5.014 18.309 1.00 88.31 702 ASP A N 1
ATOM 5198 C CA . ASP A 1 702 ? -38.704 3.841 19.089 1.00 88.31 702 ASP A CA 1
ATOM 5199 C C . ASP A 1 702 ? -38.225 2.523 18.462 1.00 88.31 702 ASP A C 1
ATOM 5201 O O . ASP A 1 702 ? -38.275 1.501 19.137 1.00 88.31 702 ASP A O 1
ATOM 5205 N N . TRP A 1 703 ? -37.742 2.520 17.213 1.00 89.31 703 TRP A N 1
ATOM 5206 C CA . TRP A 1 703 ? -37.107 1.336 16.620 1.00 89.31 703 TRP A CA 1
ATOM 5207 C C . TRP A 1 703 ? -35.765 1.023 17.278 1.00 89.31 703 TRP A C 1
ATOM 5209 O O . TRP A 1 703 ? -35.416 -0.139 17.433 1.00 89.31 703 TRP A O 1
ATOM 5219 N N . PHE A 1 704 ? -35.024 2.043 17.711 1.00 91.94 704 PHE A N 1
ATOM 5220 C CA . PHE A 1 704 ? -33.704 1.861 18.323 1.00 91.94 704 PHE A CA 1
ATOM 5221 C C . PHE A 1 704 ? -33.786 1.559 19.824 1.00 91.94 704 PHE A C 1
ATOM 5223 O O . PHE A 1 704 ? -32.883 0.941 20.392 1.00 91.94 704 PHE A O 1
ATOM 5230 N N . ILE A 1 705 ? -34.876 1.964 20.473 1.00 91.12 705 ILE A N 1
ATOM 5231 C CA . ILE A 1 705 ? -35.100 1.791 21.909 1.00 91.12 705 ILE A CA 1
ATOM 5232 C C . ILE A 1 705 ? -35.603 0.369 22.175 1.00 91.12 705 ILE A C 1
ATOM 5234 O O . ILE A 1 705 ? -36.652 -0.022 21.673 1.00 91.12 705 ILE A O 1
ATOM 5238 N N . GLY A 1 706 ? -34.886 -0.400 22.994 1.00 87.06 706 GLY A N 1
ATOM 5239 C CA . GLY A 1 706 ? -35.184 -1.825 23.196 1.00 87.06 706 GLY A CA 1
ATOM 5240 C C . GLY A 1 706 ? -34.647 -2.746 22.090 1.00 87.06 706 GLY A C 1
ATOM 5241 O O . GLY A 1 706 ? -34.975 -3.926 22.088 1.00 87.06 706 GLY A O 1
ATOM 5242 N N . SER A 1 707 ? -33.844 -2.227 21.151 1.00 89.25 707 SER A N 1
ATOM 5243 C CA . SER A 1 707 ? -33.214 -3.023 20.082 1.00 89.25 707 SER A CA 1
ATOM 5244 C C . SER A 1 707 ? -31.935 -3.747 20.512 1.00 89.25 707 SER A C 1
ATOM 5246 O O . SER A 1 707 ? -31.335 -4.448 19.702 1.00 89.25 707 SER A O 1
ATOM 5248 N N . GLU A 1 708 ? -31.460 -3.519 21.738 1.00 88.56 708 GLU A N 1
ATOM 5249 C CA . GLU A 1 708 ? -30.163 -3.991 22.246 1.00 88.56 708 GLU A CA 1
ATOM 5250 C C . GLU A 1 708 ? -28.966 -3.557 21.370 1.00 88.56 708 GLU A C 1
ATOM 5252 O O . GLU A 1 708 ? -27.903 -4.165 21.403 1.00 88.56 708 GLU A O 1
ATOM 5257 N N . GLY A 1 709 ? -29.128 -2.486 20.579 1.00 87.12 709 GLY A N 1
ATOM 5258 C CA . GLY A 1 709 ? -28.098 -1.971 19.668 1.00 87.12 709 GLY A CA 1
ATOM 5259 C C . GLY A 1 709 ? -28.058 -2.662 18.300 1.00 87.12 709 GLY A C 1
ATOM 5260 O O . GLY A 1 709 ? -27.254 -2.287 17.451 1.00 87.12 709 GLY A O 1
ATOM 5261 N N . THR A 1 710 ? -28.947 -3.628 18.041 1.00 88.50 710 THR A N 1
ATOM 5262 C CA . THR A 1 710 ? -28.953 -4.421 16.795 1.00 88.50 710 THR A CA 1
ATOM 5263 C C . THR A 1 710 ? -29.377 -3.634 15.554 1.00 88.50 710 THR A C 1
ATOM 5265 O O . THR A 1 710 ? -28.972 -3.970 14.444 1.00 88.50 710 THR A O 1
ATOM 5268 N N . LEU A 1 711 ? -30.186 -2.584 15.724 1.00 90.38 711 LEU A N 1
ATOM 5269 C CA . LEU A 1 711 ? -30.668 -1.745 14.621 1.00 90.38 711 LEU A CA 1
ATOM 5270 C C . LEU A 1 711 ? -29.799 -0.502 14.386 1.00 90.38 711 LEU A C 1
ATOM 5272 O O . LEU A 1 711 ? -29.971 0.184 13.380 1.00 90.38 711 LEU A O 1
ATOM 5276 N N . GLY A 1 712 ? -28.856 -0.221 15.286 1.00 93.00 712 GLY A N 1
ATOM 5277 C CA . GLY A 1 712 ? -27.919 0.890 15.177 1.00 93.00 712 GLY A CA 1
ATOM 5278 C C . GLY A 1 712 ? -27.268 1.233 16.514 1.00 93.00 712 GLY A C 1
ATOM 5279 O O . GLY A 1 712 ? -27.802 0.949 17.588 1.00 93.00 712 GLY A O 1
ATOM 5280 N N . ILE A 1 713 ? -26.110 1.884 16.442 1.00 95.75 713 ILE A N 1
ATOM 5281 C CA . ILE A 1 713 ? -25.304 2.253 17.602 1.00 95.75 713 ILE A CA 1
ATOM 5282 C C . ILE A 1 713 ? -25.685 3.655 18.070 1.00 95.75 713 ILE A C 1
ATOM 5284 O O . ILE A 1 713 ? -25.377 4.650 17.417 1.00 95.75 713 ILE A O 1
ATOM 5288 N N . ILE A 1 714 ? -26.361 3.740 19.216 1.00 96.31 714 ILE A N 1
ATOM 5289 C CA . ILE A 1 714 ? -26.681 5.018 19.861 1.00 96.31 714 ILE A CA 1
ATOM 5290 C C . ILE A 1 714 ? -25.374 5.652 20.337 1.00 96.31 714 ILE A C 1
ATOM 5292 O O . ILE A 1 714 ? -24.647 5.037 21.111 1.00 96.31 714 ILE A O 1
ATOM 5296 N N . VAL A 1 715 ? -25.092 6.885 19.915 1.00 96.81 715 VAL A N 1
ATOM 5297 C CA . VAL A 1 715 ? -23.873 7.623 20.305 1.00 96.81 715 VAL A CA 1
ATOM 5298 C C . VAL A 1 715 ? -24.166 8.836 21.189 1.00 96.81 715 VAL A C 1
ATOM 5300 O O . VAL A 1 715 ? -23.324 9.239 21.988 1.00 96.81 715 VAL A O 1
ATOM 5303 N N . GLU A 1 716 ? -25.371 9.397 21.091 1.00 97.31 716 GLU A N 1
ATOM 5304 C CA . GLU A 1 716 ? -25.816 10.559 21.864 1.00 97.31 716 GLU A CA 1
ATOM 5305 C C . GLU A 1 716 ? -27.344 10.534 22.007 1.00 97.31 716 GLU A C 1
ATOM 5307 O O . GLU A 1 716 ? -28.055 10.131 21.083 1.00 97.31 716 GLU A O 1
ATOM 5312 N N . ALA A 1 717 ? -27.853 11.004 23.143 1.00 97.25 717 ALA A N 1
ATOM 5313 C CA . ALA A 1 717 ? -29.277 11.126 23.419 1.00 97.25 717 ALA A CA 1
ATOM 5314 C C . ALA A 1 717 ? -29.616 12.486 24.042 1.00 97.25 717 ALA A C 1
ATOM 5316 O O . ALA A 1 717 ? -28.857 13.017 24.848 1.00 97.25 717 ALA A O 1
ATOM 5317 N N . GLU A 1 718 ? -30.785 13.030 23.707 1.00 97.12 718 GLU A N 1
ATOM 5318 C CA . GLU A 1 718 ? -31.429 14.123 24.443 1.00 97.12 718 GLU A CA 1
ATOM 5319 C C . GLU A 1 718 ? -32.566 13.541 25.282 1.00 97.12 718 GLU A C 1
ATOM 5321 O O . GLU A 1 718 ? -33.474 12.887 24.756 1.00 97.12 718 GLU A O 1
ATOM 5326 N N . LEU A 1 719 ? -32.508 13.772 26.589 1.00 96.94 719 LEU A N 1
ATOM 5327 C CA . LEU A 1 719 ? -33.416 13.198 27.571 1.00 96.94 719 LEU A CA 1
ATOM 5328 C C . LEU A 1 719 ? -34.308 14.280 28.167 1.00 96.94 719 LEU A C 1
ATOM 5330 O O . LEU A 1 719 ? -33.819 15.332 28.572 1.00 96.94 719 LEU A O 1
ATOM 5334 N N . ALA A 1 720 ? -35.604 13.997 28.264 1.00 95.44 720 ALA A N 1
ATOM 5335 C CA . ALA A 1 720 ? -36.569 14.812 28.983 1.00 95.44 720 ALA A CA 1
ATOM 5336 C C . ALA A 1 720 ? -36.477 14.567 30.490 1.00 95.44 720 ALA A C 1
ATOM 5338 O O . ALA A 1 720 ? -36.504 13.429 30.972 1.00 95.44 720 ALA A O 1
ATOM 5339 N N . LEU A 1 721 ? -36.443 15.670 31.224 1.00 96.19 721 LEU A N 1
ATOM 5340 C CA . LEU A 1 721 ? -36.425 15.735 32.671 1.00 96.19 721 LEU A CA 1
ATOM 5341 C C . LEU A 1 721 ? -37.781 16.226 33.185 1.00 96.19 721 LEU A C 1
ATOM 5343 O O . LEU A 1 721 ? -38.464 17.044 32.568 1.00 96.19 721 LEU A O 1
ATOM 5347 N N . LEU A 1 722 ? -38.172 15.724 34.347 1.00 94.62 722 LEU A N 1
ATOM 5348 C CA . LEU A 1 722 ? -39.401 16.099 35.039 1.00 94.62 722 LEU A CA 1
ATOM 5349 C C . LEU A 1 722 ? -39.085 17.008 36.229 1.00 94.62 722 LEU A C 1
ATOM 5351 O O . LEU A 1 722 ? -37.940 17.041 36.666 1.00 94.62 722 LEU A O 1
ATOM 5355 N N . PRO A 1 723 ? -40.056 17.741 36.789 1.00 93.31 723 PRO A N 1
ATOM 5356 C CA . PRO A 1 723 ? -39.871 18.386 38.084 1.00 93.31 723 PRO A CA 1
ATOM 5357 C C . PRO A 1 723 ? -39.516 17.355 39.160 1.00 93.31 723 PRO A C 1
ATOM 5359 O O . PRO A 1 723 ? -40.132 16.288 39.220 1.00 93.31 723 PRO A O 1
ATOM 5362 N N . LEU A 1 724 ? -38.539 17.665 40.012 1.00 92.25 724 LEU A N 1
ATOM 5363 C CA . LEU A 1 724 ? -38.241 16.833 41.171 1.00 92.25 724 LEU A CA 1
ATOM 5364 C C . LEU A 1 724 ? -39.390 16.962 42.191 1.00 92.25 724 LEU A C 1
ATOM 5366 O O . LEU A 1 724 ? -39.729 18.086 42.568 1.00 92.25 724 LEU A O 1
ATOM 5370 N N . PRO A 1 725 ? -40.007 15.854 42.645 1.00 90.50 725 PRO A N 1
ATOM 5371 C CA . PRO A 1 725 ? -41.059 15.920 43.654 1.00 90.50 725 PRO A CA 1
ATOM 5372 C C . PRO A 1 725 ? -40.539 16.522 44.959 1.00 90.50 725 PRO A C 1
ATOM 5374 O O . PRO A 1 725 ? -39.466 16.143 45.426 1.00 90.50 725 PRO A O 1
ATOM 5377 N N . ALA A 1 726 ? -41.316 17.427 45.556 1.00 87.19 726 ALA A N 1
ATOM 5378 C CA . ALA A 1 726 ? -40.939 18.086 46.805 1.00 87.19 726 ALA A CA 1
ATOM 5379 C C . ALA A 1 726 ? -40.863 17.098 47.980 1.00 87.19 726 ALA A C 1
ATOM 5381 O O . ALA A 1 726 ? -39.985 17.215 48.833 1.00 87.19 726 ALA A O 1
ATOM 5382 N N . HIS A 1 727 ? -41.775 16.121 48.015 1.00 91.00 727 HIS A N 1
ATOM 5383 C CA . HIS A 1 727 ? -41.881 15.154 49.102 1.00 91.00 727 HIS A CA 1
ATOM 5384 C C . HIS A 1 727 ? -42.448 13.818 48.604 1.00 91.00 727 HIS A C 1
ATOM 5386 O O . HIS A 1 727 ? -43.386 13.775 47.803 1.00 91.00 727 HIS A O 1
ATOM 5392 N N . VAL A 1 728 ? -41.843 12.720 49.055 1.00 92.50 728 VAL A N 1
ATOM 5393 C CA . VAL A 1 728 ? -42.227 11.342 48.730 1.00 92.50 728 VAL A CA 1
ATOM 5394 C C . VAL A 1 728 ? -42.331 10.562 50.034 1.00 92.50 728 VAL A C 1
ATOM 5396 O O . VAL A 1 728 ? -41.456 10.685 50.889 1.00 92.50 728 VAL A O 1
ATOM 5399 N N . VAL A 1 729 ? -43.364 9.732 50.153 1.00 93.69 729 VAL A N 1
ATOM 5400 C CA . VAL A 1 729 ? -43.557 8.800 51.267 1.00 93.69 729 VAL A CA 1
ATOM 5401 C C . VAL A 1 729 ? -43.636 7.369 50.742 1.00 93.69 729 VAL A C 1
ATOM 5403 O O . VAL A 1 729 ? -44.204 7.120 49.678 1.00 93.69 729 VAL A O 1
ATOM 5406 N N . GLY A 1 730 ? -43.045 6.422 51.466 1.00 93.31 730 GLY A N 1
ATOM 5407 C CA . GLY A 1 730 ? -43.191 4.990 51.205 1.00 93.31 730 GLY A CA 1
ATOM 5408 C C . GLY A 1 730 ? -44.164 4.349 52.189 1.00 93.31 730 GLY A C 1
ATOM 5409 O O . GLY A 1 730 ? -44.164 4.718 53.361 1.00 93.31 730 GLY A O 1
ATOM 5410 N N . LEU A 1 731 ? -44.952 3.372 51.749 1.00 92.50 731 LEU A N 1
ATOM 5411 C CA . LEU A 1 731 ? -45.838 2.584 52.610 1.00 92.50 731 LEU A CA 1
ATOM 5412 C C . LEU A 1 731 ? -45.583 1.096 52.374 1.00 92.50 731 LEU A C 1
ATOM 5414 O O . LEU A 1 731 ? -45.542 0.657 51.226 1.00 92.50 731 LEU A O 1
ATOM 5418 N N . ALA A 1 732 ? -45.427 0.325 53.448 1.00 91.06 732 ALA A N 1
ATOM 5419 C CA . ALA A 1 732 ? -45.478 -1.135 53.417 1.00 91.06 732 ALA A CA 1
ATOM 5420 C C . ALA A 1 732 ? -46.765 -1.607 54.095 1.00 91.06 732 ALA A C 1
ATOM 5422 O O . ALA A 1 732 ? -47.009 -1.291 55.258 1.00 91.06 732 ALA A O 1
ATOM 5423 N N . ILE A 1 733 ? -47.579 -2.347 53.351 1.00 92.19 733 ILE A N 1
ATOM 5424 C CA . ILE A 1 733 ? -48.912 -2.794 53.756 1.00 92.19 733 ILE A CA 1
ATOM 5425 C C . ILE A 1 733 ? -48.888 -4.318 53.788 1.00 92.19 733 ILE A C 1
ATOM 5427 O O . ILE A 1 733 ? -48.430 -4.941 52.829 1.00 92.19 733 ILE A O 1
ATOM 5431 N N . PHE A 1 734 ? -49.345 -4.912 54.887 1.00 91.12 734 PHE A N 1
ATOM 5432 C CA . PHE A 1 734 ? -49.206 -6.343 55.158 1.00 91.12 734 PHE A CA 1
ATOM 5433 C C . PHE A 1 734 ? -50.560 -7.037 55.151 1.00 91.12 734 PHE A C 1
ATOM 5435 O O . PHE A 1 734 ? -51.557 -6.464 55.573 1.00 91.12 734 PHE A O 1
ATOM 5442 N N . PHE A 1 735 ? -50.581 -8.293 54.711 1.00 91.75 735 PHE A N 1
ATOM 5443 C CA . PHE A 1 735 ? -51.812 -9.064 54.567 1.00 91.75 735 PHE A CA 1
ATOM 5444 C C . PHE A 1 735 ? -51.648 -10.472 55.150 1.00 91.75 735 PHE A C 1
ATOM 5446 O O . PHE A 1 735 ? -50.595 -11.104 54.996 1.00 91.75 735 PHE A O 1
ATOM 5453 N N . GLN A 1 736 ? -52.705 -10.983 55.794 1.00 90.62 736 GLN A N 1
ATOM 5454 C CA . GLN A 1 736 ? -52.784 -12.379 56.253 1.00 90.62 736 GLN A CA 1
ATOM 5455 C C . GLN A 1 736 ? -53.052 -13.359 55.109 1.00 90.62 736 GLN A C 1
ATOM 5457 O O . GLN A 1 736 ? -52.805 -14.556 55.254 1.00 90.62 736 GLN A O 1
ATOM 5462 N N . THR A 1 737 ? -53.540 -12.869 53.965 1.00 89.88 737 THR A N 1
ATOM 5463 C CA . THR A 1 737 ? -53.742 -13.686 52.770 1.00 89.88 737 THR A CA 1
ATOM 5464 C C . THR A 1 737 ? -53.161 -13.017 51.527 1.00 89.88 737 THR A C 1
ATOM 5466 O O . THR A 1 737 ? -53.191 -11.799 51.354 1.00 89.88 737 THR A O 1
ATOM 5469 N N . GLU A 1 738 ? -52.648 -13.836 50.613 1.00 89.75 738 GLU A N 1
ATOM 5470 C CA . GLU A 1 738 ? -52.189 -13.374 49.301 1.00 89.75 738 GLU A CA 1
ATOM 5471 C C . GLU A 1 738 ? -53.336 -12.833 48.436 1.00 89.75 738 GLU A C 1
ATOM 5473 O O . GLU A 1 738 ? -53.143 -11.897 47.662 1.00 89.75 738 GLU A O 1
ATOM 5478 N N . ALA A 1 739 ? -54.537 -13.402 48.568 1.00 89.56 739 ALA A N 1
ATOM 5479 C CA . ALA A 1 739 ? -55.697 -12.976 47.794 1.00 89.56 739 ALA A CA 1
ATOM 5480 C C . ALA A 1 739 ? -56.074 -11.517 48.091 1.00 89.56 739 ALA A C 1
ATOM 5482 O O . ALA A 1 739 ? -56.411 -10.776 47.167 1.00 89.56 739 ALA A O 1
ATOM 5483 N N . ASP A 1 740 ? -55.971 -11.097 49.353 1.00 91.44 740 ASP A N 1
ATOM 5484 C CA . ASP A 1 740 ? -56.244 -9.719 49.765 1.00 91.44 740 ASP A CA 1
ATOM 5485 C C . ASP A 1 740 ? -55.157 -8.765 49.268 1.00 91.44 740 ASP A C 1
ATOM 5487 O O . ASP A 1 740 ? -55.481 -7.749 48.661 1.00 91.44 740 ASP A O 1
ATOM 5491 N N . ALA A 1 741 ? -53.879 -9.142 49.368 1.00 91.88 741 ALA A N 1
ATOM 5492 C CA . ALA A 1 741 ? -52.780 -8.346 48.816 1.00 91.88 741 ALA A CA 1
ATOM 5493 C C . ALA A 1 741 ? -52.927 -8.103 47.301 1.00 91.88 741 ALA A C 1
ATOM 5495 O O . ALA A 1 741 ? -52.730 -6.992 46.810 1.00 91.88 741 ALA A O 1
ATOM 5496 N N . LEU A 1 742 ? -53.299 -9.132 46.534 1.00 91.50 742 LEU A N 1
ATOM 5497 C CA . LEU A 1 742 ? -53.468 -9.014 45.082 1.00 91.50 742 LEU A CA 1
ATOM 5498 C C . LEU A 1 742 ? -54.722 -8.224 44.699 1.00 91.50 742 LEU A C 1
ATOM 5500 O O . LEU A 1 742 ? -54.701 -7.493 43.707 1.00 91.50 742 LEU A O 1
ATOM 5504 N N . ARG A 1 743 ? -55.792 -8.332 45.494 1.00 90.00 743 ARG A N 1
ATOM 5505 C CA . ARG A 1 743 ? -56.982 -7.486 45.357 1.00 90.00 743 ARG A CA 1
ATOM 5506 C C . ARG A 1 743 ? -56.639 -6.026 45.627 1.00 90.00 743 ARG A C 1
ATOM 5508 O O . ARG A 1 743 ? -56.983 -5.177 44.815 1.00 90.00 743 ARG A O 1
ATOM 5515 N N . PHE A 1 744 ? -55.866 -5.757 46.676 1.00 91.31 744 PHE A N 1
ATOM 5516 C CA . PHE A 1 744 ? -55.372 -4.423 46.996 1.00 91.31 744 PHE A CA 1
ATOM 5517 C C . PHE A 1 744 ? -54.547 -3.829 45.848 1.00 91.31 744 PHE A C 1
ATOM 5519 O O . PHE A 1 744 ? -54.755 -2.676 45.472 1.00 91.31 744 PHE A O 1
ATOM 5526 N N . VAL A 1 745 ? -53.655 -4.610 45.224 1.00 91.44 745 VAL A N 1
ATOM 5527 C CA . VAL A 1 745 ? -52.904 -4.158 44.037 1.00 91.44 745 VAL A CA 1
ATOM 5528 C C . VAL A 1 745 ? -53.843 -3.796 42.883 1.00 91.44 745 VAL A C 1
ATOM 5530 O O . VAL A 1 745 ? -53.623 -2.778 42.224 1.00 91.44 745 VAL A O 1
ATOM 5533 N N . ALA A 1 746 ? -54.875 -4.607 42.624 1.00 89.19 746 ALA A N 1
ATOM 5534 C CA . ALA A 1 746 ? -55.847 -4.348 41.564 1.00 89.19 746 ALA A CA 1
ATOM 5535 C C . ALA A 1 746 ? -56.687 -3.090 41.847 1.00 89.19 746 ALA A C 1
ATOM 5537 O O . ALA A 1 746 ? -56.775 -2.219 40.987 1.00 89.19 746 ALA A O 1
ATOM 5538 N N . GLU A 1 747 ? -57.222 -2.942 43.059 1.00 88.25 747 GLU A N 1
ATOM 5539 C CA . GLU A 1 747 ? -58.026 -1.778 43.456 1.00 88.25 747 GLU A CA 1
ATOM 5540 C C . GLU A 1 747 ? -57.198 -0.489 43.481 1.00 88.25 747 GLU A C 1
ATOM 5542 O O . GLU A 1 747 ? -57.631 0.545 42.973 1.00 88.25 747 GLU A O 1
ATOM 5547 N N . THR A 1 748 ? -55.954 -0.551 43.963 1.00 89.00 748 THR A N 1
ATOM 5548 C CA . THR A 1 748 ? -55.028 0.591 43.919 1.00 89.00 748 THR A CA 1
ATOM 5549 C C . THR A 1 748 ? -54.718 1.008 42.478 1.00 89.00 748 THR A C 1
ATOM 5551 O O . THR A 1 748 ? -54.612 2.196 42.190 1.00 89.00 748 THR A O 1
ATOM 5554 N N . ARG A 1 749 ? -54.588 0.047 41.550 1.00 86.50 749 ARG A N 1
ATOM 5555 C CA . ARG A 1 749 ? -54.383 0.308 40.112 1.00 86.50 749 ARG A CA 1
ATOM 5556 C C . ARG A 1 749 ? -55.613 0.907 39.428 1.00 86.50 749 ARG A C 1
ATOM 5558 O O . ARG A 1 749 ? -55.451 1.647 38.461 1.00 86.50 749 ARG A O 1
ATOM 5565 N N . GLU A 1 750 ? -56.813 0.556 39.882 1.00 85.62 750 GLU A N 1
ATOM 5566 C CA . GLU A 1 750 ? -58.083 1.078 39.360 1.00 85.62 750 GLU A CA 1
ATOM 5567 C C . GLU A 1 750 ? -58.484 2.419 39.997 1.00 85.62 750 GLU A C 1
ATOM 5569 O O . GLU A 1 750 ? -59.304 3.153 39.431 1.00 85.62 750 GLU A O 1
ATOM 5574 N N . SER A 1 751 ? -57.892 2.762 41.145 1.00 83.69 751 SER A N 1
ATOM 5575 C CA . SER A 1 751 ? -58.122 4.027 41.834 1.00 83.69 751 SER A CA 1
ATOM 5576 C C . SER A 1 751 ? -57.810 5.216 40.928 1.00 83.69 751 SER A C 1
ATOM 5578 O O . SER A 1 751 ? -56.760 5.304 40.299 1.00 83.69 751 SER A O 1
ATOM 5580 N N . ARG A 1 752 ? -58.742 6.172 40.887 1.00 80.06 752 ARG A N 1
ATOM 5581 C CA . ARG A 1 752 ? -58.564 7.465 40.202 1.00 80.06 752 ARG A CA 1
ATOM 5582 C C . ARG A 1 752 ? -58.092 8.577 41.134 1.00 80.06 752 ARG A C 1
ATOM 5584 O O . ARG A 1 752 ? -57.973 9.717 40.702 1.00 80.06 752 ARG A O 1
ATOM 5591 N N . ILE A 1 753 ? -57.922 8.260 42.415 1.00 82.88 753 ILE A N 1
ATOM 5592 C CA . ILE A 1 753 ? -57.590 9.222 43.471 1.00 82.88 753 ILE A CA 1
ATOM 5593 C C . ILE A 1 753 ? -56.130 9.035 43.902 1.00 82.88 753 ILE A C 1
ATOM 5595 O O . ILE A 1 753 ? -55.447 10.012 44.199 1.00 82.88 753 ILE A O 1
ATOM 5599 N N . LEU A 1 754 ? -55.642 7.792 43.915 1.00 86.81 754 LEU A N 1
ATOM 5600 C CA . LEU A 1 754 ? -54.256 7.469 44.237 1.00 86.81 754 LEU A CA 1
ATOM 5601 C C . LEU A 1 754 ? -53.426 7.363 42.956 1.00 86.81 754 LEU A C 1
ATOM 5603 O O . LEU A 1 754 ? -53.777 6.635 42.033 1.00 86.81 754 LEU A O 1
ATOM 5607 N N . GLU A 1 755 ? -52.289 8.055 42.931 1.00 87.81 755 GLU A N 1
ATOM 5608 C CA . GLU A 1 755 ? -51.328 8.020 41.823 1.00 87.81 755 GLU A CA 1
ATOM 5609 C C . GLU A 1 755 ? -49.930 7.640 42.337 1.00 87.81 755 GLU A C 1
ATOM 5611 O O . GLU A 1 755 ? -49.010 8.477 42.333 1.00 87.81 755 GLU A O 1
ATOM 5616 N N . PRO A 1 756 ? -49.749 6.395 42.820 1.00 91.56 756 PRO A N 1
ATOM 5617 C CA . PRO A 1 756 ? -48.459 5.949 43.317 1.00 91.56 756 PRO A CA 1
ATOM 5618 C C . PRO A 1 756 ? -47.425 5.971 42.197 1.00 91.56 756 PRO A C 1
ATOM 5620 O O . PRO A 1 756 ? -47.713 5.668 41.040 1.00 91.56 756 PRO A O 1
ATOM 5623 N N . ARG A 1 757 ? -46.180 6.296 42.543 1.00 91.31 757 ARG A N 1
ATOM 5624 C CA . ARG A 1 757 ? -45.049 6.207 41.611 1.00 91.31 757 ARG A CA 1
ATOM 5625 C C . ARG A 1 757 ? -44.420 4.822 41.556 1.00 91.31 757 ARG A C 1
ATOM 5627 O O . ARG A 1 757 ? -43.631 4.573 40.656 1.00 91.31 757 ARG A O 1
ATOM 5634 N N . CYS A 1 758 ? -44.747 3.962 42.514 1.00 91.81 758 CYS A N 1
ATOM 5635 C CA . CYS A 1 758 ? -44.238 2.607 42.668 1.00 91.81 758 CYS A CA 1
ATOM 5636 C C . CYS A 1 758 ? -45.334 1.749 43.309 1.00 91.81 758 CYS A C 1
ATOM 5638 O O . CYS A 1 758 ? -45.953 2.202 44.271 1.00 91.81 758 CYS A O 1
ATOM 5640 N N . ILE A 1 759 ? -45.535 0.531 42.800 1.00 91.44 759 ILE A N 1
ATOM 5641 C CA . ILE A 1 759 ? -46.272 -0.541 43.478 1.00 91.44 759 ILE A CA 1
ATOM 5642 C C . ILE A 1 759 ? -45.507 -1.842 43.252 1.00 91.44 759 ILE A C 1
ATOM 5644 O O . ILE A 1 759 ? -45.312 -2.247 42.104 1.00 91.44 759 ILE A O 1
ATOM 5648 N N . GLU A 1 760 ? -45.123 -2.510 44.331 1.00 91.12 760 GLU A N 1
ATOM 5649 C CA . GLU A 1 760 ? -44.462 -3.812 44.309 1.00 91.12 760 GLU A CA 1
ATOM 5650 C C . GLU A 1 760 ? -45.168 -4.786 45.243 1.00 91.12 760 GLU A C 1
ATOM 5652 O O . GLU A 1 760 ? -45.482 -4.461 46.386 1.00 91.12 760 GLU A O 1
ATOM 5657 N N . TYR A 1 761 ? -45.398 -5.994 44.743 1.00 91.25 761 TYR A N 1
ATOM 5658 C CA . TYR A 1 761 ? -46.004 -7.087 45.484 1.00 91.25 761 TYR A CA 1
ATOM 5659 C C . TYR A 1 761 ? -44.923 -8.089 45.901 1.00 91.25 761 TYR A C 1
ATOM 5661 O O . TYR A 1 761 ? -44.093 -8.489 45.084 1.00 91.25 761 TYR A O 1
ATOM 5669 N N . PHE A 1 762 ? -44.960 -8.496 47.165 1.00 91.12 762 PHE A N 1
ATOM 5670 C CA . PHE A 1 762 ? -44.060 -9.464 47.773 1.00 91.12 762 PHE A CA 1
ATOM 5671 C C . PHE A 1 762 ? -44.893 -10.618 48.331 1.00 91.12 762 PHE A C 1
ATOM 5673 O O . PHE A 1 762 ? -45.790 -10.404 49.151 1.00 91.12 762 PHE A O 1
ATOM 5680 N N . ASP A 1 763 ? -44.582 -11.836 47.899 1.00 89.81 763 ASP A N 1
ATOM 5681 C CA . ASP A 1 763 ? -45.123 -13.056 48.492 1.00 89.81 763 ASP A CA 1
ATOM 5682 C C . ASP A 1 763 ? -44.298 -13.502 49.712 1.00 89.81 763 ASP A C 1
ATOM 5684 O O . ASP A 1 763 ? -43.289 -12.884 50.056 1.00 89.81 763 ASP A O 1
ATOM 5688 N N . ASP A 1 764 ? -44.711 -14.585 50.371 1.00 87.38 764 ASP A N 1
ATOM 5689 C CA . ASP A 1 764 ? -44.037 -15.105 51.569 1.00 87.38 764 ASP A CA 1
ATOM 5690 C C . ASP A 1 764 ? -42.535 -15.372 51.339 1.00 87.38 764 ASP A C 1
ATOM 5692 O O . ASP A 1 764 ? -41.693 -15.040 52.175 1.00 87.38 764 ASP A O 1
ATOM 5696 N N . GLN A 1 765 ? -42.139 -15.892 50.171 1.00 86.69 765 GLN A N 1
ATOM 5697 C CA . GLN A 1 765 ? -40.719 -16.123 49.887 1.00 86.69 765 GLN A CA 1
ATOM 5698 C C . GLN A 1 765 ? -39.939 -14.812 49.764 1.00 86.69 765 GLN A C 1
ATOM 5700 O O . GLN A 1 765 ? -38.852 -14.686 50.339 1.00 86.69 765 GLN A O 1
ATOM 5705 N N . ALA A 1 766 ? -40.490 -13.833 49.046 1.00 88.50 766 ALA A N 1
ATOM 5706 C CA . ALA A 1 766 ? -39.894 -12.511 48.907 1.00 88.50 766 ALA A CA 1
ATOM 5707 C C . ALA A 1 766 ? -39.813 -11.779 50.258 1.00 88.50 766 ALA A C 1
ATOM 5709 O O . ALA A 1 766 ? -38.788 -11.165 50.564 1.00 88.50 766 ALA A O 1
ATOM 5710 N N . ILE A 1 767 ? -40.840 -11.909 51.104 1.00 86.00 767 ILE A N 1
ATOM 5711 C CA . ILE A 1 767 ? -40.855 -11.384 52.476 1.00 86.00 767 ILE A CA 1
ATOM 5712 C C . ILE A 1 767 ? -39.753 -12.022 53.309 1.00 86.00 767 ILE A C 1
ATOM 5714 O O . ILE A 1 767 ? -39.018 -11.310 53.986 1.00 86.00 767 ILE A O 1
ATOM 5718 N N . ASN A 1 768 ? -39.594 -13.345 53.255 1.00 83.19 768 ASN A N 1
ATOM 5719 C CA . ASN A 1 768 ? -38.564 -14.040 54.024 1.00 83.19 768 ASN A CA 1
ATOM 5720 C C . ASN A 1 768 ? -37.148 -13.601 53.622 1.00 83.19 768 ASN A C 1
ATOM 5722 O O . ASN A 1 768 ? -36.278 -13.462 54.484 1.00 83.19 768 ASN A O 1
ATOM 5726 N N . ILE A 1 769 ? -36.919 -13.320 52.336 1.00 85.25 769 ILE A N 1
ATOM 5727 C CA . ILE A 1 769 ? -35.656 -12.740 51.859 1.00 85.25 769 ILE A CA 1
ATOM 5728 C C . ILE A 1 769 ? -35.476 -11.318 52.400 1.00 85.25 769 ILE A C 1
ATOM 5730 O O . ILE A 1 769 ? -34.441 -11.015 52.994 1.00 85.25 769 ILE A O 1
ATOM 5734 N N . ALA A 1 770 ? -36.491 -10.463 52.251 1.00 81.94 770 ALA A N 1
ATOM 5735 C CA . ALA A 1 770 ? -36.447 -9.086 52.736 1.00 81.94 770 ALA A CA 1
ATOM 5736 C C . ALA A 1 770 ? -36.241 -9.011 54.260 1.00 81.94 770 ALA A C 1
ATOM 5738 O O . ALA A 1 770 ? -35.494 -8.160 54.743 1.00 81.94 770 ALA A O 1
ATOM 5739 N N . ARG A 1 771 ? -36.840 -9.939 55.019 1.00 79.12 771 ARG A N 1
ATOM 5740 C CA . ARG A 1 771 ? -36.702 -10.069 56.476 1.00 79.12 771 ARG A CA 1
ATOM 5741 C C . ARG A 1 771 ? -35.261 -10.370 56.885 1.00 79.12 771 ARG A C 1
ATOM 5743 O O . ARG A 1 771 ? -34.797 -9.807 57.868 1.00 79.12 771 ARG A O 1
ATOM 5750 N N . ALA A 1 772 ? -34.548 -11.207 56.129 1.00 74.69 772 ALA A N 1
ATOM 5751 C CA . ALA A 1 772 ? -33.144 -11.523 56.396 1.00 74.69 772 ALA A CA 1
ATOM 5752 C C . ALA A 1 772 ? -32.198 -10.332 56.139 1.00 74.69 772 ALA A C 1
ATOM 5754 O O . ALA A 1 772 ? -31.147 -10.239 56.768 1.00 74.69 772 ALA A O 1
ATOM 5755 N N . ALA A 1 773 ? -32.571 -9.423 55.233 1.00 71.31 773 ALA A N 1
ATOM 5756 C CA . ALA A 1 773 ? -31.797 -8.226 54.903 1.00 71.31 773 ALA A CA 1
ATOM 5757 C C . ALA A 1 773 ? -32.132 -7.004 55.782 1.00 71.31 773 ALA A C 1
ATOM 5759 O O . ALA A 1 773 ? -31.384 -6.024 55.785 1.00 71.31 773 ALA A O 1
ATOM 5760 N N . ALA A 1 774 ? -33.247 -7.039 56.515 1.00 65.88 774 ALA A N 1
ATOM 5761 C CA . ALA A 1 774 ? -33.687 -5.959 57.387 1.00 65.88 774 ALA A CA 1
ATOM 5762 C C . ALA A 1 774 ? -33.068 -6.073 58.790 1.00 65.88 774 ALA A C 1
ATOM 5764 O O . ALA A 1 774 ? -33.095 -7.126 59.426 1.00 65.88 774 ALA A O 1
ATOM 5765 N N . SER A 1 775 ? -32.571 -4.960 59.329 1.00 56.94 775 SER A N 1
ATOM 5766 C CA . SER A 1 775 ? -32.167 -4.844 60.734 1.00 56.94 775 SER A CA 1
ATOM 5767 C C . SER A 1 775 ? -33.404 -4.780 61.642 1.00 56.94 775 SER A C 1
ATOM 5769 O O . SER A 1 775 ? -33.817 -3.697 62.024 1.00 56.94 775 SER A O 1
ATOM 5771 N N . GLY A 1 776 ? -34.002 -5.946 61.924 1.00 54.22 776 GLY A N 1
ATOM 5772 C CA . GLY A 1 776 ? -34.973 -6.240 62.994 1.00 54.22 776 GLY A CA 1
ATOM 5773 C C . GLY A 1 776 ? -36.109 -5.233 63.244 1.00 54.22 776 GLY A C 1
ATOM 5774 O O . GLY A 1 776 ? -35.896 -4.214 63.889 1.00 54.22 776 GLY A O 1
ATOM 5775 N N . GLY A 1 777 ? -37.345 -5.587 62.853 1.00 57.28 777 GLY A N 1
ATOM 5776 C CA . GLY A 1 777 ? -38.578 -4.923 63.327 1.00 57.28 777 GLY A CA 1
ATOM 5777 C C . GLY A 1 777 ? -39.556 -4.411 62.259 1.00 57.28 777 GLY A C 1
ATOM 5778 O O . GLY A 1 777 ? -40.565 -3.816 62.612 1.00 57.28 777 GLY A O 1
ATOM 5779 N N . ILE A 1 778 ? -39.283 -4.621 60.966 1.00 64.06 778 ILE A N 1
ATOM 5780 C CA . ILE A 1 778 ? -40.090 -4.055 59.860 1.00 64.06 778 ILE A CA 1
ATOM 5781 C C . ILE A 1 778 ? -41.330 -4.908 59.522 1.00 64.06 778 ILE A C 1
ATOM 5783 O O . ILE A 1 778 ? -42.267 -4.405 58.914 1.00 64.06 778 ILE A O 1
ATOM 5787 N N . MET A 1 779 ? -41.348 -6.193 59.887 1.00 73.25 779 MET A N 1
ATOM 5788 C CA . MET A 1 779 ? -42.340 -7.161 59.398 1.00 73.25 779 MET A CA 1
ATOM 5789 C C . MET A 1 779 ? -43.144 -7.740 60.569 1.00 73.25 779 MET A C 1
ATOM 5791 O O . MET A 1 779 ? -42.523 -8.354 61.439 1.00 73.25 779 MET A O 1
ATOM 5795 N N . PRO A 1 780 ? -44.479 -7.588 60.600 1.00 79.62 780 PRO A N 1
ATOM 5796 C CA . PRO A 1 780 ? -45.301 -8.193 61.639 1.00 79.62 780 PRO A CA 1
ATOM 5797 C C . PRO A 1 780 ? -45.332 -9.726 61.528 1.00 79.62 780 PRO A C 1
ATOM 5799 O O . PRO A 1 780 ? -45.337 -10.289 60.428 1.00 79.62 780 PRO A O 1
ATOM 5802 N N . ASP A 1 781 ? -45.369 -10.406 62.677 1.00 78.81 781 ASP A N 1
ATOM 5803 C CA . ASP A 1 781 ? -45.547 -11.859 62.740 1.00 78.81 781 ASP A CA 1
ATOM 5804 C C . ASP A 1 781 ? -46.929 -12.248 62.186 1.00 78.81 781 ASP A C 1
ATOM 5806 O O . ASP A 1 781 ? -47.944 -11.644 62.528 1.00 78.81 781 ASP A O 1
ATOM 5810 N N . GLY A 1 782 ? -46.971 -13.267 61.322 1.00 82.12 782 GLY A N 1
ATOM 5811 C CA . GLY A 1 782 ? -48.206 -13.752 60.688 1.00 82.12 782 GLY A CA 1
ATOM 5812 C C . GLY A 1 782 ? -48.558 -13.113 59.337 1.00 82.12 782 GLY A C 1
ATOM 5813 O O . GLY A 1 782 ? -49.494 -13.576 58.690 1.00 82.12 782 GLY A O 1
ATOM 5814 N N . ALA A 1 783 ? -47.813 -12.106 58.869 1.00 86.88 783 ALA A N 1
ATOM 5815 C CA . ALA A 1 783 ? -47.970 -11.581 57.511 1.00 86.88 783 ALA A CA 1
ATOM 5816 C C . ALA A 1 783 ? -47.430 -12.574 56.463 1.00 86.88 783 ALA A C 1
ATOM 5818 O O . ALA A 1 783 ? -46.281 -13.010 56.561 1.00 86.88 783 ALA A O 1
ATOM 5819 N N . VAL A 1 784 ? -48.240 -12.899 55.447 1.00 88.88 784 VAL A N 1
ATOM 5820 C CA . VAL A 1 784 ? -47.878 -13.829 54.350 1.00 88.88 784 VAL A CA 1
ATOM 5821 C C . VAL A 1 784 ? -47.694 -13.129 53.001 1.00 88.88 784 VAL A C 1
ATOM 5823 O O . VAL A 1 784 ? -47.192 -13.731 52.054 1.00 88.88 784 VAL A O 1
ATOM 5826 N N . ALA A 1 785 ? -48.123 -11.870 52.893 1.00 91.44 785 ALA A N 1
ATOM 5827 C CA . ALA A 1 785 ? -47.949 -11.032 51.715 1.00 91.44 785 ALA A CA 1
ATOM 5828 C C . ALA A 1 785 ? -47.761 -9.562 52.119 1.00 91.44 785 ALA A C 1
ATOM 5830 O O . ALA A 1 785 ? -48.234 -9.125 53.172 1.00 91.44 785 ALA A O 1
ATOM 5831 N N . MET A 1 786 ? -47.062 -8.802 51.276 1.00 91.50 786 MET A N 1
ATOM 5832 C CA . MET A 1 786 ? -46.809 -7.379 51.476 1.00 91.50 786 MET A CA 1
ATOM 5833 C C . MET A 1 786 ? -46.925 -6.642 50.146 1.00 91.50 786 MET A C 1
ATOM 5835 O O . MET A 1 786 ? -46.443 -7.109 49.115 1.00 91.50 786 MET A O 1
ATOM 5839 N N . VAL A 1 787 ? -47.523 -5.456 50.182 1.00 92.56 787 VAL A N 1
ATOM 5840 C CA . VAL A 1 787 ? -47.504 -4.507 49.071 1.00 92.56 787 VAL A CA 1
ATOM 5841 C C . VAL A 1 787 ? -46.738 -3.271 49.514 1.00 92.56 787 VAL A C 1
ATOM 5843 O O . VAL A 1 787 ? -47.067 -2.656 50.527 1.00 92.56 787 VAL A O 1
ATOM 5846 N N . TYR A 1 788 ? -45.701 -2.920 48.761 1.00 92.44 788 TYR A N 1
ATOM 5847 C CA . TYR A 1 788 ? -44.948 -1.691 48.961 1.00 92.44 788 TYR A CA 1
ATOM 5848 C C . TYR A 1 788 ? -45.332 -0.658 47.908 1.00 92.44 788 TYR A C 1
ATOM 5850 O O . TYR A 1 788 ? -45.355 -0.965 46.715 1.00 92.44 788 TYR A O 1
ATOM 5858 N N . VAL A 1 789 ? -45.577 0.578 48.335 1.00 93.38 789 VAL A N 1
ATOM 5859 C CA . VAL A 1 789 ? -45.879 1.700 47.442 1.00 93.38 789 VAL A CA 1
ATOM 5860 C C . VAL A 1 789 ? -45.020 2.917 47.772 1.00 93.38 789 VAL A C 1
ATOM 5862 O O . VAL A 1 789 ? -44.668 3.142 48.926 1.00 93.38 789 VAL A O 1
ATOM 5865 N N . GLU A 1 790 ? -44.691 3.725 46.762 1.00 93.44 790 GLU A N 1
ATOM 5866 C CA . GLU A 1 790 ? -44.186 5.093 46.969 1.00 93.44 790 GLU A CA 1
ATOM 5867 C C . GLU A 1 790 ? -45.219 6.078 46.418 1.00 93.44 790 GLU A C 1
ATOM 5869 O O . GLU A 1 790 ? -45.675 5.930 45.280 1.00 93.44 790 GLU A O 1
ATOM 5874 N N . GLN A 1 791 ? -45.556 7.101 47.198 1.00 92.62 791 GLN A N 1
ATOM 5875 C CA . GLN A 1 791 ? -46.508 8.148 46.846 1.00 92.62 791 GLN A CA 1
ATOM 5876 C C . GLN A 1 791 ? -45.830 9.516 46.912 1.00 92.62 791 GLN A C 1
ATOM 5878 O O . GLN A 1 791 ? -45.067 9.813 47.827 1.00 92.62 791 GLN A O 1
ATOM 5883 N N . GLU A 1 792 ? -46.126 10.361 45.932 1.00 92.06 792 GLU A N 1
ATOM 5884 C CA . GLU A 1 792 ? -45.741 11.773 45.956 1.00 92.06 792 GLU A CA 1
ATOM 5885 C C . GLU A 1 792 ? -46.818 12.587 46.657 1.00 92.06 792 GLU A C 1
ATOM 5887 O O . GLU A 1 792 ? -48.003 12.422 46.351 1.00 92.06 792 GLU A O 1
ATOM 5892 N N . ILE A 1 793 ? -46.404 13.457 47.575 1.00 89.94 793 ILE A N 1
ATOM 5893 C CA . ILE A 1 793 ? -47.313 14.333 48.313 1.00 89.94 793 ILE A CA 1
ATOM 5894 C C . ILE A 1 793 ? -47.588 15.572 47.458 1.00 89.94 793 ILE A C 1
ATOM 5896 O O . ILE A 1 793 ? -46.664 16.307 47.109 1.00 89.94 793 ILE A O 1
ATOM 5900 N N . GLN A 1 794 ? -48.853 15.762 47.077 1.00 80.06 794 GLN A N 1
ATOM 5901 C CA . GLN A 1 794 ? -49.310 16.931 46.312 1.00 80.06 794 GLN A CA 1
ATOM 5902 C C . GLN A 1 794 ? -49.857 18.035 47.224 1.00 80.06 794 GLN A C 1
ATOM 5904 O O . GLN A 1 794 ? -49.523 19.201 47.028 1.00 80.06 794 GLN A O 1
ATOM 5909 N N . ASP A 1 795 ? -50.666 17.642 48.210 1.00 80.06 795 ASP A N 1
ATOM 5910 C CA . ASP A 1 795 ? -51.278 18.531 49.196 1.00 80.06 795 ASP A CA 1
ATOM 5911 C C . ASP A 1 795 ? -50.502 18.414 50.523 1.00 80.06 795 ASP A C 1
ATOM 5913 O O . ASP A 1 795 ? -49.329 18.781 50.602 1.00 80.06 795 ASP A O 1
ATOM 5917 N N . ASP A 1 796 ? -51.122 17.843 51.556 1.00 87.50 796 ASP A N 1
ATOM 5918 C CA . ASP A 1 796 ? -50.502 17.492 52.827 1.00 87.50 796 ASP A CA 1
ATOM 5919 C C . ASP A 1 796 ? -50.395 15.966 53.024 1.00 87.50 796 ASP A C 1
ATOM 5921 O O . ASP A 1 796 ? -51.058 15.154 52.358 1.00 87.50 796 ASP A O 1
ATOM 5925 N N . LEU A 1 797 ? -49.503 15.578 53.938 1.00 87.69 797 LEU A N 1
ATOM 5926 C CA . LEU A 1 797 ? -49.207 14.180 54.235 1.00 87.69 797 LEU A CA 1
ATOM 5927 C C . LEU A 1 797 ? -50.425 13.454 54.823 1.00 87.69 797 LEU A C 1
ATOM 5929 O O . LEU A 1 797 ? -50.721 12.345 54.385 1.00 87.69 797 LEU A O 1
ATOM 5933 N N . ASP A 1 798 ? -51.157 14.080 55.746 1.00 88.81 798 ASP A N 1
ATOM 5934 C CA . ASP A 1 798 ? -52.269 13.449 56.466 1.00 88.81 798 ASP A CA 1
ATOM 5935 C C . ASP A 1 798 ? -53.441 13.140 55.528 1.00 88.81 798 ASP A C 1
ATOM 5937 O O . ASP A 1 798 ? -53.978 12.034 55.543 1.00 88.81 798 ASP A O 1
ATOM 5941 N N . SER A 1 799 ? -53.787 14.069 54.633 1.00 88.50 799 SER A N 1
ATOM 5942 C CA . SER A 1 799 ? -54.781 13.867 53.571 1.00 88.50 799 SER A CA 1
ATOM 5943 C C . SER A 1 799 ? -54.404 12.709 52.644 1.00 88.50 799 SER A C 1
ATOM 5945 O O . SER A 1 799 ? -55.243 11.884 52.274 1.00 88.50 799 SER A O 1
ATOM 5947 N N . THR A 1 800 ? -53.122 12.609 52.283 1.00 88.81 800 THR A N 1
ATOM 5948 C CA . THR A 1 800 ? -52.628 11.523 51.429 1.00 88.81 800 THR A CA 1
ATOM 5949 C C . THR A 1 800 ? -52.690 10.177 52.149 1.00 88.81 800 THR A C 1
ATOM 5951 O O . THR A 1 800 ? -53.150 9.196 51.566 1.00 88.81 800 THR A O 1
ATOM 5954 N N . LEU A 1 801 ? -52.270 10.124 53.415 1.00 89.31 801 LEU A N 1
ATOM 5955 C CA . LEU A 1 801 ? -52.349 8.919 54.241 1.00 89.31 801 LEU A CA 1
ATOM 5956 C C . LEU A 1 801 ? -53.801 8.506 54.515 1.00 89.31 801 LEU A C 1
ATOM 5958 O O . LEU A 1 801 ? -54.083 7.314 54.494 1.00 89.31 801 LEU A O 1
ATOM 5962 N N . GLY A 1 802 ? -54.726 9.456 54.676 1.00 89.25 802 GLY A N 1
ATOM 5963 C CA . GLY A 1 802 ? -56.161 9.186 54.807 1.00 89.25 802 GLY A CA 1
ATOM 5964 C C . GLY A 1 802 ? -56.741 8.483 53.577 1.00 89.25 802 GLY A C 1
ATOM 5965 O O . GLY A 1 802 ? -57.398 7.457 53.708 1.00 89.25 802 GLY A O 1
ATOM 5966 N N . LYS A 1 803 ? -56.400 8.948 52.367 1.00 89.75 803 LYS A N 1
ATOM 5967 C CA . LYS A 1 803 ? -56.803 8.277 51.114 1.00 89.75 803 LYS A CA 1
ATOM 5968 C C . LYS A 1 803 ? -56.245 6.854 51.008 1.00 89.75 803 LYS A C 1
ATOM 5970 O O . LYS A 1 803 ? -56.906 5.976 50.461 1.00 89.75 803 LYS A O 1
ATOM 5975 N N . TRP A 1 804 ? -55.021 6.621 51.492 1.00 90.75 804 TRP A N 1
ATOM 5976 C CA . TRP A 1 804 ? -54.459 5.269 51.565 1.00 90.75 804 TRP A CA 1
ATOM 5977 C C . TRP A 1 804 ? -55.177 4.413 52.608 1.00 90.75 804 TRP A C 1
ATOM 5979 O O . TRP A 1 804 ? -55.462 3.257 52.316 1.00 90.75 804 TRP A O 1
ATOM 5989 N N . ALA A 1 805 ? -55.509 4.968 53.776 1.00 88.44 805 ALA A N 1
ATOM 5990 C CA . ALA A 1 805 ? -56.263 4.274 54.815 1.00 88.44 805 ALA A CA 1
ATOM 5991 C C . ALA A 1 805 ? -57.629 3.798 54.298 1.00 88.44 805 ALA A C 1
ATOM 5993 O O . ALA A 1 805 ? -57.939 2.624 54.462 1.00 88.44 805 ALA A O 1
ATOM 5994 N N . ASP A 1 806 ? -58.371 4.638 53.567 1.00 87.94 806 ASP A N 1
ATOM 5995 C CA . ASP A 1 806 ? -59.666 4.264 52.974 1.00 87.94 806 ASP A CA 1
ATOM 5996 C C . ASP A 1 806 ? -59.558 3.024 52.061 1.00 87.94 806 ASP A C 1
ATOM 5998 O O . ASP A 1 806 ? -60.392 2.117 52.111 1.00 87.94 806 ASP A O 1
ATOM 6002 N N . VAL A 1 807 ? -58.510 2.952 51.228 1.00 87.38 807 VAL A N 1
ATOM 6003 C CA . VAL A 1 807 ? -58.281 1.802 50.333 1.00 87.38 807 VAL A CA 1
ATOM 6004 C C . VAL A 1 807 ? -57.813 0.574 51.116 1.00 87.38 807 VAL A C 1
ATOM 6006 O O . VAL A 1 807 ? -58.243 -0.543 50.832 1.00 87.38 807 VAL A O 1
ATOM 6009 N N . ILE A 1 808 ? -56.972 0.758 52.132 1.00 87.88 808 ILE A N 1
ATOM 6010 C CA . ILE A 1 808 ? -56.501 -0.328 53.001 1.00 87.88 808 ILE A CA 1
ATOM 6011 C C . ILE A 1 808 ? -57.669 -0.937 53.794 1.00 87.88 808 ILE A C 1
ATOM 6013 O O . ILE A 1 808 ? -57.786 -2.158 53.869 1.00 87.88 808 ILE A O 1
ATOM 6017 N N . GLU A 1 809 ? -58.572 -0.112 54.326 1.00 85.62 809 GLU A N 1
ATOM 6018 C CA . GLU A 1 809 ? -59.778 -0.555 55.033 1.00 85.62 809 GLU A CA 1
ATOM 6019 C C . GLU A 1 809 ? -60.760 -1.284 54.107 1.00 85.62 809 GLU A C 1
ATOM 6021 O O . GLU A 1 809 ? -61.424 -2.233 54.530 1.00 85.62 809 GLU A O 1
ATOM 6026 N N . SER A 1 810 ? -60.821 -0.901 52.826 1.00 83.38 810 SER A N 1
ATOM 6027 C CA . SER A 1 810 ? -61.655 -1.594 51.835 1.00 83.38 810 SER A CA 1
ATOM 6028 C C . SER A 1 810 ? -61.171 -3.018 51.512 1.00 83.38 810 SER A C 1
ATOM 6030 O O . SER A 1 810 ? -61.975 -3.867 51.118 1.00 83.38 810 SER A O 1
ATOM 6032 N N . VAL A 1 811 ? -59.888 -3.317 51.767 1.00 78.25 811 VAL A N 1
ATOM 6033 C CA . VAL A 1 811 ? -59.250 -4.618 51.515 1.00 78.25 811 VAL A CA 1
ATOM 6034 C C . VAL A 1 811 ? -58.572 -5.143 52.785 1.00 78.25 811 VAL A C 1
ATOM 6036 O O . VAL A 1 811 ? -57.354 -5.242 52.845 1.00 78.25 811 VAL A O 1
ATOM 6039 N N . ALA A 1 812 ? -59.378 -5.461 53.804 1.00 65.19 812 ALA A N 1
ATOM 6040 C CA . ALA A 1 812 ? -59.053 -6.262 54.999 1.00 65.19 812 ALA A CA 1
ATOM 6041 C C . ALA A 1 812 ? -57.548 -6.396 55.363 1.00 65.19 812 ALA A C 1
ATOM 6043 O O . ALA A 1 812 ? -56.984 -7.490 55.318 1.00 65.19 812 ALA A O 1
ATOM 6044 N N . SER A 1 813 ? -56.890 -5.290 55.732 1.00 63.31 813 SER A N 1
ATOM 6045 C CA . SER A 1 813 ? -55.546 -5.327 56.324 1.00 63.31 813 SER A CA 1
ATOM 6046 C C . SER A 1 813 ? -55.653 -5.522 57.834 1.00 63.31 813 SER A C 1
ATOM 6048 O O . SER A 1 813 ? -56.094 -4.625 58.548 1.00 63.31 813 SER A O 1
ATOM 6050 N N . ASP A 1 814 ? -55.211 -6.675 58.336 1.00 70.62 814 ASP A N 1
ATOM 6051 C CA . ASP A 1 814 ? -55.160 -6.961 59.779 1.00 70.62 814 ASP A CA 1
ATOM 6052 C C . ASP A 1 814 ? -53.967 -6.296 60.495 1.00 70.62 814 ASP A C 1
ATOM 6054 O O . ASP A 1 814 ? -53.761 -6.494 61.694 1.00 70.62 814 ASP A O 1
ATOM 6058 N N . PHE A 1 815 ? -53.147 -5.538 59.761 1.00 83.69 815 PHE A N 1
ATOM 6059 C CA . PHE A 1 815 ? -51.905 -4.946 60.249 1.00 83.69 815 PHE A CA 1
ATOM 6060 C C . PHE A 1 815 ? -51.874 -3.433 60.025 1.00 83.69 815 PHE A C 1
ATOM 6062 O O . PHE A 1 815 ? -52.376 -2.930 59.017 1.00 83.69 815 PHE A O 1
ATOM 6069 N N . GLU A 1 816 ? -51.215 -2.716 60.938 1.00 84.38 816 GLU A N 1
ATOM 6070 C CA . GLU A 1 816 ? -50.894 -1.302 60.739 1.00 84.38 816 GLU A CA 1
ATOM 6071 C C . GLU A 1 816 ? -49.833 -1.143 59.629 1.00 84.38 816 GLU A C 1
ATOM 6073 O O . GLU A 1 816 ? -48.790 -1.809 59.674 1.00 84.38 816 GLU A O 1
ATOM 6078 N N . PRO A 1 817 ? -50.057 -0.267 58.631 1.00 88.31 817 PRO A N 1
ATOM 6079 C CA . PRO A 1 817 ? -49.073 0.004 57.588 1.00 88.31 817 PRO A CA 1
ATOM 6080 C C . PRO A 1 817 ? -47.803 0.653 58.147 1.00 88.31 817 PRO A C 1
ATOM 6082 O O . PRO A 1 817 ? -47.863 1.585 58.950 1.00 88.31 817 PRO A O 1
ATOM 6085 N N . LEU A 1 818 ? -46.635 0.236 57.654 1.00 89.19 818 LEU A N 1
ATOM 6086 C CA . LEU A 1 818 ? -45.378 0.916 57.962 1.00 89.19 818 LEU A CA 1
ATOM 6087 C C . LEU A 1 818 ? -45.154 2.101 57.025 1.00 89.19 818 LEU A C 1
ATOM 6089 O O . LEU A 1 818 ? -45.072 1.937 55.808 1.00 89.19 818 LEU A O 1
ATOM 6093 N N . VAL A 1 819 ? -44.963 3.283 57.612 1.00 90.50 819 VAL A N 1
ATOM 6094 C CA . VAL A 1 819 ? -44.681 4.524 56.885 1.00 90.50 819 VAL A CA 1
ATOM 6095 C C . VAL A 1 819 ? -43.175 4.815 56.861 1.00 90.50 819 VAL A C 1
ATOM 6097 O O . VAL A 1 819 ? -42.476 4.804 57.884 1.00 90.50 819 VAL A O 1
ATOM 6100 N N . PHE A 1 820 ? -42.667 5.101 55.666 1.00 90.81 820 PHE A N 1
ATOM 6101 C CA . PHE A 1 820 ? -41.291 5.495 55.387 1.00 90.81 820 PHE A CA 1
ATOM 6102 C C . PHE A 1 820 ? -41.270 6.943 54.908 1.00 90.81 820 PHE A C 1
ATOM 6104 O O . PHE A 1 820 ? -41.269 7.211 53.706 1.00 90.81 820 PHE A O 1
ATOM 6111 N N . ASP A 1 821 ? -41.264 7.867 55.865 1.00 91.62 821 ASP A N 1
ATOM 6112 C CA . ASP A 1 821 ? -41.168 9.299 55.597 1.00 91.62 821 ASP A CA 1
ATOM 6113 C C . ASP A 1 821 ? -39.716 9.801 55.702 1.00 91.62 821 ASP A C 1
ATOM 6115 O O . ASP A 1 821 ? -38.980 9.473 56.638 1.00 91.62 821 ASP A O 1
ATOM 6119 N N . GLY A 1 822 ? -39.299 10.593 54.716 1.00 87.25 822 GLY A N 1
ATOM 6120 C CA . GLY A 1 822 ? -37.959 11.150 54.589 1.00 87.25 822 GLY A CA 1
ATOM 6121 C C . GLY A 1 822 ? -36.953 10.224 53.896 1.00 87.25 822 GLY A C 1
ATOM 6122 O O . GLY A 1 822 ? -37.032 8.995 53.930 1.00 87.25 822 GLY A O 1
ATOM 6123 N N . GLU A 1 823 ? -35.933 10.826 53.281 1.00 83.62 823 GLU A N 1
ATOM 6124 C CA . GLU A 1 823 ? -34.957 10.114 52.442 1.00 83.62 823 GLU A CA 1
ATOM 6125 C C . GLU A 1 823 ? -34.185 9.003 53.172 1.00 83.62 823 GLU A C 1
ATOM 6127 O O . GLU A 1 823 ? -33.847 7.983 52.576 1.00 83.62 823 GLU A O 1
ATOM 6132 N N . ALA A 1 824 ? -33.911 9.147 54.472 1.00 83.94 824 ALA A N 1
ATOM 6133 C CA . ALA A 1 824 ? -33.238 8.093 55.234 1.00 83.94 824 ALA A CA 1
ATOM 6134 C C . ALA A 1 824 ? -34.098 6.820 55.343 1.00 83.94 824 ALA A C 1
ATOM 6136 O O . ALA A 1 824 ? -33.588 5.718 55.131 1.00 83.94 824 ALA A O 1
ATOM 6137 N N . ARG A 1 825 ? -35.399 6.984 55.607 1.00 87.44 825 ARG A N 1
ATOM 6138 C CA . ARG A 1 825 ? -36.375 5.892 55.715 1.00 87.44 825 ARG A CA 1
ATOM 6139 C C . ARG A 1 825 ? -36.713 5.308 54.347 1.00 87.44 825 ARG A C 1
ATOM 6141 O O . ARG A 1 825 ? -36.789 4.095 54.205 1.00 87.44 825 ARG A O 1
ATOM 6148 N N . LEU A 1 826 ? -36.819 6.138 53.310 1.00 87.38 826 LEU A N 1
ATOM 6149 C CA . LEU A 1 826 ? -36.969 5.659 51.931 1.00 87.38 826 LEU A CA 1
ATOM 6150 C C . LEU A 1 826 ? -35.752 4.848 51.464 1.00 87.38 826 LEU A C 1
ATOM 6152 O O . LEU A 1 826 ? -35.909 3.840 50.780 1.00 87.38 826 LEU A O 1
ATOM 6156 N N . ARG A 1 827 ? -34.528 5.238 51.849 1.00 83.75 827 ARG A N 1
ATOM 6157 C CA . ARG A 1 827 ? -33.316 4.442 51.579 1.00 83.75 827 ARG A CA 1
ATOM 6158 C C . ARG A 1 827 ? -33.323 3.104 52.309 1.00 83.75 827 ARG A C 1
ATOM 6160 O O . ARG A 1 827 ? -32.940 2.104 51.709 1.00 83.75 827 ARG A O 1
ATOM 6167 N N . GLU A 1 828 ? -33.753 3.076 53.569 1.00 83.38 828 GLU A N 1
ATOM 6168 C CA . GLU A 1 828 ? -33.987 1.829 54.311 1.00 83.38 828 GLU A CA 1
ATOM 6169 C C . GLU A 1 828 ? -34.990 0.944 53.560 1.00 83.38 828 GLU A C 1
ATOM 6171 O O . GLU A 1 828 ? -34.717 -0.236 53.328 1.00 83.38 828 GLU A O 1
ATOM 6176 N N . ALA A 1 829 ? -36.080 1.543 53.070 1.00 85.12 829 ALA A N 1
ATOM 6177 C CA . ALA A 1 829 ? -37.088 0.822 52.318 1.00 85.12 829 ALA A CA 1
ATOM 6178 C C . ALA A 1 829 ? -36.545 0.216 51.013 1.00 85.12 829 ALA A C 1
ATOM 6180 O O . ALA A 1 829 ? -36.714 -0.965 50.719 1.00 85.12 829 ALA A O 1
ATOM 6181 N N . ARG A 1 830 ? -35.810 1.012 50.234 1.00 84.38 830 ARG A N 1
ATOM 6182 C CA . ARG A 1 830 ? -35.184 0.567 48.980 1.00 84.38 830 ARG A CA 1
ATOM 6183 C C . ARG A 1 830 ? -34.151 -0.536 49.206 1.00 84.38 830 ARG A C 1
ATOM 6185 O O . ARG A 1 830 ? -34.087 -1.463 48.407 1.00 84.38 830 ARG A O 1
ATOM 6192 N N . LYS A 1 831 ? -33.376 -0.486 50.298 1.00 80.25 831 LYS A N 1
ATOM 6193 C CA . LYS A 1 831 ? -32.402 -1.539 50.636 1.00 80.25 831 LYS A CA 1
ATOM 6194 C C . LYS A 1 831 ? -33.070 -2.898 50.826 1.00 80.25 831 LYS A C 1
ATOM 6196 O O . LYS A 1 831 ? -32.600 -3.874 50.244 1.00 80.25 831 LYS A O 1
ATOM 6201 N N . PHE A 1 832 ? -34.162 -2.974 51.593 1.00 81.75 832 PHE A N 1
ATOM 6202 C CA . PHE A 1 832 ? -34.853 -4.254 51.769 1.00 81.75 832 PHE A CA 1
ATOM 6203 C C . PHE A 1 832 ? -35.502 -4.713 50.457 1.00 81.75 832 PHE A C 1
ATOM 6205 O O . PHE A 1 832 ? -35.404 -5.890 50.120 1.00 81.75 832 PHE A O 1
ATOM 6212 N N . ARG A 1 833 ? -36.096 -3.803 49.671 1.00 86.94 833 ARG A N 1
ATOM 6213 C CA . ARG A 1 833 ? -36.714 -4.141 48.377 1.00 86.94 833 ARG A CA 1
ATOM 6214 C C . ARG A 1 833 ? -35.696 -4.719 47.402 1.00 86.94 833 ARG A C 1
ATOM 6216 O O . ARG A 1 833 ? -35.925 -5.785 46.844 1.00 86.94 833 ARG A O 1
ATOM 6223 N N . HIS A 1 834 ? -34.537 -4.074 47.262 1.00 82.88 834 HIS A N 1
ATOM 6224 C CA . HIS A 1 834 ? -33.458 -4.516 46.374 1.00 82.88 834 HIS A CA 1
ATOM 6225 C C . HIS A 1 834 ? -32.757 -5.802 46.841 1.00 82.88 834 HIS A C 1
ATOM 6227 O O . HIS A 1 834 ? -32.108 -6.468 46.031 1.00 82.88 834 HIS A O 1
ATOM 6233 N N . SER A 1 835 ? -32.916 -6.205 48.107 1.00 82.56 835 SER A N 1
ATOM 6234 C CA . SER A 1 835 ? -32.377 -7.482 48.592 1.00 82.56 835 SER A CA 1
ATOM 6235 C C . SER A 1 835 ? -33.015 -8.691 47.901 1.00 82.56 835 SER A C 1
ATOM 6237 O O . SER A 1 835 ? -32.333 -9.690 47.679 1.00 82.56 835 SER A O 1
ATOM 6239 N N . VAL A 1 836 ? -34.288 -8.591 47.498 1.00 84.38 836 VAL A N 1
ATOM 6240 C CA . VAL A 1 836 ? -35.013 -9.675 46.824 1.00 84.38 836 VAL A CA 1
ATOM 6241 C C . VAL A 1 836 ? -34.424 -9.978 45.444 1.00 84.38 836 VAL A C 1
ATOM 6243 O O . VAL A 1 836 ? -33.933 -11.095 45.265 1.00 84.38 836 VAL A O 1
ATOM 6246 N N . PRO A 1 837 ? -34.385 -9.037 44.477 1.00 77.44 837 PRO A N 1
ATOM 6247 C CA . PRO A 1 837 ? -33.791 -9.303 43.170 1.00 77.44 837 PRO A CA 1
ATOM 6248 C C . PRO A 1 837 ? -32.297 -9.641 43.269 1.00 77.44 837 PRO A C 1
ATOM 6250 O O . PRO A 1 837 ? -31.833 -10.509 42.534 1.00 77.44 837 PRO A O 1
ATOM 6253 N N . SER A 1 838 ? -31.556 -9.041 44.211 1.00 75.12 838 SER A N 1
ATOM 6254 C CA . SER A 1 838 ? -30.146 -9.383 44.459 1.00 75.12 838 SER A CA 1
ATOM 6255 C C . SER A 1 838 ? -29.974 -10.848 44.889 1.00 75.12 838 SER A C 1
ATOM 6257 O O . SER A 1 838 ? -29.249 -11.611 44.250 1.00 75.12 838 SER A O 1
ATOM 6259 N N . THR A 1 839 ? -30.735 -11.290 45.895 1.00 81.38 839 THR A N 1
ATOM 6260 C CA . THR A 1 839 ? -30.709 -12.680 46.381 1.00 81.38 839 THR A CA 1
ATOM 6261 C C . THR A 1 839 ? -31.205 -13.658 45.316 1.00 81.38 839 THR A C 1
ATOM 6263 O O . THR A 1 839 ? -30.676 -14.761 45.192 1.00 81.38 839 THR A O 1
ATOM 6266 N N . MET A 1 840 ? -32.218 -13.287 44.526 1.00 79.00 840 MET A N 1
ATOM 6267 C CA . MET A 1 840 ? -32.702 -14.112 43.414 1.00 79.00 840 MET A CA 1
ATOM 6268 C C . MET A 1 840 ? -31.667 -14.257 42.303 1.00 79.00 840 MET A C 1
ATOM 6270 O O . MET A 1 840 ? -31.515 -15.356 41.772 1.00 79.00 840 MET A O 1
ATOM 6274 N N . ASN A 1 841 ? -30.909 -13.205 41.990 1.00 73.62 841 ASN A N 1
ATOM 6275 C CA . ASN A 1 841 ? -29.791 -13.298 41.054 1.00 73.62 841 ASN A CA 1
ATOM 6276 C C . ASN A 1 841 ? -28.679 -14.211 41.592 1.00 73.62 841 ASN A C 1
ATOM 6278 O O . ASN A 1 841 ? -28.201 -15.074 40.855 1.00 73.62 841 ASN A O 1
ATOM 6282 N N . GLU A 1 842 ? -28.326 -14.096 42.875 1.00 75.44 842 GLU A N 1
ATOM 6283 C CA . GLU A 1 842 ? -27.322 -14.954 43.519 1.00 75.44 842 GLU A CA 1
ATOM 6284 C C . GLU A 1 842 ? -27.749 -16.434 43.533 1.00 75.44 842 GLU A C 1
ATOM 6286 O O . GLU A 1 842 ? -26.993 -17.321 43.126 1.00 75.44 842 GLU A O 1
ATOM 6291 N N . ARG A 1 843 ? -28.992 -16.724 43.946 1.00 77.81 843 ARG A N 1
ATOM 6292 C CA . ARG A 1 843 ? -29.544 -18.089 43.903 1.00 77.81 843 ARG A CA 1
ATOM 6293 C C . ARG A 1 843 ? -29.640 -18.600 42.467 1.00 77.81 843 ARG A C 1
ATOM 6295 O O . ARG A 1 843 ? -29.312 -19.756 42.213 1.00 77.81 843 ARG A O 1
ATOM 6302 N N . GLY A 1 844 ? -30.042 -17.748 41.527 1.00 71.12 844 GLY A N 1
ATOM 6303 C CA . GLY A 1 844 ? -30.112 -18.068 40.103 1.00 71.12 844 GLY A CA 1
ATOM 6304 C C . GLY A 1 844 ? -28.760 -18.476 39.514 1.00 71.12 844 GLY A C 1
ATOM 6305 O O . GLY A 1 844 ? -28.715 -19.403 38.709 1.00 71.12 844 GLY A O 1
ATOM 6306 N N . GLY A 1 845 ? -27.660 -17.852 39.951 1.00 68.62 845 GLY A N 1
ATOM 6307 C CA . GLY A 1 845 ? -26.295 -18.272 39.611 1.00 68.62 845 GLY A CA 1
ATOM 6308 C C . GLY A 1 845 ? -26.032 -19.734 39.980 1.00 68.62 845 GLY A C 1
ATOM 6309 O O . GLY A 1 845 ? -25.744 -20.545 39.102 1.00 68.62 845 GLY A O 1
ATOM 6310 N N . ARG A 1 846 ? -26.275 -20.094 41.246 1.00 73.06 846 ARG A N 1
ATOM 6311 C CA . ARG A 1 846 ? -26.104 -21.468 41.756 1.00 73.06 846 ARG A CA 1
ATOM 6312 C C . ARG A 1 846 ? -26.967 -22.498 41.020 1.00 73.06 846 ARG A C 1
ATOM 6314 O O . ARG A 1 846 ? -26.516 -23.604 40.738 1.00 73.06 846 ARG A O 1
ATOM 6321 N N . TYR A 1 847 ? -28.208 -22.145 40.676 1.00 71.81 847 TYR A N 1
ATOM 6322 C CA . TYR A 1 847 ? -29.091 -23.037 39.914 1.00 71.81 847 TYR A CA 1
ATOM 6323 C C . TYR A 1 847 ? -28.635 -23.240 38.465 1.00 71.81 847 TYR A C 1
ATOM 6325 O O . TYR A 1 847 ? -28.802 -24.337 37.932 1.00 71.81 847 TYR A O 1
ATOM 6333 N N . ARG A 1 848 ? -28.046 -22.221 37.825 1.00 68.81 848 ARG A N 1
ATOM 6334 C CA . ARG A 1 848 ? -27.491 -22.338 36.465 1.00 68.81 848 ARG A CA 1
ATOM 6335 C C . ARG A 1 848 ? -26.254 -23.230 36.422 1.00 68.81 848 ARG A C 1
ATOM 6337 O O . ARG A 1 848 ? -26.142 -24.045 35.511 1.00 68.81 848 ARG A O 1
ATOM 6344 N N . GLU A 1 849 ? -25.389 -23.148 37.431 1.00 68.50 849 GLU A N 1
ATOM 6345 C CA . GLU A 1 849 ? -24.233 -24.048 37.582 1.00 68.50 849 GLU A CA 1
ATOM 6346 C C . GLU A 1 849 ? -24.654 -25.520 37.717 1.00 68.50 849 GLU A C 1
ATOM 6348 O O . GLU A 1 849 ? -23.993 -26.410 37.188 1.00 68.50 849 GLU A O 1
ATOM 6353 N N . ALA A 1 850 ? -25.804 -25.785 38.344 1.00 71.19 850 ALA A N 1
ATOM 6354 C CA . ALA A 1 850 ? -26.398 -27.119 38.446 1.00 71.19 850 ALA A CA 1
ATOM 6355 C C . ALA A 1 850 ? -27.165 -27.571 37.178 1.00 71.19 850 ALA A C 1
ATOM 6357 O O . ALA A 1 850 ? -27.875 -28.576 37.211 1.00 71.19 850 ALA A O 1
ATOM 6358 N N . GLY A 1 851 ? -27.054 -26.839 36.061 1.00 69.50 851 GLY A N 1
ATOM 6359 C CA . GLY A 1 851 ? -27.716 -27.145 34.786 1.00 69.50 851 GLY A CA 1
ATOM 6360 C C . GLY A 1 851 ? -29.149 -26.613 34.650 1.00 69.50 851 GLY A C 1
ATOM 6361 O O . GLY A 1 851 ? -29.815 -26.880 33.646 1.00 69.50 851 GLY A O 1
ATOM 6362 N N . GLY A 1 852 ? -29.636 -25.850 35.633 1.00 67.62 852 GLY A N 1
ATOM 6363 C CA . GLY A 1 852 ? -30.933 -25.180 35.586 1.00 67.62 852 GLY A CA 1
ATOM 6364 C C . GLY A 1 852 ? -30.972 -24.047 34.556 1.00 67.62 852 GLY A C 1
ATOM 6365 O O . GLY A 1 852 ? -29.958 -23.437 34.222 1.00 67.62 852 GLY A O 1
ATOM 6366 N N . ARG A 1 853 ? -32.167 -23.736 34.044 1.00 63.91 853 ARG A N 1
ATOM 6367 C CA . ARG A 1 853 ? -32.382 -22.637 33.090 1.00 63.91 853 ARG A CA 1
ATOM 6368 C C . ARG A 1 853 ? -33.429 -21.668 33.619 1.00 63.91 853 ARG A C 1
ATOM 6370 O O . ARG A 1 853 ? -34.456 -22.084 34.148 1.00 63.91 853 ARG A O 1
ATOM 6377 N N . LYS A 1 854 ? -33.178 -20.370 33.444 1.00 66.25 854 LYS A N 1
ATOM 6378 C CA . LYS A 1 854 ? -34.147 -19.310 33.743 1.00 66.25 854 LYS A CA 1
ATOM 6379 C C . LYS A 1 854 ? -35.219 -19.299 32.649 1.00 66.25 854 LYS A C 1
ATOM 6381 O O . LYS A 1 854 ? -34.871 -19.245 31.475 1.00 66.25 854 LYS A O 1
ATOM 6386 N N . VAL A 1 855 ? -36.497 -19.370 33.026 1.00 63.62 855 VAL A N 1
ATOM 6387 C CA . VAL A 1 855 ? -37.613 -19.452 32.061 1.00 63.62 855 VAL A CA 1
ATOM 6388 C C . VAL A 1 855 ? -38.077 -18.065 31.598 1.00 63.62 855 VAL A C 1
ATOM 6390 O O . VAL A 1 855 ? -38.315 -17.877 30.412 1.00 63.62 855 VAL A O 1
ATOM 6393 N N . SER A 1 856 ? -38.198 -17.092 32.508 1.00 65.19 856 SER A N 1
ATOM 6394 C CA . SER A 1 856 ? -38.494 -15.681 32.197 1.00 65.19 856 SER A CA 1
ATOM 6395 C C . SER A 1 856 ? -38.237 -14.794 33.426 1.00 65.19 856 SER A C 1
ATOM 6397 O O . SER A 1 856 ? -38.265 -15.291 34.553 1.00 65.19 856 SER A O 1
ATOM 6399 N N . THR A 1 857 ? -37.984 -13.499 33.218 1.00 64.88 857 THR A N 1
ATOM 6400 C CA . THR A 1 857 ? -37.981 -12.445 34.253 1.00 64.88 857 THR A CA 1
ATOM 6401 C C . THR A 1 857 ? -39.262 -11.631 34.300 1.00 64.88 857 THR A C 1
ATOM 6403 O O . THR A 1 857 ? -39.603 -11.127 35.364 1.00 64.88 857 THR A O 1
ATOM 6406 N N . ASP A 1 858 ? -39.975 -11.521 33.177 1.00 72.31 858 ASP A N 1
ATOM 6407 C CA . ASP A 1 858 ? -41.007 -10.505 32.985 1.00 72.31 858 ASP A CA 1
ATOM 6408 C C . ASP A 1 858 ? -42.287 -11.137 32.436 1.00 72.31 858 ASP A C 1
ATOM 6410 O O . ASP A 1 858 ? -42.279 -11.840 31.422 1.00 72.31 858 ASP A O 1
ATOM 6414 N N . TRP A 1 859 ? -43.400 -10.919 33.138 1.00 74.81 859 TRP A N 1
ATOM 6415 C CA . TRP A 1 859 ? -44.730 -11.381 32.742 1.00 74.81 859 TRP A CA 1
ATOM 6416 C C . TRP A 1 859 ? -45.642 -10.169 32.563 1.00 74.81 859 TRP A C 1
ATOM 6418 O O . TRP A 1 859 ? -45.863 -9.398 33.495 1.00 74.81 859 TRP A O 1
ATOM 6428 N N . ALA A 1 860 ? -46.210 -10.012 31.367 1.00 80.62 860 ALA A N 1
ATOM 6429 C CA . ALA A 1 860 ? -47.237 -9.011 31.112 1.00 80.62 860 ALA A CA 1
ATOM 6430 C C . ALA A 1 860 ? -48.615 -9.611 31.417 1.00 80.62 860 ALA A C 1
ATOM 6432 O O . ALA A 1 860 ? -49.107 -10.467 30.681 1.00 80.62 860 ALA A O 1
ATOM 6433 N N . VAL A 1 861 ? -49.242 -9.162 32.505 1.00 83.31 861 VAL A N 1
ATOM 6434 C CA . VAL A 1 861 ? -50.555 -9.651 32.945 1.00 83.31 861 VAL A CA 1
ATOM 6435 C C . VAL A 1 861 ? -51.506 -8.462 33.091 1.00 83.31 861 VAL A C 1
ATOM 6437 O O . VAL A 1 861 ? -51.143 -7.482 33.745 1.00 83.31 861 VAL A O 1
ATOM 6440 N N . PRO A 1 862 ? -52.727 -8.507 32.522 1.00 86.44 862 PRO A N 1
ATOM 6441 C CA . PRO A 1 862 ? -53.765 -7.540 32.867 1.00 86.44 862 PRO A CA 1
ATOM 6442 C C . PRO A 1 862 ? -53.970 -7.539 34.385 1.00 86.44 862 PRO A C 1
ATOM 6444 O O . PRO A 1 862 ? -54.149 -8.604 34.966 1.00 86.44 862 PRO A O 1
ATOM 6447 N N . TYR A 1 863 ? -53.950 -6.378 35.042 1.00 83.69 863 TYR A N 1
ATOM 6448 C CA . TYR A 1 863 ? -53.952 -6.312 36.513 1.00 83.69 863 TYR A CA 1
ATOM 6449 C C . TYR A 1 863 ? -55.143 -7.058 37.149 1.00 83.69 863 TYR A C 1
ATOM 6451 O O . TYR A 1 863 ? -54.957 -7.770 38.130 1.00 83.69 863 TYR A O 1
ATOM 6459 N N . ALA A 1 864 ? -56.325 -7.032 36.519 1.00 84.69 864 ALA A N 1
ATOM 6460 C CA . ALA A 1 864 ? -57.512 -7.784 36.950 1.00 84.69 864 ALA A CA 1
ATOM 6461 C C . ALA A 1 864 ? -57.342 -9.322 36.917 1.00 84.69 864 ALA A C 1
ATOM 6463 O O . ALA A 1 864 ? -58.172 -10.066 37.434 1.00 84.69 864 ALA A O 1
ATOM 6464 N N . LYS A 1 865 ? -56.277 -9.818 36.281 1.00 89.94 865 LYS A N 1
ATOM 6465 C CA . LYS A 1 865 ? -55.927 -11.236 36.130 1.00 89.94 865 LYS A CA 1
ATOM 6466 C C . LYS A 1 865 ? -54.661 -11.628 36.894 1.00 89.94 865 LYS A C 1
ATOM 6468 O O . LYS A 1 865 ? -54.229 -12.774 36.789 1.00 89.94 865 LYS A O 1
ATOM 6473 N N . LEU A 1 866 ? -54.082 -10.721 37.684 1.00 88.19 866 LEU A N 1
ATOM 6474 C CA . LEU A 1 866 ? -52.828 -10.957 38.403 1.00 88.19 866 LEU A CA 1
ATOM 6475 C C . LEU A 1 866 ? -52.904 -12.184 39.331 1.00 88.19 866 LEU A C 1
ATOM 6477 O O . LEU A 1 866 ? -52.035 -13.052 39.275 1.00 88.19 866 LEU A O 1
ATOM 6481 N N . ALA A 1 867 ? -53.985 -12.310 40.107 1.00 89.19 867 ALA A N 1
ATOM 6482 C CA . ALA A 1 867 ? -54.206 -13.460 40.989 1.00 89.19 867 ALA A CA 1
ATOM 6483 C C . ALA A 1 867 ? -54.342 -14.788 40.233 1.00 89.19 867 ALA A C 1
ATOM 6485 O O . ALA A 1 867 ? -53.819 -15.816 40.663 1.00 89.19 867 ALA A O 1
ATOM 6486 N N . GLU A 1 868 ? -55.001 -14.770 39.073 1.00 91.44 868 GLU A N 1
ATOM 6487 C CA . GLU A 1 868 ? -55.114 -15.950 38.218 1.00 91.44 868 GLU A CA 1
ATOM 6488 C C . GLU A 1 868 ? -53.739 -16.380 37.686 1.00 91.44 868 GLU A C 1
ATOM 6490 O O . GLU A 1 868 ? -53.413 -17.567 37.734 1.00 91.44 868 GLU A O 1
ATOM 6495 N N . ALA A 1 869 ? -52.912 -15.425 37.249 1.00 89.69 869 ALA A N 1
ATOM 6496 C CA . ALA A 1 869 ? -51.574 -15.693 36.730 1.00 89.69 869 ALA A CA 1
ATOM 6497 C C . ALA A 1 869 ? -50.631 -16.282 37.791 1.00 89.69 869 ALA A C 1
ATOM 6499 O O . ALA A 1 869 ? -49.973 -17.285 37.517 1.00 89.69 869 ALA A O 1
ATOM 6500 N N . ILE A 1 870 ? -50.607 -15.726 39.009 1.00 88.88 870 ILE A N 1
ATOM 6501 C CA . ILE A 1 870 ? -49.786 -16.256 40.114 1.00 88.88 870 ILE A CA 1
ATOM 6502 C C . ILE A 1 870 ? -50.218 -17.680 40.476 1.00 88.88 870 ILE A C 1
ATOM 6504 O O . ILE A 1 870 ? -49.378 -18.573 40.610 1.00 88.88 870 ILE A O 1
ATOM 6508 N N . ARG A 1 871 ? -51.531 -17.935 40.555 1.00 89.88 871 ARG A N 1
ATOM 6509 C CA . ARG A 1 871 ? -52.068 -19.278 40.812 1.00 89.88 871 ARG A CA 1
ATOM 6510 C C . ARG A 1 871 ? -51.635 -20.282 39.739 1.00 89.88 871 ARG A C 1
ATOM 6512 O O . ARG A 1 871 ? -51.257 -21.401 40.077 1.00 89.88 871 ARG A O 1
ATOM 6519 N N . ILE A 1 872 ? -51.681 -19.898 38.461 1.00 89.25 872 ILE A N 1
ATOM 6520 C CA . ILE A 1 872 ? -51.223 -20.742 37.344 1.00 89.25 872 ILE A CA 1
ATOM 6521 C C . ILE A 1 872 ? -49.719 -21.013 37.454 1.00 89.25 872 ILE A C 1
ATOM 6523 O O . ILE A 1 872 ? -49.306 -22.165 37.344 1.00 89.25 872 ILE A O 1
ATOM 6527 N N . ALA A 1 873 ? -48.907 -19.985 37.714 1.00 86.44 873 ALA A N 1
ATOM 6528 C CA . ALA A 1 873 ? -47.460 -20.127 37.854 1.00 86.44 873 ALA A CA 1
ATOM 6529 C C . ALA A 1 873 ? -47.084 -21.103 38.983 1.00 86.44 873 ALA A C 1
ATOM 6531 O O . ALA A 1 873 ? -46.246 -21.982 38.786 1.00 86.44 873 ALA A O 1
ATOM 6532 N N . ARG A 1 874 ? -47.758 -21.020 40.137 1.00 86.44 874 ARG A N 1
ATOM 6533 C CA . ARG A 1 874 ? -47.550 -21.940 41.269 1.00 86.44 874 ARG A CA 1
ATOM 6534 C C . ARG A 1 874 ? -48.012 -23.362 40.982 1.00 86.44 874 ARG A C 1
ATOM 6536 O O . ARG A 1 874 ? -47.324 -24.310 41.356 1.00 86.44 874 ARG A O 1
ATOM 6543 N N . ALA A 1 875 ? -49.152 -23.523 40.310 1.00 88.81 875 ALA A N 1
ATOM 6544 C CA . ALA A 1 875 ? -49.632 -24.839 39.898 1.00 88.81 875 ALA A CA 1
ATOM 6545 C C . ALA A 1 875 ? -48.630 -25.521 38.953 1.00 88.81 875 ALA A C 1
ATOM 6547 O O . ALA A 1 875 ? -48.306 -26.687 39.154 1.00 88.81 875 ALA A O 1
ATOM 6548 N N . LEU A 1 876 ? -48.080 -24.772 37.989 1.00 85.25 876 LEU A N 1
ATOM 6549 C CA . LEU A 1 876 ? -47.033 -25.253 37.085 1.00 85.25 876 LEU A CA 1
ATOM 6550 C C . LEU A 1 876 ? -45.742 -25.611 37.830 1.00 85.25 876 LEU A C 1
ATOM 6552 O O . LEU A 1 876 ? -45.160 -26.655 37.553 1.00 85.25 876 LEU A O 1
ATOM 6556 N N . ALA A 1 877 ? -45.302 -24.778 38.778 1.00 81.94 877 ALA A N 1
ATOM 6557 C CA . ALA A 1 877 ? -44.132 -25.079 39.605 1.00 81.94 877 ALA A CA 1
ATOM 6558 C C . ALA A 1 877 ? -44.333 -26.387 40.389 1.00 81.94 877 ALA A C 1
ATOM 6560 O O . ALA A 1 877 ? -43.503 -27.290 40.310 1.00 81.94 877 ALA A O 1
ATOM 6561 N N . THR A 1 878 ? -45.499 -26.544 41.022 1.00 86.81 878 THR A N 1
ATOM 6562 C CA . THR A 1 878 ? -45.861 -27.751 41.781 1.00 86.81 878 THR A CA 1
ATOM 6563 C C . THR A 1 878 ? -45.922 -28.996 40.889 1.00 86.81 878 THR A C 1
ATOM 6565 O O . THR A 1 878 ? -45.355 -30.026 41.243 1.00 86.81 878 THR A O 1
ATOM 6568 N N . GLU A 1 879 ? -46.560 -28.915 39.713 1.00 87.50 879 GLU A N 1
ATOM 6569 C CA . GLU A 1 879 ? -46.629 -30.014 38.731 1.00 87.50 879 GLU A CA 1
ATOM 6570 C C . GLU A 1 879 ? -45.232 -30.473 38.286 1.00 87.50 879 GLU A C 1
ATOM 6572 O O . GLU A 1 879 ? -45.004 -31.652 38.017 1.00 87.50 879 GLU A O 1
ATOM 6577 N N . ARG A 1 880 ? -44.282 -29.537 38.223 1.00 81.19 880 ARG A N 1
ATOM 6578 C CA . ARG A 1 880 ? -42.899 -29.782 37.805 1.00 81.19 880 ARG A CA 1
ATOM 6579 C C . ARG A 1 880 ? -41.949 -30.097 38.963 1.00 81.19 880 ARG A C 1
ATOM 6581 O O . ARG A 1 880 ? -40.781 -30.361 38.692 1.00 81.19 880 ARG A O 1
ATOM 6588 N N . GLY A 1 881 ? -42.433 -30.111 40.208 1.00 76.50 881 GLY A N 1
ATOM 6589 C CA . GLY A 1 881 ? -41.623 -30.368 41.402 1.00 76.50 881 GLY A CA 1
ATOM 6590 C C . GLY A 1 881 ? -40.570 -29.290 41.682 1.00 76.50 881 GLY A C 1
ATOM 6591 O O . GLY A 1 881 ? -39.487 -29.628 42.156 1.00 76.50 881 GLY A O 1
ATOM 6592 N N . ILE A 1 882 ? -40.871 -28.036 41.325 1.00 66.12 882 ILE A N 1
ATOM 6593 C CA . ILE A 1 882 ? -40.015 -26.850 41.508 1.00 66.12 882 ILE A CA 1
ATOM 6594 C C . ILE A 1 882 ? -40.350 -26.151 42.821 1.00 66.12 882 ILE A C 1
ATOM 6596 O O . ILE A 1 882 ? -41.561 -25.981 43.097 1.00 66.12 882 ILE A O 1
#

Secondary structure (DSSP, 8-state):
--EEEEE-SS--HHHHHHHHTSTTEEEEE-----HHHHHHHGGG-SEEEE-SSS-B-HHHHHH-TT--EEEESSS--TTB-HHHHHHTT-EEEE-SSTTHHH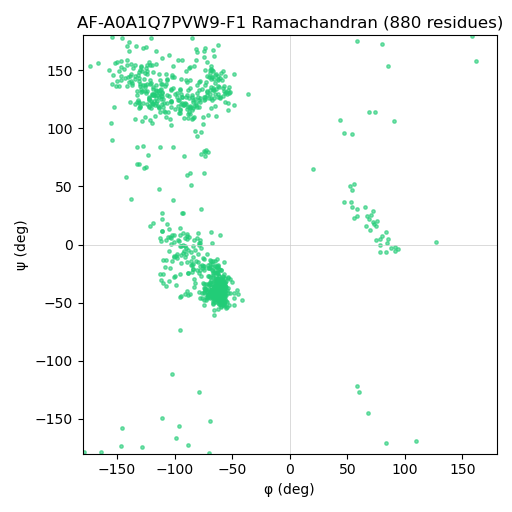HHHHHHHHHHHHHTTHHHHHHHHHTT---GGG-----STTPEEEEE--SHHHHHHHHHHHHTT-EEEEE-TTS-HHHHHHHT-EE-SSHHHHHHH-SEEEE-PPP-TTTTT-B-HHHHHHSPTTEEEEE-S-TTSB-HHHHHHHHHTTSEEEEEESS-SSSSPPTT-GGGG-TTEEE-SS-TT-SHHHHHHHHHHHHHHHHHHHHT---TTBTTSPP--S-HHHHHHHHHHHHHHHHHHHHHHHHTT-----EEEEEE-GGGGGGHHHHHHHHHHHHHBTTB-TTT-STTTHHHHHHTTT-EEEEEE--SSS-TTEEEEEEEETTEEEEEEEE--TTS--EEEEETTEEEEE---SEEEEEEEE--TTHHHHHHHHHHHTT--EEEEEEEESSTTSEEEEEEEESSPPPHHHHHHHHTSTTB--HHHHHHTTSB-TT--B---SEEE--SSHHHHHHHHHHHHHHT--EEEESSS--SSSTT--SSSEEEE-TT---BPPPBTTTTEEEEETTSBHHHHHHHHHHTTEE-----TTTTT-BHHHHHHTT---TTHHHH--HHHHEEEEEEE-TTS-EEEEE-------SS----SS-THHHHTTSTTTT-EEEEEEEE-EEPPS-EEEEEEEESSHHHHHHHHHHHHH-SS---SEEEEE-HHHHHHHHHHS-S-SS-TT--EEEEEEEE-SS-HHHHHHHHHHHHHHTT--SPPEEEESHHHHHHHHHHHHHHHHHHHHHHHHHHHTT-----S-----GGGHHHHHHHHHHHHHHTT-

Solvent-accessible surface area (backbone atoms only — not comparable to full-atom values): 46491 Å² total; per-residue (Å²): 127,73,44,31,34,39,36,29,35,98,65,37,64,78,9,54,47,61,38,58,70,36,94,48,39,46,72,48,80,43,67,67,65,56,68,72,62,45,55,72,52,38,47,76,20,32,27,40,35,29,42,80,85,50,68,45,41,52,74,43,55,70,48,16,77,50,40,44,36,39,24,29,46,31,64,80,60,90,49,42,40,59,68,51,30,24,69,60,32,27,41,39,27,49,14,74,67,35,31,35,65,48,32,39,52,46,49,53,54,49,54,50,30,61,38,48,38,41,70,59,52,54,55,35,47,78,71,74,47,85,60,72,89,79,55,80,55,64,80,61,57,73,38,29,38,20,33,39,23,69,48,72,46,33,43,55,40,48,53,52,41,48,76,53,46,29,45,49,37,35,31,46,98,88,59,63,70,68,57,36,60,73,63,71,37,44,76,40,100,35,64,66,60,36,33,54,60,14,45,32,35,39,46,44,48,75,78,44,88,81,34,50,42,59,42,28,58,71,50,58,67,44,29,41,77,55,14,32,48,35,36,69,51,42,35,39,32,50,30,66,66,39,50,48,53,34,48,75,71,55,41,28,57,30,38,38,40,29,38,52,78,54,79,77,72,61,92,83,41,72,72,82,73,44,94,49,47,49,79,48,90,60,50,46,49,75,42,75,65,20,41,42,38,8,20,35,50,14,29,49,47,49,44,39,34,73,75,74,61,51,54,82,67,23,76,57,34,49,54,46,50,79,57,66,75,53,41,47,35,37,29,54,43,28,16,47,31,23,36,50,41,48,53,53,40,44,76,74,69,40,86,57,69,44,33,42,40,33,30,39,15,74,78,40,57,59,19,46,54,28,30,42,15,21,23,38,30,22,54,42,60,89,81,48,70,70,92,50,63,35,58,43,17,12,45,63,56,35,45,76,70,63,27,46,79,48,75,51,85,62,63,98,63,100,48,45,42,30,41,34,32,32,41,32,22,91,96,48,71,40,43,24,28,25,42,19,49,66,94,47,82,28,31,36,43,26,53,60,92,38,62,45,71,45,58,78,52,96,33,64,47,77,45,49,26,56,50,53,95,59,55,69,56,53,54,51,49,54,36,51,77,70,72,41,48,76,76,43,80,35,81,21,63,82,46,90,69,32,56,24,39,37,45,34,23,38,59,66,85,82,53,70,70,59,53,56,52,56,59,65,36,92,55,36,70,48,74,63,65,62,28,55,72,45,17,52,35,62,45,75,55,83,27,55,31,71,38,74,44,72,40,75,45,73,65,50,47,26,53,50,28,35,51,26,49,76,71,69,44,52,75,37,51,19,53,62,31,73,38,65,78,48,62,40,43,39,62,59,37,34,35,38,32,40,52,63,32,39,54,72,54,75,70,40,78,89,79,29,33,35,43,33,20,18,20,21,40,42,42,57,54,33,53,56,29,45,76,73,56,21,27,49,66,58,46,32,94,53,28,84,60,31,12,41,30,41,32,39,15,56,36,42,39,31,62,38,26,72,60,71,38,43,32,64,75,32,52,44,31,38,35,29,32,31,62,76,24,51,80,45,76,35,63,64,78,87,75,76,88,68,100,72,78,78,74,67,98,59,62,77,55,58,62,46,44,52,37,56,39,75,73,27,45,57,51,32,38,32,33,49,43,40,77,44,76,91,42,61,38,30,40,42,38,43,15,73,38,58,69,45,44,48,47,43,54,35,52,54,70,68,38,91,84,58,74,49,33,24,78,47,81,34,48,49,69,47,46,55,47,22,56,74,66,43,88,76,85,92,71,69,89,76,54,40,16,35,40,38,36,32,35,67,55,84,80,52,67,66,64,53,51,48,59,49,45,58,56,41,66,76,40,74,46,88,50,85,62,47,76,21,67,49,72,73,38,40,49,54,52,49,54,27,59,52,40,34,63,51,50,49,52,56,53,48,51,59,41,40,76,74,72,47,79,90,88,76,94,79,82,94,64,62,61,94,43,45,64,60,50,54,53,51,54,52,50,52,31,55,77,68,73,99

Nearest PDB structures (foldseek):
  8wpo-assembly1_A  TM=9.177E-01  e=1.938E-28  Anabaena sp. 90
  8wps-assembly1_A  TM=9.138E-01  e=2.424E-28  Anabaena sp. 90
  8wpj-assembly1_B  TM=8.826E-01  e=3.231E-29  Anabaena sp. 90
  6v8a-assembly1_A-2  TM=8.811E-01  e=9.289E-28  Homo sapiens
  8grv-assembly1_A  TM=8.624E-01  e=1.067E-23  Dictyostelium discoideum